Protein AF-0000000069109894 (afdb_homodimer)

InterPro domains:
  IPR000192 Aminotransferase class V domain [PF00266] (43-372)
  IPR015421 Pyridoxal phosphate-dependent transferase, major domain [G3DSA:3.40.640.10] (31-279)
  IPR015422 Pyridoxal phosphate-dependent transferase, small domain [G3DSA:3.90.1150.10] (18-378)
  IPR015424 Pyridoxal phosphate-dependent transferase [SSF53383] (7-384)
  IPR020578 Aminotransferase class-V, pyridoxal-phosphate binding site [PS00595] (197-217)
  IPR024169 Serine-pyruvate aminotransferase/2-aminoethylphosphonate-pyruvate transaminase [PIRSF000524] (18-386)

Solvent-accessible surface area (backbone atoms only — not comparable to full-atom values): 38710 Å² total; per-residue (Å²): 127,85,82,79,73,72,62,55,69,70,48,77,46,82,83,69,67,75,87,52,47,41,27,20,81,51,46,27,41,51,46,67,72,21,24,50,36,25,34,53,73,65,67,47,75,76,34,70,53,44,50,49,50,51,45,43,33,35,46,36,50,28,46,58,38,37,41,82,49,57,47,36,45,62,41,63,11,20,44,61,43,31,53,47,29,50,46,42,47,76,50,52,66,70,39,38,33,36,30,42,25,30,42,60,65,33,51,52,50,48,50,42,37,48,46,54,44,30,39,78,42,74,50,78,47,60,63,34,49,75,71,50,72,66,59,51,48,53,48,44,71,72,61,60,24,55,34,35,37,41,50,34,22,32,61,64,21,12,21,32,38,78,51,80,57,47,21,56,53,30,48,76,62,67,20,40,30,37,37,40,23,38,48,28,51,53,35,44,92,58,47,33,56,86,29,43,45,22,29,39,32,28,29,22,18,22,29,42,12,11,64,31,25,33,3,42,36,39,30,24,72,70,40,46,50,52,44,75,62,51,91,62,80,53,44,42,68,85,47,25,56,75,58,49,28,29,52,61,55,44,69,83,52,82,64,52,91,81,67,67,56,24,55,36,33,50,41,9,39,35,42,17,38,23,51,47,46,71,63,27,61,69,55,36,22,50,42,20,43,53,35,31,49,51,43,55,53,49,40,43,72,72,71,43,48,58,58,35,75,54,68,89,37,42,22,44,30,20,42,34,34,42,46,55,88,93,52,61,50,62,60,30,30,49,41,17,33,73,75,68,30,31,43,49,32,64,30,48,78,95,34,47,68,43,24,38,25,39,23,33,25,42,70,48,41,36,67,68,54,43,51,51,49,53,49,31,51,51,51,19,53,51,58,55,68,74,53,70,78,72,93,117,128,84,81,80,74,74,61,56,70,69,49,77,47,83,84,69,67,72,88,53,47,40,27,19,80,51,46,28,42,50,48,65,72,22,25,49,36,25,34,52,73,65,66,48,74,76,36,68,54,45,51,48,50,50,47,43,34,34,46,36,49,28,46,59,38,37,40,84,51,55,47,38,44,63,40,62,11,20,43,61,43,31,54,47,28,50,45,42,45,77,48,52,66,70,39,37,34,36,31,41,25,30,42,60,65,32,52,52,50,50,50,43,36,49,46,54,43,28,39,79,43,75,49,78,48,60,63,35,48,74,71,50,72,65,60,51,47,54,49,44,70,73,62,60,23,56,33,35,38,42,50,34,21,32,62,64,20,12,21,31,39,78,52,80,60,47,20,58,54,30,49,76,62,67,19,39,30,37,39,40,23,38,49,26,51,55,36,42,92,58,46,34,54,86,29,44,45,23,28,40,34,28,28,22,19,21,29,40,13,11,63,31,24,35,4,42,37,37,30,24,71,69,43,46,50,53,45,75,64,51,92,62,78,52,45,41,68,86,48,26,57,73,57,48,29,28,51,61,54,44,68,83,52,82,65,51,93,79,65,67,56,25,55,36,34,50,42,10,40,35,43,16,38,23,52,45,45,72,62,29,62,69,54,37,22,48,43,20,43,52,36,30,50,50,42,55,52,50,40,43,72,74,70,41,47,56,57,35,75,55,68,87,37,40,21,42,28,20,43,35,33,43,47,56,88,92,53,62,50,62,60,30,30,50,41,18,33,73,76,70,31,32,41,50,32,65,32,47,79,95,34,49,68,43,23,38,26,41,24,32,24,42,72,47,42,36,64,68,53,43,51,50,50,51,49,30,52,53,51,21,53,51,56,54,69,73,53,70,76,72,92,118

Sequence (784 aa):
MPTLSPPPQSLMKPMDFPQKLLMGPGPSNCPPRVLNASALPLLGHLHPEFTQIMDEVKAGIQYAFQTKNQWTVCVSGTGHGAMEAACTNLLEPSETVLVCENGLWGQRFADMCTRNGAVVQKIIKPMGQVFTLQDVEAGLQQHKPVLVFVTHGESSGSTLQPLEGLGQLCHKYNSLLLVDSVAACGGVPLFVDDWEIDAIYTGAQKVLSAPPGASPVSFSERAKNKVLNRKTPIRSYYFDMTHLANYWGCDGSARRYHHTGPISSVYAIREGLARLAEEGLEKSWETHRKCAEMLWEGAEKLGLELLVQEKANRLPCVTGIKVPEGVNWKDVSDYAMKTYKVEISGGLGAQAGKIWRVGIMGYNATPENVQKVLRALDEGLKSVRGNPRSQLMPTLSPPPQSLMKPMDFPQKLLMGPGPSNCPPRVLNASALPLLGHLHPEFTQIMDEVKAGIQYAFQTKNQWTVCVSGTGHGAMEAACTNLLEPSETVLVCENGLWGQRFADMCTRNGAVVQKIIKPMGQVFTLQDVEAGLQQHKPVLVFVTHGESSGSTLQPLEGLGQLCHKYNSLLLVDSVAACGGVPLFVDDWEIDAIYTGAQKVLSAPPGASPVSFSERAKNKVLNRKTPIRSYYFDMTHLANYWGCDGSARRYHHTGPISSVYAIREGLARLAEEGLEKSWETHRKCAEMLWEGAEKLGLELLVQEKANRLPCVTGIKVPEGVNWKDVSDYAMKTYKVEISGGLGAQAGKIWRVGIMGYNATPENVQKVLRALDEGLKSVRGNPRSQL

Structure (mmCIF, N/CA/C/O backbone):
data_AF-0000000069109894-model_v1
#
loop_
_entity.id
_entity.type
_entity.pdbx_description
1 polymer 'Alanine--glyoxylate aminotransferase'
#
loop_
_atom_site.group_PDB
_atom_site.id
_atom_site.type_symbol
_atom_site.label_atom_id
_atom_site.label_alt_id
_atom_site.label_comp_id
_atom_site.label_asym_id
_atom_site.label_entity_id
_atom_site.label_seq_id
_atom_site.pdbx_PDB_ins_code
_atom_site.Cartn_x
_atom_site.Cartn_y
_atom_site.Cartn_z
_atom_site.occupancy
_atom_site.B_iso_or_equiv
_atom_site.auth_seq_id
_atom_site.auth_comp_id
_atom_site.auth_asym_id
_atom_site.auth_atom_id
_atom_site.pdbx_PDB_model_num
ATOM 1 N N . MET A 1 1 ? 21.094 -21.969 -21.734 1 71.38 1 MET A N 1
ATOM 2 C CA . MET A 1 1 ? 20.5 -21.156 -20.672 1 71.38 1 MET A CA 1
ATOM 3 C C . MET A 1 1 ? 21.25 -19.828 -20.531 1 71.38 1 MET A C 1
ATOM 5 O O . MET A 1 1 ? 22.484 -19.781 -20.656 1 71.38 1 MET A O 1
ATOM 9 N N . PRO A 1 2 ? 20.359 -18.797 -20.422 1 86.25 2 PRO A N 1
ATOM 10 C CA . PRO A 1 2 ? 21.062 -17.516 -20.281 1 86.25 2 PRO A CA 1
ATOM 11 C C . PRO A 1 2 ? 22.016 -17.5 -19.078 1 86.25 2 PRO A C 1
ATOM 13 O O . PRO A 1 2 ? 21.844 -18.281 -18.141 1 86.25 2 PRO A O 1
ATOM 16 N N . THR A 1 3 ? 23.016 -16.766 -19.25 1 89.56 3 THR A N 1
ATOM 17 C CA . THR A 1 3 ? 23.953 -16.562 -18.141 1 89.56 3 THR A CA 1
ATOM 18 C C . THR A 1 3 ? 23.328 -15.688 -17.062 1 89.56 3 THR A C 1
ATOM 20 O O . THR A 1 3 ? 22.75 -14.633 -17.359 1 89.56 3 THR A O 1
ATOM 23 N N . LEU A 1 4 ? 23.453 -16.109 -15.82 1 94.94 4 LEU A N 1
ATOM 24 C CA . LEU A 1 4 ? 22.859 -15.391 -14.688 1 94.94 4 LEU A CA 1
ATOM 25 C C . LEU A 1 4 ? 23.766 -14.242 -14.242 1 94.94 4 LEU A C 1
ATOM 27 O O . LEU A 1 4 ? 24.984 -14.398 -14.164 1 94.94 4 LEU A O 1
ATOM 31 N N . SER A 1 5 ? 23.172 -13.055 -14.055 1 95.56 5 SER A N 1
ATOM 32 C CA . SER A 1 5 ? 23.875 -11.977 -13.375 1 95.56 5 SER A CA 1
ATOM 33 C C . SER A 1 5 ? 24.156 -12.32 -11.922 1 95.56 5 SER A C 1
ATOM 35 O O . SER A 1 5 ? 23.344 -12.992 -11.266 1 95.56 5 SER A O 1
ATOM 37 N N . PRO A 1 6 ? 25.281 -11.938 -11.406 1 95.31 6 PRO A N 1
ATOM 38 C CA . PRO A 1 6 ? 25.578 -12.211 -10 1 95.31 6 PRO A CA 1
ATOM 39 C C . PRO A 1 6 ? 24.719 -11.406 -9.039 1 95.31 6 PRO A C 1
ATOM 41 O O . PRO A 1 6 ? 24.188 -10.359 -9.414 1 95.31 6 PRO A O 1
ATOM 44 N N . PRO A 1 7 ? 24.531 -11.922 -7.785 1 97.31 7 PRO A N 1
ATOM 45 C CA . PRO A 1 7 ? 23.797 -11.141 -6.789 1 97.31 7 PRO A CA 1
ATOM 46 C C . PRO A 1 7 ? 24.484 -9.82 -6.453 1 97.31 7 PRO A C 1
ATOM 48 O O . PRO A 1 7 ? 25.719 -9.75 -6.41 1 97.31 7 PRO A O 1
ATOM 51 N N . PRO A 1 8 ? 23.688 -8.82 -6.227 1 97.38 8 PRO A N 1
ATOM 52 C CA . PRO A 1 8 ? 24.281 -7.547 -5.832 1 97.38 8 PRO A CA 1
ATOM 53 C C . PRO A 1 8 ? 25 -7.625 -4.48 1 97.38 8 PRO A C 1
ATOM 55 O O . PRO A 1 8 ? 24.422 -8.133 -3.51 1 97.38 8 PRO A O 1
ATOM 58 N N . GLN A 1 9 ? 26.125 -7.039 -4.41 1 97.38 9 GLN A N 1
ATOM 59 C CA . GLN A 1 9 ? 26.938 -7.09 -3.197 1 97.38 9 GLN A CA 1
ATOM 60 C C . GLN A 1 9 ? 26.312 -6.277 -2.074 1 97.38 9 GLN A C 1
ATOM 62 O O . GLN A 1 9 ? 26.5 -6.578 -0.895 1 97.38 9 GLN A O 1
ATOM 67 N N . SER A 1 10 ? 25.547 -5.297 -2.455 1 97.25 10 SER A N 1
ATOM 68 C CA . SER A 1 10 ? 24.906 -4.434 -1.467 1 97.25 10 SER A CA 1
ATOM 69 C C . SER A 1 10 ? 23.953 -5.223 -0.586 1 97.25 10 SER A C 1
ATOM 71 O O . SER A 1 10 ? 23.703 -4.859 0.567 1 97.25 10 SER A O 1
ATOM 73 N N . LEU A 1 11 ? 23.422 -6.312 -1.054 1 97.75 11 LEU A N 1
ATOM 74 C CA . LEU A 1 11 ? 22.438 -7.102 -0.321 1 97.75 11 LEU A CA 1
ATOM 75 C C . LEU A 1 11 ? 23.125 -8.055 0.65 1 97.75 11 LEU A C 1
ATOM 77 O O . LEU A 1 11 ? 22.453 -8.703 1.465 1 97.75 11 LEU A O 1
ATOM 81 N N . MET A 1 12 ? 24.469 -8.164 0.55 1 97.44 12 MET A N 1
ATOM 82 C CA . MET A 1 12 ? 25.219 -9.055 1.425 1 97.44 12 MET A CA 1
ATOM 83 C C . MET A 1 12 ? 25.625 -8.344 2.711 1 97.44 12 MET A C 1
ATOM 85 O O . MET A 1 12 ? 26.312 -8.922 3.559 1 97.44 12 MET A O 1
ATOM 89 N N . LYS A 1 13 ? 25.203 -7.125 2.871 1 96.5 13 LYS A N 1
ATOM 90 C CA . LYS A 1 13 ? 25.5 -6.316 4.051 1 96.5 13 LYS A CA 1
ATOM 91 C C . LYS A 1 13 ? 24.219 -5.938 4.793 1 96.5 13 LYS A C 1
ATOM 93 O O . LYS A 1 13 ? 23.141 -5.883 4.195 1 96.5 13 LYS A O 1
ATOM 98 N N . PRO A 1 14 ? 24.344 -5.785 6.105 1 95.88 14 PRO A N 1
ATOM 99 C CA . PRO A 1 14 ? 23.172 -5.324 6.844 1 95.88 14 PRO A CA 1
ATOM 100 C C . PRO A 1 14 ? 22.703 -3.938 6.41 1 95.88 14 PRO A C 1
ATOM 102 O O . PRO A 1 14 ? 23.484 -3.162 5.863 1 95.88 14 PRO A O 1
ATOM 105 N N . MET A 1 15 ? 21.438 -3.648 6.598 1 96.19 15 MET A N 1
ATOM 106 C CA . MET A 1 15 ? 20.906 -2.32 6.324 1 96.19 15 MET A CA 1
ATOM 107 C C . MET A 1 15 ? 21.453 -1.295 7.309 1 96.19 15 MET A C 1
ATOM 109 O O . MET A 1 15 ? 21.75 -1.629 8.461 1 96.19 15 MET A O 1
ATOM 113 N N . ASP A 1 16 ? 21.641 -0.102 6.855 1 94.69 16 ASP A N 1
ATOM 114 C CA . ASP A 1 16 ? 21.938 1.037 7.719 1 94.69 16 ASP A CA 1
ATOM 115 C C . ASP A 1 16 ? 20.656 1.767 8.125 1 94.69 16 ASP A C 1
ATOM 117 O O . ASP A 1 16 ? 19.984 2.367 7.289 1 94.69 16 ASP A O 1
ATOM 121 N N . PHE A 1 17 ? 20.328 1.719 9.367 1 94.06 17 PHE A N 1
ATOM 122 C CA . PHE A 1 17 ? 19.109 2.318 9.867 1 94.06 17 PHE A CA 1
ATOM 123 C C . PHE A 1 17 ? 19.344 3.016 11.203 1 94.06 17 PHE A C 1
ATOM 125 O O . PHE A 1 17 ? 18.734 2.656 12.219 1 94.06 17 PHE A O 1
ATOM 132 N N . PRO A 1 18 ? 20.078 4.078 11.219 1 95.81 18 PRO A N 1
ATOM 133 C CA . PRO A 1 18 ? 20.312 4.789 12.477 1 95.81 18 PRO A CA 1
ATOM 134 C C . PRO A 1 18 ? 19.031 5.258 13.148 1 95.81 18 PRO A C 1
ATOM 136 O O . PRO A 1 18 ? 18.016 5.441 12.477 1 95.81 18 PRO A O 1
ATOM 139 N N . GLN A 1 19 ? 19.109 5.414 14.469 1 96.75 19 GLN A N 1
ATOM 140 C CA . GLN A 1 19 ? 17.984 5.973 15.211 1 96.75 19 GLN A CA 1
ATOM 141 C C . GLN A 1 19 ? 17.922 7.488 15.07 1 96.75 19 GLN A C 1
ATOM 143 O O . GLN A 1 19 ? 18.891 8.188 15.391 1 96.75 19 GLN A O 1
ATOM 148 N N . LYS A 1 20 ? 16.922 7.953 14.562 1 98.44 20 LYS A N 1
ATOM 149 C CA . LYS A 1 20 ? 16.688 9.383 14.367 1 98.44 20 LYS A CA 1
ATOM 150 C C . LYS A 1 20 ? 15.359 9.805 14.977 1 98.44 20 LYS A C 1
ATOM 152 O O . LYS A 1 20 ? 14.398 9.031 14.984 1 98.44 20 LYS A O 1
ATOM 157 N N . LEU A 1 21 ? 15.312 10.953 15.578 1 98.69 21 LEU A N 1
ATOM 158 C CA . LEU A 1 21 ? 14.062 11.555 16.031 1 98.69 21 LEU A CA 1
ATOM 159 C C . LEU A 1 21 ? 13.383 12.312 14.891 1 98.69 21 LEU A C 1
ATOM 161 O O . LEU A 1 21 ? 13.898 13.336 14.438 1 98.69 21 LEU A O 1
ATOM 165 N N . LEU A 1 22 ? 12.227 11.836 14.438 1 98.81 22 LEU A N 1
ATOM 166 C CA . LEU A 1 22 ? 11.555 12.344 13.25 1 98.81 22 LEU A CA 1
ATOM 167 C C . LEU A 1 22 ? 10.547 13.43 13.617 1 98.81 22 LEU A C 1
ATOM 169 O O . LEU A 1 22 ? 9.359 13.156 13.766 1 98.81 22 LEU A O 1
ATOM 173 N N . MET A 1 23 ? 11.023 14.641 13.68 1 98.81 23 MET A N 1
ATOM 174 C CA . MET A 1 23 ? 10.203 15.773 14.102 1 98.81 23 MET A CA 1
ATOM 175 C C . MET A 1 23 ? 9.812 16.641 12.914 1 98.81 23 MET A C 1
ATOM 177 O O . MET A 1 23 ? 9.656 17.859 13.047 1 98.81 23 MET A O 1
ATOM 181 N N . GLY A 1 24 ? 9.805 16.125 11.68 1 98.12 24 GLY A N 1
ATOM 182 C CA . GLY A 1 24 ? 9.195 16.766 10.523 1 98.12 24 GLY A CA 1
ATOM 183 C C . GLY A 1 24 ? 7.711 16.5 10.414 1 98.12 24 GLY A C 1
ATOM 184 O O . GLY A 1 24 ? 7.078 16.047 11.367 1 98.12 24 GLY A O 1
ATOM 185 N N . PRO A 1 25 ? 7.09 16.766 9.242 1 97.81 25 PRO A N 1
ATOM 186 C CA . PRO A 1 25 ? 5.648 16.578 9.055 1 97.81 25 PRO A CA 1
ATOM 187 C C . PRO A 1 25 ? 5.262 15.125 8.844 1 97.81 25 PRO A C 1
ATOM 189 O O . PRO A 1 25 ? 4.141 14.836 8.422 1 97.81 25 PRO A O 1
ATOM 192 N N . GLY A 1 26 ? 6.137 14.188 9.039 1 96.25 26 GLY A N 1
ATOM 193 C CA . GLY A 1 26 ? 5.895 12.766 8.867 1 96.25 26 GLY A CA 1
ATOM 194 C C . GLY A 1 26 ? 6.875 12.102 7.918 1 96.25 26 GLY A C 1
ATOM 195 O O . GLY A 1 26 ? 7.355 12.734 6.973 1 96.25 26 GLY A O 1
ATOM 196 N N . PRO A 1 27 ? 7.207 10.883 8.242 1 97.88 27 PRO A N 1
ATOM 197 C CA . PRO A 1 27 ? 6.648 10.023 9.289 1 97.88 27 PRO A CA 1
ATOM 198 C C . PRO A 1 27 ? 7.145 10.398 10.688 1 97.88 27 PRO A C 1
ATOM 200 O O . PRO A 1 27 ? 8.188 11.039 10.82 1 97.88 27 PRO A O 1
ATOM 203 N N . SER A 1 28 ? 6.344 10.094 11.68 1 98.56 28 SER A N 1
ATOM 204 C CA . SER A 1 28 ? 6.762 10.211 13.07 1 98.56 28 SER A CA 1
ATOM 205 C C . SER A 1 28 ? 7.352 8.898 13.586 1 98.56 28 SER A C 1
ATOM 207 O O . SER A 1 28 ? 7.195 7.852 12.953 1 98.56 28 SER A O 1
ATOM 209 N N . ASN A 1 29 ? 8.07 8.969 14.68 1 98.75 29 ASN A N 1
ATOM 210 C CA . ASN A 1 29 ? 8.578 7.734 15.273 1 98.75 29 ASN A CA 1
ATOM 211 C C . ASN A 1 29 ? 7.445 6.82 15.734 1 98.75 29 ASN A C 1
ATOM 213 O O . ASN A 1 29 ? 6.383 7.297 16.141 1 98.75 29 ASN A O 1
ATOM 217 N N . CYS A 1 30 ? 7.664 5.59 15.602 1 98.62 30 CYS A N 1
ATOM 218 C CA . CYS A 1 30 ? 6.73 4.59 16.109 1 98.62 30 CYS A CA 1
ATOM 219 C C . CYS A 1 30 ? 7.191 4.039 17.453 1 98.62 30 CYS A C 1
ATOM 221 O O . CYS A 1 30 ? 8.383 3.764 17.641 1 98.62 30 CYS A O 1
ATOM 223 N N . PRO A 1 31 ? 6.289 3.914 18.375 1 98.44 31 PRO A N 1
ATOM 224 C CA . PRO A 1 31 ? 6.695 3.266 19.625 1 98.44 31 PRO A CA 1
ATOM 225 C C . PRO A 1 31 ? 7.035 1.788 19.438 1 98.44 31 PRO A C 1
ATOM 227 O O . PRO A 1 31 ? 6.516 1.142 18.516 1 98.44 31 PRO A O 1
ATOM 230 N N . PRO A 1 32 ? 7.805 1.236 20.328 1 98.06 32 PRO A N 1
ATOM 231 C CA . PRO A 1 32 ? 8.25 -0.152 20.203 1 98.06 32 PRO A CA 1
ATOM 232 C C . PRO A 1 32 ? 7.094 -1.138 20.062 1 98.06 32 PRO A C 1
ATOM 234 O O . PRO A 1 32 ? 7.176 -2.096 19.297 1 98.06 32 PRO A O 1
ATOM 237 N N . ARG A 1 33 ? 6.047 -0.937 20.812 1 97.88 33 ARG A N 1
ATOM 238 C CA . ARG A 1 33 ? 4.914 -1.855 20.766 1 97.88 33 ARG A CA 1
ATOM 239 C C . ARG A 1 33 ? 4.34 -1.941 19.359 1 97.88 33 ARG A C 1
ATOM 241 O O . ARG A 1 33 ? 3.965 -3.021 18.891 1 97.88 33 ARG A O 1
ATOM 248 N N . VAL A 1 34 ? 4.242 -0.792 18.688 1 98.69 34 VAL A N 1
ATOM 249 C CA . VAL A 1 34 ? 3.701 -0.735 17.328 1 98.69 34 VAL A CA 1
ATOM 250 C C . VAL A 1 34 ? 4.684 -1.38 16.344 1 98.69 34 VAL A C 1
ATOM 252 O O . VAL A 1 34 ? 4.285 -2.152 15.477 1 98.69 34 VAL A O 1
ATOM 255 N N . LEU A 1 35 ? 5.98 -1.057 16.469 1 98.69 35 LEU A N 1
ATOM 256 C CA . LEU A 1 35 ? 7.004 -1.664 15.633 1 98.69 35 LEU A CA 1
ATOM 257 C C . LEU A 1 35 ? 7.02 -3.18 15.797 1 98.69 35 LEU A C 1
ATOM 259 O O . LEU A 1 35 ? 7.094 -3.918 14.812 1 98.69 35 LEU A O 1
ATOM 263 N N . ASN A 1 36 ? 6.934 -3.641 17 1 98.25 36 ASN A N 1
ATOM 264 C CA . ASN A 1 36 ? 6.965 -5.074 17.281 1 98.25 36 ASN A CA 1
ATOM 265 C C . ASN A 1 36 ? 5.773 -5.793 16.656 1 98.25 36 ASN A C 1
ATOM 267 O O . ASN A 1 36 ? 5.887 -6.953 16.25 1 98.25 36 ASN A O 1
ATOM 271 N N . ALA A 1 37 ? 4.641 -5.129 16.578 1 98.56 37 ALA A N 1
ATOM 272 C CA . ALA A 1 37 ? 3.471 -5.719 15.922 1 98.56 37 ALA A CA 1
ATOM 273 C C . ALA A 1 37 ? 3.764 -6.047 14.461 1 98.56 37 ALA A C 1
ATOM 275 O O . ALA A 1 37 ? 3.24 -7.027 13.922 1 98.56 37 ALA A O 1
ATOM 276 N N . SER A 1 38 ? 4.609 -5.277 13.82 1 98.12 38 SER A N 1
ATOM 277 C CA . SER A 1 38 ? 4.957 -5.484 12.422 1 98.12 38 SER A CA 1
ATOM 278 C C . SER A 1 38 ? 5.758 -6.77 12.234 1 98.12 38 SER A C 1
ATOM 280 O O . SER A 1 38 ? 5.879 -7.277 11.117 1 98.12 38 SER A O 1
ATOM 282 N N . ALA A 1 39 ? 6.328 -7.285 13.266 1 98.19 39 ALA A N 1
ATOM 283 C CA . ALA A 1 39 ? 7.211 -8.445 13.172 1 98.19 39 ALA A CA 1
ATOM 284 C C . ALA A 1 39 ? 6.465 -9.734 13.523 1 98.19 39 ALA A C 1
ATOM 286 O O . ALA A 1 39 ? 7.059 -10.812 13.547 1 98.19 39 ALA A O 1
ATOM 287 N N . LEU A 1 40 ? 5.168 -9.641 13.867 1 98.31 40 LEU A N 1
ATOM 288 C CA . LEU A 1 40 ? 4.371 -10.82 14.188 1 98.31 40 LEU A CA 1
ATOM 289 C C . LEU A 1 40 ? 4.215 -11.719 12.969 1 98.31 40 LEU A C 1
ATOM 291 O O . LEU A 1 40 ? 4.309 -11.258 11.836 1 98.31 40 LEU A O 1
ATOM 295 N N . PRO A 1 41 ? 3.992 -13.016 13.211 1 97.88 41 PRO A N 1
ATOM 296 C CA . PRO A 1 41 ? 3.832 -13.938 12.086 1 97.88 41 PRO A CA 1
ATOM 297 C C . PRO A 1 41 ? 2.611 -13.609 11.227 1 97.88 41 PRO A C 1
ATOM 299 O O . PRO A 1 41 ? 1.574 -13.195 11.758 1 97.88 41 PRO A O 1
ATOM 302 N N . LEU A 1 42 ? 2.684 -13.898 9.977 1 98.31 42 LEU A N 1
ATOM 303 C CA . LEU A 1 42 ? 1.602 -13.594 9.055 1 98.31 42 LEU A CA 1
ATOM 304 C C . LEU A 1 42 ? 0.43 -14.547 9.242 1 98.31 42 LEU A C 1
ATOM 306 O O . LEU A 1 42 ? 0.627 -15.719 9.578 1 98.31 42 LEU A O 1
ATOM 310 N N . LEU A 1 43 ? -0.663 -14.039 9.094 1 98.06 43 LEU A N 1
ATOM 311 C CA . LEU A 1 43 ? -1.896 -14.805 8.945 1 98.06 43 LEU A CA 1
ATOM 312 C C . LEU A 1 43 ? -2.385 -14.766 7.496 1 98.06 43 LEU A C 1
ATOM 314 O O . LEU A 1 43 ? -2.008 -13.867 6.738 1 98.06 43 LEU A O 1
ATOM 318 N N . GLY A 1 44 ? -3.154 -15.773 7.113 1 95.88 44 GLY A N 1
ATOM 319 C CA . GLY A 1 44 ? -3.787 -15.711 5.805 1 95.88 44 GLY A CA 1
ATOM 320 C C . GLY A 1 44 ? -4.773 -14.57 5.676 1 95.88 44 GLY A C 1
ATOM 321 O O . GLY A 1 44 ? -5.32 -14.094 6.676 1 95.88 44 GLY A O 1
ATOM 322 N N . HIS A 1 45 ? -5.035 -14.148 4.453 1 89.19 45 HIS A N 1
ATOM 323 C CA . HIS A 1 45 ? -5.785 -12.938 4.156 1 89.19 45 HIS A CA 1
ATOM 324 C C . HIS A 1 45 ? -7.25 -13.078 4.555 1 89.19 45 HIS A C 1
ATOM 326 O O . HIS A 1 45 ? -7.961 -12.086 4.699 1 89.19 45 HIS A O 1
ATOM 332 N N . LEU A 1 46 ? -7.746 -14.328 4.719 1 94.19 46 LEU A N 1
ATOM 333 C CA . LEU A 1 46 ? -9.133 -14.5 5.145 1 94.19 46 LEU A CA 1
ATOM 334 C C . LEU A 1 46 ? -9.219 -15.406 6.371 1 94.19 46 LEU A C 1
ATOM 336 O O . LEU A 1 46 ? -10.289 -15.914 6.699 1 94.19 46 LEU A O 1
ATOM 340 N N . HIS A 1 47 ? -8.078 -15.672 7.012 1 96.94 47 HIS A N 1
ATOM 341 C CA . HIS A 1 47 ? -8.125 -16.359 8.297 1 96.94 47 HIS A CA 1
ATOM 342 C C . HIS A 1 47 ? -9.023 -15.633 9.289 1 96.94 47 HIS A C 1
ATOM 344 O O . HIS A 1 47 ? -9.016 -14.398 9.344 1 96.94 47 HIS A O 1
ATOM 350 N N . PRO A 1 48 ? -9.789 -16.375 10.062 1 96.94 48 PRO A N 1
ATOM 351 C CA . PRO A 1 48 ? -10.695 -15.727 11.008 1 96.94 48 PRO A CA 1
ATOM 352 C C . PRO A 1 48 ? -9.977 -14.781 11.961 1 96.94 48 PRO A C 1
ATOM 354 O O . PRO A 1 48 ? -10.516 -13.727 12.312 1 96.94 48 PRO A O 1
ATOM 357 N N . GLU A 1 49 ? -8.773 -15.141 12.359 1 98.06 49 GLU A N 1
ATOM 358 C CA . GLU A 1 49 ? -8.023 -14.281 13.273 1 98.06 49 GLU A CA 1
ATOM 359 C C . GLU A 1 49 ? -7.648 -12.961 12.617 1 98.06 49 GLU A C 1
ATOM 361 O O . GLU A 1 49 ? -7.684 -11.906 13.258 1 98.06 49 GLU A O 1
ATOM 366 N N . PHE A 1 50 ? -7.328 -12.992 11.352 1 98.38 50 PHE A N 1
ATOM 367 C CA . PHE A 1 50 ? -6.969 -11.758 10.664 1 98.38 50 PHE A CA 1
ATOM 368 C C . PHE A 1 50 ? -8.195 -10.883 10.438 1 98.38 50 PHE A C 1
ATOM 370 O O . PHE A 1 50 ? -8.141 -9.672 10.625 1 98.38 50 PHE A O 1
ATOM 377 N N . THR A 1 51 ? -9.273 -11.461 9.992 1 98 51 THR A N 1
ATOM 378 C CA . THR A 1 51 ? -10.484 -10.68 9.781 1 98 51 THR A CA 1
ATOM 379 C C . THR A 1 51 ? -10.977 -10.07 11.086 1 98 51 THR A C 1
ATOM 381 O O . THR A 1 51 ? -11.539 -8.977 11.094 1 98 51 THR A O 1
ATOM 384 N N . GLN A 1 52 ? -10.719 -10.789 12.203 1 98.25 52 GLN A N 1
ATOM 385 C CA . GLN A 1 52 ? -11.023 -10.203 13.5 1 98.25 52 GLN A CA 1
ATOM 386 C C . GLN A 1 52 ? -10.164 -8.977 13.773 1 98.25 52 GLN A C 1
ATOM 388 O O . GLN A 1 52 ? -10.656 -7.969 14.289 1 98.25 52 GLN A O 1
ATOM 393 N N . ILE A 1 53 ? -8.938 -9.047 13.469 1 98.62 53 ILE A N 1
ATOM 394 C CA . ILE A 1 53 ? -8.047 -7.906 13.625 1 98.62 53 ILE A CA 1
ATOM 395 C C . ILE A 1 53 ? -8.516 -6.754 12.742 1 98.62 53 ILE A C 1
ATOM 397 O O . ILE A 1 53 ? -8.508 -5.598 13.164 1 98.62 53 ILE A O 1
ATOM 401 N N . MET A 1 54 ? -8.914 -7.074 11.5 1 98.62 54 MET A N 1
ATOM 402 C CA . MET A 1 54 ? -9.469 -6.062 10.609 1 98.62 54 MET A CA 1
ATOM 403 C C . MET A 1 54 ? -10.688 -5.398 11.234 1 98.62 54 MET A C 1
ATOM 405 O O . MET A 1 54 ? -10.852 -4.18 11.148 1 98.62 54 MET A O 1
ATOM 409 N N . ASP A 1 55 ? -11.531 -6.191 11.867 1 98.5 55 ASP A N 1
ATOM 410 C CA . ASP A 1 55 ? -12.695 -5.645 12.555 1 98.5 55 ASP A CA 1
ATOM 411 C C . ASP A 1 55 ? -12.281 -4.703 13.688 1 98.5 55 ASP A C 1
ATOM 413 O O . ASP A 1 55 ? -12.914 -3.67 13.906 1 98.5 55 ASP A O 1
ATOM 417 N N . GLU A 1 56 ? -11.281 -5.059 14.406 1 98.81 56 GLU A N 1
ATOM 418 C CA . GLU A 1 56 ? -10.766 -4.223 15.484 1 98.81 56 GLU A CA 1
ATOM 419 C C . GLU A 1 56 ? -10.203 -2.91 14.953 1 98.81 56 GLU A C 1
ATOM 421 O O . GLU A 1 56 ? -10.398 -1.854 15.555 1 98.81 56 GLU A O 1
ATOM 426 N N . VAL A 1 57 ? -9.516 -3.016 13.852 1 98.88 57 VAL A N 1
ATOM 427 C CA . VAL A 1 57 ? -9 -1.817 13.195 1 98.88 57 VAL A CA 1
ATOM 428 C C . VAL A 1 57 ? -10.156 -0.908 12.797 1 98.88 57 VAL A C 1
ATOM 430 O O . VAL A 1 57 ? -10.125 0.301 13.031 1 98.88 57 VAL A O 1
ATOM 433 N N . LYS A 1 58 ? -11.18 -1.486 12.156 1 98.75 58 LYS A N 1
ATOM 434 C CA . LYS A 1 58 ? -12.359 -0.725 11.766 1 98.75 58 LYS A CA 1
ATOM 435 C C . LYS A 1 58 ? -12.961 0.008 12.961 1 98.75 58 LYS A C 1
ATOM 437 O O . LYS A 1 58 ? -13.258 1.203 12.883 1 98.75 58 LYS A O 1
ATOM 442 N N . ALA A 1 59 ? -13.102 -0.681 14.062 1 98.75 59 ALA A N 1
ATOM 443 C CA . ALA A 1 59 ? -13.641 -0.078 15.281 1 98.75 59 ALA A CA 1
ATOM 444 C C . ALA A 1 59 ? -12.742 1.057 15.773 1 98.75 59 ALA A C 1
ATOM 446 O O . ALA A 1 59 ? -13.234 2.088 16.234 1 98.75 59 ALA A O 1
ATOM 447 N N . GLY A 1 60 ? -11.492 0.843 15.719 1 98.88 60 GLY A N 1
ATOM 448 C CA . GLY A 1 60 ? -10.539 1.873 16.109 1 98.88 60 GLY A CA 1
ATOM 449 C C . GLY A 1 60 ? -10.617 3.113 15.242 1 98.88 60 GLY A C 1
ATOM 450 O O . GLY A 1 60 ? -10.523 4.234 15.742 1 98.88 60 GLY A O 1
ATOM 451 N N . ILE A 1 61 ? -10.75 2.91 13.953 1 98.94 61 ILE A N 1
ATOM 452 C CA . ILE A 1 61 ? -10.883 4.027 13.023 1 98.94 61 ILE A CA 1
ATOM 453 C C . ILE A 1 61 ? -12.156 4.809 13.328 1 98.94 61 ILE A C 1
ATOM 455 O O . ILE A 1 61 ? -12.148 6.043 13.344 1 98.94 61 ILE A O 1
ATOM 459 N N . GLN A 1 62 ? -13.203 4.082 13.516 1 98.88 62 GLN A N 1
ATOM 460 C CA . GLN A 1 62 ? -14.461 4.73 13.859 1 98.88 62 GLN A CA 1
ATOM 461 C C . GLN A 1 62 ? -14.328 5.562 15.133 1 98.88 62 GLN A C 1
ATOM 463 O O . GLN A 1 62 ? -14.875 6.664 15.227 1 98.88 62 GLN A O 1
ATOM 468 N N . TYR A 1 63 ? -13.625 5.055 16.094 1 98.88 63 TYR A N 1
ATOM 469 C CA . TYR A 1 63 ? -13.367 5.789 17.328 1 98.88 63 TYR A CA 1
ATOM 470 C C . TYR A 1 63 ? -12.555 7.047 17.047 1 98.88 63 TYR A C 1
ATOM 472 O O . TYR A 1 63 ? -12.922 8.141 17.484 1 98.88 63 TYR A O 1
ATOM 480 N N . ALA A 1 64 ? -11.484 6.906 16.328 1 98.88 64 ALA A N 1
ATOM 481 C CA . ALA A 1 64 ? -10.602 8.031 16.031 1 98.88 64 ALA A CA 1
ATOM 482 C C . ALA A 1 64 ? -11.344 9.133 15.289 1 98.88 64 ALA A C 1
ATOM 484 O O . ALA A 1 64 ? -11.125 10.32 15.547 1 98.88 64 ALA A O 1
ATOM 485 N N . PHE A 1 65 ? -12.25 8.727 14.359 1 98.88 65 PHE A N 1
ATOM 486 C CA . PHE A 1 65 ? -12.992 9.656 13.523 1 98.88 65 PHE A CA 1
ATOM 487 C C . PHE A 1 65 ? -14.258 10.133 14.227 1 98.88 65 PHE A C 1
ATOM 489 O O . PHE A 1 65 ? -14.883 11.109 13.805 1 98.88 65 PHE A O 1
ATOM 496 N N . GLN A 1 66 ? -14.656 9.367 15.312 1 98.69 66 GLN A N 1
ATOM 497 C CA . GLN A 1 66 ? -15.93 9.625 15.984 1 98.69 66 GLN A CA 1
ATOM 498 C C . GLN A 1 66 ? -17.094 9.523 15.008 1 98.69 66 GLN A C 1
ATOM 500 O O . GLN A 1 66 ? -17.891 10.453 14.891 1 98.69 66 GLN A O 1
ATOM 505 N N . THR A 1 67 ? -17.188 8.328 14.414 1 98.75 67 THR A N 1
ATOM 506 C CA . THR A 1 67 ? -18.219 8.078 13.43 1 98.75 67 THR A CA 1
ATOM 507 C C . THR A 1 67 ? -18.797 6.672 13.594 1 98.75 67 THR A C 1
ATOM 509 O O . THR A 1 67 ? -18.156 5.805 14.188 1 98.75 67 THR A O 1
ATOM 512 N N . LYS A 1 68 ? -19.953 6.504 13.109 1 98.06 68 LYS A N 1
ATOM 513 C CA . LYS A 1 68 ? -20.609 5.199 13.078 1 98.06 68 LYS A CA 1
ATOM 514 C C . LYS A 1 68 ? -20.703 4.672 11.648 1 98.06 68 LYS A C 1
ATOM 516 O O . LYS A 1 68 ? -21.391 3.676 11.391 1 98.06 68 LYS A O 1
ATOM 521 N N . ASN A 1 69 ? -20.047 5.355 10.734 1 98.69 69 ASN A N 1
ATOM 522 C CA . ASN A 1 69 ? -20.078 4.941 9.336 1 98.69 69 ASN A CA 1
ATOM 523 C C . ASN A 1 69 ? -19.75 3.461 9.18 1 98.69 69 ASN A C 1
ATOM 525 O O . ASN A 1 69 ? -18.719 2.996 9.672 1 98.69 69 ASN A O 1
ATOM 529 N N . GLN A 1 70 ? -20.547 2.76 8.438 1 98 70 GLN A N 1
ATOM 530 C CA . GLN A 1 70 ? -20.281 1.35 8.18 1 98 70 GLN A CA 1
ATOM 531 C C . GLN A 1 70 ? -19.141 1.179 7.184 1 98 70 GLN A C 1
ATOM 533 O O . GLN A 1 70 ? -18.297 0.283 7.332 1 98 70 GLN A O 1
ATOM 538 N N . TRP A 1 71 ? -19.141 2.037 6.156 1 98.69 71 TRP A N 1
ATOM 539 C CA . TRP A 1 71 ? -18.062 1.979 5.18 1 98.69 71 TRP A CA 1
ATOM 540 C C . TRP A 1 71 ? -16.797 2.633 5.727 1 98.69 71 TRP A C 1
ATOM 542 O O . TRP A 1 71 ? -16.438 3.736 5.312 1 98.69 71 TRP A O 1
ATOM 552 N N . THR A 1 72 ? -16.219 2.008 6.707 1 98.88 72 THR A N 1
ATOM 553 C CA . THR A 1 72 ? -14.938 2.354 7.316 1 98.88 72 THR A CA 1
ATOM 554 C C . THR A 1 72 ? -13.93 1.228 7.125 1 98.88 72 THR A C 1
ATOM 556 O O . THR A 1 72 ? -14.156 0.101 7.57 1 98.88 72 THR A O 1
ATOM 559 N N . VAL A 1 73 ? -12.852 1.509 6.344 1 98.75 73 VAL A N 1
ATOM 560 C CA . VAL A 1 73 ? -11.867 0.488 5.996 1 98.75 73 VAL A CA 1
ATOM 561 C C . VAL A 1 73 ? -10.461 1.075 6.078 1 98.75 73 VAL A C 1
ATOM 563 O O . VAL A 1 73 ? -10.289 2.254 6.395 1 98.75 73 VAL A O 1
ATOM 566 N N . CYS A 1 74 ? -9.5 0.245 5.887 1 98.06 74 CYS A N 1
ATOM 567 C CA . CYS A 1 74 ? -8.133 0.662 5.602 1 98.06 74 CYS A CA 1
ATOM 568 C C . CYS A 1 74 ? -7.738 0.304 4.172 1 98.06 74 CYS A C 1
ATOM 570 O O . CYS A 1 74 ? -7.781 -0.865 3.785 1 98.06 74 CYS A O 1
ATOM 572 N N . VAL A 1 75 ? -7.395 1.312 3.467 1 98.06 75 VAL A N 1
ATOM 573 C CA . VAL A 1 75 ? -6.887 1.03 2.127 1 98.06 75 VAL A CA 1
ATOM 574 C C . VAL A 1 75 ? -5.488 0.428 2.219 1 98.06 75 VAL A C 1
ATOM 576 O O . VAL A 1 75 ? -4.707 0.789 3.102 1 98.06 75 VAL A O 1
ATOM 579 N N . SER A 1 76 ? -5.18 -0.568 1.335 1 98.38 76 SER A N 1
ATOM 580 C CA . SER A 1 76 ? -3.85 -1.159 1.235 1 98.38 76 SER A CA 1
ATOM 581 C C . SER A 1 76 ? -2.889 -0.233 0.497 1 98.38 76 SER A C 1
ATOM 583 O O . SER A 1 76 ? -2.479 -0.524 -0.628 1 98.38 76 SER A O 1
ATOM 585 N N . GLY A 1 77 ? -2.43 0.807 1.094 1 98.12 77 GLY A N 1
ATOM 586 C CA . GLY A 1 77 ? -1.585 1.873 0.58 1 98.12 77 GLY A CA 1
ATOM 587 C C . GLY A 1 77 ? -1.311 2.961 1.601 1 98.12 77 GLY A C 1
ATOM 588 O O . GLY A 1 77 ? -1.825 2.914 2.719 1 98.12 77 GLY A O 1
ATOM 589 N N . THR A 1 78 ? -0.524 3.926 1.263 1 98.31 78 THR A N 1
ATOM 590 C CA . THR A 1 78 ? -0.193 5.027 2.16 1 98.31 78 THR A CA 1
ATOM 591 C C . THR A 1 78 ? -1.202 6.16 2.02 1 98.31 78 THR A C 1
ATOM 593 O O . THR A 1 78 ? -2.27 5.98 1.43 1 98.31 78 THR A O 1
ATOM 596 N N . GLY A 1 79 ? -0.957 7.266 2.664 1 98 79 GLY A N 1
ATOM 597 C CA . GLY A 1 79 ? -1.911 8.359 2.715 1 98 79 GLY A CA 1
ATOM 598 C C . GLY A 1 79 ? -2.383 8.805 1.343 1 98 79 GLY A C 1
ATOM 599 O O . GLY A 1 79 ? -3.576 9.039 1.138 1 98 79 GLY A O 1
ATOM 600 N N . HIS A 1 80 ? -1.487 8.93 0.335 1 98.44 80 HIS A N 1
ATOM 601 C CA . HIS A 1 80 ? -1.855 9.328 -1.02 1 98.44 80 HIS A CA 1
ATOM 602 C C . HIS A 1 80 ? -2.729 8.266 -1.686 1 98.44 80 HIS A C 1
ATOM 604 O O . HIS A 1 80 ? -3.539 8.586 -2.559 1 98.44 80 HIS A O 1
ATOM 610 N N . GLY A 1 81 ? -2.492 6.965 -1.267 1 98.5 81 GLY A N 1
ATOM 611 C CA . GLY A 1 81 ? -3.412 5.934 -1.722 1 98.5 81 GLY A CA 1
ATOM 612 C C . GLY A 1 81 ? -4.84 6.168 -1.271 1 98.5 81 GLY A C 1
ATOM 613 O O . GLY A 1 81 ? -5.777 6.027 -2.062 1 98.5 81 GLY A O 1
ATOM 614 N N . ALA A 1 82 ? -5.008 6.535 -0.015 1 98.81 82 ALA A N 1
ATOM 615 C CA . ALA A 1 82 ? -6.332 6.84 0.52 1 98.81 82 ALA A CA 1
ATOM 616 C C . ALA A 1 82 ? -6.938 8.055 -0.174 1 98.81 82 ALA A C 1
ATOM 618 O O . ALA A 1 82 ? -8.141 8.094 -0.441 1 98.81 82 ALA A O 1
ATOM 619 N N . MET A 1 83 ? -6.137 9.062 -0.418 1 98.81 83 MET A N 1
ATOM 620 C CA . MET A 1 83 ? -6.559 10.25 -1.153 1 98.81 83 MET A CA 1
ATOM 621 C C . MET A 1 83 ? -7.109 9.875 -2.525 1 98.81 83 MET A C 1
ATOM 623 O O . MET A 1 83 ? -8.195 10.312 -2.902 1 98.81 83 MET A O 1
ATOM 627 N N . GLU A 1 84 ? -6.395 9.07 -3.232 1 98.69 84 GLU A N 1
ATOM 628 C CA . GLU A 1 84 ? -6.828 8.672 -4.566 1 98.69 84 GLU A CA 1
ATOM 629 C C . GLU A 1 84 ? -8.055 7.77 -4.504 1 98.69 84 GLU A C 1
ATOM 631 O O . GLU A 1 84 ? -8.922 7.832 -5.375 1 98.69 84 GLU A O 1
ATOM 636 N N . ALA A 1 85 ? -8.094 6.867 -3.494 1 98.81 85 ALA A N 1
ATOM 637 C CA . ALA A 1 85 ? -9.281 6.039 -3.303 1 98.81 85 ALA A CA 1
ATOM 638 C C . ALA A 1 85 ? -10.531 6.902 -3.172 1 98.81 85 ALA A C 1
ATOM 640 O O . ALA A 1 85 ? -11.57 6.598 -3.771 1 98.81 85 ALA A O 1
ATOM 641 N N . ALA A 1 86 ? -10.406 7.969 -2.389 1 98.81 86 ALA A N 1
ATOM 642 C CA . ALA A 1 86 ? -11.547 8.867 -2.232 1 98.81 86 ALA A CA 1
ATOM 643 C C . ALA A 1 86 ? -11.938 9.5 -3.566 1 98.81 86 ALA A C 1
ATOM 645 O O . ALA A 1 86 ? -13.117 9.539 -3.924 1 98.81 86 ALA A O 1
ATOM 646 N N . CYS A 1 87 ? -10.984 9.938 -4.332 1 98.62 87 CYS A N 1
ATOM 647 C CA . CYS A 1 87 ? -11.188 10.602 -5.617 1 98.62 87 CYS A CA 1
ATOM 648 C C . CYS A 1 87 ? -11.875 9.664 -6.605 1 98.62 87 CYS A C 1
ATOM 650 O O . CYS A 1 87 ? -12.914 10.008 -7.172 1 98.62 87 CYS A O 1
ATOM 652 N N . THR A 1 88 ? -11.328 8.461 -6.77 1 98.44 88 THR A N 1
ATOM 653 C CA . THR A 1 88 ? -11.789 7.547 -7.809 1 98.44 88 THR A CA 1
ATOM 654 C C . THR A 1 88 ? -13.188 7.031 -7.484 1 98.44 88 THR A C 1
ATOM 656 O O . THR A 1 88 ? -13.953 6.68 -8.391 1 98.44 88 THR A O 1
ATOM 659 N N . ASN A 1 89 ? -13.562 6.988 -6.238 1 98.88 89 ASN A N 1
ATOM 660 C CA . ASN A 1 89 ? -14.867 6.473 -5.852 1 98.88 89 ASN A CA 1
ATOM 661 C C . ASN A 1 89 ? -15.938 7.566 -5.895 1 98.88 89 ASN A C 1
ATOM 663 O O . ASN A 1 89 ? -17.062 7.324 -6.34 1 98.88 89 ASN A O 1
ATOM 667 N N . LEU A 1 90 ? -15.617 8.805 -5.488 1 98.88 90 LEU A N 1
ATOM 668 C CA . LEU A 1 90 ? -16.641 9.812 -5.219 1 98.88 90 LEU A CA 1
ATOM 669 C C . LEU A 1 90 ? -16.859 10.695 -6.441 1 98.88 90 LEU A C 1
ATOM 671 O O . LEU A 1 90 ? -17.812 11.484 -6.48 1 98.88 90 LEU A O 1
ATOM 675 N N . LEU A 1 91 ? -16.016 10.539 -7.473 1 98.69 91 LEU A N 1
ATOM 676 C CA . LEU A 1 91 ? -16.141 11.391 -8.648 1 98.69 91 LEU A CA 1
ATOM 677 C C . LEU A 1 91 ? -16.266 10.555 -9.914 1 98.69 91 LEU A C 1
ATOM 679 O O . LEU A 1 91 ? -15.578 9.539 -10.062 1 98.69 91 LEU A O 1
ATOM 683 N N . GLU A 1 92 ? -17.125 10.93 -10.75 1 98.19 92 GLU A N 1
ATOM 684 C CA . GLU A 1 92 ? -17.234 10.422 -12.109 1 98.19 92 GLU A CA 1
ATOM 685 C C . GLU A 1 92 ? -16.703 11.438 -13.125 1 98.19 92 GLU A C 1
ATOM 687 O O . GLU A 1 92 ? -16.609 12.625 -12.812 1 98.19 92 GLU A O 1
ATOM 692 N N . PRO A 1 93 ? -16.328 10.938 -14.305 1 97 93 PRO A N 1
ATOM 693 C CA . PRO A 1 93 ? -15.914 11.891 -15.344 1 97 93 PRO A CA 1
ATOM 694 C C . PRO A 1 93 ? -16.938 13 -15.578 1 97 93 PRO A C 1
ATOM 696 O O . PRO A 1 93 ? -18.141 12.75 -15.562 1 97 93 PRO A O 1
ATOM 699 N N . SER A 1 94 ? -16.469 14.258 -15.711 1 98.12 94 SER A N 1
ATOM 700 C CA . SER A 1 94 ? -17.219 15.453 -16.078 1 98.12 94 SER A CA 1
ATOM 701 C C . SER A 1 94 ? -17.953 16.031 -14.891 1 98.12 94 SER A C 1
ATOM 703 O O . SER A 1 94 ? -18.594 17.078 -14.992 1 98.12 94 SER A O 1
ATOM 705 N N . GLU A 1 95 ? -17.922 15.414 -13.734 1 98.69 95 GLU A N 1
ATOM 706 C CA . GLU A 1 95 ? -18.484 16.016 -12.531 1 98.69 95 GLU A CA 1
ATOM 707 C C . GLU A 1 95 ? -17.578 17.125 -12 1 98.69 95 GLU A C 1
ATOM 709 O O . GLU A 1 95 ? -16.359 17.078 -12.156 1 98.69 95 GLU A O 1
ATOM 714 N N . THR A 1 96 ? -18.188 18.094 -11.406 1 98.88 96 THR A N 1
ATOM 715 C CA . THR A 1 96 ? -17.453 19.25 -10.898 1 98.88 96 THR A CA 1
ATOM 716 C C . THR A 1 96 ? -17.047 19.031 -9.438 1 98.88 96 THR A C 1
ATOM 718 O O . THR A 1 96 ? -17.875 18.625 -8.617 1 98.88 96 THR A O 1
ATOM 721 N N . VAL A 1 97 ? -15.852 19.25 -9.133 1 98.94 97 VAL A N 1
ATOM 722 C CA . VAL A 1 97 ? -15.336 19.219 -7.77 1 98.94 97 VAL A CA 1
ATOM 723 C C . VAL A 1 97 ? -14.773 20.594 -7.406 1 98.94 97 VAL A C 1
ATOM 725 O O . VAL A 1 97 ? -14.18 21.266 -8.25 1 98.94 97 VAL A O 1
ATOM 728 N N . LEU A 1 98 ? -15.016 21.062 -6.195 1 98.94 98 LEU A N 1
ATOM 729 C CA . LEU A 1 98 ? -14.422 22.281 -5.645 1 98.94 98 LEU A CA 1
ATOM 730 C C . LEU A 1 98 ? -13.297 21.938 -4.672 1 98.94 98 LEU A C 1
ATOM 732 O O . LEU A 1 98 ? -13.531 21.328 -3.627 1 98.94 98 LEU A O 1
ATOM 736 N N . VAL A 1 99 ? -12.086 22.328 -5.012 1 98.94 99 VAL A N 1
ATOM 737 C CA . VAL A 1 99 ? -10.914 22.062 -4.184 1 98.94 99 VAL A CA 1
ATOM 738 C C . VAL A 1 99 ? -10.516 23.328 -3.438 1 98.94 99 VAL A C 1
ATOM 740 O O . VAL A 1 99 ? -10.211 24.359 -4.059 1 98.94 99 VAL A O 1
ATOM 743 N N . CYS A 1 100 ? -10.562 23.25 -2.121 1 98.94 100 CYS A N 1
ATOM 744 C CA . CYS A 1 100 ? -9.977 24.312 -1.308 1 98.94 100 CYS A CA 1
ATOM 745 C C . CYS A 1 100 ? -8.469 24.141 -1.179 1 98.94 100 CYS A C 1
ATOM 747 O O . CYS A 1 100 ? -8.008 23.266 -0.434 1 98.94 100 CYS A O 1
ATOM 749 N N . GLU A 1 101 ? -7.738 24.984 -1.862 1 98.75 101 GLU A N 1
ATOM 750 C CA . GLU A 1 101 ? -6.297 24.797 -1.99 1 98.75 101 GLU A CA 1
ATOM 751 C C . GLU A 1 101 ? -5.535 25.891 -1.236 1 98.75 101 GLU A C 1
ATOM 753 O O . GLU A 1 101 ? -5.523 27.047 -1.657 1 98.75 101 GLU A O 1
ATOM 758 N N . ASN A 1 102 ? -4.977 25.578 -0.117 1 98.44 102 ASN A N 1
ATOM 759 C CA . ASN A 1 102 ? -4.117 26.5 0.614 1 98.44 102 ASN A CA 1
ATOM 760 C C . ASN A 1 102 ? -2.762 25.875 0.934 1 98.44 102 ASN A C 1
ATOM 762 O O . ASN A 1 102 ? -2.113 26.25 1.909 1 98.44 102 ASN A O 1
ATOM 766 N N . GLY A 1 103 ? -2.42 24.844 0.145 1 97.81 103 GLY A N 1
ATOM 767 C CA . GLY A 1 103 ? -1.155 24.141 0.271 1 97.81 103 GLY A CA 1
ATOM 768 C C . GLY A 1 103 ? -0.992 23.016 -0.739 1 97.81 103 GLY A C 1
ATOM 769 O O . GLY A 1 103 ? -1.683 22.984 -1.76 1 97.81 103 GLY A O 1
ATOM 770 N N . LEU A 1 104 ? -0.063 22.172 -0.489 1 97.75 104 LEU A N 1
ATOM 771 C CA . LEU A 1 104 ? 0.343 21.156 -1.463 1 97.75 104 LEU A CA 1
ATOM 772 C C . LEU A 1 104 ? -0.731 20.094 -1.616 1 97.75 104 LEU A C 1
ATOM 774 O O . LEU A 1 104 ? -0.887 19.516 -2.695 1 97.75 104 LEU A O 1
ATOM 778 N N . TRP A 1 105 ? -1.482 19.781 -0.58 1 98.38 105 TRP A N 1
ATOM 779 C CA . TRP A 1 105 ? -2.379 18.641 -0.605 1 98.38 105 TRP A CA 1
ATOM 780 C C . TRP A 1 105 ? -3.613 18.922 -1.451 1 98.38 105 TRP A C 1
ATOM 782 O O . TRP A 1 105 ? -4.105 18.047 -2.16 1 98.38 105 TRP A O 1
ATOM 792 N N . GLY A 1 106 ? -4.125 20.172 -1.368 1 98.5 106 GLY A N 1
ATOM 793 C CA . GLY A 1 106 ? -5.16 20.562 -2.312 1 98.5 106 GLY A CA 1
ATOM 794 C C . GLY A 1 106 ? -4.711 20.484 -3.758 1 98.5 106 GLY A C 1
ATOM 795 O O . GLY A 1 106 ? -5.48 20.078 -4.633 1 98.5 106 GLY A O 1
ATOM 796 N N . GLN A 1 107 ? -3.43 20.875 -3.969 1 98.19 107 GLN A N 1
ATOM 797 C CA . GLN A 1 107 ? -2.861 20.797 -5.309 1 98.19 107 GLN A CA 1
ATOM 798 C C . GLN A 1 107 ? -2.822 19.359 -5.809 1 98.19 107 GLN A C 1
ATOM 800 O O . GLN A 1 107 ? -3.166 19.078 -6.961 1 98.19 107 GLN A O 1
ATOM 805 N N . ARG A 1 108 ? -2.42 18.453 -4.977 1 98.19 108 ARG A N 1
ATOM 806 C CA . ARG A 1 108 ? -2.326 17.031 -5.324 1 98.19 108 ARG A CA 1
ATOM 807 C C . ARG A 1 108 ? -3.705 16.453 -5.617 1 98.19 108 ARG A C 1
ATOM 809 O O . ARG A 1 108 ? -3.871 15.688 -6.57 1 98.19 108 ARG A O 1
ATOM 816 N N . PHE A 1 109 ? -4.641 16.781 -4.77 1 98.88 109 PHE A N 1
ATOM 817 C CA . PHE A 1 109 ? -5.988 16.266 -4.973 1 98.88 109 PHE A CA 1
ATOM 818 C C . PHE A 1 109 ? -6.57 16.781 -6.289 1 98.88 109 PHE A C 1
ATOM 820 O O . PHE A 1 109 ? -7.199 16.016 -7.027 1 98.88 109 PHE A O 1
ATOM 827 N N . ALA A 1 110 ? -6.367 18.047 -6.555 1 98.88 110 ALA A N 1
ATOM 828 C CA . ALA A 1 110 ? -6.824 18.609 -7.824 1 98.88 110 ALA A CA 1
ATOM 829 C C . ALA A 1 110 ? -6.223 17.859 -9.008 1 98.88 110 ALA A C 1
ATOM 831 O O . ALA A 1 110 ? -6.914 17.594 -9.992 1 98.88 110 ALA A O 1
ATOM 832 N N . ASP A 1 111 ? -4.98 17.547 -8.906 1 98.56 111 ASP A N 1
ATOM 833 C CA . ASP A 1 111 ? -4.309 16.797 -9.953 1 98.56 111 ASP A CA 1
ATOM 834 C C . ASP A 1 111 ? -4.957 15.422 -10.133 1 98.56 111 ASP A C 1
ATOM 836 O O . ASP A 1 111 ? -5.227 15 -11.266 1 98.56 111 ASP A O 1
ATOM 840 N N . MET A 1 112 ? -5.215 14.727 -9.062 1 98.56 112 MET A N 1
ATOM 841 C CA . MET A 1 112 ? -5.852 13.414 -9.109 1 98.56 112 MET A CA 1
ATOM 842 C C . MET A 1 112 ? -7.23 13.508 -9.758 1 98.56 112 MET A C 1
ATOM 844 O O . MET A 1 112 ? -7.617 12.633 -10.539 1 98.56 112 MET A O 1
ATOM 848 N N . CYS A 1 113 ? -7.961 14.57 -9.398 1 98.69 113 CYS A N 1
ATOM 849 C CA . CYS A 1 113 ? -9.297 14.758 -9.953 1 98.69 113 CYS A CA 1
ATOM 850 C C . CYS A 1 113 ? -9.242 14.977 -11.461 1 98.69 113 CYS A C 1
ATOM 852 O O . CYS A 1 113 ? -10.047 14.422 -12.211 1 98.69 113 CYS A O 1
ATOM 854 N N . THR A 1 114 ? -8.258 15.781 -11.891 1 98.31 114 THR A N 1
ATOM 855 C CA . THR A 1 114 ? -8.086 16.047 -13.312 1 98.31 114 THR A CA 1
ATOM 856 C C . THR A 1 114 ? -7.777 14.75 -14.062 1 98.31 114 THR A C 1
ATOM 858 O O . THR A 1 114 ? -8.359 14.484 -15.117 1 98.31 114 THR A O 1
ATOM 861 N N . ARG A 1 115 ? -6.934 13.961 -13.508 1 97.12 115 ARG A N 1
ATOM 862 C CA . ARG A 1 115 ? -6.566 12.68 -14.094 1 97.12 115 ARG A CA 1
ATOM 863 C C . ARG A 1 115 ? -7.777 11.758 -14.195 1 97.12 115 ARG A C 1
ATOM 865 O O . ARG A 1 115 ? -7.852 10.914 -15.086 1 97.12 115 ARG A O 1
ATOM 872 N N . ASN A 1 116 ? -8.703 11.945 -13.305 1 94.69 116 ASN A N 1
ATOM 873 C CA . ASN A 1 116 ? -9.906 11.117 -13.242 1 94.69 116 ASN A CA 1
ATOM 874 C C . ASN A 1 116 ? -11 11.648 -14.156 1 94.69 116 ASN A C 1
ATOM 876 O O . ASN A 1 116 ? -12.102 11.086 -14.211 1 94.69 116 ASN A O 1
ATOM 880 N N . GLY A 1 117 ? -10.773 12.766 -14.836 1 96.31 117 GLY A N 1
ATOM 881 C CA . GLY A 1 117 ? -11.703 13.297 -15.812 1 96.31 117 GLY A CA 1
ATOM 882 C C . GLY A 1 117 ? -12.727 14.25 -15.211 1 96.31 117 GLY A C 1
ATOM 883 O O . GLY A 1 117 ? -13.688 14.633 -15.875 1 96.31 117 GLY A O 1
ATOM 884 N N . ALA A 1 118 ? -12.547 14.625 -13.961 1 98.25 118 ALA A N 1
ATOM 885 C CA . ALA A 1 118 ? -13.469 15.562 -13.312 1 98.25 118 ALA A CA 1
ATOM 886 C C . ALA A 1 118 ? -13.156 17 -13.719 1 98.25 118 ALA A C 1
ATOM 888 O O . ALA A 1 118 ? -12.094 17.281 -14.273 1 98.25 118 ALA A O 1
ATOM 889 N N . VAL A 1 119 ? -14.125 17.891 -13.555 1 98.81 119 VAL A N 1
ATOM 890 C CA . VAL A 1 119 ? -13.938 19.312 -13.734 1 98.81 119 VAL A CA 1
ATOM 891 C C . VAL A 1 119 ? -13.523 19.953 -12.414 1 98.81 119 VAL A C 1
ATOM 893 O O . VAL A 1 119 ? -14.328 20.047 -11.477 1 98.81 119 VAL A O 1
ATOM 896 N N . VAL A 1 120 ? -12.336 20.484 -12.398 1 98.88 120 VAL A N 1
ATOM 897 C CA . VAL A 1 120 ? -11.766 20.969 -11.141 1 98.88 120 VAL A CA 1
ATOM 898 C C . VAL A 1 120 ? -11.961 22.484 -11.047 1 98.88 120 VAL A C 1
ATOM 900 O O . VAL A 1 120 ? -11.547 23.219 -11.938 1 98.88 120 VAL A O 1
ATOM 903 N N . GLN A 1 121 ? -12.641 22.906 -10.039 1 98.94 121 GLN A N 1
ATOM 904 C CA . GLN A 1 121 ? -12.703 24.297 -9.602 1 98.94 121 GLN A CA 1
ATOM 905 C C . GLN A 1 121 ? -11.961 24.484 -8.289 1 98.94 121 GLN A C 1
ATOM 907 O O . GLN A 1 121 ? -11.867 23.562 -7.477 1 98.94 121 GLN A O 1
ATOM 912 N N . LYS A 1 122 ? -11.406 25.719 -8.102 1 98.88 122 LYS A N 1
ATOM 913 C CA . LYS A 1 122 ? -10.586 25.922 -6.914 1 98.88 122 LYS A CA 1
ATOM 914 C C . LYS A 1 122 ? -10.945 27.219 -6.207 1 98.88 122 LYS A C 1
ATOM 916 O O . LYS A 1 122 ? -11.359 28.188 -6.852 1 98.88 122 LYS A O 1
ATOM 921 N N . ILE A 1 123 ? -10.883 27.188 -4.953 1 98.75 123 ILE A N 1
ATOM 922 C CA . ILE A 1 123 ? -10.672 28.359 -4.105 1 98.75 123 ILE A CA 1
ATOM 923 C C . ILE A 1 123 ? -9.242 28.344 -3.555 1 98.75 123 ILE A C 1
ATOM 925 O O . ILE A 1 123 ? -8.852 27.391 -2.877 1 98.75 123 ILE A O 1
ATOM 929 N N . ILE A 1 124 ? -8.484 29.359 -3.848 1 98.56 124 ILE A N 1
ATOM 930 C CA . ILE A 1 124 ? -7.062 29.344 -3.518 1 98.56 124 ILE A CA 1
ATOM 931 C C . ILE A 1 124 ? -6.758 30.406 -2.465 1 98.56 124 ILE A C 1
ATOM 933 O O . ILE A 1 124 ? -7.207 31.547 -2.58 1 98.56 124 ILE A O 1
ATOM 937 N N . LYS A 1 125 ? -6.109 30.062 -1.466 1 98.12 125 LYS A N 1
ATOM 938 C CA . LYS A 1 125 ? -5.531 30.969 -0.472 1 98.12 125 LYS A CA 1
ATOM 939 C C . LYS A 1 125 ? -4.043 30.672 -0.27 1 98.12 125 LYS A C 1
ATOM 941 O O . LYS A 1 125 ? -3.586 29.562 -0.504 1 98.12 125 LYS A O 1
ATOM 946 N N . PRO A 1 126 ? -3.299 31.688 0.096 1 97.25 126 PRO A N 1
ATOM 947 C CA . PRO A 1 126 ? -1.882 31.438 0.374 1 97.25 126 PRO A CA 1
ATOM 948 C C . PRO A 1 126 ? -1.67 30.484 1.539 1 97.25 126 PRO A C 1
ATOM 950 O O . PRO A 1 126 ? -2.518 30.391 2.432 1 97.25 126 PRO A O 1
ATOM 953 N N . MET A 1 127 ? -0.525 29.781 1.48 1 97.5 127 MET A N 1
ATOM 954 C CA . MET A 1 127 ? -0.129 28.969 2.633 1 97.5 127 MET A CA 1
ATOM 955 C C . MET A 1 127 ? -0.12 29.812 3.906 1 97.5 127 MET A C 1
ATOM 957 O O . MET A 1 127 ? 0.297 30.969 3.887 1 97.5 127 MET A O 1
ATOM 961 N N . GLY A 1 128 ? -0.643 29.188 4.992 1 97.44 128 GLY A N 1
ATOM 962 C CA . GLY A 1 128 ? -0.748 29.922 6.25 1 97.44 128 GLY A CA 1
ATOM 963 C C . GLY A 1 128 ? -2.133 30.484 6.5 1 97.44 128 GLY A C 1
ATOM 964 O O . GLY A 1 128 ? -2.424 30.969 7.598 1 97.44 128 GLY A O 1
ATOM 965 N N . GLN A 1 129 ? -2.988 30.328 5.52 1 98.06 129 GLN A N 1
ATOM 966 C CA . GLN A 1 129 ? -4.352 30.812 5.66 1 98.06 129 GLN A CA 1
ATOM 967 C C . GLN A 1 129 ? -5.367 29.688 5.527 1 98.06 129 GLN A C 1
ATOM 969 O O . GLN A 1 129 ? -5.047 28.625 4.992 1 98.06 129 GLN A O 1
ATOM 974 N N . VAL A 1 130 ? -6.586 29.891 6.082 1 98.69 130 VAL A N 1
ATOM 975 C CA . VAL A 1 130 ? -7.652 28.891 6.039 1 98.69 130 VAL A CA 1
ATOM 976 C C . VAL A 1 130 ? -8.883 29.484 5.344 1 98.69 130 VAL A C 1
ATOM 978 O O . VAL A 1 130 ? -8.906 30.672 5.02 1 98.69 130 VAL A O 1
ATOM 981 N N . PHE A 1 131 ? -9.852 28.688 5.082 1 98.81 131 PHE A N 1
ATOM 982 C CA . PHE A 1 131 ? -11.078 29.078 4.406 1 98.81 131 PHE A CA 1
ATOM 983 C C . PHE A 1 131 ? -12.211 29.297 5.41 1 98.81 131 PHE A C 1
ATOM 985 O O . PHE A 1 131 ? -12.352 28.516 6.355 1 98.81 131 PHE A O 1
ATOM 992 N N . THR A 1 132 ? -12.969 30.375 5.234 1 98.5 132 THR A N 1
ATOM 993 C CA . THR A 1 132 ? -14.172 30.594 6.023 1 98.5 132 THR A CA 1
ATOM 994 C C . THR A 1 132 ? -15.383 29.922 5.375 1 98.5 132 THR A C 1
ATOM 996 O O . THR A 1 132 ? -15.312 29.5 4.219 1 98.5 132 THR A O 1
ATOM 999 N N . LEU A 1 133 ? -16.453 29.781 6.152 1 98.81 133 LEU A N 1
ATOM 1000 C CA . LEU A 1 133 ? -17.688 29.266 5.582 1 98.81 133 LEU A CA 1
ATOM 1001 C C . LEU A 1 133 ? -18.141 30.125 4.398 1 98.81 133 LEU A C 1
ATOM 1003 O O . LEU A 1 133 ? -18.672 29.594 3.414 1 98.81 133 LEU A O 1
ATOM 1007 N N . GLN A 1 134 ? -17.875 31.438 4.492 1 98.62 134 GLN A N 1
ATOM 1008 C CA . GLN A 1 134 ? -18.266 32.344 3.424 1 98.62 134 GLN A CA 1
ATOM 1009 C C . GLN A 1 134 ? -17.469 32.062 2.152 1 98.62 134 GLN A C 1
ATOM 1011 O O . GLN A 1 134 ? -18.016 32.125 1.048 1 98.62 134 GLN A O 1
ATOM 1016 N N . ASP A 1 135 ? -16.172 31.844 2.281 1 98.62 135 ASP A N 1
ATOM 1017 C CA . ASP A 1 135 ? -15.352 31.5 1.13 1 98.62 135 ASP A CA 1
ATOM 1018 C C . ASP A 1 135 ? -15.906 30.281 0.396 1 98.62 135 ASP A C 1
ATOM 1020 O O . ASP A 1 135 ? -16.047 30.312 -0.83 1 98.62 135 ASP A O 1
ATOM 1024 N N . VAL A 1 136 ? -16.25 29.25 1.151 1 98.88 136 VAL A N 1
ATOM 1025 C CA . VAL A 1 136 ? -16.703 27.984 0.574 1 98.88 136 VAL A CA 1
ATOM 1026 C C . VAL A 1 136 ? -18.094 28.156 -0.035 1 98.88 136 VAL A C 1
ATOM 1028 O O . VAL A 1 136 ? -18.391 27.625 -1.105 1 98.88 136 VAL A O 1
ATOM 1031 N N . GLU A 1 137 ? -18.922 28.891 0.676 1 98.88 137 GLU A N 1
ATOM 1032 C CA . GLU A 1 137 ? -20.281 29.109 0.155 1 98.88 137 GLU A CA 1
ATOM 1033 C C . GLU A 1 137 ? -20.234 29.812 -1.201 1 98.88 137 GLU A C 1
ATOM 1035 O O . GLU A 1 137 ? -21.016 29.484 -2.096 1 98.88 137 GLU A O 1
ATOM 1040 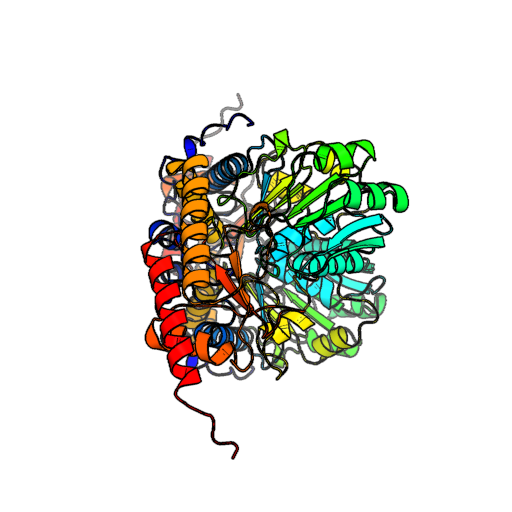N N . ALA A 1 138 ? -19.391 30.797 -1.336 1 98.81 138 ALA A N 1
ATOM 1041 C CA . ALA A 1 138 ? -19.234 31.484 -2.617 1 98.81 138 ALA A CA 1
ATOM 1042 C C . ALA A 1 138 ? -18.875 30.5 -3.725 1 98.81 138 ALA A C 1
ATOM 1044 O O . ALA A 1 138 ? -19.391 30.594 -4.84 1 98.81 138 ALA A O 1
ATOM 1045 N N . GLY A 1 139 ? -17.984 29.578 -3.43 1 98.75 139 GLY A N 1
ATOM 1046 C CA . GLY A 1 139 ? -17.625 28.547 -4.387 1 98.75 139 GLY A CA 1
ATOM 1047 C C . GLY A 1 139 ? -18.766 27.594 -4.719 1 98.75 139 GLY A C 1
ATOM 1048 O O . GLY A 1 139 ? -18.938 27.219 -5.875 1 98.75 139 GLY A O 1
ATOM 1049 N N . LEU A 1 140 ? -19.5 27.234 -3.676 1 98.88 140 LEU A N 1
ATOM 1050 C CA . LEU A 1 140 ? -20.641 26.344 -3.854 1 98.88 140 LEU A CA 1
ATOM 1051 C C . LEU A 1 140 ? -21.688 26.984 -4.77 1 98.88 140 LEU A C 1
ATOM 1053 O O . LEU A 1 140 ? -22.234 26.328 -5.645 1 98.88 140 LEU A O 1
ATOM 1057 N N . GLN A 1 141 ? -21.922 28.266 -4.523 1 98.69 141 GLN A N 1
ATOM 1058 C CA . GLN A 1 141 ? -22.906 28.984 -5.32 1 98.69 141 GLN A CA 1
ATOM 1059 C C . GLN A 1 141 ? -22.453 29.109 -6.773 1 98.69 141 GLN A C 1
ATOM 1061 O O . GLN A 1 141 ? -23.25 28.938 -7.691 1 98.69 141 GLN A O 1
ATOM 1066 N N . GLN A 1 142 ? -21.25 29.344 -6.926 1 98.69 142 GLN A N 1
ATOM 1067 C CA . GLN A 1 142 ? -20.719 29.641 -8.25 1 98.69 142 GLN A CA 1
ATOM 1068 C C . GLN A 1 142 ? -20.594 28.375 -9.086 1 98.69 142 GLN A C 1
ATOM 1070 O O . GLN A 1 142 ? -20.906 28.375 -10.281 1 98.69 142 GLN A O 1
ATOM 1075 N N . HIS A 1 143 ? -20.156 27.234 -8.484 1 98.69 143 HIS A N 1
ATOM 1076 C CA . HIS A 1 143 ? -19.688 26.125 -9.289 1 98.69 143 HIS A CA 1
ATOM 1077 C C . HIS A 1 143 ? -20.609 24.922 -9.148 1 98.69 143 HIS A C 1
ATOM 1079 O O . HIS A 1 143 ? -20.547 23.984 -9.961 1 98.69 143 HIS A O 1
ATOM 1085 N N . LYS A 1 144 ? -21.438 24.844 -8.117 1 98.62 144 LYS A N 1
ATOM 1086 C CA . LYS A 1 144 ? -22.391 23.766 -7.867 1 98.62 144 LYS A CA 1
ATOM 1087 C C . LYS A 1 144 ? -21.703 22.406 -7.965 1 98.62 144 LYS A C 1
ATOM 1089 O O . LYS A 1 144 ? -22.172 21.516 -8.695 1 98.62 144 LYS A O 1
ATOM 1094 N N . PRO A 1 145 ? -20.641 22.219 -7.234 1 98.94 145 PRO A N 1
ATOM 1095 C CA . PRO A 1 145 ? -19.891 20.969 -7.289 1 98.94 145 PRO A CA 1
ATOM 1096 C C . PRO A 1 145 ? -20.625 19.812 -6.629 1 98.94 145 PRO A C 1
ATOM 1098 O O . PRO A 1 145 ? -21.484 20.031 -5.762 1 98.94 145 PRO A O 1
ATOM 1101 N N . VAL A 1 146 ? -20.312 18.562 -7.008 1 98.88 146 VAL A N 1
ATOM 1102 C CA . VAL A 1 146 ? -20.875 17.391 -6.348 1 98.88 146 VAL A CA 1
ATOM 1103 C C . VAL A 1 146 ? -20.062 17.047 -5.109 1 98.88 146 VAL A C 1
ATOM 1105 O O . VAL A 1 146 ? -20.516 16.297 -4.242 1 98.88 146 VAL A O 1
ATOM 1108 N N . LEU A 1 147 ? -18.828 17.594 -5.047 1 98.94 147 LEU A N 1
ATOM 1109 C CA . LEU A 1 147 ? -17.859 17.266 -3.998 1 98.94 147 LEU A CA 1
ATOM 1110 C C . LEU A 1 147 ? -17.031 18.5 -3.645 1 98.94 147 LEU A C 1
ATOM 1112 O O . LEU A 1 147 ? -16.609 19.234 -4.531 1 98.94 147 LEU A O 1
ATOM 1116 N N . VAL A 1 148 ? -16.812 18.75 -2.375 1 99 148 VAL A N 1
ATOM 1117 C CA . VAL A 1 148 ? -15.891 19.766 -1.86 1 99 148 VAL A CA 1
ATOM 1118 C C . VAL A 1 148 ? -14.758 19.078 -1.102 1 99 148 VAL A C 1
ATOM 1120 O O . VAL A 1 148 ? -14.992 18.219 -0.262 1 99 148 VAL A O 1
ATOM 1123 N N . PHE A 1 149 ? -13.539 19.469 -1.43 1 98.94 149 PHE A N 1
ATOM 1124 C CA . PHE A 1 149 ? -12.359 18.938 -0.762 1 98.94 149 PHE A CA 1
ATOM 1125 C C . PHE A 1 149 ? -11.703 20 0.112 1 98.94 149 PHE A C 1
ATOM 1127 O O . PHE A 1 149 ? -11.469 21.125 -0.337 1 98.94 149 PHE A O 1
ATOM 1134 N N . VAL A 1 150 ? -11.359 19.625 1.354 1 98.88 150 VAL A N 1
ATOM 1135 C CA . VAL A 1 150 ? -10.594 20.484 2.238 1 98.88 150 VAL A CA 1
ATOM 1136 C C . VAL A 1 150 ? -9.547 19.672 2.986 1 98.88 150 VAL A C 1
ATOM 1138 O O . VAL A 1 150 ? -9.742 18.484 3.248 1 98.88 150 VAL A O 1
ATOM 1141 N N . THR A 1 151 ? -8.438 20.281 3.23 1 98.88 151 THR A N 1
ATOM 1142 C CA . THR A 1 151 ? -7.418 19.688 4.09 1 98.88 151 THR A CA 1
ATOM 1143 C C . THR A 1 151 ? -7.562 20.188 5.523 1 98.88 151 THR A C 1
ATOM 1145 O O . THR A 1 151 ? -7.371 21.375 5.793 1 98.88 151 THR A O 1
ATOM 1148 N N . HIS A 1 152 ? -7.867 19.234 6.43 1 98.88 152 HIS A N 1
ATOM 1149 C CA . HIS A 1 152 ? -8.062 19.531 7.844 1 98.88 152 HIS A CA 1
ATOM 1150 C C . HIS A 1 152 ? -6.77 20.031 8.484 1 98.88 152 HIS A C 1
ATOM 1152 O O . HIS A 1 152 ? -6.73 21.125 9.047 1 98.88 152 HIS A O 1
ATOM 1158 N N . GLY A 1 153 ? -5.781 19.234 8.492 1 98.75 153 GLY A N 1
ATOM 1159 C CA . GLY A 1 153 ? -4.43 19.609 8.875 1 98.75 153 GLY A CA 1
ATOM 1160 C C . GLY A 1 153 ? -3.496 19.75 7.684 1 98.75 153 GLY A C 1
ATOM 1161 O O . GLY A 1 153 ? -2.873 18.781 7.258 1 98.75 153 GLY A O 1
ATOM 1162 N N . GLU A 1 154 ? -3.381 20.953 7.152 1 98.56 154 GLU A N 1
ATOM 1163 C CA . GLU A 1 154 ? -2.492 21.203 6.023 1 98.56 154 GLU A CA 1
ATOM 1164 C C . GLU A 1 154 ? -1.041 21.328 6.484 1 98.56 154 GLU A C 1
ATOM 1166 O O . GLU A 1 154 ? -0.6 22.406 6.875 1 98.56 154 GLU A O 1
ATOM 1171 N N . SER A 1 155 ? -0.287 20.312 6.34 1 98.19 155 SER A N 1
ATOM 1172 C CA . SER A 1 155 ? 1.058 20.25 6.902 1 98.19 155 SER A CA 1
ATOM 1173 C C . SER A 1 155 ? 2.033 21.094 6.09 1 98.19 155 SER A C 1
ATOM 1175 O O . SER A 1 155 ? 3.068 21.531 6.602 1 98.19 155 SER A O 1
ATOM 1177 N N . SER A 1 156 ? 1.769 21.328 4.773 1 97.69 156 SER A N 1
ATOM 1178 C CA . SER A 1 156 ? 2.652 22.172 3.965 1 97.69 156 SER A CA 1
ATOM 1179 C C . SER A 1 156 ? 2.52 23.641 4.34 1 97.69 156 SER A C 1
ATOM 1181 O O . SER A 1 156 ? 3.477 24.406 4.215 1 97.69 156 SER A O 1
ATOM 1183 N N . GLY A 1 157 ? 1.354 24 4.84 1 97.44 157 GLY A N 1
ATOM 1184 C CA . GLY A 1 157 ? 1.088 25.375 5.23 1 97.44 157 GLY A CA 1
ATOM 1185 C C . GLY A 1 157 ? 0.878 25.547 6.727 1 97.44 157 GLY A C 1
ATOM 1186 O O . GLY A 1 157 ? 0.672 26.656 7.211 1 97.44 157 GLY A O 1
ATOM 1187 N N . SER A 1 158 ? 0.837 24.438 7.402 1 98.56 158 SER A N 1
ATOM 1188 C CA . SER A 1 158 ? 0.812 24.344 8.859 1 98.56 158 SER A CA 1
ATOM 1189 C C . SER A 1 158 ? -0.489 24.922 9.422 1 98.56 158 SER A C 1
ATOM 1191 O O . SER A 1 158 ? -0.5 25.5 10.508 1 98.56 158 SER A O 1
ATOM 1193 N N . THR A 1 159 ? -1.556 24.812 8.727 1 98.81 159 THR A N 1
ATOM 1194 C CA . THR A 1 159 ? -2.828 25.359 9.18 1 98.81 159 THR A CA 1
ATOM 1195 C C . THR A 1 159 ? -3.781 24.25 9.602 1 98.81 159 THR A C 1
ATOM 1197 O O . THR A 1 159 ? -3.711 23.125 9.086 1 98.81 159 THR A O 1
ATOM 1200 N N . LEU A 1 160 ? -4.621 24.547 10.5 1 98.88 160 LEU A N 1
ATOM 1201 C CA . LEU A 1 160 ? -5.766 23.75 10.898 1 98.88 160 LEU A CA 1
ATOM 1202 C C . LEU A 1 160 ? -7.066 24.344 10.367 1 98.88 160 LEU A C 1
ATOM 1204 O O . LEU A 1 160 ? -7.527 25.375 10.859 1 98.88 160 LEU A O 1
ATOM 1208 N N . GLN A 1 161 ? -7.652 23.688 9.398 1 98.81 161 GLN A N 1
ATOM 1209 C CA . GLN A 1 161 ? -8.891 24.156 8.789 1 98.81 161 GLN A CA 1
ATOM 1210 C C . GLN A 1 161 ? -10.086 23.938 9.711 1 98.81 161 GLN A C 1
ATOM 1212 O O . GLN A 1 161 ? -10.344 22.797 10.125 1 98.81 161 GLN A O 1
ATOM 1217 N N . PRO A 1 162 ? -10.82 25.031 10.117 1 98.25 162 PRO A N 1
ATOM 1218 C CA . PRO A 1 162 ? -12.078 24.781 10.836 1 98.25 162 PRO A CA 1
ATOM 1219 C C . PRO A 1 162 ? -13.086 23.984 10.016 1 98.25 162 PRO A C 1
ATOM 1221 O O . PRO A 1 162 ? -13.281 24.266 8.828 1 98.25 162 PRO A O 1
ATOM 1224 N N . LEU A 1 163 ? -13.711 22.984 10.648 1 98.5 163 LEU A N 1
ATOM 1225 C CA . LEU A 1 163 ? -14.594 22.094 9.898 1 98.5 163 LEU A CA 1
ATOM 1226 C C . LEU A 1 163 ? -16.047 22.266 10.344 1 98.5 163 LEU A C 1
ATOM 1228 O O . LEU A 1 163 ? -16.969 21.844 9.641 1 98.5 163 LEU A O 1
ATOM 1232 N N . GLU A 1 164 ? -16.266 22.812 11.578 1 97.38 164 GLU A N 1
ATOM 1233 C CA . GLU A 1 164 ? -17.625 22.984 12.102 1 97.38 164 GLU A CA 1
ATOM 1234 C C . GLU A 1 164 ? -18.5 23.781 11.141 1 97.38 164 GLU A C 1
ATOM 1236 O O . GLU A 1 164 ? -18.109 24.859 10.688 1 97.38 164 GLU A O 1
ATOM 1241 N N . GLY A 1 165 ? -19.625 23.234 10.812 1 98.25 165 GLY A N 1
ATOM 1242 C CA . GLY A 1 165 ? -20.578 23.906 9.945 1 98.25 165 GLY A CA 1
ATOM 1243 C C . GLY A 1 165 ? -20.344 23.641 8.469 1 98.25 165 GLY A C 1
ATOM 1244 O O . GLY A 1 165 ? -21.219 23.891 7.641 1 98.25 165 GLY A O 1
ATOM 1245 N N . LEU A 1 166 ? -19.188 23.188 8.094 1 98.81 166 LEU A N 1
ATOM 1246 C CA . LEU A 1 166 ? -18.828 23.016 6.695 1 98.81 166 LEU A CA 1
ATOM 1247 C C . LEU A 1 166 ? -19.656 21.891 6.059 1 98.81 166 LEU A C 1
ATOM 1249 O O . LEU A 1 166 ? -20.094 22.016 4.91 1 98.81 166 LEU A O 1
ATOM 1253 N N . GLY A 1 167 ? -19.797 20.766 6.766 1 98.81 167 GLY A N 1
ATOM 1254 C CA . GLY A 1 167 ? -20.625 19.672 6.254 1 98.81 167 GLY A CA 1
ATOM 1255 C C . GLY A 1 167 ? -22.047 20.094 5.977 1 98.81 167 GLY A C 1
ATOM 1256 O O . GLY A 1 167 ? -22.594 19.812 4.91 1 98.81 167 GLY A O 1
ATOM 1257 N N . GLN A 1 168 ? -22.641 20.797 6.938 1 98.62 168 GLN A N 1
ATOM 1258 C CA . GLN A 1 168 ? -23.984 21.312 6.781 1 98.62 168 GLN A CA 1
ATOM 1259 C C . GLN A 1 168 ? -24.094 22.25 5.582 1 98.62 168 GLN A C 1
ATOM 1261 O O . GLN A 1 168 ? -25.062 22.188 4.82 1 98.62 168 GLN A O 1
ATOM 1266 N N . LEU A 1 169 ? -23.125 23.109 5.477 1 98.88 169 LEU A N 1
ATOM 1267 C CA . LEU A 1 169 ? -23.094 24.047 4.359 1 98.88 169 LEU A CA 1
ATOM 1268 C C . LEU A 1 169 ? -23.062 23.297 3.029 1 98.88 169 LEU A C 1
ATOM 1270 O O . LEU A 1 169 ? -23.781 23.641 2.098 1 98.88 169 LEU A O 1
ATOM 1274 N N . CYS A 1 170 ? -22.172 22.312 2.889 1 98.94 170 CYS A N 1
ATOM 1275 C CA . CYS A 1 170 ? -22.078 21.516 1.667 1 98.94 170 CYS A CA 1
ATOM 1276 C C . CYS A 1 170 ? -23.422 20.844 1.353 1 98.94 170 CYS A C 1
ATOM 1278 O O . CYS A 1 170 ? -23.859 20.844 0.201 1 98.94 170 CYS A O 1
ATOM 1280 N N . HIS A 1 171 ? -24.078 20.312 2.377 1 98.81 171 HIS A N 1
ATOM 1281 C CA . HIS A 1 171 ? -25.344 19.625 2.201 1 98.81 171 HIS A CA 1
ATOM 1282 C C . HIS A 1 171 ? -26.422 20.562 1.699 1 98.81 171 HIS A C 1
ATOM 1284 O O . HIS A 1 171 ? -27.266 20.188 0.88 1 98.81 171 HIS A O 1
ATOM 1290 N N . LYS A 1 172 ? -26.391 21.781 2.24 1 98.62 172 LYS A N 1
ATOM 1291 C CA . LYS A 1 172 ? -27.328 22.797 1.79 1 98.62 172 LYS A CA 1
ATOM 1292 C C . LYS A 1 172 ? -27.266 22.969 0.275 1 98.62 172 LYS A C 1
ATOM 1294 O O . LYS A 1 172 ? -28.281 23.281 -0.36 1 98.62 172 LYS A O 1
ATOM 1299 N N . TYR A 1 173 ? -26.141 22.75 -0.332 1 98.62 173 TYR A N 1
ATOM 1300 C CA . TYR A 1 173 ? -25.953 22.938 -1.767 1 98.62 173 TYR A CA 1
ATOM 1301 C C . TYR A 1 173 ? -25.844 21.594 -2.48 1 98.62 173 TYR A C 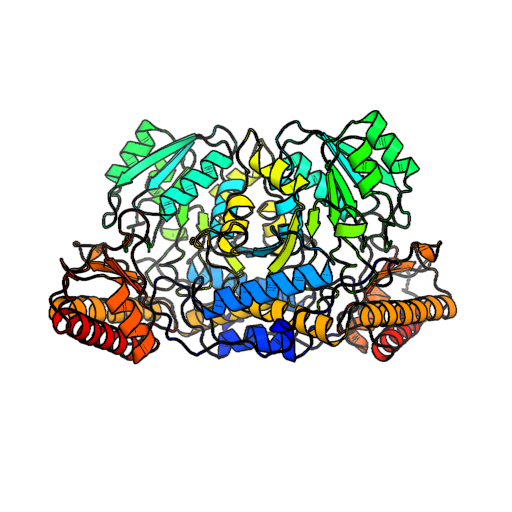1
ATOM 1303 O O . TYR A 1 173 ? -25.344 21.516 -3.602 1 98.62 173 TYR A O 1
ATOM 1311 N N . ASN A 1 174 ? -26.219 20.5 -1.821 1 98.5 174 ASN A N 1
ATOM 1312 C CA . ASN A 1 174 ? -26.25 19.141 -2.355 1 98.5 174 ASN A CA 1
ATOM 1313 C C . ASN A 1 174 ? -24.859 18.688 -2.779 1 98.5 174 ASN A C 1
ATOM 1315 O O . ASN A 1 174 ? -24.703 18.062 -3.832 1 98.5 174 ASN A O 1
ATOM 1319 N N . SER A 1 175 ? -23.891 19.047 -2.041 1 98.88 175 SER A N 1
ATOM 1320 C CA . SER A 1 175 ? -22.5 18.641 -2.25 1 98.88 175 SER A CA 1
ATOM 1321 C C . SER A 1 175 ? -22.016 17.75 -1.115 1 98.88 175 SER A C 1
ATOM 1323 O O . SER A 1 175 ? -22.484 17.859 0.018 1 98.88 175 SER A O 1
ATOM 1325 N N . LEU A 1 176 ? -21.156 16.797 -1.445 1 98.94 176 LEU A N 1
ATOM 1326 C CA . LEU A 1 176 ? -20.453 16.016 -0.426 1 98.94 176 LEU A CA 1
ATOM 1327 C C . LEU A 1 176 ? -19.234 16.75 0.087 1 98.94 176 LEU A C 1
ATOM 1329 O O . LEU A 1 176 ? -18.625 17.547 -0.642 1 98.94 176 LEU A O 1
ATOM 1333 N N . LEU A 1 177 ? -18.859 16.5 1.331 1 98.94 177 LEU A N 1
ATOM 1334 C CA . LEU A 1 177 ? -17.641 17.031 1.914 1 98.94 177 LEU A CA 1
ATOM 1335 C C . LEU A 1 177 ? -16.594 15.938 2.1 1 98.94 177 LEU A C 1
ATOM 1337 O O . LEU A 1 177 ? -16.844 14.945 2.791 1 98.94 177 LEU A O 1
ATOM 1341 N N . LEU A 1 178 ? -15.484 16.031 1.451 1 99 178 LEU A N 1
ATOM 1342 C CA . LEU A 1 178 ? -14.312 15.172 1.635 1 99 178 LEU A CA 1
ATOM 1343 C C . LEU A 1 178 ? -13.227 15.891 2.418 1 99 178 LEU A C 1
ATOM 1345 O O . LEU A 1 178 ? -12.789 16.984 2.023 1 99 178 LEU A O 1
ATOM 1349 N N . VAL A 1 179 ? -12.719 15.25 3.494 1 99 179 VAL A N 1
ATOM 1350 C CA . VAL A 1 179 ? -11.75 15.883 4.383 1 99 179 VAL A CA 1
ATOM 1351 C C . VAL A 1 179 ? -10.477 15.055 4.434 1 99 179 VAL A C 1
ATOM 1353 O O . VAL A 1 179 ? -10.523 13.844 4.672 1 99 179 VAL A O 1
ATOM 1356 N N . ASP A 1 180 ? -9.352 15.672 4.133 1 98.94 180 ASP A N 1
ATOM 1357 C CA . ASP A 1 180 ? -8.023 15.125 4.395 1 98.94 180 ASP A CA 1
ATOM 1358 C C . ASP A 1 180 ? -7.57 15.438 5.82 1 98.94 180 ASP A C 1
ATOM 1360 O O . ASP A 1 180 ? -7.289 16.594 6.148 1 98.94 180 ASP A O 1
ATOM 1364 N N . SER A 1 181 ? -7.434 14.43 6.621 1 98.94 181 SER A N 1
ATOM 1365 C CA . SER A 1 181 ? -7.027 14.664 8 1 98.94 181 SER A CA 1
ATOM 1366 C C . SER A 1 181 ? -5.734 13.93 8.336 1 98.94 181 SER A C 1
ATOM 1368 O O . SER A 1 181 ? -5.5 13.562 9.484 1 98.94 181 SER A O 1
ATOM 1370 N N . VAL A 1 182 ? -4.887 13.742 7.41 1 98.88 182 VAL A N 1
ATOM 1371 C CA . VAL A 1 182 ? -3.658 12.961 7.527 1 98.88 182 VAL A CA 1
ATOM 1372 C C . VAL A 1 182 ? -2.785 13.531 8.641 1 98.88 182 VAL A C 1
ATOM 1374 O O . VAL A 1 182 ? -2.322 12.797 9.516 1 98.88 182 VAL A O 1
ATOM 1377 N N . ALA A 1 183 ? -2.627 14.82 8.734 1 98.69 183 ALA A N 1
ATOM 1378 C CA . ALA A 1 183 ? -1.704 15.43 9.695 1 98.69 183 ALA A CA 1
ATOM 1379 C C . ALA A 1 183 ? -2.451 15.984 10.898 1 98.69 183 ALA A C 1
ATOM 1381 O O . ALA A 1 183 ? -1.942 16.859 11.602 1 98.69 183 ALA A O 1
ATOM 1382 N N . ALA A 1 184 ? -3.74 15.531 11.141 1 98.81 184 ALA A N 1
ATOM 1383 C CA . ALA A 1 184 ? -4.512 16.156 12.211 1 98.81 184 ALA A CA 1
ATOM 1384 C C . ALA A 1 184 ? -5.227 15.117 13.062 1 98.81 184 ALA A C 1
ATOM 1386 O O . ALA A 1 184 ? -5.281 15.234 14.289 1 98.81 184 ALA A O 1
ATOM 1387 N N . CYS A 1 185 ? -5.77 14.031 12.469 1 98.81 185 CYS A N 1
ATOM 1388 C CA . CYS A 1 185 ? -6.562 13.023 13.164 1 98.81 185 CYS A CA 1
ATOM 1389 C C . CYS A 1 185 ? -5.801 12.461 14.359 1 98.81 185 CYS A C 1
ATOM 1391 O O . CYS A 1 185 ? -4.656 12.031 14.227 1 98.81 185 CYS A O 1
ATOM 1393 N N . GLY A 1 186 ? -6.441 12.453 15.492 1 98.69 186 GLY A N 1
ATOM 1394 C CA . GLY A 1 186 ? -5.844 11.977 16.734 1 98.69 186 GLY A CA 1
ATOM 1395 C C . GLY A 1 186 ? -5.168 13.078 17.516 1 98.69 186 GLY A C 1
ATOM 1396 O O . GLY A 1 186 ? -4.996 12.961 18.734 1 98.69 186 GLY A O 1
ATOM 1397 N N . GLY A 1 187 ? -4.715 14.18 16.828 1 98.81 187 GLY A N 1
ATOM 1398 C CA . GLY A 1 187 ? -3.984 15.25 17.484 1 98.81 187 GLY A CA 1
ATOM 1399 C C . GLY A 1 187 ? -4.844 16.469 17.797 1 98.81 187 GLY A C 1
ATOM 1400 O O . GLY A 1 187 ? -4.457 17.312 18.594 1 98.81 187 GLY A O 1
ATOM 1401 N N . VAL A 1 188 ? -5.984 16.578 17.125 1 98.62 188 VAL A N 1
ATOM 1402 C CA . VAL A 1 188 ? -6.93 17.672 17.328 1 98.62 188 VAL A CA 1
ATOM 1403 C C . VAL A 1 188 ? -8.359 17.125 17.328 1 98.62 188 VAL A C 1
ATOM 1405 O O . VAL A 1 188 ? -8.609 16.031 16.828 1 98.62 188 VAL A O 1
ATOM 1408 N N . PRO A 1 189 ? -9.297 17.875 17.891 1 98.19 189 PRO A N 1
ATOM 1409 C CA . PRO A 1 189 ? -10.688 17.406 17.891 1 98.19 189 PRO A CA 1
ATOM 1410 C C . PRO A 1 189 ? -11.219 17.125 16.484 1 98.19 189 PRO A C 1
ATOM 1412 O O . PRO A 1 189 ? -10.961 17.906 15.555 1 98.19 189 PRO A O 1
ATOM 1415 N N . LEU A 1 190 ? -11.938 16.047 16.281 1 98.44 190 LEU A N 1
ATOM 1416 C CA . LEU A 1 190 ? -12.523 15.609 15.016 1 98.44 190 LEU A CA 1
ATOM 1417 C C . LEU A 1 190 ? -13.805 14.82 15.258 1 98.44 190 LEU A C 1
ATOM 1419 O O . LEU A 1 190 ? -13.781 13.797 15.945 1 98.44 190 LEU A O 1
ATOM 1423 N N . PHE A 1 191 ? -14.852 15.32 14.789 1 98.56 191 PHE A N 1
ATOM 1424 C CA . PHE A 1 191 ? -16.156 14.703 14.938 1 98.56 191 PHE A CA 1
ATOM 1425 C C . PHE A 1 191 ? -16.844 14.531 13.586 1 98.56 191 PHE A C 1
ATOM 1427 O O . PHE A 1 191 ? -17.672 15.359 13.195 1 98.56 191 PHE A O 1
ATOM 1434 N N . VAL A 1 192 ? -16.594 13.398 12.969 1 98.75 192 VAL A N 1
ATOM 1435 C CA . VAL A 1 192 ? -17 13.18 11.586 1 98.75 192 VAL A CA 1
ATOM 1436 C C . VAL A 1 192 ? -18.531 13.203 11.492 1 98.75 192 VAL A C 1
ATOM 1438 O O . VAL A 1 192 ? -19.094 13.883 10.633 1 98.75 192 VAL A O 1
ATOM 1441 N N . ASP A 1 193 ? -19.219 12.492 12.391 1 98.62 193 ASP A N 1
ATOM 1442 C CA . ASP A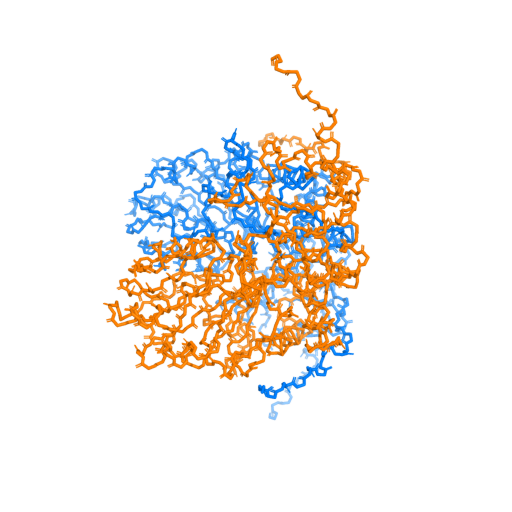 1 193 ? -20.672 12.438 12.328 1 98.62 193 ASP A CA 1
ATOM 1443 C C . ASP A 1 193 ? -21.281 13.789 12.688 1 98.62 193 ASP A C 1
ATOM 1445 O O . ASP A 1 193 ? -22.125 14.312 11.945 1 98.62 193 ASP A O 1
ATOM 1449 N N . ASP A 1 194 ? -20.828 14.383 13.781 1 98.44 194 ASP A N 1
ATOM 1450 C CA . ASP A 1 194 ? -21.422 15.625 14.273 1 98.44 194 ASP A CA 1
ATOM 1451 C C . ASP A 1 194 ? -21.203 16.766 13.281 1 98.44 194 ASP A C 1
ATOM 1453 O O . ASP A 1 194 ? -22.062 17.656 13.156 1 98.44 194 ASP A O 1
ATOM 1457 N N . TRP A 1 195 ? -20.094 16.734 12.594 1 98.5 195 TRP A N 1
ATOM 1458 C CA . TRP A 1 195 ? -19.781 17.812 11.656 1 98.5 195 TRP A CA 1
ATOM 1459 C C . TRP A 1 195 ? -20.234 17.469 10.242 1 98.5 195 TRP A C 1
ATOM 1461 O O . TRP A 1 195 ? -19.906 18.172 9.289 1 98.5 195 TRP A O 1
ATOM 1471 N N . GLU A 1 196 ? -20.906 16.344 10.055 1 98.56 196 GLU A N 1
ATOM 1472 C CA . GLU A 1 196 ? -21.547 15.914 8.82 1 98.56 196 GLU A CA 1
ATOM 1473 C C . GLU A 1 196 ? -20.516 15.781 7.691 1 98.56 196 GLU A C 1
ATOM 1475 O O . GLU A 1 196 ? -20.766 16.234 6.57 1 98.56 196 GLU A O 1
ATOM 1480 N N . ILE A 1 197 ? -19.375 15.258 8.023 1 98.94 197 ILE A N 1
ATOM 1481 C CA . ILE A 1 197 ? -18.344 14.969 7.023 1 98.94 197 ILE A CA 1
ATOM 1482 C C . ILE A 1 197 ? -18.734 13.703 6.258 1 98.94 197 ILE A C 1
ATOM 1484 O O . ILE A 1 197 ? -19 12.656 6.863 1 98.94 197 ILE A O 1
ATOM 1488 N N . ASP A 1 198 ? -18.766 13.727 4.934 1 98.94 198 ASP A N 1
ATOM 1489 C CA . ASP A 1 198 ? -19.266 12.617 4.125 1 98.94 198 ASP A CA 1
ATOM 1490 C C . ASP A 1 198 ? -18.156 11.586 3.869 1 98.94 198 ASP A C 1
ATOM 1492 O O . ASP A 1 198 ? -18.438 10.391 3.719 1 98.94 198 ASP A O 1
ATOM 1496 N N . ALA A 1 199 ? -16.969 12.031 3.691 1 98.94 199 ALA A N 1
ATOM 1497 C CA . ALA A 1 199 ? -15.805 11.18 3.486 1 98.94 199 ALA A CA 1
ATOM 1498 C C . ALA A 1 199 ? -14.562 11.773 4.152 1 98.94 199 ALA A C 1
ATOM 1500 O O . ALA A 1 199 ? -14.391 13 4.18 1 98.94 199 ALA A O 1
ATOM 1501 N N . ILE A 1 200 ? -13.75 10.906 4.668 1 98.94 200 ILE A N 1
ATOM 1502 C CA . ILE A 1 200 ? -12.531 11.344 5.352 1 98.94 200 ILE A CA 1
ATOM 1503 C C . ILE A 1 200 ? -11.461 10.258 5.242 1 98.94 200 ILE A C 1
ATOM 1505 O O . ILE A 1 200 ? -11.789 9.07 5.156 1 98.94 200 ILE A O 1
ATOM 1509 N N . TYR A 1 201 ? -10.25 10.641 5.18 1 98.94 201 TYR A N 1
ATOM 1510 C CA . TYR A 1 201 ? -9.141 9.695 5.273 1 98.94 201 TYR A CA 1
ATOM 1511 C C . TYR A 1 201 ? -8.016 10.266 6.125 1 98.94 201 TYR A C 1
ATOM 1513 O O . TYR A 1 201 ? -7.98 11.469 6.402 1 98.94 201 TYR A O 1
ATOM 1521 N N . THR A 1 202 ? -7.16 9.414 6.594 1 98.88 202 THR A N 1
ATOM 1522 C CA . THR A 1 202 ? -5.93 9.789 7.285 1 98.88 202 THR A CA 1
ATOM 1523 C C . THR A 1 202 ? -4.816 8.789 6.988 1 98.88 202 THR A C 1
ATOM 1525 O O . THR A 1 202 ? -4.965 7.93 6.121 1 98.88 202 THR A O 1
ATOM 1528 N N . GLY A 1 203 ? -3.65 9.016 7.508 1 98.31 203 GLY A N 1
ATOM 1529 C CA . GLY A 1 203 ? -2.5 8.141 7.344 1 98.31 203 GLY A CA 1
ATOM 1530 C C . GLY A 1 203 ? -2.004 7.562 8.656 1 98.31 203 GLY A C 1
ATOM 1531 O O . GLY A 1 203 ? -2.174 8.172 9.711 1 98.31 203 GLY A O 1
ATOM 1532 N N . ALA A 1 204 ? -1.367 6.5 8.562 1 98.44 204 ALA A N 1
ATOM 1533 C CA . ALA A 1 204 ? -0.907 5.773 9.742 1 98.44 204 ALA A CA 1
ATOM 1534 C C . ALA A 1 204 ? 0.312 6.449 10.367 1 98.44 204 ALA A C 1
ATOM 1536 O O . ALA A 1 204 ? 0.509 6.395 11.578 1 98.44 204 ALA A O 1
ATOM 1537 N N . GLN A 1 205 ? 1.129 7.148 9.594 1 98.44 205 GLN A N 1
ATOM 1538 C CA . GLN A 1 205 ? 2.514 7.449 9.945 1 98.44 205 GLN A CA 1
ATOM 1539 C C . GLN A 1 205 ? 2.627 8.82 10.609 1 98.44 205 GLN A C 1
ATOM 1541 O O . GLN A 1 205 ? 3.717 9.391 10.688 1 98.44 205 GLN A O 1
ATOM 1546 N N . LYS A 1 206 ? 1.562 9.398 10.969 1 98.56 206 LYS A N 1
ATOM 1547 C CA . LYS A 1 206 ? 1.548 10.719 11.578 1 98.56 206 LYS A CA 1
ATOM 1548 C C . LYS A 1 206 ? 1.226 10.633 13.07 1 98.56 206 LYS A C 1
ATOM 1550 O O . LYS A 1 206 ? 2.004 10.07 13.844 1 98.56 206 LYS A O 1
ATOM 1555 N N . VAL A 1 207 ? -0.003 10.984 13.469 1 98.75 207 VAL A N 1
ATOM 1556 C CA . VAL A 1 207 ? -0.375 11.008 14.883 1 98.75 207 VAL A CA 1
ATOM 1557 C C . VAL A 1 207 ? -0.575 9.586 15.391 1 98.75 207 VAL A C 1
ATOM 1559 O O . VAL A 1 207 ? -0.283 9.289 16.547 1 98.75 207 VAL A O 1
ATOM 1562 N N . LEU A 1 208 ? -1.017 8.656 14.5 1 98.69 208 LEU A N 1
ATOM 1563 C CA . LEU A 1 208 ? -1.259 7.273 14.906 1 98.69 208 LEU A CA 1
ATOM 1564 C C . LEU A 1 208 ? 0.055 6.551 15.18 1 98.69 208 LEU A C 1
ATOM 1566 O O . LEU A 1 208 ? 0.062 5.48 15.789 1 98.69 208 LEU A O 1
ATOM 1570 N N . SER A 1 209 ? 1.169 7.082 14.734 1 98.62 209 SER A N 1
ATOM 1571 C CA . SER A 1 209 ? 2.514 6.602 15.023 1 98.62 209 SER A CA 1
ATOM 1572 C C . SER A 1 209 ? 2.676 5.133 14.641 1 98.62 209 SER A C 1
ATOM 1574 O O . SER A 1 209 ? 3.219 4.34 15.406 1 98.62 209 SER A O 1
ATOM 1576 N N . ALA A 1 210 ? 2.121 4.742 13.562 1 98.81 210 ALA A N 1
ATOM 1577 C CA . ALA A 1 210 ? 2.326 3.447 12.922 1 98.81 210 ALA A CA 1
ATOM 1578 C C . ALA A 1 210 ? 3.029 3.609 11.578 1 98.81 210 ALA A C 1
ATOM 1580 O O . ALA A 1 210 ? 2.982 4.684 10.969 1 98.81 210 ALA A O 1
ATOM 1581 N N . PRO A 1 211 ? 3.75 2.588 11.133 1 98.69 211 PRO A N 1
ATOM 1582 C CA . PRO A 1 211 ? 4.402 2.713 9.82 1 98.69 211 PRO A CA 1
ATOM 1583 C C . PRO A 1 211 ? 3.406 2.949 8.688 1 98.69 211 PRO A C 1
ATOM 1585 O O . PRO A 1 211 ? 2.285 2.436 8.734 1 98.69 211 PRO A O 1
ATOM 1588 N N . PRO A 1 212 ? 3.812 3.738 7.664 1 98.56 212 PRO A N 1
ATOM 1589 C CA . PRO A 1 212 ? 2.926 3.898 6.508 1 98.56 212 PRO A CA 1
ATOM 1590 C C . PRO A 1 212 ? 2.715 2.594 5.742 1 98.56 212 PRO A C 1
ATOM 1592 O O . PRO A 1 212 ? 3.666 1.835 5.535 1 98.56 212 PRO A O 1
ATOM 1595 N N . GLY A 1 213 ? 1.511 2.281 5.324 1 98.12 213 GLY A N 1
ATOM 1596 C CA . GLY A 1 213 ? 1.258 1.073 4.555 1 98.12 213 GLY A CA 1
ATOM 1597 C C . GLY A 1 213 ? -0.203 0.663 4.551 1 98.12 213 GLY A C 1
ATOM 1598 O O . GLY A 1 213 ? -0.625 -0.139 3.715 1 98.12 213 GLY A O 1
ATOM 1599 N N . ALA A 1 214 ? -0.978 1.152 5.465 1 98.56 214 ALA A N 1
ATOM 1600 C CA . ALA A 1 214 ? -2.424 0.997 5.594 1 98.56 214 ALA A CA 1
ATOM 1601 C C . ALA A 1 214 ? -3.078 2.297 6.055 1 98.56 214 ALA A C 1
ATOM 1603 O O . ALA A 1 214 ? -2.705 2.855 7.09 1 98.56 214 ALA A O 1
ATOM 1604 N N . SER A 1 215 ? -4.039 2.789 5.289 1 98.88 215 SER A N 1
ATOM 1605 C CA . SER A 1 215 ? -4.543 4.129 5.574 1 98.88 215 SER A CA 1
ATOM 1606 C C . SER A 1 215 ? -6.051 4.121 5.793 1 98.88 215 SER A C 1
ATOM 1608 O O . SER A 1 215 ? -6.801 3.625 4.949 1 98.88 215 SER A O 1
ATOM 1610 N N . PRO A 1 216 ? -6.562 4.656 6.871 1 98.94 216 PRO A N 1
ATOM 1611 C CA . PRO A 1 216 ? -7.988 4.695 7.207 1 98.94 216 PRO A CA 1
ATOM 1612 C C . PRO A 1 216 ? -8.789 5.574 6.254 1 98.94 216 PRO A C 1
ATOM 1614 O O . PRO A 1 216 ? -8.328 6.648 5.855 1 98.94 216 PRO A O 1
ATOM 1617 N N . VAL A 1 217 ? -9.953 5.121 5.867 1 98.94 217 VAL A N 1
ATOM 1618 C CA . VAL A 1 217 ? -10.938 5.848 5.082 1 98.94 217 VAL A CA 1
ATOM 1619 C C . VAL A 1 217 ? -12.344 5.547 5.598 1 98.94 217 VAL A C 1
ATOM 1621 O O . VAL A 1 217 ? -12.633 4.414 5.996 1 98.94 217 VAL A O 1
ATOM 1624 N N . SER A 1 218 ? -13.188 6.504 5.621 1 98.94 218 SER A N 1
ATOM 1625 C CA . SER A 1 218 ? -14.578 6.305 6.027 1 98.94 218 SER A CA 1
ATOM 1626 C C . SER A 1 218 ? -15.531 7.094 5.141 1 98.94 218 SER A C 1
ATOM 1628 O O . SER A 1 218 ? -15.258 8.242 4.793 1 98.94 218 SER A O 1
ATOM 1630 N N . PHE A 1 219 ? -16.594 6.484 4.688 1 98.94 219 PHE A N 1
ATOM 1631 C CA . PHE A 1 219 ? -17.656 7.094 3.881 1 98.94 219 PHE A CA 1
ATOM 1632 C C . PHE A 1 219 ? -18.969 7.109 4.637 1 98.94 219 PHE A C 1
ATOM 1634 O O . PHE A 1 219 ? -19.375 6.098 5.219 1 98.94 219 PHE A O 1
ATOM 1641 N N . SER A 1 220 ? -19.641 8.25 4.695 1 98.88 220 SER A N 1
ATOM 1642 C CA . SER A 1 220 ? -20.984 8.344 5.242 1 98.88 220 SER A CA 1
ATOM 1643 C C . SER A 1 220 ? -21.984 7.609 4.359 1 98.88 220 SER A C 1
ATOM 1645 O O . SER A 1 220 ? -21.641 7.133 3.279 1 98.88 220 SER A O 1
ATOM 1647 N N . GLU A 1 221 ? -23.203 7.512 4.879 1 98.62 221 GLU A N 1
ATOM 1648 C CA . GLU A 1 221 ? -24.266 6.926 4.07 1 98.62 221 GLU A CA 1
ATOM 1649 C C . GLU A 1 221 ? -24.469 7.707 2.773 1 98.62 221 GLU A C 1
ATOM 1651 O O . GLU A 1 221 ? -24.75 7.117 1.727 1 98.62 221 GLU A O 1
ATOM 1656 N N . ARG A 1 222 ? -24.391 9.023 2.811 1 98.75 222 ARG A N 1
ATOM 1657 C CA . ARG A 1 222 ? -24.531 9.859 1.62 1 98.75 222 ARG A CA 1
ATOM 1658 C C . ARG A 1 222 ? -23.438 9.539 0.603 1 98.75 222 ARG A C 1
ATOM 1660 O O . ARG A 1 222 ? -23.719 9.398 -0.59 1 98.75 222 ARG A O 1
ATOM 1667 N N . ALA A 1 223 ? -22.219 9.422 1.077 1 98.88 223 ALA A N 1
ATOM 1668 C CA . ALA A 1 223 ? -21.109 9.094 0.201 1 98.88 223 ALA A CA 1
ATOM 1669 C C . ALA A 1 223 ? -21.25 7.684 -0.369 1 98.88 223 ALA A C 1
ATOM 1671 O O . ALA A 1 223 ? -21 7.461 -1.556 1 98.88 223 ALA A O 1
ATOM 1672 N N . LYS A 1 224 ? -21.594 6.777 0.507 1 98.75 224 LYS A N 1
ATOM 1673 C CA . LYS A 1 224 ? -21.859 5.41 0.078 1 98.75 224 LYS A CA 1
ATOM 1674 C C . LYS A 1 224 ? -22.906 5.371 -1.03 1 98.75 224 LYS A C 1
ATOM 1676 O O . LYS A 1 224 ? -22.703 4.707 -2.053 1 98.75 224 LYS A O 1
ATOM 1681 N N . ASN A 1 225 ? -23.984 6.039 -0.843 1 98.62 225 ASN A N 1
ATOM 1682 C CA . ASN A 1 225 ? -25.047 6.066 -1.835 1 98.62 225 ASN A CA 1
ATOM 1683 C C . ASN A 1 225 ? -24.578 6.672 -3.152 1 98.62 225 ASN A C 1
ATOM 1685 O O . ASN A 1 225 ? -24.969 6.219 -4.227 1 98.62 225 ASN A O 1
ATOM 1689 N N . LYS A 1 226 ? -23.781 7.707 -3.053 1 98.69 226 LYS A N 1
ATOM 1690 C CA . LYS A 1 226 ? -23.188 8.289 -4.254 1 98.69 226 LYS A CA 1
ATOM 1691 C C . LYS A 1 226 ? -22.391 7.246 -5.039 1 98.69 226 LYS A C 1
ATOM 1693 O O . LYS A 1 226 ? -22.516 7.16 -6.262 1 98.69 226 LYS A O 1
ATOM 1698 N N . VAL A 1 227 ? -21.609 6.445 -4.348 1 98.69 227 VAL A N 1
ATOM 1699 C CA . VAL A 1 227 ? -20.781 5.422 -4.977 1 98.69 227 VAL A CA 1
ATOM 1700 C C . VAL A 1 227 ? -21.672 4.348 -5.602 1 98.69 227 VAL A C 1
ATOM 1702 O O . VAL A 1 227 ? -21.469 3.953 -6.75 1 98.69 227 VAL A O 1
ATOM 1705 N N . LEU A 1 228 ? -22.641 3.922 -4.875 1 98.12 228 LEU A N 1
ATOM 1706 C CA . LEU A 1 228 ? -23.484 2.814 -5.309 1 98.12 228 LEU A CA 1
ATOM 1707 C C . LEU A 1 228 ? -24.359 3.227 -6.488 1 98.12 228 LEU A C 1
ATOM 1709 O O . LEU A 1 228 ? -24.859 2.375 -7.223 1 98.12 228 LEU A O 1
ATOM 1713 N N . ASN A 1 229 ? -24.562 4.535 -6.711 1 98.19 229 ASN A N 1
ATOM 1714 C CA . ASN A 1 229 ? -25.438 5.02 -7.773 1 98.19 229 ASN A CA 1
ATOM 1715 C C . ASN A 1 229 ? -24.641 5.582 -8.945 1 98.19 229 ASN A C 1
ATOM 1717 O O . ASN A 1 229 ? -25.203 6.266 -9.805 1 98.19 229 ASN A O 1
ATOM 1721 N N . ARG A 1 230 ? -23.438 5.352 -8.969 1 97.81 230 ARG A N 1
ATOM 1722 C CA . ARG A 1 230 ? -22.594 5.766 -10.078 1 97.81 230 ARG A CA 1
ATOM 1723 C C . ARG A 1 230 ? -23.141 5.262 -11.406 1 97.81 230 ARG A C 1
ATOM 1725 O O . ARG A 1 230 ? -23.766 4.199 -11.461 1 97.81 230 ARG A O 1
ATOM 1732 N N . LYS A 1 231 ? -22.766 6.012 -12.445 1 97.12 231 LYS A N 1
ATOM 1733 C CA . LYS A 1 231 ? -23.141 5.625 -13.805 1 97.12 231 LYS A CA 1
ATOM 1734 C C . LYS A 1 231 ? -21.984 4.961 -14.531 1 97.12 231 LYS A C 1
ATOM 1736 O O . LYS A 1 231 ? -22.188 4.27 -15.531 1 97.12 231 LYS A O 1
ATOM 1741 N N . THR A 1 232 ? -20.828 5.215 -14.094 1 95.88 232 THR A N 1
ATOM 1742 C CA . THR A 1 232 ? -19.625 4.617 -14.641 1 95.88 232 THR A CA 1
ATOM 1743 C C . THR A 1 232 ? -18.906 3.773 -13.586 1 95.88 232 THR A C 1
ATOM 1745 O O . THR A 1 232 ? -19.047 4.027 -12.391 1 95.88 232 THR A O 1
ATOM 1748 N N . PRO A 1 233 ? -18.188 2.762 -14.031 1 95.69 233 PRO A N 1
ATOM 1749 C CA . PRO A 1 233 ? -17.453 1.977 -13.039 1 95.69 233 PRO A CA 1
ATOM 1750 C C . PRO A 1 233 ? -16.406 2.803 -12.297 1 95.69 233 PRO A C 1
ATOM 1752 O O . PRO A 1 233 ? -15.906 3.799 -12.836 1 95.69 233 PRO A O 1
ATOM 1755 N N . ILE A 1 234 ? -16.156 2.416 -11.086 1 98 234 ILE A N 1
ATOM 1756 C CA . ILE A 1 234 ? -14.992 2.969 -10.391 1 98 234 ILE A CA 1
ATOM 1757 C C . ILE A 1 234 ? -13.719 2.623 -11.156 1 98 234 ILE A C 1
ATOM 1759 O O . ILE A 1 234 ? -13.43 1.449 -11.406 1 98 234 ILE A O 1
ATOM 1763 N N . ARG A 1 235 ? -12.969 3.525 -11.477 1 96.75 235 ARG A N 1
ATOM 1764 C CA . ARG A 1 235 ? -11.867 3.35 -12.422 1 96.75 235 ARG A CA 1
ATOM 1765 C C . ARG A 1 235 ? -10.781 2.459 -11.828 1 96.75 235 ARG A C 1
ATOM 1767 O O . ARG A 1 235 ? -10.086 1.753 -12.562 1 96.75 235 ARG A O 1
ATOM 1774 N N . SER A 1 236 ? -10.594 2.59 -10.531 1 98.38 236 SER A N 1
ATOM 1775 C CA . SER A 1 236 ? -9.562 1.789 -9.883 1 98.38 236 SER A CA 1
ATOM 1776 C C . SER A 1 236 ? -10.148 0.509 -9.289 1 98.38 236 SER A C 1
ATOM 1778 O O . SER A 1 236 ? -11.039 0.561 -8.445 1 98.38 236 SER A O 1
ATOM 1780 N N . TYR A 1 237 ? -9.672 -0.666 -9.773 1 98.44 237 TYR A N 1
ATOM 1781 C CA . TYR A 1 237 ? -10.062 -1.92 -9.141 1 98.44 237 TYR A CA 1
ATOM 1782 C C . TYR A 1 237 ? -9.508 -2.006 -7.723 1 98.44 237 TYR A C 1
ATOM 1784 O O . TYR A 1 237 ? -10.219 -2.398 -6.793 1 98.44 237 TYR A O 1
ATOM 1792 N N . TYR A 1 238 ? -8.266 -1.648 -7.566 1 98.62 238 TYR A N 1
ATOM 1793 C CA . TYR A 1 238 ? -7.508 -1.775 -6.324 1 98.62 238 TYR A CA 1
ATOM 1794 C C . TYR A 1 238 ? -8.133 -0.929 -5.223 1 98.62 238 TYR A C 1
ATOM 1796 O O . TYR A 1 238 ? -8.141 -1.328 -4.055 1 98.62 238 TYR A O 1
ATOM 1804 N N . PHE A 1 239 ? -8.758 0.26 -5.59 1 98.62 239 PHE A N 1
ATOM 1805 C CA . PHE A 1 239 ? -9.297 1.202 -4.617 1 98.62 239 PHE A CA 1
ATOM 1806 C C . PHE A 1 239 ? -10.82 1.218 -4.664 1 98.62 239 PHE A C 1
ATOM 1808 O O . PHE A 1 239 ? -11.453 2.104 -4.09 1 98.62 239 PHE A O 1
ATOM 1815 N N . ASP A 1 240 ? -11.43 0.268 -5.32 1 98.75 240 ASP A N 1
ATOM 1816 C CA . ASP A 1 240 ? -12.883 0.183 -5.441 1 98.75 240 ASP A CA 1
ATOM 1817 C C . ASP A 1 240 ? -13.531 -0.067 -4.082 1 98.75 240 ASP A C 1
ATOM 1819 O O . ASP A 1 240 ? -13.461 -1.176 -3.547 1 98.75 240 ASP A O 1
ATOM 1823 N N . MET A 1 241 ? -14.258 0.925 -3.641 1 98.62 241 MET A N 1
ATOM 1824 C CA . MET A 1 241 ? -14.805 0.878 -2.287 1 98.62 241 MET A CA 1
ATOM 1825 C C . MET A 1 241 ? -15.883 -0.2 -2.172 1 98.62 241 MET A C 1
ATOM 1827 O O . MET A 1 241 ? -16.125 -0.72 -1.083 1 98.62 241 MET A O 1
ATOM 1831 N N . THR A 1 242 ? -16.516 -0.565 -3.258 1 98.31 242 THR A N 1
ATOM 1832 C CA . THR A 1 242 ? -17.516 -1.624 -3.182 1 98.31 242 THR A CA 1
ATOM 1833 C C . THR A 1 242 ? -16.859 -2.963 -2.85 1 98.31 242 THR A C 1
ATOM 1835 O O . THR A 1 242 ? -17.406 -3.744 -2.062 1 98.31 242 THR A O 1
ATOM 1838 N N . HIS A 1 243 ? -15.68 -3.242 -3.438 1 98.06 243 HIS A N 1
ATOM 1839 C CA . HIS A 1 243 ? -14.93 -4.449 -3.117 1 98.06 243 HIS A CA 1
ATOM 1840 C C . HIS A 1 243 ? -14.305 -4.359 -1.73 1 98.06 243 HIS A C 1
ATOM 1842 O O . HIS A 1 243 ? -14.32 -5.328 -0.97 1 98.06 243 HIS A O 1
ATOM 1848 N N . LEU A 1 244 ? -13.766 -3.182 -1.416 1 98.56 244 LEU A N 1
ATOM 1849 C CA . LEU A 1 244 ? -13.086 -3.006 -0.137 1 98.56 244 LEU A CA 1
ATOM 1850 C C . LEU A 1 244 ? -14.07 -3.125 1.022 1 98.56 244 LEU A C 1
ATOM 1852 O O . LEU A 1 244 ? -13.742 -3.701 2.062 1 98.56 244 LEU A O 1
ATOM 1856 N N . ALA A 1 245 ? -15.258 -2.537 0.86 1 98.44 245 ALA A N 1
ATOM 1857 C CA . ALA A 1 245 ? -16.281 -2.625 1.898 1 98.44 245 ALA A CA 1
ATOM 1858 C C . ALA A 1 245 ? -16.641 -4.078 2.191 1 98.44 245 ALA A C 1
ATOM 1860 O O . ALA A 1 245 ? -16.812 -4.465 3.352 1 98.44 245 ALA A O 1
ATOM 1861 N N . ASN A 1 246 ? -16.766 -4.879 1.14 1 98.25 246 ASN A N 1
ATOM 1862 C CA . ASN A 1 246 ? -17 -6.301 1.359 1 98.25 246 ASN A CA 1
ATOM 1863 C C . ASN A 1 246 ? -15.82 -6.965 2.062 1 98.25 246 ASN A C 1
ATOM 1865 O O . ASN A 1 246 ? -16 -7.668 3.059 1 98.25 246 ASN A O 1
ATOM 1869 N N . TYR A 1 247 ? -14.648 -6.734 1.564 1 97.94 247 TYR A N 1
ATOM 1870 C CA . TYR A 1 247 ? -13.422 -7.336 2.088 1 97.94 247 TYR A CA 1
ATOM 1871 C C . TYR A 1 247 ? -13.273 -7.055 3.578 1 97.94 247 TYR A C 1
ATOM 1873 O O . TYR A 1 247 ? -12.82 -7.918 4.336 1 97.94 247 TYR A O 1
ATOM 1881 N N . TRP A 1 248 ? -13.727 -5.887 4.012 1 98.44 248 TRP A N 1
ATOM 1882 C CA . TRP A 1 248 ? -13.586 -5.453 5.398 1 98.44 248 TRP A CA 1
ATOM 1883 C C . TRP A 1 248 ? -14.852 -5.758 6.195 1 98.44 248 TRP A C 1
ATOM 1885 O O . TRP A 1 248 ? -14.984 -5.336 7.348 1 98.44 248 TRP A O 1
ATOM 1895 N N . GLY A 1 249 ? -15.812 -6.422 5.582 1 97.69 249 GLY A N 1
ATOM 1896 C CA . GLY A 1 249 ? -17 -6.895 6.281 1 97.69 249 GLY A CA 1
ATOM 1897 C C . GLY A 1 249 ? -18.016 -5.797 6.539 1 97.69 249 GLY A C 1
ATOM 1898 O O . GLY A 1 249 ? -18.719 -5.82 7.555 1 97.69 249 GLY A O 1
ATOM 1899 N N . CYS A 1 250 ? -18.094 -4.848 5.648 1 97.56 250 CYS A N 1
ATOM 1900 C CA . CYS A 1 250 ? -18.922 -3.67 5.891 1 97.56 250 CYS A CA 1
ATOM 1901 C C . CYS A 1 250 ? -20.297 -3.832 5.254 1 97.56 250 CYS A C 1
ATOM 1903 O O . CYS A 1 250 ? -21.188 -3.002 5.461 1 97.56 250 CYS A O 1
ATOM 1905 N N . ASP A 1 251 ? -20.516 -4.867 4.457 1 92 251 ASP A N 1
ATOM 1906 C CA . ASP A 1 251 ? -21.75 -4.887 3.697 1 92 251 ASP A CA 1
ATOM 1907 C C . ASP A 1 251 ? -22.641 -6.047 4.137 1 92 251 ASP A C 1
ATOM 1909 O O . ASP A 1 251 ? -23.656 -6.336 3.494 1 92 251 ASP A O 1
ATOM 1913 N N . GLY A 1 252 ? -22.328 -6.844 5.133 1 91.38 252 GLY A N 1
ATOM 1914 C CA . GLY A 1 252 ? -23.172 -7.867 5.715 1 91.38 252 GLY A CA 1
ATOM 1915 C C . GLY A 1 252 ? -23.094 -9.195 4.984 1 91.38 252 GLY A C 1
ATOM 1916 O O . GLY A 1 252 ? -23.719 -10.18 5.395 1 91.38 252 GLY A O 1
ATOM 1917 N N . SER A 1 253 ? -22.344 -9.234 3.936 1 94.62 253 SER A N 1
ATOM 1918 C CA . SER A 1 253 ? -22.172 -10.477 3.178 1 94.62 253 SER A CA 1
ATOM 1919 C C . SER A 1 253 ? -20.859 -11.164 3.539 1 94.62 253 SER A C 1
ATOM 1921 O O . SER A 1 253 ? -20 -10.586 4.219 1 94.62 253 SER A O 1
ATOM 1923 N N . ALA A 1 254 ? -20.734 -12.391 3.094 1 94.5 254 ALA A N 1
ATOM 1924 C CA . ALA A 1 254 ? -19.484 -13.117 3.303 1 94.5 254 ALA A CA 1
ATOM 1925 C C . ALA A 1 254 ? -18.312 -12.398 2.631 1 94.5 254 ALA A C 1
ATOM 1927 O O . ALA A 1 254 ? -18.438 -11.93 1.497 1 94.5 254 ALA A O 1
ATOM 1928 N N . ARG A 1 255 ? -17.219 -12.32 3.367 1 96.19 255 ARG A N 1
ATOM 1929 C CA . ARG A 1 255 ? -16.031 -11.672 2.822 1 96.19 255 ARG A CA 1
ATOM 1930 C C . ARG A 1 255 ? -15.492 -12.438 1.617 1 96.19 255 ARG A C 1
ATOM 1932 O O . ARG A 1 255 ? -15.422 -13.664 1.637 1 96.19 255 ARG A O 1
ATOM 1939 N N . ARG A 1 256 ? -15.164 -11.719 0.605 1 93.94 256 ARG A N 1
ATOM 1940 C CA . ARG A 1 256 ? -14.578 -12.289 -0.599 1 93.94 256 ARG A CA 1
ATOM 1941 C C . ARG A 1 256 ? -13.141 -11.82 -0.784 1 93.94 256 ARG A C 1
ATOM 1943 O O . ARG A 1 256 ? -12.789 -10.711 -0.381 1 93.94 256 ARG A O 1
ATOM 1950 N N . TYR A 1 257 ? -12.406 -12.711 -1.422 1 93.31 257 TYR A N 1
ATOM 1951 C CA . TYR A 1 257 ? -11.023 -12.344 -1.724 1 93.31 257 TYR A CA 1
ATOM 1952 C C . TYR A 1 257 ? -10.977 -11.203 -2.73 1 93.31 257 TYR A C 1
ATOM 1954 O O . TYR A 1 257 ? -11.484 -11.328 -3.844 1 93.31 257 TYR A O 1
ATOM 1962 N N . HIS A 1 258 ? -10.414 -10.062 -2.348 1 96.12 258 HIS A N 1
ATOM 1963 C CA . HIS A 1 258 ? -10.156 -8.922 -3.221 1 96.12 258 HIS A CA 1
ATOM 1964 C C . HIS A 1 258 ? -8.688 -8.883 -3.646 1 96.12 258 HIS A C 1
ATOM 1966 O O . HIS A 1 258 ? -8.383 -8.992 -4.836 1 96.12 258 HIS A O 1
ATOM 1972 N N . HIS A 1 259 ? -7.801 -8.852 -2.736 1 96.81 259 HIS A N 1
ATOM 1973 C CA . HIS A 1 259 ? -6.348 -8.914 -2.842 1 96.81 259 HIS A CA 1
ATOM 1974 C C . HIS A 1 259 ? -5.719 -9.367 -1.528 1 96.81 259 HIS A C 1
ATOM 1976 O O . HIS A 1 259 ? -6.402 -9.453 -0.505 1 96.81 259 HIS A O 1
ATOM 1982 N N . THR A 1 260 ? -4.441 -9.766 -1.598 1 96.12 260 THR A N 1
ATOM 1983 C CA . THR A 1 260 ? -3.732 -9.984 -0.344 1 96.12 260 THR A CA 1
ATOM 1984 C C . THR A 1 260 ? -3.453 -8.664 0.363 1 96.12 260 THR A C 1
ATOM 1986 O O . THR A 1 260 ? -2.734 -7.812 -0.163 1 96.12 260 THR A O 1
ATOM 1989 N N . GLY A 1 261 ? -4.055 -8.461 1.516 1 96.44 261 GLY A N 1
ATOM 1990 C CA . GLY A 1 261 ? -3.861 -7.227 2.26 1 96.44 261 GLY A CA 1
ATOM 1991 C C . GLY A 1 261 ? -2.484 -7.117 2.889 1 96.44 261 GLY A C 1
ATOM 1992 O O . GLY A 1 261 ? -1.759 -8.109 2.98 1 96.44 261 GLY A O 1
ATOM 1993 N N . PRO A 1 262 ? -2.074 -5.891 3.225 1 98.19 262 PRO A N 1
ATOM 1994 C CA . PRO A 1 262 ? -0.805 -5.676 3.924 1 98.19 262 PRO A CA 1
ATOM 1995 C C . PRO A 1 262 ? -0.868 -6.074 5.398 1 98.19 262 PRO A C 1
ATOM 1997 O O . PRO A 1 262 ? -0.921 -5.207 6.273 1 98.19 262 PRO A O 1
ATOM 2000 N N . ILE A 1 263 ? -0.748 -7.27 5.695 1 98.5 263 ILE A N 1
ATOM 2001 C CA . ILE A 1 263 ? -1.052 -7.918 6.969 1 98.5 263 ILE A CA 1
ATOM 2002 C C . ILE A 1 263 ? -0.263 -7.246 8.086 1 98.5 263 ILE A C 1
ATOM 2004 O O . ILE A 1 263 ? -0.84 -6.82 9.094 1 98.5 263 ILE A O 1
ATOM 2008 N N . SER A 1 264 ? 1.049 -7.105 7.922 1 98.69 264 SER A N 1
ATOM 2009 C CA . SER A 1 264 ? 1.896 -6.531 8.961 1 98.69 264 SER A CA 1
ATOM 2010 C C . SER A 1 264 ? 1.54 -5.07 9.219 1 98.69 264 SER A C 1
ATOM 2012 O O . SER A 1 264 ? 1.604 -4.602 10.359 1 98.69 264 SER A O 1
ATOM 2014 N N . SER A 1 265 ? 1.206 -4.324 8.164 1 98.75 265 SER A N 1
ATOM 2015 C CA . SER A 1 265 ? 0.782 -2.936 8.328 1 98.75 265 SER A CA 1
ATOM 2016 C C . SER A 1 265 ? -0.542 -2.848 9.086 1 98.75 265 SER A C 1
ATOM 2018 O O . SER A 1 265 ? -0.767 -1.907 9.844 1 98.75 265 SER A O 1
ATOM 2020 N N . VAL A 1 266 ? -1.416 -3.832 8.82 1 98.81 266 VAL A N 1
ATOM 2021 C CA . VAL A 1 266 ? -2.693 -3.871 9.523 1 98.81 266 VAL A CA 1
ATOM 2022 C C . VAL A 1 266 ? -2.461 -4.152 11.008 1 98.81 266 VAL A C 1
ATOM 2024 O O . VAL A 1 266 ? -3.088 -3.529 11.867 1 98.81 266 VAL A O 1
ATOM 2027 N N . TYR A 1 267 ? -1.498 -5.062 11.328 1 98.81 267 TYR A N 1
ATOM 2028 C CA . TYR A 1 267 ? -1.119 -5.297 12.719 1 98.81 267 TYR A CA 1
ATOM 2029 C C . TYR A 1 267 ? -0.639 -4.012 13.375 1 98.81 267 TYR A C 1
ATOM 2031 O O . TYR A 1 267 ? -1.055 -3.686 14.492 1 98.81 267 TYR A O 1
ATOM 2039 N N . ALA A 1 268 ? 0.181 -3.32 12.656 1 98.88 268 ALA A N 1
ATOM 2040 C CA . ALA A 1 268 ? 0.821 -2.131 13.211 1 98.88 268 ALA A CA 1
ATOM 2041 C C . ALA A 1 268 ? -0.201 -1.029 13.477 1 98.88 268 ALA A C 1
ATOM 2043 O O . ALA A 1 268 ? -0.184 -0.399 14.539 1 98.88 268 ALA A O 1
ATOM 2044 N N . ILE A 1 269 ? -1.064 -0.805 12.492 1 98.88 269 ILE A N 1
ATOM 2045 C CA . ILE A 1 269 ? -2.02 0.281 12.688 1 98.88 269 ILE A CA 1
ATOM 2046 C C . ILE A 1 269 ? -3.023 -0.104 13.773 1 98.88 269 ILE A C 1
ATOM 2048 O O . ILE A 1 269 ? -3.486 0.752 14.531 1 98.88 269 ILE A O 1
ATOM 2052 N N . ARG A 1 270 ? -3.338 -1.4 13.93 1 98.88 270 ARG A N 1
ATOM 2053 C CA . ARG A 1 270 ? -4.176 -1.84 15.047 1 98.88 270 ARG A CA 1
ATOM 2054 C C . ARG A 1 270 ? -3.578 -1.412 16.375 1 98.88 270 ARG A C 1
ATOM 2056 O O . ARG A 1 270 ? -4.289 -0.894 17.25 1 98.88 270 ARG A O 1
ATOM 2063 N N . GLU A 1 271 ? -2.281 -1.598 16.5 1 98.81 271 GLU A N 1
ATOM 2064 C CA . GLU A 1 271 ? -1.606 -1.207 17.734 1 98.81 271 GLU A CA 1
ATOM 2065 C C . GLU A 1 271 ? -1.562 0.311 17.891 1 98.81 271 GLU A C 1
ATOM 2067 O O . GLU A 1 271 ? -1.641 0.833 19 1 98.81 271 GLU A O 1
ATOM 2072 N N . GLY A 1 272 ? -1.337 1.026 16.766 1 98.81 272 GLY A N 1
ATOM 2073 C CA . GLY A 1 272 ? -1.419 2.477 16.812 1 98.81 272 GLY A CA 1
ATOM 2074 C C . GLY A 1 272 ? -2.76 2.98 17.328 1 98.81 272 GLY A C 1
ATOM 2075 O O . GLY A 1 272 ? -2.816 3.873 18.172 1 98.81 272 GLY A O 1
ATOM 2076 N N . LEU A 1 273 ? -3.803 2.393 16.797 1 98.88 273 LEU A N 1
ATOM 2077 C CA . LEU A 1 273 ? -5.156 2.742 17.219 1 98.88 273 LEU A CA 1
ATOM 2078 C C . LEU A 1 273 ? -5.398 2.348 18.672 1 98.88 273 LEU A C 1
ATOM 2080 O O . LEU A 1 273 ? -6.078 3.066 19.406 1 98.88 273 LEU A O 1
ATOM 2084 N N . ALA A 1 274 ? -4.863 1.192 19.062 1 98.81 274 ALA A N 1
ATOM 2085 C CA . ALA A 1 274 ? -4.984 0.756 20.453 1 98.81 274 ALA A CA 1
ATOM 2086 C C . ALA A 1 274 ? -4.328 1.755 21.406 1 98.81 274 ALA A C 1
ATOM 2088 O O . ALA A 1 274 ? -4.887 2.082 22.453 1 98.81 274 ALA A O 1
ATOM 2089 N N . ARG A 1 275 ? -3.195 2.209 21.047 1 98.38 275 ARG A N 1
ATOM 2090 C CA . ARG A 1 275 ? -2.496 3.205 21.844 1 98.38 275 ARG A CA 1
ATOM 2091 C C . ARG A 1 275 ? -3.336 4.469 22 1 98.38 275 ARG A C 1
ATOM 2093 O O . ARG A 1 275 ? -3.438 5.016 23.109 1 98.38 275 ARG A O 1
ATOM 2100 N N . LEU A 1 276 ? -3.881 4.949 20.906 1 98.62 276 LEU A N 1
ATOM 2101 C CA . LEU A 1 276 ? -4.734 6.133 20.938 1 98.62 276 LEU A CA 1
ATOM 2102 C C . LEU A 1 276 ? -5.949 5.906 21.828 1 98.62 276 LEU A C 1
ATOM 2104 O O . LEU A 1 276 ? -6.324 6.789 22.609 1 98.62 276 LEU A O 1
ATOM 2108 N N . ALA A 1 277 ? -6.543 4.762 21.688 1 98.5 277 ALA A N 1
ATOM 2109 C CA . ALA A 1 277 ? -7.723 4.41 22.484 1 98.5 277 ALA A CA 1
ATOM 2110 C C . ALA A 1 277 ? -7.391 4.363 23.969 1 98.5 277 ALA A C 1
ATOM 2112 O O . ALA A 1 277 ? -8.188 4.805 24.797 1 98.5 277 ALA A O 1
ATOM 2113 N N . GLU A 1 278 ? -6.27 3.812 24.328 1 98.31 278 GLU A N 1
ATOM 2114 C CA . GLU A 1 278 ? -5.824 3.727 25.719 1 98.31 278 GLU A CA 1
ATOM 2115 C C . GLU A 1 278 ? -5.586 5.113 26.297 1 98.31 278 GLU A C 1
ATOM 2117 O O . GLU A 1 278 ? -5.949 5.379 27.453 1 98.31 278 GLU A O 1
ATOM 2122 N N . GLU A 1 279 ? -4.973 5.938 25.516 1 97.81 279 GLU A N 1
ATOM 2123 C CA . GLU A 1 279 ? -4.723 7.309 25.953 1 97.81 279 GLU A CA 1
ATOM 2124 C C . GLU A 1 279 ? -6.023 8.094 26.094 1 97.81 279 GLU A C 1
ATOM 2126 O O . GLU A 1 279 ? -6.195 8.859 27.047 1 97.81 279 GLU A O 1
ATOM 2131 N N . GLY A 1 280 ? -6.906 7.883 25.141 1 98.19 280 GLY A N 1
ATOM 2132 C CA . GLY A 1 280 ? -8.125 8.672 25.031 1 98.19 280 GLY A CA 1
ATOM 2133 C C . GLY A 1 280 ? -7.965 9.883 24.141 1 98.19 280 GLY A C 1
ATOM 2134 O O . GLY A 1 280 ? -6.922 10.539 24.141 1 98.19 280 GLY A O 1
ATOM 2135 N N . LEU A 1 281 ? -8.969 10.211 23.453 1 98.5 281 LEU A N 1
ATOM 2136 C CA . LEU A 1 281 ? -8.914 11.273 22.453 1 98.5 281 LEU A CA 1
ATOM 2137 C C . LEU A 1 281 ? -8.688 12.633 23.109 1 98.5 281 LEU A C 1
ATOM 2139 O O . LEU A 1 281 ? -7.824 13.398 22.672 1 98.5 281 LEU A O 1
ATOM 2143 N N . GLU A 1 282 ? -9.391 12.93 24.125 1 98.12 282 GLU A N 1
ATOM 2144 C CA . GLU A 1 282 ? -9.289 14.234 24.766 1 98.12 282 GLU A CA 1
ATOM 2145 C C . GLU A 1 282 ? -7.875 14.469 25.312 1 98.12 282 GLU A C 1
ATOM 2147 O O . GLU A 1 282 ? -7.316 15.555 25.141 1 98.12 282 GLU A O 1
ATOM 2152 N N . LYS A 1 283 ? -7.352 13.461 25.953 1 98.44 283 LYS A N 1
ATOM 2153 C CA . LYS A 1 283 ? -5.984 13.57 26.469 1 98.44 283 LYS A CA 1
ATOM 2154 C C . LYS A 1 283 ? -4.984 13.727 25.312 1 98.44 283 LYS A C 1
ATOM 2156 O O . LYS A 1 283 ? -4.043 14.516 25.422 1 98.44 283 LYS A O 1
ATOM 2161 N N . SER A 1 284 ? -5.148 12.977 24.281 1 98.75 284 SER A N 1
ATOM 2162 C CA . SER A 1 284 ? -4.285 13.094 23.109 1 98.75 284 SER A CA 1
ATOM 2163 C C . SER A 1 284 ? -4.328 14.508 22.531 1 98.75 284 SER A C 1
ATOM 2165 O O . SER A 1 284 ? -3.285 15.086 22.219 1 98.75 284 SER A O 1
ATOM 2167 N N . TRP A 1 285 ? -5.582 15.07 22.375 1 98.62 285 TRP A N 1
ATOM 2168 C CA . TRP A 1 285 ? -5.75 16.422 21.875 1 98.62 285 TRP A CA 1
ATOM 2169 C C . TRP A 1 285 ? -5.027 17.438 22.766 1 98.62 285 TRP A C 1
ATOM 2171 O O . TRP A 1 285 ? -4.32 18.312 22.266 1 98.62 285 TRP A O 1
ATOM 2181 N N . GLU A 1 286 ? -5.184 17.25 23.984 1 98.62 286 GLU A N 1
ATOM 2182 C CA . GLU A 1 286 ? -4.582 18.156 24.969 1 98.62 286 GLU A CA 1
ATOM 2183 C C . GLU A 1 286 ? -3.059 18.094 24.906 1 98.62 286 GLU A C 1
ATOM 2185 O O . GLU A 1 286 ? -2.385 19.125 24.969 1 98.62 286 GLU A O 1
ATOM 2190 N N . THR A 1 287 ? -2.523 16.906 24.875 1 98.75 287 THR A N 1
ATOM 2191 C CA . THR A 1 287 ? -1.079 16.703 24.812 1 98.75 287 THR A CA 1
ATOM 2192 C C . THR A 1 287 ? -0.488 17.391 23.594 1 98.75 287 THR A C 1
ATOM 2194 O O . THR A 1 287 ? 0.533 18.062 23.688 1 98.75 287 THR A O 1
ATOM 2197 N N . HIS A 1 288 ? -1.11 17.188 22.484 1 98.88 288 HIS A N 1
ATOM 2198 C CA . HIS A 1 288 ? -0.626 17.812 21.266 1 98.88 288 HIS A CA 1
ATOM 2199 C C . HIS A 1 288 ? -0.695 19.344 21.344 1 98.88 288 HIS A C 1
ATOM 2201 O O . HIS A 1 288 ? 0.24 20.031 20.938 1 98.88 288 HIS A O 1
ATOM 2207 N N . ARG A 1 289 ? -1.758 19.844 21.859 1 98.69 289 ARG A N 1
ATOM 2208 C CA . ARG A 1 289 ? -1.914 21.281 22.031 1 98.69 289 ARG A CA 1
ATOM 2209 C C . ARG A 1 289 ? -0.841 21.844 22.953 1 98.69 289 ARG A C 1
ATOM 2211 O O . ARG A 1 289 ? -0.2 22.859 22.625 1 98.69 289 ARG A O 1
ATOM 2218 N N . LYS A 1 290 ? -0.63 21.219 24.016 1 98.81 290 LYS A N 1
ATOM 2219 C CA . LYS A 1 290 ? 0.355 21.672 25 1 98.81 290 LYS A CA 1
ATOM 2220 C C . LYS A 1 290 ? 1.757 21.703 24.391 1 98.81 290 LYS A C 1
ATOM 2222 O O . LYS A 1 290 ? 2.496 22.672 24.562 1 98.81 290 LYS A O 1
ATOM 2227 N N . CYS A 1 291 ? 2.125 20.625 23.766 1 98.94 291 CYS A N 1
ATOM 2228 C CA . CYS A 1 291 ? 3.441 20.531 23.141 1 98.94 291 CYS A CA 1
ATOM 2229 C C . CYS A 1 291 ? 3.586 21.578 22.047 1 98.94 291 CYS A C 1
ATOM 2231 O O . CYS A 1 291 ? 4.648 22.172 21.875 1 98.94 291 CYS A O 1
ATOM 2233 N N . ALA A 1 292 ? 2.527 21.766 21.281 1 98.88 292 ALA A N 1
ATOM 2234 C CA . ALA A 1 292 ? 2.551 22.766 20.219 1 98.88 292 ALA A CA 1
ATOM 2235 C C . ALA A 1 292 ? 2.771 24.172 20.781 1 98.88 292 ALA A C 1
ATOM 2237 O O . ALA A 1 292 ? 3.586 24.938 20.266 1 98.88 292 ALA A O 1
ATOM 2238 N N . GLU A 1 293 ? 2.057 24.484 21.766 1 98.81 293 GLU A N 1
ATOM 2239 C CA . GLU A 1 293 ? 2.184 25.797 22.391 1 98.81 293 GLU A CA 1
ATOM 2240 C C . GLU A 1 293 ? 3.586 26.016 22.953 1 98.81 293 GLU A C 1
ATOM 2242 O O . GLU A 1 293 ? 4.137 27.109 22.859 1 98.81 293 GLU A O 1
ATOM 2247 N N . MET A 1 294 ? 4.133 24.953 23.516 1 98.88 294 MET A N 1
ATOM 2248 C CA . MET A 1 294 ? 5.516 25 23.984 1 98.88 294 MET A CA 1
ATOM 2249 C C . MET A 1 294 ? 6.461 25.344 22.828 1 98.88 294 MET A C 1
ATOM 2251 O O . MET A 1 294 ? 7.387 26.141 23 1 98.88 294 MET A O 1
ATOM 2255 N N . LEU A 1 295 ? 6.277 24.719 21.734 1 98.94 295 LEU A N 1
ATOM 2256 C CA . LEU A 1 295 ? 7.109 24.984 20.562 1 98.94 295 LEU A CA 1
ATOM 2257 C C . LEU A 1 295 ? 6.914 26.406 20.047 1 98.94 295 LEU A C 1
ATOM 2259 O O . LEU A 1 295 ? 7.883 27.078 19.703 1 98.94 295 LEU A O 1
ATOM 2263 N N . TRP A 1 296 ? 5.598 26.844 19.922 1 98.88 296 TRP A N 1
ATOM 2264 C CA . TRP A 1 296 ? 5.289 28.188 19.438 1 98.88 296 TRP A CA 1
ATOM 2265 C C . TRP A 1 296 ? 5.953 29.25 20.328 1 98.88 296 TRP A C 1
ATOM 2267 O O . TRP A 1 296 ? 6.629 30.141 19.812 1 98.88 296 TRP A O 1
ATOM 2277 N N . GLU A 1 297 ? 5.801 29.094 21.594 1 98.69 297 GLU A N 1
ATOM 2278 C CA . GLU A 1 297 ? 6.379 30.031 22.531 1 98.69 297 GLU A CA 1
ATOM 2279 C C . GLU A 1 297 ? 7.906 30 22.5 1 98.69 297 GLU A C 1
ATOM 2281 O O . GLU A 1 297 ? 8.555 31.047 22.547 1 98.69 297 GLU A O 1
ATOM 2286 N N . GLY A 1 298 ? 8.438 28.797 22.438 1 98.81 298 GLY A N 1
ATOM 2287 C CA . GLY A 1 298 ? 9.883 28.641 22.359 1 98.81 298 GLY A CA 1
ATOM 2288 C C . GLY A 1 298 ? 10.477 29.266 21.109 1 98.81 298 GLY A C 1
ATOM 2289 O O . GLY A 1 298 ? 11.531 29.891 21.172 1 98.81 298 GLY A O 1
ATOM 2290 N N . ALA A 1 299 ? 9.875 29.047 19.984 1 98.75 299 ALA A N 1
ATOM 2291 C CA . ALA A 1 299 ? 10.336 29.641 18.734 1 98.75 299 ALA A CA 1
ATOM 2292 C C . ALA A 1 299 ? 10.312 31.156 18.812 1 98.75 299 ALA A C 1
ATOM 2294 O O . ALA A 1 299 ? 11.258 31.812 18.375 1 98.75 299 ALA A O 1
ATOM 2295 N N . GLU A 1 300 ? 9.258 31.672 19.344 1 98.25 300 GLU A N 1
ATOM 2296 C CA . GLU A 1 300 ? 9.133 33.125 19.484 1 98.25 300 GLU A CA 1
ATOM 2297 C C . GLU A 1 300 ? 10.211 33.656 20.422 1 98.25 300 GLU A C 1
ATOM 2299 O O . GLU A 1 300 ? 10.773 34.719 20.172 1 98.25 300 GLU A O 1
ATOM 2304 N N . LYS A 1 301 ? 10.461 32.969 21.453 1 98.25 301 LYS A N 1
ATOM 2305 C CA . LYS A 1 301 ? 11.5 33.375 22.391 1 98.25 301 LYS A CA 1
ATOM 2306 C C . LYS A 1 301 ? 12.867 33.406 21.719 1 98.25 301 LYS A C 1
ATOM 2308 O O . LYS A 1 301 ? 13.742 34.188 22.094 1 98.25 301 LYS A O 1
ATOM 2313 N N . LEU A 1 302 ? 13.086 32.531 20.766 1 97.94 302 LEU A N 1
ATOM 2314 C CA . LEU A 1 302 ? 14.328 32.5 20 1 97.94 302 LEU A CA 1
ATOM 2315 C C . LEU A 1 302 ? 14.367 33.594 18.953 1 97.94 302 LEU A C 1
ATOM 2317 O O . LEU A 1 302 ? 15.336 33.719 18.203 1 97.94 302 LEU A O 1
ATOM 2321 N N . GLY A 1 303 ? 13.273 34.406 18.828 1 97.5 303 GLY A N 1
ATOM 2322 C CA . GLY A 1 303 ? 13.203 35.469 17.875 1 97.5 303 GLY A CA 1
ATOM 2323 C C . GLY A 1 303 ? 12.688 35.031 16.516 1 97.5 303 GLY A C 1
ATOM 2324 O O . GLY A 1 303 ? 12.836 35.75 15.523 1 97.5 303 GLY A O 1
ATOM 2325 N N . LEU A 1 304 ? 12.141 33.875 16.469 1 98.44 304 LEU A N 1
ATOM 2326 C CA . LEU A 1 304 ? 11.633 33.375 15.203 1 98.44 304 LEU A CA 1
ATOM 2327 C C . LEU A 1 304 ? 10.148 33.688 15.039 1 98.44 304 LEU A C 1
ATOM 2329 O O . LEU A 1 304 ? 9.453 33.906 16.031 1 98.44 304 LEU A O 1
ATOM 2333 N N . GLU A 1 305 ? 9.766 33.75 13.82 1 98.44 305 GLU A N 1
ATOM 2334 C CA . GLU A 1 305 ? 8.367 34 13.484 1 98.44 305 GLU A CA 1
ATOM 2335 C C . GLU A 1 305 ? 7.684 32.719 12.969 1 98.44 305 GLU A C 1
ATOM 2337 O O . GLU A 1 305 ? 8.281 31.953 12.219 1 98.44 305 GLU A O 1
ATOM 2342 N N . LEU A 1 306 ? 6.477 32.594 13.367 1 98.69 306 LEU A N 1
ATOM 2343 C CA . LEU A 1 306 ? 5.688 31.469 12.859 1 98.69 306 LEU A CA 1
ATOM 2344 C C . LEU A 1 306 ? 4.988 31.844 11.555 1 98.69 306 LEU A C 1
ATOM 2346 O O . LEU A 1 306 ? 4.594 33 11.367 1 98.69 306 LEU A O 1
ATOM 2350 N N . LEU A 1 307 ? 4.816 30.875 10.656 1 98.56 307 LEU A N 1
ATOM 2351 C CA . LEU A 1 307 ? 4.172 31.109 9.367 1 98.56 307 LEU A CA 1
ATOM 2352 C C . LEU A 1 307 ? 2.721 31.547 9.562 1 98.56 307 LEU A C 1
ATOM 2354 O O . LEU A 1 307 ? 2.264 32.5 8.922 1 98.56 307 LEU A O 1
ATOM 2358 N N . VAL A 1 308 ? 1.984 30.75 10.406 1 98.69 308 VAL A N 1
ATOM 2359 C CA . VAL A 1 308 ? 0.573 31.031 10.648 1 98.69 308 VAL A CA 1
ATOM 2360 C C . VAL A 1 308 ? 0.434 32.062 11.758 1 98.69 308 VAL A C 1
ATOM 2362 O O . VAL A 1 308 ? 0.76 31.797 12.914 1 98.69 308 VAL A O 1
ATOM 2365 N N . GLN A 1 309 ? -0.085 33.156 11.438 1 96.81 309 GLN A N 1
ATOM 2366 C CA . GLN A 1 309 ? -0.12 34.281 12.367 1 96.81 309 GLN A CA 1
ATOM 2367 C C . GLN A 1 309 ? -1.271 34.156 13.359 1 96.81 309 GLN A C 1
ATOM 2369 O O . GLN A 1 309 ? -1.106 34.406 14.547 1 96.81 309 GLN A O 1
ATOM 2374 N N . GLU A 1 310 ? -2.398 33.75 12.852 1 97 310 GLU A N 1
ATOM 2375 C CA . GLU A 1 310 ? -3.549 33.562 13.734 1 97 310 GLU A CA 1
ATOM 2376 C C . GLU A 1 310 ? -3.439 32.281 14.531 1 97 310 GLU A C 1
ATOM 2378 O O . GLU A 1 310 ? -3.539 31.172 13.977 1 97 310 GLU A O 1
ATOM 2383 N N . LYS A 1 311 ? -3.328 32.344 15.773 1 97.5 311 LYS A N 1
ATOM 2384 C CA . LYS A 1 311 ? -3.082 31.219 16.656 1 97.5 311 LYS A CA 1
ATOM 2385 C C . LYS A 1 311 ? -4.168 30.156 16.5 1 97.5 311 LYS A C 1
ATOM 2387 O O . LYS A 1 311 ? -3.885 28.953 16.531 1 97.5 311 LYS A O 1
ATOM 2392 N N . ALA A 1 312 ? -5.391 30.562 16.312 1 96.75 312 ALA A N 1
ATOM 2393 C CA . ALA A 1 312 ? -6.527 29.641 16.234 1 96.75 312 ALA A CA 1
ATOM 2394 C C . ALA A 1 312 ? -6.434 28.766 14.977 1 96.75 312 ALA A C 1
ATOM 2396 O O . ALA A 1 312 ? -7.082 27.734 14.891 1 96.75 312 ALA A O 1
ATOM 2397 N N . ASN A 1 313 ? -5.625 29.25 14.008 1 98.31 313 ASN A N 1
ATOM 2398 C CA . ASN A 1 313 ? -5.516 28.531 12.742 1 98.31 313 ASN A CA 1
ATOM 2399 C C . ASN A 1 313 ? -4.262 27.656 12.688 1 98.31 313 ASN A C 1
ATOM 2401 O O . ASN A 1 313 ? -4.016 26.984 11.695 1 98.31 313 ASN A O 1
ATOM 2405 N N . ARG A 1 314 ? -3.508 27.703 13.797 1 98.81 314 ARG A N 1
ATOM 2406 C CA . ARG A 1 314 ? -2.268 26.938 13.805 1 98.81 314 ARG A CA 1
ATOM 2407 C C . ARG A 1 314 ? -2.543 25.453 14 1 98.81 314 ARG A C 1
ATOM 2409 O O . ARG A 1 314 ? -3.326 25.078 14.875 1 98.81 314 ARG A O 1
ATOM 2416 N N . LEU A 1 315 ? -1.968 24.609 13.156 1 98.81 315 LEU A N 1
ATOM 2417 C CA . LEU A 1 315 ? -2.021 23.156 13.305 1 98.81 315 LEU A CA 1
ATOM 2418 C C . LEU A 1 315 ? -1.143 22.703 14.461 1 98.81 315 LEU A C 1
ATOM 2420 O O . LEU A 1 315 ? 0.081 22.844 14.414 1 98.81 315 LEU A O 1
ATOM 2424 N N . PRO A 1 316 ? -1.711 22.172 15.492 1 98.81 316 PRO A N 1
ATOM 2425 C CA . PRO A 1 316 ? -0.897 21.688 16.609 1 98.81 316 PRO A CA 1
ATOM 2426 C C . PRO A 1 316 ? 0.092 20.609 16.203 1 98.81 316 PRO A C 1
ATOM 2428 O O . PRO A 1 316 ? 1.177 20.5 16.781 1 98.81 316 PRO A O 1
ATOM 2431 N N . CYS A 1 317 ? -0.197 19.828 15.195 1 98.88 317 CYS A N 1
ATOM 2432 C CA . CYS A 1 317 ? 0.587 18.672 14.812 1 98.88 317 CYS A CA 1
ATOM 2433 C C . CYS A 1 317 ? 1.803 19.062 13.992 1 98.88 317 CYS A C 1
ATOM 2435 O O . CYS A 1 317 ? 2.785 18.328 13.914 1 98.88 317 CYS A O 1
ATOM 2437 N N . VAL A 1 318 ? 1.738 20.219 13.305 1 98.88 318 VAL A N 1
ATOM 2438 C CA . VAL A 1 318 ? 2.846 20.672 12.469 1 98.88 318 VAL A CA 1
ATOM 2439 C C . VAL A 1 318 ? 2.961 22.188 12.539 1 98.88 318 VAL A C 1
ATOM 2441 O O . VAL A 1 318 ? 2.004 22.906 12.234 1 98.88 318 VAL A O 1
ATOM 2444 N N . THR A 1 319 ? 4.094 22.703 12.867 1 98.88 319 THR A N 1
ATOM 2445 C CA . THR A 1 319 ? 4.348 24.125 12.977 1 98.88 319 THR A CA 1
ATOM 2446 C C . THR A 1 319 ? 5.293 24.594 11.875 1 98.88 319 THR A C 1
ATOM 2448 O O . THR A 1 319 ? 6.332 23.984 11.641 1 98.88 319 THR A O 1
ATOM 2451 N N . GLY A 1 320 ? 4.855 25.625 11.148 1 98.81 320 GLY A N 1
ATOM 2452 C CA . GLY A 1 320 ? 5.742 26.297 10.219 1 98.81 320 GLY A CA 1
ATOM 2453 C C . GLY A 1 320 ? 6.465 27.484 10.836 1 98.81 320 GLY A C 1
ATOM 2454 O O . GLY A 1 320 ? 5.828 28.406 11.352 1 98.81 320 GLY A O 1
ATOM 2455 N N . ILE A 1 321 ? 7.805 27.422 10.844 1 98.88 321 ILE A N 1
ATOM 2456 C CA . ILE A 1 321 ? 8.648 28.484 11.375 1 98.88 321 ILE A CA 1
ATOM 2457 C C . ILE A 1 321 ? 9.391 29.172 10.234 1 98.88 321 ILE A C 1
ATOM 2459 O O . ILE A 1 321 ? 10.094 28.516 9.461 1 98.88 321 ILE A O 1
ATOM 2463 N N . LYS A 1 322 ? 9.289 30.453 10.141 1 98.69 322 LYS A N 1
ATOM 2464 C CA . LYS A 1 322 ? 9.945 31.188 9.062 1 98.69 322 LYS A CA 1
ATOM 2465 C C . LYS A 1 322 ? 11.461 31.172 9.234 1 98.69 322 LYS A C 1
ATOM 2467 O O . LYS A 1 322 ? 11.961 31.375 10.344 1 98.69 322 LYS A O 1
ATOM 2472 N N . VAL A 1 323 ? 12.125 30.938 8.18 1 98.25 323 VAL A N 1
ATOM 2473 C CA . VAL A 1 323 ? 13.578 31.016 8.172 1 98.25 323 VAL A CA 1
ATOM 2474 C C . VAL A 1 323 ? 14.008 32.5 8.125 1 98.25 323 VAL A C 1
ATOM 2476 O O . VAL A 1 323 ? 13.539 33.25 7.281 1 98.25 323 VAL A O 1
ATOM 2479 N N . PRO A 1 324 ? 14.859 32.875 8.984 1 97.25 324 PRO A N 1
ATOM 2480 C CA . PRO A 1 324 ? 15.297 34.281 8.969 1 97.25 324 PRO A CA 1
ATOM 2481 C C . PRO A 1 324 ? 16.047 34.625 7.684 1 97.25 324 PRO A C 1
ATOM 2483 O O . PRO A 1 324 ? 16.641 33.781 7.047 1 97.25 324 PRO A O 1
ATOM 2486 N N . GLU A 1 325 ? 15.984 35.938 7.41 1 94.81 325 GLU A N 1
ATOM 2487 C CA . GLU A 1 325 ? 16.719 36.438 6.25 1 94.81 325 GLU A CA 1
ATOM 2488 C C . GLU A 1 325 ? 18.203 36.094 6.348 1 94.81 325 GLU A C 1
ATOM 2490 O O . GLU A 1 325 ? 18.797 36.188 7.422 1 94.81 325 GLU A O 1
ATOM 2495 N N . GLY A 1 326 ? 18.75 35.625 5.281 1 93.38 326 GLY A N 1
ATOM 2496 C CA . GLY A 1 326 ? 20.172 35.375 5.219 1 93.38 326 GLY A CA 1
ATOM 2497 C C . GLY A 1 326 ? 20.547 33.969 5.711 1 93.38 326 GLY A C 1
ATOM 2498 O O . GLY A 1 326 ? 21.703 33.562 5.594 1 93.38 326 GLY A O 1
ATOM 2499 N N . VAL A 1 327 ? 19.641 33.312 6.258 1 96.19 327 VAL A N 1
ATOM 2500 C CA . VAL A 1 327 ? 19.906 31.953 6.773 1 96.19 327 VAL A CA 1
ATOM 2501 C C . VAL A 1 327 ? 19.484 30.922 5.73 1 96.19 327 VAL A C 1
ATOM 2503 O O . VAL A 1 327 ? 18.391 31 5.164 1 96.19 327 VAL A O 1
ATOM 2506 N N . ASN A 1 328 ? 20.438 30.062 5.387 1 96.69 328 ASN A N 1
ATOM 2507 C CA . ASN A 1 328 ? 20.047 28.891 4.613 1 96.69 328 ASN A CA 1
ATOM 2508 C C . ASN A 1 328 ? 19.375 27.844 5.488 1 96.69 328 ASN A C 1
ATOM 2510 O O . ASN A 1 328 ? 19.984 27.266 6.387 1 96.69 328 ASN A O 1
ATOM 2514 N N . TRP A 1 329 ? 18.109 27.547 5.227 1 97.56 329 TRP A N 1
ATOM 2515 C CA . TRP A 1 329 ? 17.312 26.656 6.066 1 97.56 329 TRP A CA 1
ATOM 2516 C C . TRP A 1 329 ? 18.016 25.328 6.277 1 97.56 329 TRP A C 1
ATOM 2518 O O . TRP A 1 329 ? 17.953 24.75 7.367 1 97.56 329 TRP A O 1
ATOM 2528 N N . LYS A 1 330 ? 18.656 24.844 5.23 1 97.44 330 LYS A N 1
ATOM 2529 C CA . LYS A 1 330 ? 19.234 23.5 5.207 1 97.44 330 LYS A CA 1
ATOM 2530 C C . LYS A 1 330 ? 20.422 23.406 6.164 1 97.44 330 LYS A C 1
ATOM 2532 O O . LYS A 1 330 ? 20.656 22.344 6.75 1 97.44 330 LYS A O 1
ATOM 2537 N N . ASP A 1 331 ? 21.172 24.453 6.352 1 97.62 331 ASP A N 1
ATOM 2538 C CA . ASP A 1 331 ? 22.312 24.438 7.27 1 97.62 331 ASP A CA 1
ATOM 2539 C C . ASP A 1 331 ? 21.844 24.156 8.703 1 97.62 331 ASP A C 1
ATOM 2541 O O . ASP A 1 331 ? 22.5 23.422 9.438 1 97.62 331 ASP A O 1
ATOM 2545 N N . VAL A 1 332 ? 20.766 24.781 9.055 1 98.06 332 VAL A N 1
ATOM 2546 C CA . VAL A 1 332 ? 20.234 24.594 10.406 1 98.06 332 VAL A CA 1
ATOM 2547 C C . VAL A 1 332 ? 19.672 23.188 10.547 1 98.06 332 VAL A C 1
ATOM 2549 O O . VAL A 1 332 ? 19.906 22.516 11.555 1 98.06 332 VAL A O 1
ATOM 2552 N N . SER A 1 333 ? 18.906 22.766 9.57 1 98 333 SER A N 1
ATOM 2553 C CA . SER A 1 333 ? 18.344 21.406 9.586 1 98 333 SER A CA 1
ATOM 2554 C C . SER A 1 333 ? 19.453 20.359 9.609 1 98 333 SER A C 1
ATOM 2556 O O . SER A 1 333 ? 19.344 19.359 10.32 1 98 333 SER A O 1
ATOM 2558 N N . ASP A 1 334 ? 20.516 20.531 8.789 1 97.81 334 ASP A N 1
ATOM 2559 C CA . ASP A 1 334 ? 21.641 19.609 8.766 1 97.81 334 ASP A CA 1
ATOM 2560 C C . ASP A 1 334 ? 22.344 19.578 10.117 1 97.81 334 ASP A C 1
ATOM 2562 O O . ASP A 1 334 ? 22.797 18.516 10.562 1 97.81 334 ASP A O 1
ATOM 2566 N N . TYR A 1 335 ? 22.547 20.75 10.703 1 97.81 335 TYR A N 1
ATOM 2567 C CA . TYR A 1 335 ? 23.141 20.812 12.039 1 97.81 335 TYR A CA 1
ATOM 2568 C C . TYR A 1 335 ? 22.328 19.984 13.039 1 97.81 335 TYR A C 1
ATOM 2570 O O . TYR A 1 335 ? 22.906 19.219 13.812 1 97.81 335 TYR A O 1
ATOM 2578 N N . ALA A 1 336 ? 21.016 20.219 13.039 1 98.56 336 ALA A N 1
ATOM 2579 C CA . ALA A 1 336 ? 20.125 19.484 13.938 1 98.56 336 ALA A CA 1
ATOM 2580 C C . ALA A 1 336 ? 20.266 17.984 13.75 1 98.56 336 ALA A C 1
ATOM 2582 O O . ALA A 1 336 ? 20.312 17.234 14.727 1 98.56 336 ALA A O 1
ATOM 2583 N N . MET A 1 337 ? 20.312 17.5 12.516 1 98.25 337 MET A N 1
ATOM 2584 C CA . MET A 1 337 ? 20.438 16.078 12.203 1 98.25 337 MET A CA 1
ATOM 2585 C C . MET A 1 337 ? 21.781 15.539 12.641 1 98.25 337 MET A C 1
ATOM 2587 O O . MET A 1 337 ? 21.875 14.492 13.273 1 98.25 337 MET A O 1
ATOM 2591 N N . LYS A 1 338 ? 22.812 16.219 12.32 1 97.5 338 LYS A N 1
ATOM 2592 C CA . LYS A 1 338 ? 24.172 15.766 12.594 1 97.5 338 LYS A CA 1
ATOM 2593 C C . LYS A 1 338 ? 24.453 15.727 14.094 1 97.5 338 LYS A C 1
ATOM 2595 O O . LYS A 1 338 ? 25.031 14.766 14.602 1 97.5 338 LYS A O 1
ATOM 2600 N N . THR A 1 339 ? 24.016 16.766 14.797 1 97.88 339 THR A N 1
ATOM 2601 C CA . THR A 1 339 ? 24.406 16.953 16.188 1 97.88 339 THR A CA 1
ATOM 2602 C C . THR A 1 339 ? 23.422 16.266 17.125 1 97.88 339 THR A C 1
ATOM 2604 O O . THR A 1 339 ? 23.812 15.711 18.156 1 97.88 339 THR A O 1
ATOM 2607 N N . TYR A 1 340 ? 22.141 16.297 16.781 1 97.88 340 TYR A N 1
ATOM 2608 C CA . TYR A 1 340 ? 21.125 15.828 17.703 1 97.88 340 TYR A CA 1
ATOM 2609 C C . TYR A 1 340 ? 20.375 14.625 17.141 1 97.88 340 TYR A C 1
ATOM 2611 O O . TYR A 1 340 ? 19.594 13.992 17.844 1 97.88 340 TYR A O 1
ATOM 2619 N N . LYS A 1 341 ? 20.531 14.258 15.82 1 98.12 341 LYS A N 1
ATOM 2620 C CA . LYS A 1 341 ? 19.766 13.227 15.117 1 98.12 341 LYS A CA 1
ATOM 2621 C C . LYS A 1 341 ? 18.281 13.547 15.117 1 98.12 341 LYS A C 1
ATOM 2623 O O . LYS A 1 341 ? 17.453 12.656 15.297 1 98.12 341 LYS A O 1
ATOM 2628 N N . VAL A 1 342 ? 18.031 14.867 14.984 1 98.5 342 VAL A N 1
ATOM 2629 C CA . VAL A 1 342 ? 16.656 15.359 14.945 1 98.5 342 VAL A CA 1
ATOM 2630 C C . VAL A 1 342 ? 16.328 15.852 13.547 1 98.5 342 VAL A C 1
ATOM 2632 O O . VAL A 1 342 ? 17.062 16.656 12.969 1 98.5 342 VAL A O 1
ATOM 2635 N N . GLU A 1 343 ? 15.258 15.344 13.039 1 98.19 343 GLU A N 1
ATOM 2636 C CA . GLU A 1 343 ? 14.789 15.797 11.734 1 98.19 343 GLU A CA 1
ATOM 2637 C C . GLU A 1 343 ? 13.953 17.062 11.852 1 98.19 343 GLU A C 1
ATOM 2639 O O . GLU A 1 343 ? 12.969 17.109 12.594 1 98.19 343 GLU A O 1
ATOM 2644 N N . ILE A 1 344 ? 14.297 18.078 11.211 1 97.75 344 ILE A N 1
ATOM 2645 C CA . ILE A 1 344 ? 13.531 19.297 10.93 1 97.75 344 ILE A CA 1
ATOM 2646 C C . ILE A 1 344 ? 13.406 19.484 9.422 1 97.75 344 ILE A C 1
ATOM 2648 O O . ILE A 1 344 ? 14.414 19.594 8.719 1 97.75 344 ILE A O 1
ATOM 2652 N N . SER A 1 345 ? 12.203 19.547 8.922 1 97.5 345 SER A N 1
ATOM 2653 C CA . SER A 1 345 ? 11.977 19.531 7.484 1 97.5 345 SER A CA 1
ATOM 2654 C C . SER A 1 345 ? 11.828 20.953 6.93 1 97.5 345 SER A C 1
ATOM 2656 O O . SER A 1 345 ? 11.461 21.875 7.66 1 97.5 345 SER A O 1
ATOM 2658 N N . GLY A 1 346 ? 12.148 21.062 5.656 1 96.88 346 GLY A N 1
ATOM 2659 C CA . GLY A 1 346 ? 11.93 22.328 4.965 1 96.88 346 GLY A CA 1
ATOM 2660 C C . GLY A 1 346 ? 10.516 22.484 4.438 1 96.88 346 GLY A C 1
ATOM 2661 O O . GLY A 1 346 ? 9.703 21.562 4.531 1 96.88 346 GLY A O 1
ATOM 2662 N N . GLY A 1 347 ? 10.273 23.688 3.934 1 96.69 347 GLY A N 1
ATOM 2663 C CA . GLY A 1 347 ? 8.984 23.953 3.309 1 96.69 347 GLY A CA 1
ATOM 2664 C C . GLY A 1 347 ? 8.805 23.234 1.984 1 96.69 347 GLY A C 1
ATOM 2665 O O . GLY A 1 347 ? 9.773 22.719 1.41 1 96.69 347 GLY A O 1
ATOM 2666 N N . LEU A 1 348 ? 7.602 23.141 1.525 1 93.94 348 LEU A N 1
ATOM 2667 C CA . LEU A 1 348 ? 7.234 22.562 0.236 1 93.94 348 LEU A CA 1
ATOM 2668 C C . LEU A 1 348 ? 6.578 23.609 -0.66 1 93.94 348 LEU A C 1
ATOM 2670 O O . LEU A 1 348 ? 6.016 24.578 -0.168 1 93.94 348 LEU A O 1
ATOM 2674 N N . GLY A 1 349 ? 6.68 23.359 -1.93 1 91.81 349 GLY A N 1
ATOM 2675 C CA . GLY A 1 349 ? 6 24.25 -2.859 1 91.81 349 GLY A CA 1
ATOM 2676 C C . GLY A 1 349 ? 6.434 25.688 -2.725 1 91.81 349 GLY A C 1
ATOM 2677 O O . GLY A 1 349 ? 7.633 25.984 -2.748 1 91.81 349 GLY A O 1
ATOM 2678 N N . ALA A 1 350 ? 5.488 26.594 -2.441 1 92.19 350 ALA A N 1
ATOM 2679 C CA . ALA A 1 350 ? 5.719 28.031 -2.385 1 92.19 350 ALA A CA 1
ATOM 2680 C C . ALA A 1 350 ? 6.586 28.406 -1.183 1 92.19 350 ALA A C 1
ATOM 2682 O O . ALA A 1 350 ? 7.152 29.5 -1.13 1 92.19 350 ALA A O 1
ATOM 2683 N N . GLN A 1 351 ? 6.703 27.453 -0.249 1 95.75 351 GLN A N 1
ATOM 2684 C CA . GLN A 1 351 ? 7.438 27.75 0.975 1 95.75 351 GLN A CA 1
ATOM 2685 C C . GLN A 1 351 ? 8.797 27.062 0.99 1 95.75 351 GLN A C 1
ATOM 2687 O O . GLN A 1 351 ? 9.492 27.078 2.004 1 95.75 351 GLN A O 1
ATOM 2692 N N . ALA A 1 352 ? 9.133 26.453 -0.123 1 95 352 ALA A N 1
ATOM 2693 C CA . ALA A 1 352 ? 10.438 25.797 -0.208 1 95 352 ALA A CA 1
ATOM 2694 C C . ALA A 1 352 ? 11.562 26.766 0.136 1 95 352 ALA A C 1
ATOM 2696 O O . ALA A 1 352 ? 11.625 27.859 -0.412 1 95 352 ALA A O 1
ATOM 2697 N N . GLY A 1 353 ? 12.336 26.375 1.127 1 96.19 353 GLY A N 1
ATOM 2698 C CA . GLY A 1 353 ? 13.492 27.156 1.526 1 96.19 353 GLY A CA 1
ATOM 2699 C C . GLY A 1 353 ? 13.141 28.312 2.438 1 96.19 353 GLY A C 1
ATOM 2700 O O . GLY A 1 353 ? 14.031 29.016 2.941 1 96.19 353 GLY A O 1
ATOM 2701 N N . LYS A 1 354 ? 11.836 28.5 2.699 1 97.94 354 LYS A N 1
ATOM 2702 C CA . LYS A 1 354 ? 11.406 29.719 3.387 1 97.94 354 LYS A CA 1
ATOM 2703 C C . LYS A 1 354 ? 10.953 29.406 4.812 1 97.94 354 LYS A C 1
ATOM 2705 O O . LYS A 1 354 ? 10.852 30.312 5.645 1 97.94 354 LYS A O 1
ATOM 2710 N N . ILE A 1 355 ? 10.703 28.172 5.074 1 98.62 355 ILE A N 1
ATOM 2711 C CA . ILE A 1 355 ? 10.273 27.812 6.422 1 98.62 355 ILE A CA 1
ATOM 2712 C C . ILE A 1 355 ? 10.891 26.484 6.832 1 98.62 355 ILE A C 1
ATOM 2714 O O . ILE A 1 355 ? 11.383 25.734 5.984 1 98.62 355 ILE A O 1
ATOM 2718 N N . TRP A 1 356 ? 10.938 26.281 8.117 1 98.75 356 TRP A N 1
ATOM 2719 C CA . TRP A 1 356 ? 11.078 24.953 8.695 1 98.75 356 TRP A CA 1
ATOM 2720 C C . TRP A 1 356 ? 9.719 24.391 9.102 1 98.75 356 TRP A C 1
ATOM 2722 O O . TRP A 1 356 ? 8.852 25.125 9.57 1 98.75 356 TRP A O 1
ATOM 2732 N N . ARG A 1 357 ? 9.508 23.203 8.898 1 98.75 357 ARG A N 1
ATOM 2733 C CA . ARG A 1 357 ? 8.32 22.516 9.391 1 98.75 357 ARG A CA 1
ATOM 2734 C C . ARG A 1 357 ? 8.672 21.516 10.492 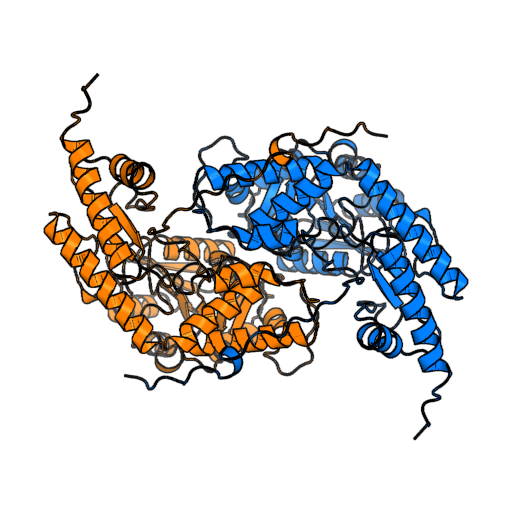1 98.75 357 ARG A C 1
ATOM 2736 O O . ARG A 1 357 ? 9.461 20.594 10.266 1 98.75 357 ARG A O 1
ATOM 2743 N N . VAL A 1 358 ? 8.109 21.703 11.648 1 98.88 358 VAL A N 1
ATOM 2744 C CA . VAL A 1 358 ? 8.344 20.859 12.82 1 98.88 358 VAL A CA 1
ATOM 2745 C C . VAL A 1 358 ? 7.066 20.109 13.188 1 98.88 358 VAL A C 1
ATOM 2747 O O . VAL A 1 358 ? 6.02 20.734 13.406 1 98.88 358 VAL A O 1
ATOM 2750 N N . GLY A 1 359 ? 7.18 18.812 13.203 1 98.69 359 GLY A N 1
ATOM 2751 C CA . GLY A 1 359 ? 6.023 17.984 13.516 1 98.69 359 GLY A CA 1
ATOM 2752 C C . GLY A 1 359 ? 5.988 17.547 14.969 1 98.69 359 GLY A C 1
ATOM 2753 O O . GLY A 1 359 ? 7.012 17.141 15.523 1 98.69 359 GLY A O 1
ATOM 2754 N N . ILE A 1 360 ? 4.898 17.688 15.625 1 98.56 360 ILE A N 1
ATOM 2755 C CA . ILE A 1 360 ? 4.551 17.141 16.922 1 98.56 360 ILE A CA 1
ATOM 2756 C C . ILE A 1 360 ? 3.391 16.156 16.781 1 98.56 360 ILE A C 1
ATOM 2758 O O . ILE A 1 360 ? 2.225 16.547 16.844 1 98.56 360 ILE A O 1
ATOM 2762 N N . MET A 1 361 ? 3.734 14.891 16.625 1 98.69 361 MET A N 1
ATOM 2763 C CA . MET A 1 361 ? 2.689 13.938 16.25 1 98.69 361 MET A CA 1
ATOM 2764 C C . MET A 1 361 ? 2.832 12.641 17.031 1 98.69 361 MET A C 1
ATOM 2766 O O . MET A 1 361 ? 3.867 11.977 16.953 1 98.69 361 MET A O 1
ATOM 2770 N N . GLY A 1 362 ? 1.772 12.273 17.719 1 98.38 362 GLY A N 1
ATOM 2771 C CA . GLY A 1 362 ? 1.666 10.961 18.344 1 98.38 362 GLY A CA 1
ATOM 2772 C C . GLY A 1 362 ? 2.768 10.695 19.359 1 98.38 362 GLY A C 1
ATOM 2773 O O . GLY A 1 362 ? 2.977 11.492 20.281 1 98.38 362 GLY A O 1
ATOM 2774 N N . TYR A 1 363 ? 3.518 9.648 19.109 1 98.5 363 TYR A N 1
ATOM 2775 C CA . TYR A 1 363 ? 4.582 9.172 19.984 1 98.5 363 TYR A CA 1
ATOM 2776 C C . TYR A 1 363 ? 5.629 10.258 20.219 1 98.5 363 TYR A C 1
ATOM 2778 O O . TYR A 1 363 ? 6.27 10.289 21.266 1 98.5 363 TYR A O 1
ATOM 2786 N N . ASN A 1 364 ? 5.727 11.227 19.328 1 98.75 364 ASN A N 1
ATOM 2787 C CA . ASN A 1 364 ? 6.746 12.266 19.391 1 98.75 364 ASN A CA 1
ATOM 2788 C C . ASN A 1 364 ? 6.262 13.477 20.172 1 98.75 364 ASN A C 1
ATOM 2790 O O . ASN A 1 364 ? 7.043 14.391 20.453 1 98.75 364 ASN A O 1
ATOM 2794 N N . ALA A 1 365 ? 4.996 13.5 20.531 1 98.81 365 ALA A N 1
ATOM 2795 C CA . ALA A 1 365 ? 4.422 14.664 21.203 1 98.81 365 ALA A CA 1
ATOM 2796 C C . ALA A 1 365 ? 4.766 14.672 22.688 1 98.81 365 ALA A C 1
ATOM 2798 O O . ALA A 1 365 ? 3.904 14.422 23.531 1 98.81 365 ALA A O 1
ATOM 2799 N N . THR A 1 366 ? 5.996 15.031 23.031 1 98.75 366 THR A N 1
ATOM 2800 C CA . THR A 1 366 ? 6.449 15.141 24.406 1 98.75 366 THR A CA 1
ATOM 2801 C C . THR A 1 366 ? 7.211 16.453 24.625 1 98.75 366 THR A C 1
ATOM 2803 O O . THR A 1 366 ? 7.852 16.953 23.703 1 98.75 366 THR A O 1
ATOM 2806 N N . PRO A 1 367 ? 7.125 16.938 25.844 1 98.69 367 PRO A N 1
ATOM 2807 C CA . PRO A 1 367 ? 7.887 18.156 26.141 1 98.69 367 PRO A CA 1
ATOM 2808 C C . PRO A 1 367 ? 9.383 18 25.891 1 98.69 367 PRO A C 1
ATOM 2810 O O . PRO A 1 367 ? 10.047 18.938 25.438 1 98.69 367 PRO A O 1
ATOM 2813 N N . GLU A 1 368 ? 9.906 16.812 26.172 1 98.75 368 GLU A N 1
ATOM 2814 C CA . GLU A 1 368 ? 11.328 16.547 26 1 98.75 368 GLU A CA 1
ATOM 2815 C C . GLU A 1 368 ? 11.734 16.688 24.531 1 98.75 368 GLU A C 1
ATOM 2817 O O . GLU A 1 368 ? 12.773 17.281 24.219 1 98.75 368 GLU A O 1
ATOM 2822 N N . ASN A 1 369 ? 10.961 16.156 23.656 1 98.88 369 ASN A N 1
ATOM 2823 C CA . ASN A 1 369 ? 11.258 16.266 22.234 1 98.88 369 ASN A CA 1
ATOM 2824 C C . ASN A 1 369 ? 11.148 17.703 21.734 1 98.88 369 ASN A C 1
ATOM 2826 O O . ASN A 1 369 ? 11.945 18.141 20.906 1 98.88 369 ASN A O 1
ATOM 2830 N N . VAL A 1 370 ? 10.141 18.453 22.25 1 98.88 370 VAL A N 1
ATOM 2831 C CA . VAL A 1 370 ? 9.984 19.859 21.891 1 98.88 370 VAL A CA 1
ATOM 2832 C C . VAL A 1 370 ? 11.219 20.641 22.312 1 98.88 370 VAL A C 1
ATOM 2834 O O . VAL A 1 370 ? 11.758 21.438 21.547 1 98.88 370 VAL A O 1
ATOM 2837 N N . GLN A 1 371 ? 11.672 20.375 23.484 1 98.75 371 GLN A N 1
ATOM 2838 C CA . GLN A 1 371 ? 12.859 21.062 24 1 98.75 371 GLN A CA 1
ATOM 2839 C C . GLN A 1 371 ? 14.086 20.734 23.156 1 98.75 371 GLN A C 1
ATOM 2841 O O . GLN A 1 371 ? 14.922 21.609 22.906 1 98.75 371 GLN A O 1
ATOM 2846 N N . LYS A 1 372 ? 14.203 19.5 22.781 1 98.75 372 LYS A N 1
ATOM 2847 C CA . LYS A 1 372 ? 15.32 19.078 21.938 1 98.75 372 LYS A CA 1
ATOM 2848 C C . LYS A 1 372 ? 15.312 19.828 20.609 1 98.75 372 LYS A C 1
ATOM 2850 O O . LYS A 1 372 ? 16.375 20.25 20.125 1 98.75 372 LYS A O 1
ATOM 2855 N N . VAL A 1 373 ? 14.172 20 20 1 98.88 373 VAL A N 1
ATOM 2856 C CA . VAL A 1 373 ? 14.047 20.719 18.75 1 98.88 373 VAL A CA 1
ATOM 2857 C C . VAL A 1 373 ? 14.445 22.188 18.938 1 98.88 373 VAL A C 1
ATOM 2859 O O . VAL A 1 373 ? 15.18 22.75 18.125 1 98.88 373 VAL A O 1
ATOM 2862 N N . LEU A 1 374 ? 13.945 22.766 20.031 1 98.81 374 LEU A N 1
ATOM 2863 C CA . LEU A 1 374 ? 14.234 24.172 20.297 1 98.81 374 LEU A CA 1
ATOM 2864 C C . LEU A 1 374 ? 15.734 24.375 20.516 1 98.81 374 LEU A C 1
ATOM 2866 O O . LEU A 1 374 ? 16.297 25.375 20.047 1 98.81 374 LEU A O 1
ATOM 2870 N N . ARG A 1 375 ? 16.359 23.453 21.188 1 98.62 375 ARG A N 1
ATOM 2871 C CA . ARG A 1 375 ? 17.812 23.516 21.359 1 98.62 375 ARG A CA 1
ATOM 2872 C C . ARG A 1 375 ? 18.547 23.391 20.031 1 98.62 375 ARG A C 1
ATOM 2874 O O . ARG A 1 375 ? 19.5 24.125 19.766 1 98.62 375 ARG A O 1
ATOM 2881 N N . ALA A 1 376 ? 18.109 22.438 19.266 1 98.56 376 ALA A N 1
ATOM 2882 C CA . ALA A 1 376 ? 18.719 22.234 17.938 1 98.56 376 ALA A CA 1
ATOM 2883 C C . ALA A 1 376 ? 18.578 23.469 17.078 1 98.56 376 ALA A C 1
ATOM 2885 O O . ALA A 1 376 ? 19.516 23.859 16.359 1 98.56 376 ALA A O 1
ATOM 2886 N N . LEU A 1 377 ? 17.406 24.141 17.094 1 98.25 377 LEU A N 1
ATOM 2887 C CA . LEU A 1 377 ? 17.172 25.359 16.344 1 98.25 377 LEU A CA 1
ATOM 2888 C C . LEU A 1 377 ? 18.078 26.484 16.844 1 98.25 377 LEU A C 1
ATOM 2890 O O . LEU A 1 377 ? 18.703 27.188 16.047 1 98.25 377 LEU A O 1
ATOM 2894 N N . ASP A 1 378 ? 18.156 26.594 18.109 1 98.25 378 ASP A N 1
ATOM 2895 C CA . ASP A 1 378 ? 18.969 27.656 18.734 1 98.25 378 ASP A CA 1
ATOM 2896 C C . ASP A 1 378 ? 20.438 27.516 18.359 1 98.25 378 ASP A C 1
ATOM 2898 O O . ASP A 1 378 ? 21.047 28.438 17.828 1 98.25 378 ASP A O 1
ATOM 2902 N N . GLU A 1 379 ? 20.938 26.312 18.578 1 98.12 379 GLU A N 1
ATOM 2903 C CA . GLU A 1 379 ? 22.344 26.062 18.297 1 98.12 379 GLU A CA 1
ATOM 2904 C C . GLU A 1 379 ? 22.625 26.094 16.797 1 98.12 379 GLU A C 1
ATOM 2906 O O . GLU A 1 379 ? 23.688 26.562 16.359 1 98.12 379 GLU A O 1
ATOM 2911 N N . GLY A 1 380 ? 21.734 25.531 16.078 1 97.56 380 GLY A N 1
ATOM 2912 C CA . GLY A 1 380 ? 21.891 25.594 14.633 1 97.56 380 GLY A CA 1
ATOM 2913 C C . GLY A 1 380 ? 21.953 27 14.094 1 97.56 380 GLY A C 1
ATOM 2914 O O . GLY A 1 380 ? 22.797 27.312 13.234 1 97.56 380 GLY A O 1
ATOM 2915 N N . LEU A 1 381 ? 21.094 27.891 14.578 1 97.31 381 LEU A N 1
ATOM 2916 C CA . LEU A 1 381 ? 21.078 29.281 14.172 1 97.31 381 LEU A CA 1
ATOM 2917 C C . LEU A 1 381 ? 22.391 29.984 14.562 1 97.31 381 LEU A C 1
ATOM 2919 O O . LEU A 1 381 ? 22.938 30.766 13.781 1 97.31 381 LEU A O 1
ATOM 2923 N N . LYS A 1 382 ? 22.906 29.656 15.703 1 96 382 LYS A N 1
ATOM 2924 C CA . LYS A 1 382 ? 24.156 30.234 16.172 1 96 382 LYS A CA 1
ATOM 2925 C C . LYS A 1 382 ? 25.344 29.75 15.336 1 96 382 LYS A C 1
ATOM 2927 O O . LYS A 1 382 ? 26.281 30.5 15.094 1 96 382 LYS A O 1
ATOM 2932 N N . SER A 1 383 ? 25.281 28.516 14.938 1 93.5 383 SER A N 1
ATOM 2933 C CA . SER A 1 383 ? 26.359 27.922 14.164 1 93.5 383 SER A CA 1
ATOM 2934 C C . SER A 1 383 ? 26.469 28.547 12.781 1 93.5 383 SER A C 1
ATOM 2936 O O . SER A 1 383 ? 27.562 28.594 12.195 1 93.5 383 SER A O 1
ATOM 2938 N N . VAL A 1 384 ? 25.469 29.016 12.211 1 89.38 384 VAL A N 1
ATOM 2939 C CA . VAL A 1 384 ? 25.469 29.562 10.859 1 89.38 384 VAL A CA 1
ATOM 2940 C C . VAL A 1 384 ? 25.719 31.062 10.922 1 89.38 384 VAL A C 1
ATOM 2942 O O . VAL A 1 384 ? 26.234 31.656 9.961 1 89.38 384 VAL A O 1
ATOM 2945 N N . ARG A 1 385 ? 25.297 31.812 11.883 1 80.56 385 ARG A N 1
ATOM 2946 C CA . ARG A 1 385 ? 25.578 33.25 12.031 1 80.56 385 ARG A CA 1
ATOM 2947 C C . ARG A 1 385 ? 27.047 33.469 12.375 1 80.56 385 ARG A C 1
ATOM 2949 O O . ARG A 1 385 ? 27.625 34.469 11.977 1 80.56 385 ARG A O 1
ATOM 2956 N N . GLY A 1 386 ? 27.656 32.656 13.234 1 64.44 386 GLY A N 1
ATOM 2957 C CA . GLY A 1 386 ? 29.062 32.812 13.578 1 64.44 386 GLY A CA 1
ATOM 2958 C C . GLY A 1 386 ? 30 32.438 12.438 1 64.44 386 GLY A C 1
ATOM 2959 O O . GLY A 1 386 ? 31.203 32.688 12.5 1 64.44 386 GLY A O 1
ATOM 2960 N N . ASN A 1 387 ? 29.734 31.484 11.43 1 53.09 387 ASN A N 1
ATOM 2961 C CA . ASN A 1 387 ? 30.578 31.172 10.281 1 53.09 387 ASN A CA 1
ATOM 2962 C C . ASN A 1 387 ? 30.219 32.031 9.07 1 53.09 387 ASN A C 1
ATOM 2964 O O . ASN A 1 387 ? 29.328 31.672 8.289 1 53.09 387 ASN A O 1
ATOM 2968 N N . PRO A 1 388 ? 30.656 33.312 8.992 1 41.91 388 PRO A N 1
ATOM 2969 C CA . PRO A 1 388 ? 30.422 34.062 7.762 1 41.91 388 PRO A CA 1
ATOM 2970 C C . PRO A 1 388 ? 30.938 33.344 6.516 1 41.91 388 PRO A C 1
ATOM 2972 O O . PRO A 1 388 ? 32.031 32.812 6.523 1 41.91 388 PRO A O 1
ATOM 2975 N N . ARG A 1 389 ? 30.219 32.656 5.625 1 43.47 389 ARG A N 1
ATOM 2976 C CA . ARG A 1 389 ? 30.719 32.219 4.324 1 43.47 389 ARG A CA 1
ATOM 2977 C C . ARG A 1 389 ? 31.594 33.312 3.689 1 43.47 389 ARG A C 1
ATOM 2979 O O . ARG A 1 389 ? 31.188 34.469 3.615 1 43.47 389 ARG A O 1
ATOM 2986 N N . SER A 1 390 ? 32.969 33.125 3.648 1 32.34 390 SER A N 1
ATOM 2987 C CA . SER A 1 390 ? 33.812 33.812 2.717 1 32.34 390 SER A CA 1
ATOM 2988 C C . SER A 1 390 ? 33.188 33.938 1.332 1 32.34 390 SER A C 1
ATOM 2990 O O . SER A 1 390 ? 32.625 32.938 0.833 1 32.34 390 SER A O 1
ATOM 2992 N N . GLN A 1 391 ? 32.656 35.094 0.965 1 30.69 391 GLN A N 1
ATOM 2993 C CA . GLN A 1 391 ? 32.5 35.406 -0.448 1 30.69 391 GLN A CA 1
ATOM 2994 C C . GLN A 1 391 ? 33.656 34.906 -1.271 1 30.69 391 GLN A C 1
ATOM 2996 O O . GLN A 1 391 ? 34.625 35.656 -1.504 1 30.69 391 GLN A O 1
ATOM 3001 N N . LEU A 1 392 ? 34.312 33.688 -1.14 1 20.55 392 LEU A N 1
ATOM 3002 C CA . LEU A 1 392 ? 35.031 33.281 -2.338 1 20.55 392 LEU A CA 1
ATOM 3003 C C . LEU A 1 392 ? 34.062 32.688 -3.365 1 20.55 392 LEU A C 1
ATOM 3005 O O . LEU A 1 392 ? 33.188 31.906 -3.014 1 20.55 392 LEU A O 1
ATOM 3009 N N . MET B 1 1 ? -19.703 20.953 22.953 1 71.06 1 MET B N 1
ATOM 3010 C CA . MET B 1 1 ? -18.844 19.953 22.328 1 71.06 1 MET B CA 1
ATOM 3011 C C . MET B 1 1 ? -19.547 18.609 22.219 1 71.06 1 MET B C 1
ATOM 3013 O O . MET B 1 1 ? -20.281 18.219 23.125 1 71.06 1 MET B O 1
ATOM 3017 N N . PRO B 1 2 ? -19.375 18.078 20.969 1 86.44 2 PRO B N 1
ATOM 3018 C CA . PRO B 1 2 ? -20.047 16.781 20.859 1 86.44 2 PRO B CA 1
ATOM 3019 C C . PRO B 1 2 ? -19.578 15.773 21.906 1 86.44 2 PRO B C 1
ATOM 3021 O O . PRO B 1 2 ? -18.484 15.914 22.453 1 86.44 2 PRO B O 1
ATOM 3024 N N . THR B 1 3 ? -20.453 14.961 22.25 1 89.62 3 THR B N 1
ATOM 3025 C CA . THR B 1 3 ? -20.109 13.883 23.156 1 89.62 3 THR B CA 1
ATOM 3026 C C . THR B 1 3 ? -19.25 12.836 22.469 1 89.62 3 THR B C 1
ATOM 3028 O O . THR B 1 3 ? -19.578 12.398 21.359 1 89.62 3 THR B O 1
ATOM 3031 N N . LEU B 1 4 ? -18.188 12.422 23.125 1 94.94 4 LEU B N 1
ATOM 3032 C CA . LEU B 1 4 ? -17.25 11.461 22.562 1 94.94 4 LEU B CA 1
ATOM 3033 C C . LEU B 1 4 ? -17.75 10.031 22.75 1 94.94 4 LEU B C 1
ATOM 3035 O O . LEU B 1 4 ? -18.234 9.688 23.828 1 94.94 4 LEU B O 1
ATOM 3039 N N . SER B 1 5 ? -17.703 9.25 21.688 1 95.56 5 SER B N 1
ATOM 3040 C CA . SER B 1 5 ? -17.906 7.809 21.812 1 95.56 5 SER B CA 1
ATOM 3041 C C . SER B 1 5 ? -16.781 7.164 22.609 1 95.56 5 SER B C 1
ATOM 3043 O O . SER B 1 5 ? -15.617 7.586 22.5 1 95.56 5 SER B O 1
ATOM 3045 N N . PRO B 1 6 ? -17.078 6.191 23.406 1 95.31 6 PRO B N 1
ATOM 3046 C CA . PRO B 1 6 ? -16.016 5.508 24.156 1 95.31 6 PRO B CA 1
ATOM 3047 C C . PRO B 1 6 ? -15.102 4.672 23.266 1 95.31 6 PRO B C 1
ATOM 3049 O O . PRO B 1 6 ? -15.508 4.262 22.172 1 95.31 6 PRO B O 1
ATOM 3052 N N . PRO B 1 7 ? -13.836 4.434 23.719 1 97.38 7 PRO B N 1
ATOM 3053 C CA . PRO B 1 7 ? -12.953 3.551 22.953 1 97.38 7 PRO B CA 1
ATOM 3054 C C . PRO B 1 7 ? -13.484 2.123 22.844 1 97.38 7 PRO B C 1
ATOM 3056 O O . PRO B 1 7 ? -14.086 1.614 23.797 1 97.38 7 PRO B O 1
ATOM 3059 N N . PRO B 1 8 ? -13.258 1.531 21.734 1 97.44 8 PRO B N 1
ATOM 3060 C CA . PRO B 1 8 ? -13.688 0.137 21.609 1 97.44 8 PRO B CA 1
ATOM 3061 C C . PRO B 1 8 ? -12.945 -0.799 22.547 1 97.44 8 PRO B C 1
ATOM 3063 O O . PRO B 1 8 ? -11.711 -0.757 22.625 1 97.44 8 PRO B O 1
ATOM 3066 N N . GLN B 1 9 ? -13.656 -1.679 23.141 1 97.38 9 GLN B N 1
ATOM 3067 C CA . GLN B 1 9 ? -13.078 -2.59 24.125 1 97.38 9 GLN B CA 1
ATOM 3068 C C . GLN B 1 9 ? -12.164 -3.607 23.453 1 97.38 9 GLN B C 1
ATOM 3070 O O . GLN B 1 9 ? -11.219 -4.098 24.078 1 97.38 9 GLN B O 1
ATOM 3075 N N . SER B 1 10 ? -12.43 -3.885 22.219 1 97.19 10 SER B N 1
ATOM 3076 C CA . SER B 1 10 ? -11.625 -4.859 21.484 1 97.19 10 SER B CA 1
ATOM 3077 C C . SER B 1 10 ? -10.172 -4.41 21.375 1 97.19 10 SER B C 1
ATOM 3079 O O . SER B 1 10 ? -9.266 -5.242 21.281 1 97.19 10 SER B O 1
ATOM 3081 N N . LEU B 1 11 ? -9.906 -3.148 21.438 1 97.75 11 LEU B N 1
ATOM 3082 C CA . LEU B 1 11 ? -8.555 -2.609 21.281 1 97.75 11 LEU B CA 1
ATOM 3083 C C . LEU B 1 11 ? -7.793 -2.664 22.609 1 97.75 11 LEU B C 1
ATOM 3085 O O . LEU B 1 11 ? -6.59 -2.389 22.641 1 97.75 11 LEU B O 1
ATOM 3089 N N . MET B 1 12 ? -8.508 -3 23.703 1 97.5 12 MET B N 1
ATOM 3090 C CA . MET B 1 12 ? -7.871 -3.07 25.016 1 97.5 12 MET B CA 1
ATOM 3091 C C . MET B 1 12 ? -7.301 -4.461 25.281 1 97.5 12 MET B C 1
ATOM 3093 O O . MET B 1 12 ? -6.77 -4.73 26.359 1 97.5 12 MET B O 1
ATOM 3097 N N . LYS B 1 13 ? -7.398 -5.324 24.297 1 96.56 13 LYS B N 1
ATOM 3098 C CA . LYS B 1 13 ? -6.887 -6.691 24.391 1 96.56 13 LYS B CA 1
ATOM 3099 C C . LYS B 1 13 ? -5.801 -6.938 23.344 1 96.56 13 LYS B C 1
ATOM 3101 O O . LYS B 1 13 ? -5.762 -6.273 22.312 1 96.56 13 LYS B O 1
ATOM 3106 N N . PRO B 1 14 ? -4.875 -7.828 23.688 1 95.94 14 PRO B N 1
ATOM 3107 C CA . PRO B 1 14 ? -3.865 -8.164 22.688 1 95.94 14 PRO B CA 1
ATOM 3108 C C . PRO B 1 14 ? -4.465 -8.812 21.438 1 95.94 14 PRO B C 1
ATOM 3110 O O . PRO B 1 14 ? -5.562 -9.375 21.5 1 95.94 14 PRO B O 1
ATOM 3113 N N . MET B 1 15 ? -3.789 -8.703 20.328 1 96.31 15 MET B N 1
ATOM 3114 C CA . MET B 1 15 ? -4.203 -9.375 19.094 1 96.31 15 MET B CA 1
ATOM 3115 C C . MET B 1 15 ? -4.051 -10.883 19.219 1 96.31 15 MET B C 1
ATOM 3117 O O . MET B 1 15 ? -3.168 -11.367 19.922 1 96.31 15 MET B O 1
ATOM 3121 N N . ASP B 1 16 ? -4.93 -11.602 18.594 1 94.88 16 ASP B N 1
ATOM 3122 C CA . ASP B 1 16 ? -4.789 -13.047 18.422 1 94.88 16 ASP B CA 1
ATOM 3123 C C . ASP B 1 16 ? -4.082 -13.375 17.109 1 94.88 16 ASP B C 1
ATOM 3125 O O . ASP B 1 16 ? -4.625 -13.133 16.031 1 94.88 16 ASP B O 1
ATOM 3129 N N . PHE B 1 17 ? -2.914 -13.914 17.203 1 94.31 17 PHE B N 1
ATOM 3130 C CA . PHE B 1 17 ? -2.113 -14.211 16.016 1 94.31 17 PHE B CA 1
ATOM 3131 C C . PHE B 1 17 ? -1.419 -15.555 16.156 1 94.31 17 PHE B C 1
ATOM 3133 O O . PHE B 1 17 ? -0.189 -15.633 16.125 1 94.31 17 PHE B O 1
ATOM 3140 N N . PRO B 1 18 ? -2.133 -16.625 16.156 1 95.88 18 PRO B N 1
ATOM 3141 C CA . PRO B 1 18 ? -1.507 -17.938 16.266 1 95.88 18 PRO B CA 1
ATOM 3142 C C . PRO B 1 18 ? -0.499 -18.219 15.156 1 95.88 18 PRO B C 1
ATOM 3144 O O . PRO B 1 18 ? -0.59 -17.625 14.078 1 95.88 18 PRO B O 1
ATOM 3147 N N . GLN B 1 19 ? 0.444 -19.094 15.469 1 96.75 19 GLN B N 1
ATOM 3148 C CA . GLN B 1 19 ? 1.396 -19.547 14.461 1 96.75 19 GLN B CA 1
ATOM 3149 C C . GLN B 1 19 ? 0.771 -20.578 13.539 1 96.75 19 GLN B C 1
ATOM 3151 O O . GLN B 1 19 ? 0.283 -21.609 14 1 96.75 19 GLN B O 1
ATOM 3156 N N . LYS B 1 20 ? 0.719 -20.297 12.352 1 98.44 20 LYS B N 1
ATOM 3157 C CA . LYS B 1 20 ? 0.181 -21.188 11.328 1 98.44 20 LYS B CA 1
ATOM 3158 C C . LYS B 1 20 ? 1.18 -21.375 10.188 1 98.44 20 LYS B C 1
ATOM 3160 O O . LYS B 1 20 ? 1.937 -20.469 9.859 1 98.44 20 LYS B O 1
ATOM 3165 N N . LEU B 1 21 ? 1.278 -22.578 9.672 1 98.75 21 LEU B N 1
ATOM 3166 C CA . LEU B 1 21 ? 2.049 -22.828 8.461 1 98.75 21 LEU B CA 1
ATOM 3167 C C . LEU B 1 21 ? 1.219 -22.547 7.219 1 98.75 21 LEU B C 1
ATOM 3169 O O . LEU B 1 21 ? 0.242 -23.25 6.941 1 98.75 21 LEU B O 1
ATOM 3173 N N . LEU B 1 22 ? 1.598 -21.531 6.449 1 98.81 22 LEU B N 1
ATOM 3174 C CA . LEU B 1 22 ? 0.814 -21.031 5.328 1 98.81 22 LEU B CA 1
ATOM 3175 C C . LEU B 1 22 ? 1.225 -21.703 4.023 1 98.81 22 LEU B C 1
ATOM 3177 O O . LEU B 1 22 ? 2.033 -21.156 3.268 1 98.81 22 LEU B O 1
ATOM 3181 N N . MET B 1 23 ? 0.616 -22.812 3.74 1 98.81 23 MET B N 1
ATOM 3182 C CA . MET B 1 23 ? 0.971 -23.609 2.57 1 98.81 23 MET B CA 1
ATOM 3183 C C . MET B 1 23 ? -0.084 -23.469 1.478 1 98.81 23 MET B C 1
ATOM 3185 O O . MET B 1 23 ? -0.323 -24.406 0.717 1 98.81 23 MET B O 1
ATOM 3189 N N . GLY B 1 24 ? -0.885 -22.406 1.451 1 98.12 24 GLY B N 1
ATOM 3190 C CA . GLY B 1 24 ? -1.723 -22.047 0.32 1 98.12 24 GLY B CA 1
ATOM 3191 C C . GLY B 1 24 ? -0.979 -21.25 -0.745 1 98.12 24 GLY B C 1
ATOM 3192 O O . GLY B 1 24 ? 0.254 -21.234 -0.758 1 98.12 24 GLY B O 1
ATOM 3193 N N . PRO B 1 25 ? -1.696 -20.594 -1.68 1 97.81 25 PRO B N 1
ATOM 3194 C CA . PRO B 1 25 ? -1.058 -19.844 -2.77 1 97.81 25 PRO B CA 1
ATOM 3195 C C . PRO B 1 25 ? -0.519 -18.484 -2.324 1 97.81 25 PRO B C 1
ATOM 3197 O O . PRO B 1 25 ? -0.191 -17.641 -3.162 1 97.81 25 PRO B O 1
ATOM 3200 N N . GLY B 1 26 ? -0.476 -18.203 -1.055 1 96.38 26 GLY B N 1
ATOM 3201 C CA . GLY B 1 26 ? 0.011 -16.938 -0.509 1 96.38 26 GLY B CA 1
ATOM 3202 C C . GLY B 1 26 ? -0.994 -16.266 0.398 1 96.38 26 GLY B C 1
ATOM 3203 O O . GLY B 1 26 ? -2.203 -16.375 0.191 1 96.38 26 GLY B O 1
ATOM 3204 N N . PRO B 1 27 ? -0.478 -15.633 1.416 1 97.88 27 PRO B N 1
ATOM 3205 C CA . PRO B 1 27 ? 0.931 -15.367 1.713 1 97.88 27 PRO B CA 1
ATOM 3206 C C . PRO B 1 27 ? 1.663 -16.594 2.254 1 97.88 27 PRO B C 1
ATOM 3208 O O . PRO B 1 27 ? 1.027 -17.531 2.756 1 97.88 27 PRO B O 1
ATOM 3211 N N . SER B 1 28 ? 2.953 -16.641 2.041 1 98.5 28 SER B N 1
ATOM 3212 C CA . SER B 1 28 ? 3.811 -17.641 2.664 1 98.5 28 SER B CA 1
ATOM 3213 C C . SER B 1 28 ? 4.383 -17.125 3.984 1 98.5 28 SER B C 1
ATOM 3215 O O . SER B 1 28 ? 4.316 -15.938 4.281 1 98.5 28 SER B O 1
ATOM 3217 N N . ASN B 1 29 ? 4.871 -18.047 4.797 1 98.75 29 ASN B N 1
ATOM 3218 C CA . ASN B 1 29 ? 5.52 -17.609 6.031 1 98.75 29 ASN B CA 1
ATOM 3219 C C . ASN B 1 29 ? 6.766 -16.781 5.75 1 98.75 29 ASN B C 1
ATOM 3221 O O . ASN B 1 29 ? 7.445 -16.984 4.746 1 98.75 29 ASN B O 1
ATOM 3225 N N . CYS B 1 30 ? 6.988 -15.852 6.57 1 98.62 30 CYS B N 1
ATOM 3226 C CA . CYS B 1 30 ? 8.203 -15.047 6.512 1 98.62 30 CYS B CA 1
ATOM 3227 C C . CYS B 1 30 ? 9.234 -15.531 7.527 1 98.62 30 CYS B C 1
ATOM 3229 O O . CYS B 1 30 ? 8.883 -15.844 8.664 1 98.62 30 CYS B O 1
ATOM 3231 N N . PRO B 1 31 ? 10.453 -15.625 7.117 1 98.44 31 PRO B N 1
ATOM 3232 C CA . PRO B 1 31 ? 11.469 -15.969 8.117 1 98.44 31 PRO B CA 1
ATOM 3233 C C . PRO B 1 31 ? 11.664 -14.867 9.156 1 98.44 31 PRO B C 1
ATOM 3235 O O . PRO B 1 31 ? 11.422 -13.688 8.867 1 98.44 31 PRO B O 1
ATOM 3238 N N . PRO B 1 32 ? 12.164 -15.211 10.305 1 98.06 32 PRO B N 1
ATOM 3239 C CA . PRO B 1 32 ? 12.32 -14.242 11.391 1 98.06 32 PRO B CA 1
ATOM 3240 C C . PRO B 1 32 ? 13.148 -13.023 10.992 1 98.06 32 PRO B C 1
ATOM 3242 O O . PRO B 1 32 ? 12.828 -11.898 11.383 1 98.06 32 PRO B O 1
ATOM 3245 N N . ARG B 1 33 ? 14.203 -13.211 10.234 1 97.81 33 ARG B N 1
ATOM 3246 C CA . ARG B 1 33 ? 15.047 -12.094 9.836 1 97.81 33 ARG B CA 1
ATOM 3247 C C . ARG B 1 33 ? 14.25 -11.047 9.062 1 97.81 33 ARG B C 1
ATOM 3249 O O . ARG B 1 33 ? 14.445 -9.844 9.25 1 97.81 33 ARG B O 1
ATOM 3256 N N . VAL B 1 34 ? 13.359 -11.523 8.18 1 98.69 34 VAL B N 1
ATOM 3257 C CA . VAL B 1 34 ? 12.539 -10.633 7.371 1 98.69 34 VAL B CA 1
ATOM 3258 C C . VAL B 1 34 ? 11.492 -9.945 8.258 1 98.69 34 VAL B C 1
ATOM 3260 O O . VAL B 1 34 ? 11.273 -8.734 8.141 1 98.69 34 VAL B O 1
ATOM 3263 N N . LEU B 1 35 ? 10.836 -10.703 9.133 1 98.69 35 LEU B N 1
ATOM 3264 C CA . LEU B 1 35 ? 9.867 -10.133 10.062 1 98.69 35 LEU B CA 1
ATOM 3265 C C . LEU B 1 35 ? 10.523 -9.086 10.953 1 98.69 35 LEU B C 1
ATOM 3267 O O . LEU B 1 35 ? 9.961 -8.016 11.172 1 98.69 35 LEU B O 1
ATOM 3271 N N . ASN B 1 36 ? 11.672 -9.375 11.453 1 98.25 36 ASN B N 1
ATOM 3272 C CA . ASN B 1 36 ? 12.383 -8.461 12.344 1 98.25 36 ASN B CA 1
ATOM 3273 C C . ASN B 1 36 ? 12.727 -7.152 11.641 1 98.25 36 ASN B C 1
ATOM 3275 O O . ASN B 1 36 ? 12.766 -6.094 12.266 1 98.25 36 ASN B O 1
ATOM 3279 N N . ALA B 1 37 ? 13 -7.215 10.344 1 98.56 37 ALA B N 1
ATOM 3280 C CA . ALA B 1 37 ? 13.281 -6.004 9.578 1 98.56 37 ALA B CA 1
ATOM 3281 C C . ALA B 1 37 ? 12.094 -5.047 9.617 1 98.56 37 ALA B C 1
ATOM 3283 O O . ALA B 1 37 ? 12.266 -3.826 9.617 1 98.56 37 ALA B O 1
ATOM 3284 N N . SER B 1 38 ? 10.891 -5.574 9.695 1 98.19 38 SER B N 1
ATOM 3285 C CA . SER B 1 38 ? 9.672 -4.762 9.734 1 98.19 38 SER B CA 1
ATOM 3286 C C . SER B 1 38 ? 9.578 -3.967 11.031 1 98.19 38 SER B C 1
ATOM 3288 O O . SER B 1 38 ? 8.812 -3.004 11.125 1 98.19 38 SER B O 1
ATOM 3290 N N . ALA B 1 39 ? 10.297 -4.344 12.039 1 98.19 39 ALA B N 1
ATOM 3291 C CA . ALA B 1 39 ? 10.188 -3.727 13.359 1 98.19 39 ALA B CA 1
ATOM 3292 C C . ALA B 1 39 ? 11.289 -2.689 13.57 1 98.19 39 ALA B C 1
ATOM 3294 O O . ALA B 1 39 ? 11.391 -2.096 14.648 1 98.19 39 ALA B O 1
ATOM 3295 N N . LEU B 1 40 ? 12.172 -2.486 12.578 1 98.31 40 LEU B N 1
ATOM 3296 C CA . LEU B 1 40 ? 13.234 -1.498 12.68 1 98.31 40 LEU B CA 1
ATOM 3297 C C . LEU B 1 40 ? 12.664 -0.085 12.742 1 98.31 40 LEU B C 1
ATOM 3299 O O . LEU B 1 40 ? 11.555 0.16 12.266 1 98.31 40 LEU B O 1
ATOM 3303 N N . PRO B 1 41 ? 13.422 0.834 13.344 1 97.88 41 PRO B N 1
ATOM 3304 C CA . PRO B 1 41 ? 12.93 2.211 13.438 1 97.88 41 PRO B CA 1
ATOM 3305 C C . PRO B 1 41 ? 12.742 2.865 12.07 1 97.88 41 PRO B C 1
ATOM 3307 O O . PRO B 1 41 ? 13.531 2.619 11.148 1 97.88 41 PRO B O 1
ATOM 3310 N N . LEU B 1 42 ? 11.82 3.75 11.969 1 98.31 42 LEU B N 1
ATOM 3311 C CA . LEU B 1 42 ? 11.516 4.402 10.703 1 98.31 42 LEU B CA 1
ATOM 3312 C C . LEU B 1 42 ? 12.586 5.43 10.352 1 98.31 42 LEU B C 1
ATOM 3314 O O . LEU B 1 42 ? 13.164 6.066 11.234 1 98.31 42 LEU B O 1
ATOM 3318 N N . LEU B 1 43 ? 12.836 5.512 9.164 1 98.06 43 LEU B N 1
ATOM 3319 C CA . LEU B 1 43 ? 13.594 6.605 8.57 1 98.06 43 LEU B CA 1
ATOM 3320 C C . LEU B 1 43 ? 12.68 7.543 7.793 1 98.06 43 LEU B C 1
ATOM 3322 O O . LEU B 1 43 ? 11.586 7.152 7.391 1 98.06 43 LEU B O 1
ATOM 3326 N N . GLY B 1 44 ? 13.109 8.789 7.656 1 95.88 44 GLY B N 1
ATOM 3327 C CA . GLY B 1 44 ? 12.367 9.688 6.789 1 95.88 44 GLY B CA 1
ATOM 3328 C C . GLY B 1 44 ? 12.352 9.242 5.34 1 95.88 44 GLY B C 1
ATOM 3329 O O . GLY B 1 44 ? 13.25 8.531 4.895 1 95.88 44 GLY B O 1
ATOM 3330 N N . HIS B 1 45 ? 11.359 9.703 4.586 1 89.25 45 HIS B N 1
ATOM 3331 C CA . HIS B 1 45 ? 11.07 9.211 3.242 1 89.25 45 HIS B CA 1
ATOM 3332 C C . HIS B 1 45 ? 12.164 9.617 2.264 1 89.25 45 HIS B C 1
ATOM 3334 O O . HIS B 1 45 ? 12.289 9.031 1.186 1 89.25 45 HIS B O 1
ATOM 3340 N N . LEU B 1 46 ? 12.977 10.641 2.602 1 94.12 46 LEU B N 1
ATOM 3341 C CA . LEU B 1 46 ? 14.055 11.023 1.702 1 94.12 46 LEU B CA 1
ATOM 3342 C C . LEU B 1 46 ? 15.391 11.047 2.439 1 94.12 46 LEU B C 1
ATOM 3344 O O . LEU B 1 46 ? 16.359 11.625 1.947 1 94.12 46 LEU B O 1
ATOM 3348 N N . HIS B 1 47 ? 15.445 10.508 3.65 1 96.88 47 HIS B N 1
ATOM 3349 C CA . HIS B 1 47 ? 16.719 10.336 4.324 1 96.88 47 HIS B CA 1
ATOM 3350 C C . HIS B 1 47 ? 17.703 9.547 3.459 1 96.88 47 HIS B C 1
ATOM 3352 O O . HIS B 1 47 ? 17.312 8.586 2.795 1 96.88 47 HIS B O 1
ATOM 3358 N N . PRO B 1 48 ? 18.953 9.953 3.471 1 96.88 48 PRO B N 1
ATOM 3359 C CA . PRO B 1 48 ? 19.938 9.258 2.627 1 96.88 48 PRO B CA 1
ATOM 3360 C C . PRO B 1 48 ? 20 7.762 2.922 1 96.88 48 PRO B C 1
ATOM 3362 O O . PRO B 1 48 ? 20.188 6.953 2.004 1 96.88 48 PRO B O 1
ATOM 3365 N N . GLU B 1 49 ? 19.859 7.395 4.184 1 98.06 49 GLU B N 1
ATOM 3366 C CA . GLU B 1 49 ? 19.906 5.98 4.543 1 98.06 49 GLU B CA 1
ATOM 3367 C C . GLU B 1 49 ? 18.734 5.219 3.938 1 98.06 49 GLU B C 1
ATOM 3369 O O . GLU B 1 49 ? 18.875 4.074 3.496 1 98.06 49 GLU B O 1
ATOM 3374 N N . PHE B 1 50 ? 17.594 5.801 3.895 1 98.31 50 PHE B N 1
ATOM 3375 C CA . PHE B 1 50 ? 16.438 5.129 3.322 1 98.31 50 PHE B CA 1
ATOM 3376 C C . PHE B 1 50 ? 16.562 5.016 1.808 1 98.31 50 PHE B C 1
ATOM 3378 O O . PHE B 1 50 ? 16.266 3.971 1.229 1 98.31 50 PHE B O 1
ATOM 3385 N N . THR B 1 51 ? 16.938 6.098 1.131 1 98 51 THR B N 1
ATOM 3386 C CA . THR B 1 51 ? 17.094 6.051 -0.319 1 98 51 THR B CA 1
ATOM 3387 C C . THR B 1 51 ? 18.172 5.039 -0.712 1 98 51 THR B C 1
ATOM 3389 O O . THR B 1 51 ? 18.078 4.402 -1.764 1 98 51 THR B O 1
ATOM 3392 N N . GLN B 1 52 ? 19.172 4.867 0.183 1 98.25 52 GLN B N 1
ATOM 3393 C CA . GLN B 1 52 ? 20.156 3.816 -0.053 1 98.25 52 GLN B CA 1
ATOM 3394 C C . GLN B 1 52 ? 19.516 2.436 0.016 1 98.25 52 GLN B C 1
ATOM 3396 O O . GLN B 1 52 ? 19.812 1.561 -0.799 1 98.25 52 GLN B O 1
ATOM 3401 N N . ILE B 1 53 ? 18.688 2.223 0.961 1 98.62 53 ILE B N 1
ATOM 3402 C CA . ILE B 1 53 ? 17.953 0.961 1.079 1 98.62 53 ILE B CA 1
ATOM 3403 C C . ILE B 1 53 ? 17.094 0.744 -0.16 1 98.62 53 ILE B C 1
ATOM 3405 O O . ILE B 1 53 ? 17.016 -0.368 -0.688 1 98.62 53 ILE B O 1
ATOM 3409 N N . MET B 1 54 ? 16.422 1.81 -0.618 1 98.62 54 MET B N 1
ATOM 3410 C CA . MET B 1 54 ? 15.633 1.731 -1.847 1 98.62 54 MET B CA 1
ATOM 3411 C C . MET B 1 54 ? 16.5 1.309 -3.023 1 98.62 54 MET B C 1
ATOM 3413 O O . MET B 1 54 ? 16.094 0.492 -3.848 1 98.62 54 MET B O 1
ATOM 3417 N N . ASP B 1 55 ? 17.703 1.854 -3.088 1 98.5 55 ASP B N 1
ATOM 3418 C CA . ASP B 1 55 ? 18.641 1.469 -4.141 1 98.5 55 ASP B CA 1
ATOM 3419 C C . ASP B 1 55 ? 18.984 -0.013 -4.047 1 98.5 55 ASP B C 1
ATOM 3421 O O . ASP B 1 55 ? 19.125 -0.693 -5.066 1 98.5 55 ASP B O 1
ATOM 3425 N N . GLU B 1 56 ? 19.203 -0.497 -2.863 1 98.81 56 GLU B N 1
ATOM 3426 C CA . GLU B 1 56 ? 19.5 -1.906 -2.643 1 98.81 56 GLU B CA 1
ATOM 3427 C C . GLU B 1 56 ? 18.344 -2.797 -3.062 1 98.81 56 GLU B C 1
ATOM 3429 O O . GLU B 1 56 ? 18.547 -3.861 -3.648 1 98.81 56 GLU B O 1
ATOM 3434 N N . VAL B 1 57 ? 17.156 -2.354 -2.74 1 98.88 57 VAL B N 1
ATOM 3435 C CA . VAL B 1 57 ? 15.961 -3.076 -3.16 1 98.88 57 VAL B CA 1
ATOM 3436 C C . VAL B 1 57 ? 15.898 -3.135 -4.684 1 98.88 57 VAL B C 1
ATOM 3438 O O . VAL B 1 57 ? 15.648 -4.195 -5.262 1 98.88 57 VAL B O 1
ATOM 3441 N N . LYS B 1 58 ? 16.109 -1.987 -5.336 1 98.75 58 LYS B N 1
ATOM 3442 C CA . LYS B 1 58 ? 16.109 -1.933 -6.793 1 98.75 58 LYS B CA 1
ATOM 3443 C C . LYS B 1 58 ? 17.109 -2.939 -7.375 1 98.75 58 LYS B C 1
ATOM 3445 O O . LYS B 1 58 ? 16.766 -3.697 -8.281 1 98.75 58 LYS B O 1
ATOM 3450 N N . ALA B 1 59 ? 18.281 -2.975 -6.82 1 98.75 59 ALA B N 1
ATOM 3451 C CA . ALA B 1 59 ? 19.312 -3.914 -7.273 1 98.75 59 ALA B CA 1
ATOM 3452 C C . ALA B 1 59 ? 18.859 -5.355 -7.066 1 98.75 59 ALA B C 1
ATOM 3454 O O . ALA B 1 59 ? 19.109 -6.219 -7.91 1 98.75 59 ALA B O 1
ATOM 3455 N N . GLY B 1 60 ? 18.266 -5.609 -5.961 1 98.88 60 GLY B N 1
ATOM 3456 C CA . GLY B 1 60 ? 17.75 -6.938 -5.68 1 98.88 60 GLY B CA 1
ATOM 3457 C C . GLY B 1 60 ? 16.656 -7.367 -6.648 1 98.88 60 GLY B C 1
ATOM 3458 O O . GLY B 1 60 ? 16.625 -8.523 -7.066 1 98.88 60 GLY B O 1
ATOM 3459 N N . ILE B 1 61 ? 15.773 -6.453 -6.977 1 98.94 61 ILE B N 1
ATOM 3460 C CA . ILE B 1 61 ? 14.711 -6.738 -7.938 1 98.94 61 ILE B CA 1
ATOM 3461 C C . ILE B 1 61 ? 15.312 -7.051 -9.305 1 98.94 61 ILE B C 1
ATOM 3463 O O . ILE B 1 61 ? 14.891 -7.996 -9.969 1 98.94 61 ILE B O 1
ATOM 3467 N N . GLN B 1 62 ? 16.234 -6.234 -9.68 1 98.88 62 GLN B N 1
ATOM 3468 C CA . GLN B 1 62 ? 16.906 -6.473 -10.953 1 98.88 62 GLN B CA 1
ATOM 3469 C C . GLN B 1 62 ? 17.562 -7.852 -10.984 1 98.88 62 GLN B C 1
ATOM 3471 O O . GLN B 1 62 ? 17.516 -8.547 -12 1 98.88 62 GLN B O 1
ATOM 3476 N N . TYR B 1 63 ? 18.156 -8.242 -9.898 1 98.88 63 TYR B N 1
ATOM 3477 C CA . TYR B 1 63 ? 18.75 -9.57 -9.789 1 98.88 63 TYR B CA 1
ATOM 3478 C C . TYR B 1 63 ? 17.688 -10.656 -9.906 1 98.88 63 TYR B C 1
ATOM 3480 O O . TYR B 1 63 ? 17.844 -11.594 -10.688 1 98.88 63 TYR B O 1
ATOM 3488 N N . ALA B 1 64 ? 16.625 -10.531 -9.164 1 98.88 64 ALA B N 1
ATOM 3489 C CA . ALA B 1 64 ? 15.562 -11.523 -9.156 1 98.88 64 ALA B CA 1
ATOM 3490 C C . ALA B 1 64 ? 14.961 -11.695 -10.555 1 98.88 64 ALA B C 1
ATOM 3492 O O . ALA B 1 64 ? 14.648 -12.812 -10.969 1 98.88 64 ALA B O 1
ATOM 3493 N N . PHE B 1 65 ? 14.812 -10.547 -11.281 1 98.88 65 PHE B N 1
ATOM 3494 C CA . PHE B 1 65 ? 14.195 -10.531 -12.602 1 98.88 65 PHE B CA 1
ATOM 3495 C C . PHE B 1 65 ? 15.219 -10.836 -13.688 1 98.88 65 PHE B C 1
ATOM 3497 O O . PHE B 1 65 ? 14.852 -11.117 -14.828 1 98.88 65 PHE B O 1
ATOM 3504 N N . GLN B 1 66 ? 16.547 -10.719 -13.305 1 98.69 66 GLN B N 1
ATOM 3505 C CA . GLN B 1 66 ? 17.625 -10.836 -14.281 1 98.69 66 GLN B CA 1
ATOM 3506 C C . GLN B 1 66 ? 17.469 -9.812 -15.406 1 98.69 66 GLN B C 1
ATOM 3508 O O . GLN B 1 66 ? 17.453 -10.172 -16.578 1 98.69 66 GLN B O 1
ATOM 3513 N N . THR B 1 67 ? 17.453 -8.555 -14.961 1 98.75 67 THR B N 1
ATOM 3514 C CA . THR B 1 67 ? 17.281 -7.449 -15.898 1 98.75 67 THR B CA 1
ATOM 3515 C C . THR B 1 67 ? 18.188 -6.277 -15.539 1 98.75 67 THR B C 1
ATOM 3517 O O . THR B 1 67 ? 18.641 -6.168 -14.398 1 98.75 67 THR B O 1
ATOM 3520 N N . LYS B 1 68 ? 18.453 -5.48 -16.484 1 98.06 68 LYS B N 1
ATOM 3521 C CA . LYS B 1 68 ? 19.203 -4.246 -16.297 1 98.06 68 LYS B CA 1
ATOM 3522 C C . LYS B 1 68 ? 18.297 -3.023 -16.438 1 98.06 68 LYS B C 1
ATOM 3524 O O . LYS B 1 68 ? 18.781 -1.89 -16.484 1 98.06 68 LYS B O 1
ATOM 3529 N N . ASN B 1 69 ? 17 -3.271 -16.516 1 98.69 69 ASN B N 1
ATOM 3530 C CA . ASN B 1 69 ? 16.062 -2.172 -16.672 1 98.69 69 ASN B CA 1
ATOM 3531 C C . ASN B 1 69 ? 16.281 -1.084 -15.633 1 98.69 69 ASN B C 1
ATOM 3533 O O . ASN B 1 69 ? 16.312 -1.368 -14.43 1 98.69 69 ASN B O 1
ATOM 3537 N N . GLN B 1 70 ? 16.344 0.132 -16.047 1 98 70 GLN B N 1
ATOM 3538 C CA . GLN B 1 70 ? 16.5 1.244 -15.117 1 98 70 GLN B CA 1
ATOM 3539 C C . GLN B 1 70 ? 15.195 1.529 -14.383 1 98 70 GLN B C 1
ATOM 3541 O O . GLN B 1 70 ? 15.203 1.834 -13.188 1 98 70 GLN B O 1
ATOM 3546 N N . TRP B 1 71 ? 14.086 1.45 -15.133 1 98.69 71 TRP B N 1
ATOM 3547 C CA . TRP B 1 71 ? 12.789 1.658 -14.492 1 98.69 71 TRP B CA 1
ATOM 3548 C C . TRP B 1 71 ? 12.359 0.419 -13.711 1 98.69 71 TRP B C 1
ATOM 3550 O O . TRP B 1 71 ? 11.461 -0.31 -14.141 1 98.69 71 TRP B O 1
ATOM 3560 N N . THR B 1 72 ? 13.062 0.155 -12.656 1 98.88 72 THR B N 1
ATOM 3561 C CA . THR B 1 72 ? 12.789 -0.892 -11.68 1 98.88 72 THR B CA 1
ATOM 3562 C C . THR B 1 72 ? 12.523 -0.29 -10.297 1 98.88 72 THR B C 1
ATOM 3564 O O . THR B 1 72 ? 13.391 0.394 -9.742 1 98.88 72 THR B O 1
ATOM 3567 N N . VAL B 1 73 ? 11.273 -0.449 -9.797 1 98.75 73 VAL B N 1
ATOM 3568 C CA . VAL B 1 73 ? 10.867 0.172 -8.539 1 98.75 73 VAL B CA 1
ATOM 3569 C C . VAL B 1 73 ? 10.023 -0.807 -7.73 1 98.75 73 VAL B C 1
ATOM 3571 O O . VAL B 1 73 ? 9.773 -1.933 -8.172 1 98.75 73 VAL B O 1
ATOM 3574 N N . CYS B 1 74 ? 9.68 -0.406 -6.555 1 98.06 74 CYS B N 1
ATOM 3575 C CA . CYS B 1 74 ? 8.633 -1.042 -5.773 1 98.06 74 CYS B CA 1
ATOM 3576 C C . CYS B 1 74 ? 7.426 -0.12 -5.625 1 98.06 74 CYS B C 1
ATOM 3578 O O . CYS B 1 74 ? 7.551 0.997 -5.121 1 98.06 74 CYS B O 1
ATOM 3580 N N . VAL B 1 75 ? 6.344 -0.625 -6.086 1 98.06 75 VAL B N 1
ATOM 3581 C CA . VAL B 1 75 ? 5.121 0.143 -5.871 1 98.06 75 VAL B CA 1
ATOM 3582 C C . VAL B 1 75 ? 4.707 0.058 -4.402 1 98.06 75 VAL B C 1
ATOM 3584 O O . VAL B 1 75 ? 4.898 -0.975 -3.756 1 98.06 75 VAL B O 1
ATOM 3587 N N . SER B 1 76 ? 4.203 1.197 -3.834 1 98.38 76 SER B N 1
ATOM 3588 C CA . SER B 1 76 ? 3.666 1.229 -2.479 1 98.38 76 SER B CA 1
ATOM 3589 C C . SER B 1 76 ? 2.279 0.598 -2.416 1 98.38 76 SER B C 1
ATOM 3591 O O . SER B 1 76 ? 1.282 1.294 -2.211 1 98.38 76 SER B O 1
ATOM 3593 N N . GLY B 1 77 ? 2.166 -0.676 -2.471 1 98.12 77 GLY B N 1
ATOM 3594 C CA . GLY B 1 77 ? 0.964 -1.493 -2.521 1 98.12 77 GLY B CA 1
ATOM 3595 C C . GLY B 1 77 ? 1.255 -2.977 -2.654 1 98.12 77 GLY B C 1
ATOM 3596 O O . GLY B 1 77 ? 2.414 -3.377 -2.775 1 98.12 77 GLY B O 1
ATOM 3597 N N . THR B 1 78 ? 0.26 -3.793 -2.637 1 98.25 78 THR B N 1
ATOM 3598 C CA . THR B 1 78 ? 0.42 -5.238 -2.758 1 98.25 78 THR B CA 1
ATOM 3599 C C . THR B 1 78 ? 0.421 -5.66 -4.227 1 98.25 78 THR B C 1
ATOM 3601 O O . THR B 1 78 ? 0.55 -4.82 -5.117 1 98.25 78 THR B O 1
ATOM 3604 N N . GLY B 1 79 ? 0.43 -6.938 -4.48 1 98 79 GLY B N 1
ATOM 3605 C CA . GLY B 1 79 ? 0.565 -7.457 -5.832 1 98 79 GLY B CA 1
ATOM 3606 C C . GLY B 1 79 ? -0.446 -6.871 -6.801 1 98 79 GLY B C 1
ATOM 3607 O O . GLY B 1 79 ? -0.1 -6.52 -7.93 1 98 79 GLY B O 1
ATOM 3608 N N . HIS B 1 80 ? -1.737 -6.723 -6.41 1 98.44 80 HIS B N 1
ATOM 3609 C CA . HIS B 1 80 ? -2.771 -6.145 -7.262 1 98.44 80 HIS B CA 1
ATOM 3610 C C . HIS B 1 80 ? -2.498 -4.672 -7.539 1 98.44 80 HIS B C 1
ATOM 3612 O O . HIS B 1 80 ? -2.898 -4.148 -8.578 1 98.44 80 HIS B O 1
ATOM 3618 N N . GLY B 1 81 ? -1.832 -4.004 -6.523 1 98.5 81 GLY B N 1
ATOM 3619 C CA . GLY B 1 81 ? -1.377 -2.65 -6.801 1 98.5 81 GLY B CA 1
ATOM 3620 C C . GLY B 1 81 ? -0.391 -2.576 -7.953 1 98.5 81 GLY B C 1
ATOM 3621 O O . GLY B 1 81 ? -0.505 -1.704 -8.82 1 98.5 81 GLY B O 1
ATOM 3622 N N . ALA B 1 82 ? 0.56 -3.482 -7.973 1 98.81 82 ALA B N 1
ATOM 3623 C CA . ALA B 1 82 ? 1.538 -3.543 -9.055 1 98.81 82 ALA B CA 1
ATOM 3624 C C . ALA B 1 82 ? 0.864 -3.869 -10.383 1 98.81 82 ALA B C 1
ATOM 3626 O O . ALA B 1 82 ? 1.24 -3.33 -11.43 1 98.81 82 ALA B O 1
ATOM 3627 N N . MET B 1 83 ? -0.08 -4.777 -10.367 1 98.88 83 MET B N 1
ATOM 3628 C CA . MET B 1 83 ? -0.868 -5.125 -11.547 1 98.88 83 MET B CA 1
ATOM 3629 C C . MET B 1 83 ? -1.553 -3.889 -12.125 1 98.88 83 MET B C 1
ATOM 3631 O O . MET B 1 83 ? -1.464 -3.631 -13.328 1 98.88 83 MET B O 1
ATOM 3635 N N . GLU B 1 84 ? -2.191 -3.139 -11.297 1 98.75 84 GLU B N 1
ATOM 3636 C CA . GLU B 1 84 ? -2.895 -1.944 -11.758 1 98.75 84 GLU B CA 1
ATOM 3637 C C . GLU B 1 84 ? -1.915 -0.871 -12.219 1 98.75 84 GLU B C 1
ATOM 3639 O O . GLU B 1 84 ? -2.199 -0.131 -13.164 1 98.75 84 GLU B O 1
ATOM 3644 N N . ALA B 1 85 ? -0.785 -0.734 -11.492 1 98.81 85 ALA B N 1
ATOM 3645 C CA . ALA B 1 85 ? 0.247 0.203 -11.922 1 98.81 85 ALA B CA 1
ATOM 3646 C C . ALA B 1 85 ? 0.676 -0.083 -13.359 1 98.81 85 ALA B C 1
ATOM 3648 O O . ALA B 1 85 ? 0.813 0.838 -14.172 1 98.81 85 ALA B O 1
ATOM 3649 N N . ALA B 1 86 ? 0.869 -1.366 -13.648 1 98.81 86 ALA B N 1
ATOM 3650 C CA . ALA B 1 86 ? 1.249 -1.73 -15.016 1 98.81 86 ALA B CA 1
ATOM 3651 C C . ALA B 1 86 ? 0.162 -1.339 -16.016 1 98.81 86 ALA B C 1
ATOM 3653 O O . ALA B 1 86 ? 0.452 -0.758 -17.062 1 98.81 86 ALA B O 1
ATOM 3654 N N . CYS B 1 87 ? -1.078 -1.595 -15.688 1 98.69 87 CYS B N 1
ATOM 3655 C CA . CYS B 1 87 ? -2.227 -1.31 -16.547 1 98.69 87 CYS B CA 1
ATOM 3656 C C . CYS B 1 87 ? -2.34 0.184 -16.828 1 98.69 87 CYS B C 1
ATOM 3658 O O . CYS B 1 87 ? -2.387 0.6 -17.984 1 98.69 87 CYS B O 1
ATOM 3660 N N . THR B 1 88 ? -2.322 0.997 -15.766 1 98.5 88 THR B N 1
ATOM 3661 C CA . THR B 1 88 ? -2.598 2.424 -15.898 1 98.5 88 THR B CA 1
ATOM 3662 C C . THR B 1 88 ? -1.463 3.129 -16.641 1 98.5 88 THR B C 1
ATOM 3664 O O . THR B 1 88 ? -1.681 4.152 -17.281 1 98.5 88 THR B O 1
ATOM 3667 N N . ASN B 1 89 ? -0.272 2.602 -16.578 1 98.88 89 ASN B N 1
ATOM 3668 C CA . ASN B 1 89 ? 0.866 3.238 -17.234 1 98.88 89 ASN B CA 1
ATOM 3669 C C . ASN B 1 89 ? 0.981 2.812 -18.688 1 98.88 89 ASN B C 1
ATOM 3671 O O . ASN B 1 89 ? 1.267 3.637 -19.562 1 98.88 89 ASN B O 1
ATOM 3675 N N . LEU B 1 90 ? 0.714 1.541 -19.031 1 98.88 90 LEU B N 1
ATOM 3676 C CA . LEU B 1 90 ? 1.078 0.991 -20.328 1 98.88 90 LEU B CA 1
ATOM 3677 C C . LEU B 1 90 ? -0.092 1.076 -21.297 1 98.88 90 LEU B C 1
ATOM 3679 O O . LEU B 1 90 ? 0.073 0.837 -22.5 1 98.88 90 LEU B O 1
ATOM 3683 N N . LEU B 1 91 ? -1.276 1.469 -20.797 1 98.75 91 LEU B N 1
ATOM 3684 C CA . LEU B 1 91 ? -2.445 1.517 -21.672 1 98.75 91 LEU B CA 1
ATOM 3685 C C . LEU B 1 91 ? -3.1 2.893 -21.625 1 98.75 91 LEU B C 1
ATOM 3687 O O . LEU B 1 91 ? -3.227 3.49 -20.562 1 98.75 91 LEU B O 1
ATOM 3691 N N . GLU B 1 92 ? -3.443 3.377 -22.734 1 98.19 92 GLU B N 1
ATOM 3692 C CA . GLU B 1 92 ? -4.297 4.551 -22.875 1 98.19 92 GLU B CA 1
ATOM 3693 C C . GLU B 1 92 ? -5.715 4.156 -23.281 1 98.19 92 GLU B C 1
ATOM 3695 O O . GLU B 1 92 ? -5.941 3.049 -23.766 1 98.19 92 GLU B O 1
ATOM 3700 N N . PRO B 1 93 ? -6.668 5.055 -23 1 97 93 PRO B N 1
ATOM 3701 C CA . PRO B 1 93 ? -8.031 4.762 -23.453 1 97 93 PRO B CA 1
ATOM 3702 C C . PRO B 1 93 ? -8.094 4.414 -24.938 1 97 93 PRO B C 1
ATOM 3704 O O . PRO B 1 93 ? -7.395 5.02 -25.75 1 97 93 PRO B O 1
ATOM 3707 N N . SER B 1 94 ? -8.883 3.371 -25.297 1 98.06 94 SER B N 1
ATOM 3708 C CA . SER B 1 94 ? -9.219 2.939 -26.656 1 98.06 94 SER B CA 1
ATOM 3709 C C . SER B 1 94 ? -8.102 2.1 -27.266 1 98.06 94 SER B C 1
ATOM 3711 O O . SER B 1 94 ? -8.242 1.579 -28.375 1 98.06 94 SER B O 1
ATOM 3713 N N . GLU B 1 95 ? -6.992 1.917 -26.594 1 98.75 95 GLU B N 1
ATOM 3714 C CA . GLU B 1 95 ? -5.969 0.991 -27.078 1 98.75 95 GLU B CA 1
ATOM 3715 C C . GLU B 1 95 ? -6.391 -0.459 -26.844 1 98.75 95 GLU B C 1
ATOM 3717 O O . GLU B 1 95 ? -7.098 -0.764 -25.891 1 98.75 95 GLU B O 1
ATOM 3722 N N . THR B 1 96 ? -5.961 -1.31 -27.719 1 98.88 96 THR B N 1
ATOM 3723 C CA . THR B 1 96 ? -6.324 -2.719 -27.641 1 98.88 96 THR B CA 1
ATOM 3724 C C . THR B 1 96 ? -5.285 -3.5 -26.828 1 98.88 96 THR B C 1
ATOM 3726 O O . THR B 1 96 ? -4.082 -3.359 -27.062 1 98.88 96 THR B O 1
ATOM 3729 N N . VAL B 1 97 ? -5.715 -4.258 -25.922 1 98.94 97 VAL B N 1
ATOM 3730 C CA . VAL B 1 97 ? -4.883 -5.176 -25.141 1 98.94 97 VAL B CA 1
ATOM 3731 C C . VAL B 1 97 ? -5.355 -6.609 -25.375 1 98.94 97 VAL B C 1
ATOM 3733 O O . VAL B 1 97 ? -6.555 -6.867 -25.484 1 98.94 97 VAL B O 1
ATOM 3736 N N . LEU B 1 98 ? -4.438 -7.543 -25.516 1 98.94 98 LEU B N 1
ATOM 3737 C CA . LEU B 1 98 ? -4.723 -8.977 -25.578 1 98.94 98 LEU B CA 1
ATOM 3738 C C . LEU B 1 98 ? -4.395 -9.648 -24.25 1 98.94 98 LEU B C 1
ATOM 3740 O O . LEU B 1 98 ? -3.232 -9.688 -23.828 1 98.94 98 LEU B O 1
ATOM 3744 N N . VAL B 1 99 ? -5.402 -10.188 -23.594 1 98.94 99 VAL B N 1
ATOM 3745 C CA . VAL B 1 99 ? -5.234 -10.852 -22.312 1 98.94 99 VAL B CA 1
ATOM 3746 C C . VAL B 1 99 ? -5.285 -12.367 -22.5 1 98.94 99 VAL B C 1
ATOM 3748 O O . VAL B 1 99 ? -6.289 -12.906 -22.969 1 98.94 99 VAL B O 1
ATOM 3751 N N . CYS B 1 100 ? -4.188 -13.008 -22.156 1 98.94 100 CYS B N 1
ATOM 3752 C CA . CYS B 1 100 ? -4.203 -14.469 -22.062 1 98.94 100 CYS B CA 1
ATOM 3753 C C . CYS B 1 100 ? -4.789 -14.93 -20.734 1 98.94 100 CYS B C 1
ATOM 3755 O O . CYS B 1 100 ? -4.129 -14.844 -19.703 1 98.94 100 CYS B O 1
ATOM 3757 N N . GLU B 1 101 ? -5.98 -15.461 -20.797 1 98.75 101 GLU B N 1
ATOM 3758 C CA . GLU B 1 101 ? -6.738 -15.766 -19.578 1 98.75 101 GLU B CA 1
ATOM 3759 C C . GLU B 1 101 ? -6.898 -17.266 -19.391 1 98.75 101 GLU B C 1
ATOM 3761 O O . GLU B 1 101 ? -7.645 -17.922 -20.125 1 98.75 101 GLU B O 1
ATOM 3766 N N . ASN B 1 102 ? -6.184 -17.844 -18.484 1 98.44 102 ASN B N 1
ATOM 3767 C CA . ASN B 1 102 ? -6.352 -19.25 -18.141 1 98.44 102 ASN B CA 1
ATOM 3768 C C . ASN B 1 102 ? -6.559 -19.438 -16.641 1 98.44 102 ASN B C 1
ATOM 3770 O O . ASN B 1 102 ? -6.254 -20.5 -16.094 1 98.44 102 ASN B O 1
ATOM 3774 N N . GLY B 1 103 ? -6.988 -18.344 -15.992 1 97.81 103 GLY B N 1
ATOM 3775 C CA . GLY B 1 103 ? -7.277 -18.328 -14.57 1 97.81 103 GLY B CA 1
ATOM 3776 C C . GLY B 1 103 ? -7.766 -16.969 -14.078 1 97.81 103 GLY B C 1
ATOM 3777 O O . GLY B 1 103 ? -8.227 -16.156 -14.867 1 97.81 103 GLY B O 1
ATOM 3778 N N . LEU B 1 104 ? -7.723 -16.781 -12.805 1 97.75 104 LEU B N 1
ATOM 3779 C CA . LEU B 1 104 ? -8.344 -15.625 -12.172 1 97.75 104 LEU B CA 1
ATOM 3780 C C . LEU B 1 104 ? -7.559 -14.352 -12.477 1 97.75 104 LEU B C 1
ATOM 3782 O O . LEU B 1 104 ? -8.133 -13.266 -12.555 1 97.75 104 LEU B O 1
ATOM 3786 N N . TRP B 1 105 ? -6.258 -14.438 -12.656 1 98.38 105 TRP B N 1
ATOM 3787 C CA . TRP B 1 105 ? -5.43 -13.242 -12.734 1 98.38 105 TRP B CA 1
ATOM 3788 C C . TRP B 1 105 ? -5.586 -12.562 -14.094 1 98.38 105 TRP B C 1
ATOM 3790 O O . TRP B 1 105 ? -5.594 -11.328 -14.18 1 98.38 105 TRP B O 1
ATOM 3800 N N . GLY B 1 106 ? -5.711 -13.367 -15.164 1 98.56 106 GLY B N 1
ATOM 3801 C CA . GLY B 1 106 ? -6.086 -12.781 -16.438 1 98.56 106 GLY B CA 1
ATOM 3802 C C . GLY B 1 106 ? -7.426 -12.078 -16.406 1 98.56 106 GLY B C 1
ATOM 3803 O O . GLY B 1 106 ? -7.598 -11.023 -17.016 1 98.56 106 GLY B O 1
ATOM 3804 N N . GLN B 1 107 ? -8.359 -12.703 -15.648 1 98.19 107 GLN B N 1
ATOM 3805 C CA . GLN B 1 107 ? -9.68 -12.102 -15.492 1 98.19 107 GLN B CA 1
ATOM 3806 C C . GLN B 1 107 ? -9.586 -10.75 -14.789 1 98.19 107 GLN B C 1
ATOM 3808 O O . GLN B 1 107 ? -10.227 -9.781 -15.203 1 98.19 107 GLN B O 1
ATOM 3813 N N . ARG B 1 108 ? -8.812 -10.672 -13.766 1 98.25 108 ARG B N 1
ATOM 3814 C CA . ARG B 1 108 ? -8.641 -9.445 -12.992 1 98.25 108 ARG B CA 1
ATOM 3815 C C . ARG B 1 108 ? -7.984 -8.359 -13.836 1 98.25 108 ARG B C 1
ATOM 3817 O O . ARG B 1 108 ? -8.391 -7.195 -13.789 1 98.25 108 ARG B O 1
ATOM 3824 N N . PHE B 1 109 ? -6.965 -8.75 -14.555 1 98.88 109 PHE B N 1
ATOM 3825 C CA . PHE B 1 109 ? -6.277 -7.766 -15.391 1 98.88 109 PHE B CA 1
ATOM 3826 C C . PHE B 1 109 ? -7.211 -7.219 -16.469 1 98.88 109 PHE B C 1
ATOM 3828 O O . PHE B 1 109 ? -7.219 -6.016 -16.734 1 98.88 109 PHE B O 1
ATOM 3835 N N . ALA B 1 110 ? -7.965 -8.102 -17.062 1 98.88 110 ALA B N 1
ATOM 3836 C CA . ALA B 1 110 ? -8.945 -7.668 -18.062 1 98.88 110 ALA B CA 1
ATOM 3837 C C . ALA B 1 110 ? -9.914 -6.656 -17.469 1 98.88 110 ALA B C 1
ATOM 3839 O O . ALA B 1 110 ? -10.258 -5.664 -18.109 1 98.88 110 ALA B O 1
ATOM 3840 N N . ASP B 1 111 ? -10.344 -6.91 -16.281 1 98.56 111 ASP B N 1
ATOM 3841 C CA . ASP B 1 111 ? -11.242 -5.992 -15.594 1 98.56 111 ASP B CA 1
ATOM 3842 C C . ASP B 1 111 ? -10.578 -4.629 -15.398 1 98.56 111 ASP B C 1
ATOM 3844 O O . ASP B 1 111 ? -11.195 -3.592 -15.664 1 98.56 111 ASP B O 1
ATOM 3848 N N . MET B 1 112 ? -9.359 -4.617 -14.953 1 98.62 112 MET B N 1
ATOM 3849 C CA . MET B 1 112 ? -8.617 -3.373 -14.75 1 98.62 112 MET B CA 1
ATOM 3850 C C . MET B 1 112 ? -8.477 -2.605 -16.062 1 98.62 112 MET B C 1
ATOM 3852 O O . MET B 1 112 ? -8.586 -1.379 -16.078 1 98.62 112 MET B O 1
ATOM 3856 N N . CYS B 1 113 ? -8.211 -3.34 -17.141 1 98.75 113 CYS B N 1
ATOM 3857 C CA . CYS B 1 113 ? -8.055 -2.709 -18.438 1 98.75 113 CYS B CA 1
ATOM 3858 C C . CYS B 1 113 ? -9.359 -2.068 -18.891 1 98.75 113 CYS B C 1
ATOM 3860 O O . CYS B 1 113 ? -9.352 -0.957 -19.422 1 98.75 113 CYS B O 1
ATOM 3862 N N . THR B 1 114 ? -10.461 -2.783 -18.672 1 98.31 114 THR B N 1
ATOM 3863 C CA . THR B 1 114 ? -11.766 -2.25 -19.031 1 98.31 114 THR B CA 1
ATOM 3864 C C . THR B 1 114 ? -12.062 -0.962 -18.266 1 98.31 114 THR B C 1
ATOM 3866 O O . THR B 1 114 ? -12.508 0.027 -18.859 1 98.31 114 THR B O 1
ATOM 3869 N N . ARG B 1 115 ? -11.758 -0.977 -17.016 1 97.25 115 ARG B N 1
ATOM 3870 C CA . ARG B 1 115 ? -11.953 0.195 -16.172 1 97.25 115 ARG B CA 1
ATOM 3871 C C . ARG B 1 115 ? -11.094 1.362 -16.656 1 97.25 115 ARG B C 1
ATOM 3873 O O . ARG B 1 115 ? -11.469 2.525 -16.484 1 97.25 115 ARG B O 1
ATOM 3880 N N . ASN B 1 116 ? -9.992 1.051 -17.25 1 95.5 116 ASN B N 1
ATOM 3881 C CA . ASN B 1 116 ? -9.047 2.051 -17.734 1 95.5 116 ASN B CA 1
ATOM 3882 C C . ASN B 1 116 ? -9.438 2.568 -19.109 1 95.5 116 ASN B C 1
ATOM 3884 O O . ASN B 1 116 ? -8.773 3.455 -19.656 1 95.5 116 ASN B O 1
ATOM 3888 N N . GLY B 1 117 ? -10.484 2.008 -19.734 1 96.44 117 GLY B N 1
ATOM 3889 C CA . GLY B 1 117 ? -10.984 2.479 -21.016 1 96.44 117 GLY B CA 1
ATOM 3890 C C . GLY B 1 117 ? -10.344 1.786 -22.203 1 96.44 117 GLY B C 1
ATOM 3891 O O . GLY B 1 117 ? -10.539 2.195 -23.344 1 96.44 117 GLY B O 1
ATOM 3892 N N . ALA B 1 118 ? -9.562 0.744 -21.969 1 98.25 118 ALA B N 1
ATOM 3893 C CA . ALA B 1 118 ? -8.93 0.005 -23.047 1 98.25 118 ALA B CA 1
ATOM 3894 C C . ALA B 1 118 ? -9.914 -0.965 -23.703 1 98.25 118 ALA B C 1
ATOM 3896 O O . ALA B 1 118 ? -10.977 -1.249 -23.141 1 98.25 118 ALA B O 1
ATOM 3897 N N . VAL B 1 119 ? -9.609 -1.391 -24.906 1 98.81 119 VAL B N 1
ATOM 3898 C CA . VAL B 1 119 ? -10.352 -2.439 -25.609 1 98.81 119 VAL B CA 1
ATOM 3899 C C . VAL B 1 119 ? -9.727 -3.801 -25.297 1 98.81 119 VAL B C 1
ATOM 3901 O O . VAL B 1 119 ? -8.617 -4.098 -25.734 1 98.81 119 VAL B O 1
ATOM 3904 N N . VAL B 1 120 ? -10.492 -4.625 -24.641 1 98.88 120 VAL B N 1
ATOM 3905 C CA . VAL B 1 120 ? -9.945 -5.887 -24.141 1 98.88 120 VAL B CA 1
ATOM 3906 C C . VAL B 1 120 ? -10.297 -7.016 -25.109 1 98.88 120 VAL B C 1
ATOM 3908 O O . VAL B 1 120 ? -11.477 -7.227 -25.422 1 98.88 120 VAL B O 1
ATOM 3911 N N . GLN B 1 121 ? -9.312 -7.652 -25.625 1 98.94 121 GLN B N 1
ATOM 3912 C CA . GLN B 1 121 ? -9.422 -8.922 -26.328 1 98.94 121 GLN B CA 1
ATOM 3913 C C . GLN B 1 121 ? -8.812 -10.062 -25.516 1 98.94 121 GLN B C 1
ATOM 3915 O O . GLN B 1 121 ? -7.895 -9.844 -24.734 1 98.94 121 GLN B O 1
ATOM 3920 N N . LYS B 1 122 ? -9.367 -11.281 -25.703 1 98.88 122 LYS B N 1
ATOM 3921 C CA . LYS B 1 122 ? -8.906 -12.375 -24.859 1 98.88 122 LYS B CA 1
ATOM 3922 C C . LYS B 1 122 ? -8.617 -13.625 -25.688 1 98.88 122 LYS B C 1
ATOM 3924 O O . LYS B 1 122 ? -9.266 -13.859 -26.719 1 98.88 122 LYS B O 1
ATOM 3929 N N . ILE B 1 123 ? -7.641 -14.312 -25.312 1 98.75 123 ILE B N 1
ATOM 3930 C CA . ILE B 1 123 ? -7.484 -15.742 -25.562 1 98.75 123 ILE B CA 1
ATOM 3931 C C . ILE B 1 123 ? -7.75 -16.531 -24.281 1 98.75 123 ILE B C 1
ATOM 3933 O O . ILE B 1 123 ? -7.078 -16.328 -23.266 1 98.75 123 ILE B O 1
ATOM 3937 N N . ILE B 1 124 ? -8.719 -17.406 -24.312 1 98.62 124 ILE B N 1
ATOM 3938 C CA . ILE B 1 124 ? -9.156 -18.078 -23.094 1 98.62 124 ILE B CA 1
ATOM 3939 C C . ILE B 1 124 ? -8.844 -19.562 -23.172 1 98.62 124 ILE B C 1
ATOM 3941 O O . ILE B 1 124 ? -9.109 -20.203 -24.188 1 98.62 124 ILE B O 1
ATOM 3945 N N . LYS B 1 125 ? -8.258 -20.094 -22.219 1 98.12 125 LYS B N 1
ATOM 3946 C CA . LYS B 1 125 ? -8.07 -21.531 -22 1 98.12 125 LYS B CA 1
ATOM 3947 C C . LYS B 1 125 ? -8.547 -21.953 -20.625 1 98.12 125 LYS B C 1
ATOM 3949 O O . LYS B 1 125 ? -8.57 -21.125 -19.688 1 98.12 125 LYS B O 1
ATOM 3954 N N . PRO B 1 126 ? -8.977 -23.172 -20.5 1 97.31 126 PRO B N 1
ATOM 3955 C CA . PRO B 1 126 ? -9.375 -23.641 -19.156 1 97.31 126 PRO B CA 1
ATOM 3956 C C . PRO B 1 126 ? -8.219 -23.625 -18.172 1 97.31 126 PRO B C 1
ATOM 3958 O O . PRO B 1 126 ? -7.059 -23.75 -18.562 1 97.31 126 PRO B O 1
ATOM 3961 N N . MET B 1 127 ? -8.586 -23.469 -16.891 1 97.44 127 MET B N 1
ATOM 3962 C CA . MET B 1 127 ? -7.582 -23.641 -15.836 1 97.44 127 MET B CA 1
ATOM 3963 C C . MET B 1 127 ? -6.871 -24.984 -15.969 1 97.44 127 MET B C 1
ATOM 3965 O O . MET B 1 127 ? -7.5 -25.984 -16.281 1 97.44 127 MET B O 1
ATOM 3969 N N . GLY B 1 128 ? -5.543 -24.938 -15.766 1 97.44 128 GLY B N 1
ATOM 3970 C CA . GLY B 1 128 ? -4.742 -26.141 -15.93 1 97.44 128 GLY B CA 1
ATOM 3971 C C . GLY B 1 128 ? -4.055 -26.219 -17.281 1 97.44 128 GLY B C 1
ATOM 3972 O O . GLY B 1 128 ? -3.209 -27.078 -17.5 1 97.44 128 GLY B O 1
ATOM 3973 N N . GLN B 1 129 ? -4.359 -25.25 -18.125 1 98.06 129 GLN B N 1
ATOM 3974 C CA . GLN B 1 129 ? -3.74 -25.219 -19.453 1 98.06 129 GLN B CA 1
ATOM 3975 C C . GLN B 1 129 ? -2.945 -23.938 -19.656 1 98.06 129 GLN B C 1
ATOM 3977 O O . GLN B 1 129 ? -3.156 -22.953 -18.953 1 98.06 129 GLN B O 1
ATOM 3982 N N . VAL B 1 130 ? -1.974 -23.969 -20.594 1 98.69 130 VAL B N 1
ATOM 3983 C CA . VAL B 1 130 ? -1.129 -22.812 -20.906 1 98.69 130 VAL B CA 1
ATOM 3984 C C . VAL B 1 130 ? -1.278 -22.438 -22.375 1 98.69 130 VAL B C 1
ATOM 3986 O O . VAL B 1 130 ? -1.938 -23.156 -23.141 1 98.69 130 VAL B O 1
ATOM 3989 N N . PHE B 1 131 ? -0.717 -21.359 -22.766 1 98.81 131 PHE B N 1
ATOM 3990 C CA . PHE B 1 131 ? -0.784 -20.844 -24.141 1 98.81 131 PHE B CA 1
ATOM 3991 C C . PHE B 1 131 ? 0.499 -21.172 -24.891 1 98.81 131 PHE B C 1
ATOM 3993 O O . PHE B 1 131 ? 1.596 -21.047 -24.344 1 98.81 131 PHE B O 1
ATOM 4000 N N . THR B 1 132 ? 0.352 -21.625 -26.141 1 98.5 132 THR B N 1
ATOM 4001 C CA . THR B 1 132 ? 1.498 -21.812 -27.016 1 98.5 132 THR B CA 1
ATOM 4002 C C . THR B 1 132 ? 1.82 -20.531 -27.766 1 98.5 132 THR B C 1
ATOM 4004 O O . THR B 1 132 ? 1.019 -19.594 -27.781 1 98.5 132 THR B O 1
ATOM 4007 N N . LEU B 1 133 ? 3.029 -20.469 -28.344 1 98.81 133 LEU B N 1
ATOM 4008 C CA . LEU B 1 133 ? 3.371 -19.328 -29.188 1 98.81 133 LEU B CA 1
ATOM 4009 C C . LEU B 1 133 ? 2.361 -19.156 -30.312 1 98.81 133 LEU B C 1
ATOM 4011 O O . LEU B 1 133 ? 2.021 -18.031 -30.688 1 98.81 133 LEU B O 1
ATOM 4015 N N . GLN B 1 134 ? 1.846 -20.297 -30.812 1 98.62 134 GLN B N 1
ATOM 4016 C CA . GLN B 1 134 ? 0.872 -20.25 -31.891 1 98.62 134 GLN B CA 1
ATOM 4017 C C . GLN B 1 134 ? -0.441 -19.625 -31.438 1 98.62 134 GLN B C 1
ATOM 4019 O O . GLN B 1 134 ? -1.064 -18.859 -32.188 1 98.62 134 GLN B O 1
ATOM 4024 N N . ASP B 1 135 ? -0.903 -19.984 -30.25 1 98.62 135 ASP B N 1
ATOM 4025 C CA . ASP B 1 135 ? -2.109 -19.375 -29.703 1 98.62 135 ASP B CA 1
ATOM 4026 C C . ASP B 1 135 ? -1.992 -17.859 -29.656 1 98.62 135 ASP B C 1
ATOM 4028 O O . ASP B 1 135 ? -2.902 -17.141 -30.078 1 98.62 135 ASP B O 1
ATOM 4032 N N . VAL B 1 136 ? -0.858 -17.375 -29.156 1 98.88 136 VAL B N 1
ATOM 4033 C CA . VAL B 1 136 ? -0.652 -15.938 -28.969 1 98.88 136 VAL B CA 1
ATOM 4034 C C . VAL B 1 136 ? -0.503 -15.242 -30.312 1 98.88 136 VAL B C 1
ATOM 4036 O O . VAL B 1 136 ? -1.02 -14.141 -30.516 1 98.88 136 VAL B O 1
ATOM 4039 N N . GLU B 1 137 ? 0.225 -15.891 -31.203 1 98.88 137 GLU B N 1
ATOM 4040 C CA . GLU B 1 137 ? 0.407 -15.297 -32.531 1 98.88 137 GLU B CA 1
ATOM 4041 C C . GLU B 1 137 ? -0.933 -15.086 -33.219 1 98.88 137 GLU B C 1
ATOM 4043 O O . GLU B 1 137 ? -1.137 -14.07 -33.906 1 98.88 137 GLU B O 1
ATOM 4048 N N . ALA B 1 138 ? -1.81 -16.062 -33.156 1 98.81 138 ALA B N 1
ATOM 4049 C CA . ALA B 1 138 ? -3.141 -15.922 -33.719 1 98.81 138 ALA B CA 1
ATOM 4050 C C . ALA B 1 138 ? -3.857 -14.695 -33.188 1 98.81 138 ALA B C 1
ATOM 4052 O O . ALA B 1 138 ? -4.52 -13.969 -33.906 1 98.81 138 ALA B O 1
ATOM 4053 N N . GLY B 1 139 ? -3.746 -14.469 -31.875 1 98.75 139 GLY B N 1
ATOM 4054 C CA . GLY B 1 139 ? -4.328 -13.289 -31.25 1 98.75 139 GLY B CA 1
ATOM 4055 C C . GLY B 1 139 ? -3.691 -12 -31.719 1 98.75 139 GLY B C 1
ATOM 4056 O O . GLY B 1 139 ? -4.387 -11.008 -31.953 1 98.75 139 GLY B O 1
ATOM 4057 N N . LEU B 1 140 ? -2.365 -12.039 -31.844 1 98.88 140 LEU B N 1
ATOM 4058 C CA . LEU B 1 140 ? -1.625 -10.867 -32.312 1 98.88 140 LEU B CA 1
ATOM 4059 C C . LEU B 1 140 ? -2.059 -10.484 -33.719 1 98.88 140 LEU B C 1
ATOM 4061 O O . LEU B 1 140 ? -2.244 -9.297 -34 1 98.88 140 LEU B O 1
ATOM 4065 N N . GLN B 1 141 ? -2.182 -11.492 -34.562 1 98.69 141 GLN B N 1
ATOM 4066 C CA . GLN B 1 141 ? -2.578 -11.258 -35.938 1 98.69 141 GLN B CA 1
ATOM 4067 C C . GLN B 1 141 ? -3.998 -10.703 -36.031 1 98.69 141 GLN B C 1
ATOM 4069 O O . GLN B 1 141 ? -4.266 -9.773 -36.781 1 98.69 141 GLN B O 1
ATOM 4074 N N . GLN B 1 142 ? -4.805 -11.219 -35.25 1 98.69 142 GLN B N 1
ATOM 4075 C CA . GLN B 1 142 ? -6.227 -10.898 -35.312 1 98.69 142 GLN B CA 1
ATOM 4076 C C . GLN B 1 142 ? -6.508 -9.516 -34.719 1 98.69 142 GLN B C 1
ATOM 4078 O O . GLN B 1 142 ? -7.305 -8.758 -35.281 1 98.69 142 GLN B O 1
ATOM 4083 N N . HIS B 1 143 ? -5.852 -9.148 -33.594 1 98.69 143 HIS B N 1
ATOM 4084 C CA . HIS B 1 143 ? -6.336 -8.023 -32.812 1 98.69 143 HIS B CA 1
ATOM 4085 C C . HIS B 1 143 ? -5.344 -6.867 -32.844 1 98.69 143 HIS B C 1
ATOM 4087 O O . HIS B 1 143 ? -5.688 -5.738 -32.5 1 98.69 143 HIS B O 1
ATOM 4093 N N . LYS B 1 144 ? -4.082 -7.09 -33.188 1 98.62 144 LYS B N 1
ATOM 4094 C CA . LYS B 1 144 ? -3.033 -6.078 -33.281 1 98.62 144 LYS B CA 1
ATOM 4095 C C . LYS B 1 144 ? -2.973 -5.23 -32.031 1 98.62 144 LYS B C 1
ATOM 4097 O O . LYS B 1 144 ? -3.012 -4 -32.094 1 98.62 144 LYS B O 1
ATOM 4102 N N . PRO B 1 145 ? -2.871 -5.879 -30.891 1 98.94 145 PRO B N 1
ATOM 4103 C CA . PRO B 1 145 ? -2.846 -5.164 -29.609 1 98.94 145 PRO B CA 1
ATOM 4104 C C . PRO B 1 145 ? -1.545 -4.395 -29.391 1 98.94 145 PRO B C 1
ATOM 4106 O O . PRO B 1 145 ? -0.513 -4.742 -29.969 1 98.94 145 PRO B O 1
ATOM 4109 N N . VAL B 1 146 ? -1.569 -3.363 -28.531 1 98.88 146 VAL B N 1
ATOM 4110 C CA . VAL B 1 146 ? -0.351 -2.645 -28.172 1 98.88 146 VAL B CA 1
ATOM 4111 C C . VAL B 1 146 ? 0.344 -3.355 -27.016 1 98.88 146 VAL B C 1
ATOM 4113 O O . VAL B 1 146 ? 1.523 -3.111 -26.75 1 98.88 146 VAL B O 1
ATOM 4116 N N . LEU B 1 147 ? -0.415 -4.223 -26.328 1 98.94 147 LEU B N 1
ATOM 4117 C CA . LEU B 1 147 ? 0.051 -4.902 -25.125 1 98.94 147 LEU B CA 1
ATOM 4118 C C . LEU B 1 147 ? -0.517 -6.316 -25.047 1 98.94 147 LEU B C 1
ATOM 4120 O O . LEU B 1 147 ? -1.691 -6.535 -25.344 1 98.94 147 LEU B O 1
ATOM 4124 N N . VAL B 1 148 ? 0.296 -7.285 -24.688 1 99 148 VAL B N 1
ATOM 4125 C CA . VAL B 1 148 ? -0.107 -8.656 -24.391 1 99 148 VAL B CA 1
ATOM 4126 C C . VAL B 1 148 ? 0.168 -8.961 -22.922 1 99 148 VAL B C 1
ATOM 4128 O O . VAL B 1 148 ? 1.259 -8.68 -22.422 1 99 148 VAL B O 1
ATOM 4131 N N . PHE B 1 149 ? -0.835 -9.5 -22.25 1 98.94 149 PHE B N 1
ATOM 4132 C CA . PHE B 1 149 ? -0.704 -9.883 -20.859 1 98.94 149 PHE B CA 1
ATOM 4133 C C . PHE B 1 149 ? -0.708 -11.398 -20.703 1 98.94 149 PHE B C 1
ATOM 4135 O O . PHE B 1 149 ? -1.571 -12.078 -21.25 1 98.94 149 PHE B O 1
ATOM 4142 N N . VAL B 1 150 ? 0.241 -11.914 -19.891 1 98.88 150 VAL B N 1
ATOM 4143 C CA . VAL B 1 150 ? 0.258 -13.328 -19.547 1 98.88 150 VAL B CA 1
ATOM 4144 C C . VAL B 1 150 ? 0.619 -13.492 -18.078 1 98.88 150 VAL B C 1
ATOM 4146 O O . VAL B 1 150 ? 1.346 -12.672 -17.516 1 98.88 150 VAL B O 1
ATOM 4149 N N . THR B 1 151 ? 0.046 -14.469 -17.453 1 98.88 151 THR B N 1
ATOM 4150 C CA . THR B 1 151 ? 0.432 -14.852 -16.109 1 98.88 151 THR B CA 1
ATOM 4151 C C . THR B 1 151 ? 1.468 -15.977 -16.141 1 98.88 151 THR B C 1
ATOM 4153 O O . THR B 1 151 ? 1.175 -17.094 -16.578 1 98.88 151 THR B O 1
ATOM 4156 N N . HIS B 1 152 ? 2.678 -15.656 -15.625 1 98.88 152 HIS B N 1
ATOM 4157 C CA . HIS B 1 152 ? 3.791 -16.594 -15.594 1 98.88 152 HIS B CA 1
ATOM 4158 C C . HIS B 1 152 ? 3.488 -17.781 -14.68 1 98.88 152 HIS B C 1
ATOM 4160 O O . HIS B 1 152 ? 3.537 -18.922 -15.109 1 98.88 152 HIS B O 1
ATOM 4166 N N . GLY B 1 153 ? 3.271 -17.531 -13.453 1 98.75 153 GLY B N 1
ATOM 4167 C CA . GLY B 1 153 ? 2.77 -18.5 -12.492 1 98.75 153 GLY B CA 1
ATOM 4168 C C . GLY B 1 153 ? 1.314 -18.281 -12.125 1 98.75 153 GLY B C 1
ATOM 4169 O O . GLY B 1 153 ? 1.009 -17.531 -11.195 1 98.75 153 GLY B O 1
ATOM 4170 N N . GLU B 1 154 ? 0.418 -18.922 -12.836 1 98.62 154 GLU B N 1
ATOM 4171 C CA . GLU B 1 154 ? -1.011 -18.812 -12.555 1 98.62 154 GLU B CA 1
ATOM 4172 C C . GLU B 1 154 ? -1.408 -19.672 -11.352 1 98.62 154 GLU B C 1
ATOM 4174 O O . GLU B 1 154 ? -1.688 -20.859 -11.5 1 98.62 154 GLU B O 1
ATOM 4179 N N . SER B 1 155 ? -1.545 -19.062 -10.227 1 98.19 155 SER B N 1
ATOM 4180 C CA . SER B 1 155 ? -1.747 -19.812 -8.984 1 98.19 155 SER B CA 1
ATOM 4181 C C . SER B 1 155 ? -3.172 -20.344 -8.883 1 98.19 155 SER B C 1
ATOM 4183 O O . SER B 1 155 ? -3.432 -21.312 -8.164 1 98.19 155 SER B O 1
ATOM 4185 N N . SER B 1 156 ? -4.168 -19.703 -9.562 1 97.75 156 SER B N 1
ATOM 4186 C CA . SER B 1 156 ? -5.543 -20.203 -9.531 1 97.75 156 SER B CA 1
ATOM 4187 C C . SER B 1 156 ? -5.691 -21.469 -10.359 1 97.75 156 SER B C 1
ATOM 4189 O O . SER B 1 156 ? -6.527 -22.328 -10.047 1 97.75 156 SER B O 1
ATOM 4191 N N . GLY B 1 157 ? -4.836 -21.609 -11.359 1 97.5 157 GLY B N 1
ATOM 4192 C CA . GLY B 1 157 ? -4.871 -22.781 -12.234 1 97.5 157 GLY B CA 1
ATOM 4193 C C . GLY B 1 157 ? -3.643 -23.656 -12.109 1 97.5 157 GLY B C 1
ATOM 4194 O O . GLY B 1 157 ? -3.549 -24.703 -12.758 1 97.5 157 GLY B O 1
ATOM 4195 N N . SER B 1 158 ? -2.705 -23.188 -11.359 1 98.56 158 SER B N 1
ATOM 4196 C CA . SER B 1 158 ? -1.512 -23.922 -10.969 1 98.56 158 SER B CA 1
ATOM 4197 C C . SER B 1 158 ? -0.614 -24.203 -12.164 1 98.56 158 SER B C 1
ATOM 4199 O O . SER B 1 158 ? 0.045 -25.25 -12.227 1 98.56 158 SER B O 1
ATOM 4201 N N . THR B 1 159 ? -0.584 -23.359 -13.125 1 98.81 159 THR B N 1
ATOM 4202 C CA . THR B 1 159 ? 0.212 -23.578 -14.32 1 98.81 159 THR B CA 1
ATOM 4203 C C . THR B 1 159 ? 1.414 -22.641 -14.359 1 98.81 159 THR B C 1
ATOM 4205 O O . THR B 1 159 ? 1.363 -21.531 -13.805 1 98.81 159 THR B O 1
ATOM 4208 N N . LEU B 1 160 ? 2.434 -23.062 -14.961 1 98.88 160 LEU B N 1
ATOM 4209 C CA . LEU B 1 160 ? 3.605 -22.281 -15.32 1 98.88 160 LEU B CA 1
ATOM 4210 C C . LEU B 1 160 ? 3.625 -21.984 -16.812 1 98.88 160 LEU B C 1
ATOM 4212 O O . LEU B 1 160 ? 3.885 -22.875 -17.625 1 98.88 160 LEU B O 1
ATOM 4216 N N . GLN B 1 161 ? 3.363 -20.75 -17.172 1 98.81 161 GLN B N 1
ATOM 4217 C CA . GLN B 1 161 ? 3.33 -20.328 -18.578 1 98.81 161 GLN B CA 1
ATOM 4218 C C . GLN B 1 161 ? 4.738 -20.25 -19.156 1 98.81 161 GLN B C 1
ATOM 4220 O O . GLN B 1 161 ? 5.594 -19.531 -18.641 1 98.81 161 GLN B O 1
ATOM 4225 N N . PRO B 1 162 ? 5.051 -21.047 -20.234 1 98.25 162 PRO B N 1
ATOM 4226 C CA . PRO B 1 162 ? 6.328 -20.812 -20.922 1 98.25 162 PRO B CA 1
ATOM 4227 C C . PRO B 1 162 ? 6.453 -19.406 -21.484 1 98.25 162 PRO B C 1
ATOM 4229 O O . PRO B 1 162 ? 5.516 -18.891 -22.109 1 98.25 162 PRO B O 1
ATOM 4232 N N . LEU B 1 163 ? 7.621 -18.766 -21.266 1 98.5 163 LEU B N 1
ATOM 4233 C CA . LEU B 1 163 ? 7.77 -17.375 -21.672 1 98.5 163 LEU B CA 1
ATOM 4234 C C . LEU B 1 163 ? 8.781 -17.25 -22.812 1 98.5 163 LEU B C 1
ATOM 4236 O O . LEU B 1 163 ? 8.836 -16.219 -23.484 1 98.5 163 LEU B O 1
ATOM 4240 N N . GLU B 1 164 ? 9.695 -18.266 -22.984 1 97.38 164 GLU B N 1
ATOM 4241 C CA . GLU B 1 164 ? 10.727 -18.203 -24.016 1 97.38 164 GLU B CA 1
ATOM 4242 C C . GLU B 1 164 ? 10.117 -17.969 -25.391 1 97.38 164 GLU B C 1
ATOM 4244 O O . GLU B 1 164 ? 9.195 -18.672 -25.797 1 97.38 164 GLU B O 1
ATOM 4249 N N . GLY B 1 165 ? 10.594 -16.984 -26.062 1 98.25 165 GLY B N 1
ATOM 4250 C CA . GLY B 1 165 ? 10.148 -16.688 -27.422 1 98.25 165 GLY B CA 1
ATOM 4251 C C . GLY B 1 165 ? 8.945 -15.758 -27.453 1 98.25 165 GLY B C 1
ATOM 4252 O O . GLY B 1 165 ? 8.641 -15.172 -28.5 1 98.25 165 GLY B O 1
ATOM 4253 N N . LEU B 1 166 ? 8.234 -15.609 -26.391 1 98.81 166 LEU B N 1
ATOM 4254 C CA . LEU B 1 166 ? 7.004 -14.82 -26.359 1 98.81 166 LEU B CA 1
ATOM 4255 C C . LEU B 1 166 ? 7.297 -13.336 -26.547 1 98.81 166 LEU B C 1
ATOM 4257 O O . LEU B 1 166 ? 6.559 -12.641 -27.25 1 98.81 166 LEU B O 1
ATOM 4261 N N . GLY B 1 167 ? 8.328 -12.82 -25.844 1 98.81 167 GLY B N 1
ATOM 4262 C CA . GLY B 1 167 ? 8.711 -11.43 -26.031 1 98.81 167 GLY B CA 1
ATOM 4263 C C . GLY B 1 167 ? 9.055 -11.094 -27.469 1 98.81 167 GLY B C 1
ATOM 4264 O O . GLY B 1 167 ? 8.578 -10.094 -28.016 1 98.81 167 GLY B O 1
ATOM 4265 N N . GLN B 1 168 ? 9.867 -11.953 -28.078 1 98.69 168 GLN B N 1
ATOM 4266 C CA . GLN B 1 168 ? 10.242 -11.773 -29.484 1 98.69 168 GLN B CA 1
ATOM 4267 C C . GLN B 1 168 ? 9.016 -11.773 -30.391 1 98.69 168 GLN B C 1
ATOM 4269 O O . GLN B 1 168 ? 8.914 -10.969 -31.312 1 98.69 168 GLN B O 1
ATOM 4274 N N . LEU B 1 169 ? 8.133 -12.719 -30.125 1 98.88 169 LEU B N 1
ATOM 4275 C CA . LEU B 1 169 ? 6.906 -12.812 -30.906 1 98.88 169 LEU B CA 1
ATOM 4276 C C . LEU B 1 169 ? 6.094 -11.531 -30.797 1 98.88 169 LEU B C 1
ATOM 4278 O O . LEU B 1 169 ? 5.602 -11.016 -31.797 1 98.88 169 LEU B O 1
ATOM 4282 N N . CYS B 1 170 ? 5.883 -11.008 -29.594 1 98.88 170 CYS B N 1
ATOM 4283 C CA . CYS B 1 170 ? 5.148 -9.766 -29.391 1 98.88 170 CYS B CA 1
ATOM 4284 C C . CYS B 1 170 ? 5.797 -8.617 -30.156 1 98.88 170 CYS B C 1
ATOM 4286 O O . CYS B 1 170 ? 5.102 -7.828 -30.797 1 98.88 170 CYS B O 1
ATOM 4288 N N . HIS B 1 171 ? 7.133 -8.555 -30.109 1 98.81 171 HIS B N 1
ATOM 4289 C CA . HIS B 1 171 ? 7.867 -7.484 -30.781 1 98.81 171 HIS B CA 1
ATOM 4290 C C . HIS B 1 171 ? 7.676 -7.547 -32.281 1 98.81 171 HIS B C 1
ATOM 4292 O O . HIS B 1 171 ? 7.578 -6.508 -32.938 1 98.81 171 HIS B O 1
ATOM 4298 N N . LYS B 1 172 ? 7.664 -8.766 -32.781 1 98.62 172 LYS B N 1
ATOM 4299 C CA . LYS B 1 172 ? 7.422 -8.953 -34.219 1 98.62 172 LYS B CA 1
ATOM 4300 C C . LYS B 1 172 ? 6.125 -8.266 -34.656 1 98.62 172 LYS B C 1
ATOM 4302 O O . LYS B 1 172 ? 6.012 -7.801 -35.781 1 98.62 172 LYS B O 1
ATOM 4307 N N . TYR B 1 173 ? 5.16 -8.172 -33.781 1 98.62 173 TYR B N 1
ATOM 4308 C CA . TYR B 1 173 ? 3.863 -7.594 -34.125 1 98.62 173 TYR B CA 1
ATOM 4309 C C . TYR B 1 173 ? 3.709 -6.219 -33.469 1 98.62 173 TYR B C 1
ATOM 4311 O O . TYR B 1 173 ? 2.59 -5.727 -33.312 1 98.62 173 TYR B O 1
ATOM 4319 N N . ASN B 1 174 ? 4.797 -5.625 -33 1 98.5 174 ASN B N 1
ATOM 4320 C CA . ASN B 1 174 ? 4.863 -4.293 -32.406 1 98.5 174 ASN B CA 1
ATOM 4321 C C . ASN B 1 174 ? 3.998 -4.195 -31.141 1 98.5 174 ASN B C 1
ATOM 4323 O O . ASN B 1 174 ? 3.303 -3.195 -30.938 1 98.5 174 ASN B O 1
ATOM 4327 N N . SER B 1 175 ? 3.973 -5.219 -30.391 1 98.88 175 SER B N 1
ATOM 4328 C CA . SER B 1 175 ? 3.264 -5.277 -29.109 1 98.88 175 SER B CA 1
ATOM 4329 C C . SER B 1 175 ? 4.238 -5.402 -27.953 1 98.88 175 SER B C 1
ATOM 4331 O O . SER B 1 175 ? 5.332 -5.949 -28.094 1 98.88 175 SER B O 1
ATOM 4333 N N . LEU B 1 176 ? 3.875 -4.809 -26.812 1 98.94 176 LEU B N 1
ATOM 4334 C CA . LEU B 1 176 ? 4.617 -5.023 -25.578 1 98.94 176 LEU B CA 1
ATOM 4335 C C . LEU B 1 176 ? 4.156 -6.297 -24.875 1 98.94 176 LEU B C 1
ATOM 4337 O O . LEU B 1 176 ? 3 -6.703 -25.031 1 98.94 176 LEU B O 1
ATOM 4341 N N . LEU B 1 177 ? 5.039 -6.922 -24.141 1 98.94 177 LEU B N 1
ATOM 4342 C CA . LEU B 1 177 ? 4.707 -8.078 -23.312 1 98.94 177 LEU B CA 1
ATOM 4343 C C . LEU B 1 177 ? 4.723 -7.707 -21.828 1 98.94 177 LEU B C 1
ATOM 4345 O O . LEU B 1 177 ? 5.742 -7.246 -21.312 1 98.94 177 LEU B O 1
ATOM 4349 N N . LEU B 1 178 ? 3.617 -7.816 -21.156 1 99 178 LEU B N 1
ATOM 4350 C CA . LEU B 1 178 ? 3.482 -7.676 -19.719 1 99 178 LEU B CA 1
ATOM 4351 C C . LEU B 1 178 ? 3.307 -9.039 -19.047 1 99 178 LEU B C 1
ATOM 4353 O O . LEU B 1 178 ? 2.396 -9.789 -19.406 1 99 178 LEU B O 1
ATOM 4357 N N . VAL B 1 179 ? 4.141 -9.32 -18.016 1 99 179 VAL B N 1
ATOM 4358 C CA . VAL B 1 179 ? 4.141 -10.625 -17.375 1 99 179 VAL B CA 1
ATOM 4359 C C . VAL B 1 179 ? 3.834 -10.469 -15.891 1 99 179 VAL B C 1
ATOM 4361 O O . VAL B 1 179 ? 4.469 -9.672 -15.203 1 99 179 VAL B O 1
ATOM 4364 N N . ASP B 1 180 ? 2.818 -11.172 -15.414 1 98.94 180 ASP B N 1
ATOM 4365 C CA . ASP B 1 180 ? 2.557 -11.367 -13.992 1 98.94 180 ASP B CA 1
ATOM 4366 C C . ASP B 1 180 ? 3.354 -12.555 -13.445 1 98.94 180 ASP B C 1
ATOM 4368 O O . ASP B 1 180 ? 3.064 -13.703 -13.773 1 98.94 180 ASP B O 1
ATOM 4372 N N . SER B 1 181 ? 4.285 -12.273 -12.578 1 98.94 181 SER B N 1
ATOM 4373 C CA . SER B 1 181 ? 5.098 -13.359 -12.039 1 98.94 181 SER B CA 1
ATOM 4374 C C . SER B 1 181 ? 4.973 -13.438 -10.523 1 98.94 181 SER B C 1
ATOM 4376 O O . SER B 1 181 ? 5.898 -13.883 -9.836 1 98.94 181 SER B O 1
ATOM 4378 N N . VAL B 1 182 ? 3.875 -13.086 -9.969 1 98.88 182 VAL B N 1
ATOM 4379 C CA . VAL B 1 182 ? 3.631 -12.992 -8.539 1 98.88 182 VAL B CA 1
ATOM 4380 C C . VAL B 1 182 ? 3.879 -14.344 -7.879 1 98.88 182 VAL B C 1
ATOM 4382 O O . VAL B 1 182 ? 4.598 -14.438 -6.879 1 98.88 182 VAL B O 1
ATOM 4385 N N . ALA B 1 183 ? 3.439 -15.422 -8.438 1 98.75 183 ALA B N 1
ATOM 4386 C CA . ALA B 1 183 ? 3.525 -16.734 -7.793 1 98.75 183 ALA B CA 1
ATOM 4387 C C . ALA B 1 183 ? 4.664 -17.562 -8.383 1 98.75 183 ALA B C 1
ATOM 4389 O O . ALA B 1 183 ? 4.672 -18.797 -8.273 1 98.75 183 ALA B O 1
ATOM 4390 N N . ALA B 1 184 ? 5.648 -16.906 -9.102 1 98.81 184 ALA B N 1
ATOM 4391 C CA . ALA B 1 184 ? 6.66 -17.703 -9.789 1 98.81 184 ALA B CA 1
ATOM 4392 C C . ALA B 1 184 ? 8.055 -17.141 -9.562 1 98.81 184 ALA B C 1
ATOM 4394 O O . ALA B 1 184 ? 9.016 -17.891 -9.367 1 98.81 184 ALA B O 1
ATOM 4395 N N . CYS B 1 185 ? 8.227 -15.797 -9.555 1 98.81 185 CYS B N 1
ATOM 4396 C CA . CYS B 1 185 ? 9.523 -15.141 -9.445 1 98.81 185 CYS B CA 1
ATOM 4397 C C . CYS B 1 185 ? 10.297 -15.641 -8.227 1 98.81 185 CYS B C 1
ATOM 4399 O O . CYS B 1 185 ? 9.773 -15.648 -7.113 1 98.81 185 CYS B O 1
ATOM 4401 N N . GLY B 1 186 ? 11.523 -16.031 -8.445 1 98.69 186 GLY B N 1
ATOM 4402 C CA . GLY B 1 186 ? 12.375 -16.578 -7.391 1 98.69 186 GLY B CA 1
ATOM 4403 C C . GLY B 1 186 ? 12.281 -18.078 -7.266 1 98.69 186 GLY B C 1
ATOM 4404 O O . GLY B 1 186 ? 13.203 -18.719 -6.758 1 98.69 186 GLY B O 1
ATOM 4405 N N . GLY B 1 187 ? 11.125 -18.688 -7.691 1 98.81 187 GLY B N 1
ATOM 4406 C CA . GLY B 1 187 ? 10.906 -20.125 -7.535 1 98.81 187 GLY B CA 1
ATOM 4407 C C . GLY B 1 187 ? 11.148 -20.906 -8.812 1 98.81 187 GLY B C 1
ATOM 4408 O O . GLY B 1 187 ? 11.281 -22.125 -8.773 1 98.81 187 GLY B O 1
ATOM 4409 N N . VAL B 1 188 ? 11.164 -20.219 -9.945 1 98.62 188 VAL B N 1
ATOM 4410 C CA . VAL B 1 188 ? 11.398 -20.828 -11.25 1 98.62 188 VAL B CA 1
ATOM 4411 C C . VAL B 1 188 ? 12.305 -19.922 -12.086 1 98.62 188 VAL B C 1
ATOM 4413 O O . VAL B 1 188 ? 12.422 -18.719 -11.805 1 98.62 188 VAL B O 1
ATOM 4416 N N . PRO B 1 189 ? 12.961 -20.453 -13.102 1 98.19 189 PRO B N 1
ATOM 4417 C CA . PRO B 1 189 ? 13.812 -19.609 -13.945 1 98.19 189 PRO B CA 1
ATOM 4418 C C . PRO B 1 189 ? 13.055 -18.453 -14.57 1 98.19 189 PRO B C 1
ATOM 4420 O O . PRO B 1 189 ? 11.922 -18.609 -15.031 1 98.19 189 PRO B O 1
ATOM 4423 N N . LEU B 1 190 ? 13.633 -17.266 -14.602 1 98.44 190 LEU B N 1
ATOM 4424 C CA . LEU B 1 190 ? 13.062 -16.031 -15.141 1 98.44 190 LEU B CA 1
ATOM 4425 C C . LEU B 1 190 ? 14.164 -15.117 -15.656 1 98.44 190 LEU B C 1
ATOM 4427 O O . LEU B 1 190 ? 15.062 -14.727 -14.898 1 98.44 190 LEU B O 1
ATOM 4431 N N . PHE B 1 191 ? 14.148 -14.867 -16.891 1 98.56 191 PHE B N 1
ATOM 4432 C CA . PHE B 1 191 ? 15.133 -14.023 -17.547 1 98.56 191 PHE B CA 1
ATOM 4433 C C . PHE B 1 191 ? 14.453 -12.914 -18.344 1 98.56 191 PHE B C 1
ATOM 4435 O O . PHE B 1 191 ? 14.273 -13.023 -19.547 1 98.56 191 PHE B O 1
ATOM 4442 N N . VAL B 1 192 ? 14.234 -11.797 -17.672 1 98.75 192 VAL B N 1
ATOM 4443 C CA . VAL B 1 192 ? 13.414 -10.727 -18.234 1 98.75 192 VAL B CA 1
ATOM 4444 C C . VAL B 1 192 ? 14.086 -10.156 -19.469 1 98.75 192 VAL B C 1
ATOM 4446 O O . VAL B 1 192 ? 13.445 -10 -20.516 1 98.75 192 VAL B O 1
ATOM 4449 N N . ASP B 1 193 ? 15.391 -9.867 -19.391 1 98.62 193 ASP B N 1
ATOM 4450 C CA . ASP B 1 193 ? 16.078 -9.273 -20.531 1 98.62 193 ASP B CA 1
ATOM 4451 C C . ASP B 1 193 ? 16.219 -10.281 -21.688 1 98.62 193 ASP B C 1
ATOM 4453 O O . ASP B 1 193 ? 15.859 -9.984 -22.828 1 98.62 193 ASP B O 1
ATOM 4457 N N . ASP B 1 194 ? 16.656 -11.5 -21.375 1 98.44 194 ASP B N 1
ATOM 4458 C CA . ASP B 1 194 ? 16.906 -12.5 -22.406 1 98.44 194 ASP B CA 1
ATOM 4459 C C . ASP B 1 194 ? 15.609 -12.891 -23.109 1 98.44 194 ASP B C 1
ATOM 4461 O O . ASP B 1 194 ? 15.617 -13.195 -24.312 1 98.44 194 ASP B O 1
ATOM 4465 N N . TRP B 1 195 ? 14.516 -12.891 -22.391 1 98.5 195 TRP B N 1
ATOM 4466 C CA . TRP B 1 195 ? 13.234 -13.305 -22.969 1 98.5 195 TRP B CA 1
ATOM 4467 C C . TRP B 1 195 ? 12.461 -12.102 -23.5 1 98.5 195 TRP B C 1
ATOM 4469 O O . TRP B 1 195 ? 11.297 -12.219 -23.859 1 98.5 195 TRP B O 1
ATOM 4479 N N . GLU B 1 196 ? 13.039 -10.914 -23.453 1 98.56 196 GLU B N 1
ATOM 4480 C CA . GLU B 1 196 ? 12.523 -9.672 -24.031 1 98.56 196 GLU B CA 1
ATOM 4481 C C . GLU B 1 196 ? 11.172 -9.305 -23.438 1 98.56 196 GLU B C 1
ATOM 4483 O O . GLU B 1 196 ? 10.242 -8.953 -24.172 1 98.56 196 GLU B O 1
ATOM 4488 N N . ILE B 1 197 ? 11.039 -9.508 -22.156 1 98.94 197 ILE B N 1
ATOM 4489 C CA . ILE B 1 197 ? 9.844 -9.086 -21.438 1 98.94 197 ILE B CA 1
ATOM 4490 C C . ILE B 1 197 ? 9.867 -7.574 -21.234 1 98.94 197 ILE B C 1
ATOM 4492 O O . ILE B 1 197 ? 10.844 -7.027 -20.719 1 98.94 197 ILE B O 1
ATOM 4496 N N . ASP B 1 198 ? 8.828 -6.844 -21.594 1 98.94 198 ASP B N 1
ATOM 4497 C CA . ASP B 1 198 ? 8.828 -5.383 -21.594 1 98.94 198 ASP B CA 1
ATOM 4498 C C . ASP B 1 198 ? 8.438 -4.848 -20.219 1 98.94 198 ASP B C 1
ATOM 4500 O O . ASP B 1 198 ? 8.875 -3.766 -19.812 1 98.94 198 ASP B O 1
ATOM 4504 N N . ALA B 1 199 ? 7.535 -5.504 -19.562 1 98.94 199 ALA B N 1
ATOM 4505 C CA . ALA B 1 199 ? 7.086 -5.152 -18.219 1 98.94 199 ALA B CA 1
ATOM 4506 C C . ALA B 1 199 ? 6.789 -6.402 -17.391 1 98.94 199 ALA B C 1
ATOM 4508 O O . ALA B 1 199 ? 6.293 -7.398 -17.922 1 98.94 199 ALA B O 1
ATOM 4509 N N . ILE B 1 200 ? 7.105 -6.324 -16.141 1 98.94 200 ILE B N 1
ATOM 4510 C CA . ILE B 1 200 ? 6.887 -7.453 -15.234 1 98.94 200 ILE B CA 1
ATOM 4511 C C . ILE B 1 200 ? 6.652 -6.945 -13.82 1 98.94 200 ILE B C 1
ATOM 4513 O O . ILE B 1 200 ? 7.156 -5.887 -13.438 1 98.94 200 ILE B O 1
ATOM 4517 N N . TYR B 1 201 ? 5.859 -7.633 -13.078 1 98.94 201 TYR B N 1
ATOM 4518 C CA . TYR B 1 201 ? 5.715 -7.359 -11.648 1 98.94 201 TYR B CA 1
ATOM 4519 C C . TYR B 1 201 ? 5.625 -8.656 -10.852 1 98.94 201 TYR B C 1
ATOM 4521 O O . TYR B 1 201 ? 5.406 -9.727 -11.422 1 98.94 201 TYR B O 1
ATOM 4529 N N . THR B 1 202 ? 5.871 -8.562 -9.586 1 98.88 202 THR B N 1
ATOM 4530 C CA . THR B 1 202 ? 5.68 -9.656 -8.641 1 98.88 202 THR B CA 1
ATOM 4531 C C . THR B 1 202 ? 5.246 -9.133 -7.277 1 98.88 202 THR B C 1
ATOM 4533 O O . THR B 1 202 ? 4.949 -7.945 -7.133 1 98.88 202 THR B O 1
ATOM 4536 N N . GLY B 1 203 ? 4.984 -10 -6.348 1 98.31 203 GLY B N 1
ATOM 4537 C CA . GLY B 1 203 ? 4.594 -9.656 -4.992 1 98.31 203 GLY B CA 1
ATOM 4538 C C . GLY B 1 203 ? 5.59 -10.117 -3.945 1 98.31 203 GLY B C 1
ATOM 4539 O O . GLY B 1 203 ? 6.293 -11.109 -4.148 1 98.31 203 GLY B O 1
ATOM 4540 N N . ALA B 1 204 ? 5.578 -9.477 -2.879 1 98.44 204 ALA B N 1
ATOM 4541 C CA . ALA B 1 204 ? 6.543 -9.742 -1.815 1 98.44 204 ALA B CA 1
ATOM 4542 C C . ALA B 1 204 ? 6.191 -11.023 -1.064 1 98.44 204 ALA B C 1
ATOM 4544 O O . ALA B 1 204 ? 7.078 -11.727 -0.574 1 98.44 204 ALA B O 1
ATOM 4545 N N . GLN B 1 205 ? 4.93 -11.414 -0.991 1 98.44 205 GLN B N 1
ATOM 4546 C CA . GLN B 1 205 ? 4.414 -12.328 0.027 1 98.44 205 GLN B CA 1
ATOM 4547 C C . GLN B 1 205 ? 4.406 -13.766 -0.475 1 98.44 205 GLN B C 1
ATOM 4549 O O . GLN B 1 205 ? 3.727 -14.625 0.094 1 98.44 205 GLN B O 1
ATOM 4554 N N . LYS B 1 206 ? 5.004 -14.023 -1.557 1 98.5 206 LYS B N 1
ATOM 4555 C CA . LYS B 1 206 ? 5.039 -15.359 -2.146 1 98.5 206 LYS B CA 1
ATOM 4556 C C . LYS B 1 206 ? 6.41 -16 -1.975 1 98.5 206 LYS B C 1
ATOM 4558 O O . LYS B 1 206 ? 6.832 -16.281 -0.851 1 98.5 206 LYS B O 1
ATOM 4563 N N . VAL B 1 207 ? 7.227 -16.062 -3.047 1 98.75 207 VAL B N 1
ATOM 4564 C CA . VAL B 1 207 ? 8.523 -16.734 -2.998 1 98.75 207 VAL B CA 1
ATOM 4565 C C . VAL B 1 207 ? 9.523 -15.859 -2.238 1 98.75 207 VAL B C 1
ATOM 4567 O O . VAL B 1 207 ? 10.406 -16.375 -1.548 1 98.75 207 VAL B O 1
ATOM 4570 N N . LEU B 1 208 ? 9.359 -14.516 -2.299 1 98.69 208 LEU B N 1
ATOM 4571 C CA . LEU B 1 208 ? 10.281 -13.609 -1.624 1 98.69 208 LEU B CA 1
ATOM 4572 C C . LEU B 1 208 ? 10.102 -13.68 -0.111 1 98.69 208 LEU B C 1
ATOM 4574 O O . LEU B 1 208 ? 10.961 -13.211 0.642 1 98.69 208 LEU B O 1
ATOM 4578 N N . SER B 1 209 ? 9.008 -14.219 0.374 1 98.62 209 SER B N 1
ATOM 4579 C CA . SER B 1 209 ? 8.742 -14.484 1.782 1 98.62 209 SER B CA 1
ATOM 4580 C C . SER B 1 209 ? 8.859 -13.219 2.623 1 98.62 209 SER B C 1
ATOM 4582 O O . SER B 1 209 ? 9.477 -13.234 3.691 1 98.62 209 SER B O 1
ATOM 4584 N N . ALA B 1 210 ? 8.43 -12.133 2.129 1 98.81 210 ALA B N 1
ATOM 4585 C CA . ALA B 1 210 ? 8.266 -10.867 2.846 1 98.81 210 ALA B CA 1
ATOM 4586 C C . ALA B 1 210 ? 6.793 -10.492 2.971 1 98.81 210 ALA B C 1
ATOM 4588 O O . ALA B 1 210 ? 5.961 -10.953 2.186 1 98.81 210 ALA B O 1
ATOM 4589 N N . PRO B 1 211 ? 6.438 -9.734 4 1 98.69 211 PRO B N 1
ATOM 4590 C CA . PRO B 1 211 ? 5.035 -9.336 4.117 1 98.69 211 PRO B CA 1
ATOM 4591 C C . PRO B 1 211 ? 4.547 -8.531 2.912 1 98.69 211 PRO B C 1
ATOM 4593 O O . PRO B 1 211 ? 5.316 -7.773 2.318 1 98.69 211 PRO B O 1
ATOM 4596 N N . PRO B 1 212 ? 3.252 -8.711 2.531 1 98.56 212 PRO B N 1
ATOM 4597 C CA . PRO B 1 212 ? 2.719 -7.883 1.445 1 98.56 212 PRO B CA 1
ATOM 4598 C C . PRO B 1 212 ? 2.666 -6.398 1.803 1 98.56 212 PRO B C 1
ATOM 4600 O O . PRO B 1 212 ? 2.295 -6.043 2.924 1 98.56 212 PRO B O 1
ATOM 4603 N N . GLY B 1 213 ? 3.045 -5.508 0.905 1 98.06 213 GLY B N 1
ATOM 4604 C CA . GLY B 1 213 ? 2.977 -4.078 1.174 1 98.06 213 GLY B CA 1
ATOM 4605 C C . GLY B 1 213 ? 3.842 -3.254 0.241 1 98.06 213 GLY B C 1
ATOM 4606 O O . GLY B 1 213 ? 3.666 -2.039 0.136 1 98.06 213 GLY B O 1
ATOM 4607 N N . ALA B 1 214 ? 4.793 -3.857 -0.402 1 98.56 214 ALA B N 1
ATOM 4608 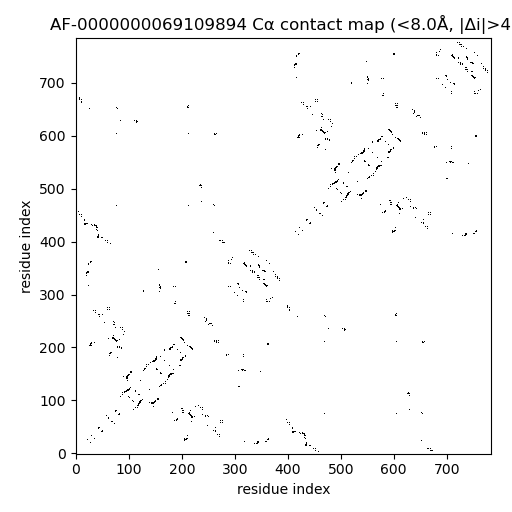C CA . ALA B 1 214 ? 5.668 -3.303 -1.431 1 98.56 214 ALA B CA 1
ATOM 4609 C C . ALA B 1 214 ? 5.902 -4.309 -2.553 1 98.56 214 ALA B C 1
ATOM 4611 O O . ALA B 1 214 ? 6.34 -5.434 -2.303 1 98.56 214 ALA B O 1
ATOM 4612 N N . SER B 1 215 ? 5.602 -3.916 -3.775 1 98.88 215 SER B N 1
ATOM 4613 C CA . SER B 1 215 ? 5.609 -4.91 -4.844 1 98.88 215 SER B CA 1
ATOM 4614 C C . SER B 1 215 ? 6.539 -4.496 -5.98 1 98.88 215 SER B C 1
ATOM 4616 O O . SER B 1 215 ? 6.418 -3.391 -6.512 1 98.88 215 SER B O 1
ATOM 4618 N N . PRO B 1 216 ? 7.453 -5.324 -6.414 1 98.94 216 PRO B N 1
ATOM 4619 C CA . PRO B 1 216 ? 8.414 -5.035 -7.484 1 98.94 216 PRO B CA 1
ATOM 4620 C C . PRO B 1 216 ? 7.746 -4.891 -8.852 1 98.94 216 PRO B C 1
ATOM 4622 O O . PRO B 1 216 ? 6.824 -5.645 -9.172 1 98.94 216 PRO B O 1
ATOM 4625 N N . VAL B 1 217 ? 8.18 -3.93 -9.617 1 98.94 217 VAL B N 1
ATOM 4626 C CA . VAL B 1 217 ? 7.793 -3.705 -11.008 1 98.94 217 VAL B CA 1
ATOM 4627 C C . VAL B 1 217 ? 9.008 -3.27 -11.82 1 98.94 217 VAL B C 1
ATOM 4629 O O . VAL B 1 217 ? 9.859 -2.533 -11.32 1 98.94 217 VAL B O 1
ATOM 4632 N N . SER B 1 218 ? 9.117 -3.701 -13.023 1 98.94 218 SER B N 1
ATOM 4633 C CA . SER B 1 218 ? 10.203 -3.291 -13.906 1 98.94 218 SER B CA 1
ATOM 4634 C C . SER B 1 218 ? 9.695 -3.062 -15.328 1 98.94 218 SER B C 1
ATOM 4636 O O . SER B 1 218 ? 8.883 -3.836 -15.836 1 98.94 218 SER B O 1
ATOM 4638 N N . PHE B 1 219 ? 10.086 -1.983 -15.953 1 98.94 219 PHE B N 1
ATOM 4639 C CA . PHE B 1 219 ? 9.758 -1.63 -17.328 1 98.94 219 PHE B CA 1
ATOM 4640 C C . PHE B 1 219 ? 11.016 -1.6 -18.188 1 98.94 219 PHE B C 1
ATOM 4642 O O . PHE B 1 219 ? 12.031 -1.019 -17.797 1 98.94 219 PHE B O 1
ATOM 4649 N N . SER B 1 220 ? 10.992 -2.26 -19.328 1 98.88 220 SER B N 1
ATOM 4650 C CA . SER B 1 220 ? 12.062 -2.158 -20.312 1 98.88 220 SER B CA 1
ATOM 4651 C C . SER B 1 220 ? 12.125 -0.764 -20.938 1 98.88 220 SER B C 1
ATOM 4653 O O . SER B 1 220 ? 11.258 0.075 -20.656 1 98.88 220 SER B O 1
ATOM 4655 N N . GLU B 1 221 ? 13.172 -0.558 -21.719 1 98.62 221 GLU B N 1
ATOM 4656 C CA . GLU B 1 221 ? 13.266 0.707 -22.438 1 98.62 221 GLU B CA 1
ATOM 4657 C C . GLU B 1 221 ? 12.062 0.906 -23.359 1 98.62 221 GLU B C 1
ATOM 4659 O O . GLU B 1 221 ? 11.578 2.027 -23.516 1 98.62 221 GLU B O 1
ATOM 4664 N N . ARG B 1 222 ? 11.586 -0.141 -24.016 1 98.75 222 ARG B N 1
ATOM 4665 C CA . ARG B 1 222 ? 10.414 -0.064 -24.891 1 98.75 222 ARG B CA 1
ATOM 4666 C C . ARG B 1 222 ? 9.18 0.357 -24.094 1 98.75 222 ARG B C 1
ATOM 4668 O O . ARG B 1 222 ? 8.422 1.223 -24.547 1 98.75 222 ARG B O 1
ATOM 4675 N N . ALA B 1 223 ? 8.992 -0.251 -22.953 1 98.88 223 ALA B N 1
ATOM 4676 C CA . ALA B 1 223 ? 7.855 0.091 -22.094 1 98.88 223 ALA B CA 1
ATOM 4677 C C . ALA B 1 223 ? 7.973 1.521 -21.578 1 98.88 223 ALA B C 1
ATOM 4679 O O . ALA B 1 223 ? 6.984 2.262 -21.562 1 98.88 223 ALA B O 1
ATOM 4680 N N . LYS B 1 224 ? 9.156 1.849 -21.125 1 98.75 224 LYS B N 1
ATOM 4681 C CA . LYS B 1 224 ? 9.422 3.215 -20.688 1 98.75 224 LYS B CA 1
ATOM 4682 C C . LYS B 1 224 ? 9.078 4.223 -21.781 1 98.75 224 LYS B C 1
ATOM 4684 O O . LYS B 1 224 ? 8.406 5.223 -21.516 1 98.75 224 LYS B O 1
ATOM 4689 N N . ASN B 1 225 ? 9.531 3.986 -22.953 1 98.62 225 ASN B N 1
ATOM 4690 C CA . ASN B 1 225 ? 9.266 4.887 -24.078 1 98.62 225 ASN B CA 1
ATOM 4691 C C . ASN B 1 225 ? 7.773 4.992 -24.375 1 98.62 225 ASN B C 1
ATOM 4693 O O . ASN B 1 225 ? 7.277 6.066 -24.703 1 98.62 225 ASN B O 1
ATOM 4697 N N . LYS B 1 226 ? 7.09 3.881 -24.281 1 98.69 226 LYS B N 1
ATOM 4698 C CA . LYS B 1 226 ? 5.637 3.898 -24.438 1 98.69 226 LYS B CA 1
ATOM 4699 C C . LYS B 1 226 ? 4.988 4.848 -23.438 1 98.69 226 LYS B C 1
ATOM 4701 O O . LYS B 1 226 ? 4.105 5.633 -23.797 1 98.69 226 LYS B O 1
ATOM 4706 N N . VAL B 1 227 ? 5.43 4.793 -22.188 1 98.69 227 VAL B N 1
ATOM 4707 C CA . VAL B 1 227 ? 4.879 5.625 -21.125 1 98.69 227 VAL B CA 1
ATOM 4708 C C . VAL B 1 227 ? 5.199 7.094 -21.406 1 98.69 227 VAL B C 1
ATOM 4710 O O . VAL B 1 227 ? 4.324 7.957 -21.312 1 98.69 227 VAL B O 1
ATOM 4713 N N . LEU B 1 228 ? 6.418 7.355 -21.75 1 98.12 228 LEU B N 1
ATOM 4714 C CA . LEU B 1 228 ? 6.883 8.727 -21.922 1 98.12 228 LEU B CA 1
ATOM 4715 C C . LEU B 1 228 ? 6.238 9.375 -23.141 1 98.12 228 LEU B C 1
ATOM 4717 O O . LEU B 1 228 ? 6.203 10.602 -23.25 1 98.12 228 LEU B O 1
ATOM 4721 N N . ASN B 1 229 ? 5.699 8.578 -24.078 1 98.19 229 ASN B N 1
ATOM 4722 C CA . ASN B 1 229 ? 5.129 9.109 -25.312 1 98.19 229 ASN B CA 1
ATOM 4723 C C . ASN B 1 229 ? 3.602 9.055 -25.281 1 98.19 229 ASN B C 1
ATOM 4725 O O . ASN B 1 229 ? 2.955 9.211 -26.328 1 98.19 229 ASN B O 1
ATOM 4729 N N . ARG B 1 230 ? 3.061 8.812 -24.203 1 97.81 230 ARG B N 1
ATOM 4730 C CA . ARG B 1 230 ? 1.609 8.82 -24.047 1 97.81 230 ARG B CA 1
ATOM 4731 C C . ARG B 1 230 ? 1.009 10.133 -24.531 1 97.81 230 ARG B C 1
ATOM 4733 O O . ARG B 1 230 ? 1.648 11.188 -24.453 1 97.81 230 ARG B O 1
ATOM 4740 N N . LYS B 1 231 ? -0.268 10.008 -24.922 1 97.06 231 LYS B N 1
ATOM 4741 C CA . LYS B 1 231 ? -1.018 11.188 -25.344 1 97.06 231 LYS B CA 1
ATOM 4742 C C . LYS B 1 231 ? -1.941 11.68 -24.234 1 97.06 231 LYS B C 1
ATOM 4744 O O . LYS B 1 231 ? -2.383 12.828 -24.266 1 97.06 231 LYS B O 1
ATOM 4749 N N . THR B 1 232 ? -2.26 10.836 -23.359 1 95.81 232 THR B N 1
ATOM 4750 C CA . THR B 1 232 ? -3.09 11.164 -22.203 1 95.81 232 THR B CA 1
ATOM 4751 C C . THR B 1 232 ? -2.312 10.961 -20.906 1 95.81 232 THR B C 1
ATOM 4753 O O . THR B 1 232 ? -1.395 10.148 -20.844 1 95.81 232 THR B O 1
ATOM 4756 N N . PRO B 1 233 ? -2.656 11.734 -19.891 1 95.62 233 PRO B N 1
ATOM 4757 C CA . PRO B 1 233 ? -1.977 11.516 -18.625 1 95.62 233 PRO B CA 1
ATOM 4758 C C . PRO B 1 233 ? -2.215 10.117 -18.047 1 95.62 233 PRO B C 1
ATOM 4760 O O . PRO B 1 233 ? -3.24 9.5 -18.344 1 95.62 233 PRO B O 1
ATOM 4763 N N . ILE B 1 234 ? -1.245 9.641 -17.328 1 98 234 ILE B N 1
ATOM 4764 C CA . ILE B 1 234 ? -1.471 8.43 -16.547 1 98 234 ILE B CA 1
ATOM 4765 C C . ILE B 1 234 ? -2.592 8.68 -15.539 1 98 234 ILE B C 1
ATOM 4767 O O . ILE B 1 234 ? -2.518 9.609 -14.734 1 98 234 ILE B O 1
ATOM 4771 N N . ARG B 1 235 ? -3.527 7.906 -15.516 1 96.75 235 ARG B N 1
ATOM 4772 C CA . ARG B 1 235 ? -4.754 8.188 -14.781 1 96.75 235 ARG B CA 1
ATOM 4773 C C . ARG B 1 235 ? -4.512 8.148 -13.273 1 96.75 235 ARG B C 1
ATOM 4775 O O . ARG B 1 235 ? -5.176 8.852 -12.516 1 96.75 235 ARG B O 1
ATOM 4782 N N . SER B 1 236 ? -3.627 7.262 -12.875 1 98.31 236 SER B N 1
ATOM 4783 C CA . SER B 1 236 ? -3.34 7.141 -11.453 1 98.31 236 SER B CA 1
ATOM 4784 C C . SER B 1 236 ? -2.133 7.984 -11.055 1 98.31 236 SER B C 1
ATOM 4786 O O . SER B 1 236 ? -1.033 7.789 -11.578 1 98.31 236 SER B O 1
ATOM 4788 N N . TYR B 1 237 ? -2.334 8.984 -10.156 1 98.38 237 TYR B N 1
ATOM 4789 C CA . TYR B 1 237 ? -1.198 9.719 -9.609 1 98.38 237 TYR B CA 1
ATOM 4790 C C . TYR B 1 237 ? -0.316 8.805 -8.766 1 98.38 237 TYR B C 1
ATOM 4792 O O . TYR B 1 237 ? 0.912 8.844 -8.875 1 98.38 237 TYR B O 1
ATOM 4800 N N . TYR B 1 238 ? -0.94 8.016 -7.941 1 98.56 238 TYR B N 1
ATOM 4801 C CA . TYR B 1 238 ? -0.284 7.164 -6.953 1 98.56 238 TYR B CA 1
ATOM 4802 C C . TYR B 1 238 ? 0.605 6.133 -7.633 1 98.56 238 TYR B C 1
ATOM 4804 O O . TYR B 1 238 ? 1.675 5.793 -7.125 1 98.56 238 TYR B O 1
ATOM 4812 N N . PHE B 1 239 ? 0.208 5.656 -8.883 1 98.62 239 PHE B N 1
ATOM 4813 C CA . PHE B 1 239 ? 0.918 4.594 -9.586 1 98.62 239 PHE B CA 1
ATOM 4814 C C . PHE B 1 239 ? 1.633 5.141 -10.82 1 98.62 239 PHE B C 1
ATOM 4816 O O . PHE B 1 239 ? 2.102 4.375 -11.664 1 98.62 239 PHE B O 1
ATOM 4823 N N . ASP B 1 240 ? 1.746 6.441 -10.945 1 98.75 240 ASP B N 1
ATOM 4824 C CA . ASP B 1 240 ? 2.404 7.082 -12.078 1 98.75 240 ASP B CA 1
ATOM 4825 C C . ASP B 1 240 ? 3.895 6.746 -12.109 1 98.75 240 ASP B C 1
ATOM 4827 O O . ASP B 1 240 ? 4.668 7.266 -11.305 1 98.75 240 ASP B O 1
ATOM 4831 N N . MET B 1 241 ? 4.254 6.004 -13.125 1 98.62 241 MET B N 1
ATOM 4832 C CA . MET B 1 241 ? 5.617 5.484 -13.188 1 98.62 241 MET B CA 1
ATOM 4833 C C . MET B 1 241 ? 6.621 6.609 -13.414 1 98.62 241 MET B C 1
ATOM 4835 O O . MET B 1 241 ? 7.789 6.488 -13.039 1 98.62 241 MET B O 1
ATOM 4839 N N . THR B 1 242 ? 6.211 7.711 -13.992 1 98.25 242 THR B N 1
ATOM 4840 C CA . THR B 1 242 ? 7.141 8.82 -14.18 1 98.25 242 THR B CA 1
ATOM 4841 C C . THR B 1 242 ? 7.551 9.422 -12.844 1 98.25 242 THR B C 1
ATOM 4843 O O . THR B 1 242 ? 8.719 9.766 -12.641 1 98.25 242 THR B O 1
ATOM 4846 N N . HIS B 1 243 ? 6.594 9.547 -11.898 1 98.06 243 HIS B N 1
ATOM 4847 C CA . HIS B 1 243 ? 6.895 10.023 -10.555 1 98.06 243 HIS B CA 1
ATOM 4848 C C . HIS B 1 243 ? 7.652 8.969 -9.758 1 98.06 243 HIS B C 1
ATOM 4850 O O . HIS B 1 243 ? 8.609 9.297 -9.039 1 98.06 243 HIS B O 1
ATOM 4856 N N . LEU B 1 244 ? 7.223 7.723 -9.906 1 98.56 244 LEU B N 1
ATOM 4857 C CA . LEU B 1 244 ? 7.836 6.645 -9.133 1 98.56 244 LEU B CA 1
ATOM 4858 C C . LEU B 1 244 ? 9.289 6.434 -9.555 1 98.56 244 LEU B C 1
ATOM 4860 O O . LEU B 1 244 ? 10.148 6.18 -8.711 1 98.56 244 LEU B O 1
ATOM 4864 N N . ALA B 1 245 ? 9.547 6.496 -10.867 1 98.44 245 ALA B N 1
ATOM 4865 C CA . ALA B 1 245 ? 10.906 6.344 -11.359 1 98.44 245 ALA B CA 1
ATOM 4866 C C . ALA B 1 245 ? 11.828 7.406 -10.773 1 98.44 245 ALA B C 1
ATOM 4868 O O . ALA B 1 245 ? 12.969 7.113 -10.398 1 98.44 245 ALA B O 1
ATOM 4869 N N . ASN B 1 246 ? 11.336 8.641 -10.703 1 98.25 246 ASN B N 1
ATOM 4870 C CA . ASN B 1 246 ? 12.133 9.672 -10.047 1 98.25 246 ASN B CA 1
ATOM 4871 C C . ASN B 1 246 ? 12.336 9.375 -8.562 1 98.25 246 ASN B C 1
ATOM 4873 O O . ASN B 1 246 ? 13.461 9.422 -8.062 1 98.25 246 ASN B O 1
ATOM 4877 N N . TYR B 1 247 ? 11.281 9.07 -7.879 1 97.94 247 TYR B N 1
ATOM 4878 C CA . TYR B 1 247 ? 11.297 8.805 -6.441 1 97.94 247 TYR B CA 1
ATOM 4879 C C . TYR B 1 247 ? 12.305 7.715 -6.098 1 97.94 247 TYR B C 1
ATOM 4881 O O . TYR B 1 247 ? 12.977 7.789 -5.07 1 97.94 247 TYR B O 1
ATOM 4889 N N . TRP B 1 248 ? 12.461 6.75 -7 1 98.44 248 TRP B N 1
ATOM 4890 C CA . TRP B 1 248 ? 13.336 5.605 -6.773 1 98.44 248 TRP B CA 1
ATOM 4891 C C . TRP B 1 248 ? 14.703 5.84 -7.406 1 98.44 248 TRP B C 1
ATOM 4893 O O . TRP B 1 248 ? 15.539 4.93 -7.445 1 98.44 248 TRP B O 1
ATOM 4903 N N . GLY B 1 249 ? 14.938 7.02 -7.961 1 97.69 249 GLY B N 1
ATOM 4904 C CA . GLY B 1 249 ? 16.25 7.406 -8.461 1 97.69 249 GLY B CA 1
ATOM 4905 C C . GLY B 1 249 ? 16.578 6.793 -9.812 1 97.69 249 GLY B C 1
ATOM 4906 O O . GLY B 1 249 ? 17.734 6.496 -10.102 1 97.69 249 GLY B O 1
ATOM 4907 N N . CYS B 1 250 ? 15.57 6.582 -10.625 1 97.5 250 CYS B N 1
ATOM 4908 C CA . CYS B 1 250 ? 15.758 5.848 -11.867 1 97.5 250 CYS B CA 1
ATOM 4909 C C . CYS B 1 250 ? 16 6.801 -13.031 1 97.5 250 CYS B C 1
ATOM 4911 O O . CYS B 1 250 ? 16.312 6.367 -14.141 1 97.5 250 CYS B O 1
ATOM 4913 N N . ASP B 1 251 ? 15.828 8.102 -12.82 1 91.88 251 ASP B N 1
ATOM 4914 C CA . ASP B 1 251 ? 15.859 8.969 -13.992 1 91.88 251 ASP B CA 1
ATOM 4915 C C . ASP B 1 251 ? 17.062 9.914 -13.945 1 91.88 251 ASP B C 1
ATOM 4917 O O . ASP B 1 251 ? 17.156 10.844 -14.75 1 91.88 251 ASP B O 1
ATOM 4921 N N . GLY B 1 252 ? 17.969 9.844 -13 1 91.12 252 GLY B N 1
ATOM 4922 C CA . GLY B 1 252 ? 19.203 10.594 -12.961 1 91.12 252 GLY B CA 1
ATOM 4923 C C . GLY B 1 252 ? 19.047 11.977 -12.352 1 91.12 252 GLY B C 1
ATOM 4924 O O . GLY B 1 252 ? 20.031 12.711 -12.211 1 91.12 252 GLY B O 1
ATOM 4925 N N . SER B 1 253 ? 17.875 12.328 -11.992 1 94.44 253 SER B N 1
ATOM 4926 C CA . SER B 1 253 ? 17.609 13.625 -11.367 1 94.44 253 SER B CA 1
ATOM 4927 C C . SER B 1 253 ? 17.484 13.492 -9.852 1 94.44 253 SER B C 1
ATOM 4929 O O . SER B 1 253 ? 17.391 12.375 -9.328 1 94.44 253 SER B O 1
ATOM 4931 N N . ALA B 1 254 ? 17.5 14.617 -9.188 1 94.44 254 ALA B N 1
ATOM 4932 C CA . ALA B 1 254 ? 17.297 14.609 -7.742 1 94.44 254 ALA B CA 1
ATOM 4933 C C . ALA B 1 254 ? 15.93 14.031 -7.383 1 94.44 254 ALA B C 1
ATOM 4935 O O . ALA B 1 254 ? 14.922 14.352 -8.031 1 94.44 254 ALA B O 1
ATOM 4936 N N . ARG B 1 255 ? 15.938 13.18 -6.371 1 96.12 255 ARG B N 1
ATOM 4937 C CA . ARG B 1 255 ? 14.68 12.578 -5.926 1 96.12 255 ARG B CA 1
ATOM 4938 C C . ARG B 1 255 ? 13.727 13.641 -5.391 1 96.12 255 ARG B C 1
ATOM 4940 O O . ARG B 1 255 ? 14.133 14.539 -4.652 1 96.12 255 ARG B O 1
ATOM 4947 N N . ARG B 1 256 ? 12.516 13.539 -5.789 1 93.88 256 ARG B N 1
ATOM 4948 C CA . ARG B 1 256 ? 11.461 14.43 -5.309 1 93.88 256 ARG B CA 1
ATOM 4949 C C . ARG B 1 256 ? 10.438 13.672 -4.477 1 93.88 256 ARG B C 1
ATOM 4951 O O . ARG B 1 256 ? 10.18 12.492 -4.723 1 93.88 256 ARG B O 1
ATOM 4958 N N . TYR B 1 257 ? 9.891 14.438 -3.545 1 93.19 257 TYR B N 1
ATOM 4959 C CA . TYR B 1 257 ? 8.836 13.844 -2.732 1 93.19 257 TYR B CA 1
ATOM 4960 C C . TYR B 1 257 ? 7.613 13.516 -3.58 1 93.19 257 TYR B C 1
ATOM 4962 O O . TYR B 1 257 ? 7.035 14.406 -4.211 1 93.19 257 TYR B O 1
ATOM 4970 N N . HIS B 1 258 ? 7.234 12.258 -3.664 1 96.12 258 HIS B N 1
ATOM 4971 C CA . HIS B 1 258 ? 6.012 11.789 -4.309 1 96.12 258 HIS B CA 1
ATOM 4972 C C . HIS B 1 258 ? 4.926 11.484 -3.283 1 96.12 258 HIS B C 1
ATOM 4974 O O . HIS B 1 258 ? 3.873 12.125 -3.277 1 96.12 258 HIS B O 1
ATOM 4980 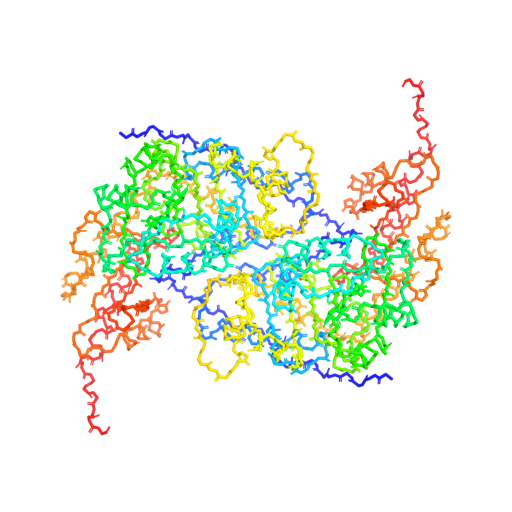N N . HIS B 1 259 ? 5.188 10.641 -2.369 1 96.81 259 HIS B N 1
ATOM 4981 C CA . HIS B 1 259 ? 4.398 10.242 -1.209 1 96.81 259 HIS B CA 1
ATOM 4982 C C . HIS B 1 259 ? 5.285 9.633 -0.127 1 96.81 259 HIS B C 1
ATOM 4984 O O . HIS B 1 259 ? 6.465 9.359 -0.364 1 96.81 259 HIS B O 1
ATOM 4990 N N . THR B 1 260 ? 4.734 9.539 1.089 1 96.25 260 THR B N 1
ATOM 4991 C CA . THR B 1 260 ? 5.449 8.758 2.096 1 96.25 260 THR B CA 1
ATOM 4992 C C . THR B 1 260 ? 5.395 7.27 1.771 1 96.25 260 THR B C 1
ATOM 4994 O O . THR B 1 260 ? 4.312 6.676 1.746 1 96.25 260 THR B O 1
ATOM 4997 N N . GLY B 1 261 ? 6.535 6.676 1.457 1 96.56 261 GLY B N 1
ATOM 4998 C CA . GLY B 1 261 ? 6.586 5.262 1.118 1 96.56 261 GLY B CA 1
ATOM 4999 C C . GLY B 1 261 ? 6.375 4.352 2.314 1 96.56 261 GLY B C 1
ATOM 5000 O O . GLY B 1 261 ? 6.438 4.801 3.461 1 96.56 261 GLY B O 1
ATOM 5001 N N . PRO B 1 262 ? 6.02 3.084 2.051 1 98.19 262 PRO B N 1
ATOM 5002 C CA . PRO B 1 262 ? 5.871 2.092 3.119 1 98.19 262 PRO B CA 1
ATOM 5003 C C . PRO B 1 262 ? 7.211 1.603 3.662 1 98.19 262 PRO B C 1
ATOM 5005 O O . PRO B 1 262 ? 7.633 0.485 3.357 1 98.19 262 PRO B O 1
ATOM 5008 N N . ILE B 1 263 ? 7.805 2.305 4.496 1 98.5 263 ILE B N 1
ATOM 5009 C CA . ILE B 1 263 ? 9.195 2.197 4.938 1 98.5 263 ILE B CA 1
ATOM 5010 C C . ILE B 1 263 ? 9.461 0.794 5.477 1 98.5 263 ILE B C 1
ATOM 5012 O O . ILE B 1 263 ? 10.391 0.117 5.035 1 98.5 263 ILE B O 1
ATOM 5016 N N . SER B 1 264 ? 8.625 0.322 6.398 1 98.69 264 SER B N 1
ATOM 5017 C CA . SER B 1 264 ? 8.828 -0.984 7.02 1 98.69 264 SER B CA 1
ATOM 5018 C C . SER B 1 264 ? 8.695 -2.107 5.996 1 98.69 264 SER B C 1
ATOM 5020 O O . SER B 1 264 ? 9.406 -3.113 6.078 1 98.69 264 SER B O 1
ATOM 5022 N N . SER B 1 265 ? 7.766 -1.975 5.047 1 98.75 265 SER B N 1
ATOM 5023 C CA . SER B 1 265 ? 7.621 -2.967 3.988 1 98.75 265 SER B CA 1
ATOM 5024 C C . SER B 1 265 ? 8.844 -2.986 3.078 1 98.75 265 SER B C 1
ATOM 5026 O O . SER B 1 265 ? 9.234 -4.043 2.572 1 98.75 265 SER B O 1
ATOM 5028 N N . VAL B 1 266 ? 9.414 -1.792 2.859 1 98.81 266 VAL B N 1
ATOM 5029 C CA . VAL B 1 266 ? 10.625 -1.703 2.043 1 98.81 266 VAL B CA 1
ATOM 5030 C C . VAL B 1 266 ? 11.781 -2.393 2.758 1 98.81 266 VAL B C 1
ATOM 5032 O O . VAL B 1 266 ? 12.555 -3.121 2.135 1 98.81 266 VAL B O 1
ATOM 5035 N N . TYR B 1 267 ? 11.883 -2.211 4.109 1 98.81 267 TYR B N 1
ATOM 5036 C CA . TYR B 1 267 ? 12.875 -2.934 4.895 1 98.81 267 TYR B CA 1
ATOM 5037 C C . TYR B 1 267 ? 12.711 -4.438 4.73 1 98.81 267 TYR B C 1
ATOM 5039 O O . TYR B 1 267 ? 13.688 -5.156 4.5 1 98.81 267 TYR B O 1
ATOM 5047 N N . ALA B 1 268 ? 11.484 -4.855 4.82 1 98.88 268 ALA B N 1
ATOM 5048 C CA . ALA B 1 268 ? 11.195 -6.289 4.812 1 98.88 268 ALA B CA 1
ATOM 5049 C C . ALA B 1 268 ? 11.523 -6.91 3.459 1 98.88 268 ALA B C 1
ATOM 5051 O O . ALA B 1 268 ? 12.141 -7.977 3.391 1 98.88 268 ALA B O 1
ATOM 5052 N N . ILE B 1 269 ? 11.102 -6.234 2.398 1 98.81 269 ILE B N 1
ATOM 5053 C CA . ILE B 1 269 ? 11.352 -6.828 1.09 1 98.81 269 ILE B CA 1
ATOM 5054 C C . ILE B 1 269 ? 12.852 -6.785 0.782 1 98.81 269 ILE B C 1
ATOM 5056 O O . ILE B 1 269 ? 13.375 -7.688 0.131 1 98.81 269 ILE B O 1
ATOM 5060 N N . ARG B 1 270 ? 13.586 -5.773 1.282 1 98.88 270 ARG B N 1
ATOM 5061 C CA . ARG B 1 270 ? 15.031 -5.766 1.142 1 98.88 270 ARG B CA 1
ATOM 5062 C C . ARG B 1 270 ? 15.648 -7.039 1.716 1 98.88 270 ARG B C 1
ATOM 5064 O O . ARG B 1 270 ? 16.5 -7.664 1.084 1 98.88 270 ARG B O 1
ATOM 5071 N N . GLU B 1 271 ? 15.164 -7.418 2.891 1 98.81 271 GLU B N 1
ATOM 5072 C CA . GLU B 1 271 ? 15.672 -8.633 3.523 1 98.81 271 GLU B CA 1
ATOM 5073 C C . GLU B 1 271 ? 15.234 -9.875 2.758 1 98.81 271 GLU B C 1
ATOM 5075 O O . GLU B 1 271 ? 15.977 -10.859 2.688 1 98.81 271 GLU B O 1
ATOM 5080 N N . GLY B 1 272 ? 13.984 -9.883 2.252 1 98.81 272 GLY B N 1
ATOM 5081 C CA . GLY B 1 272 ? 13.562 -10.984 1.398 1 98.81 272 GLY B CA 1
ATOM 5082 C C . GLY B 1 272 ? 14.445 -11.172 0.184 1 98.81 272 GLY B C 1
ATOM 5083 O O . GLY B 1 272 ? 14.836 -12.297 -0.141 1 98.81 272 GLY B O 1
ATOM 5084 N N . LEU B 1 273 ? 14.758 -10.07 -0.452 1 98.88 273 LEU B N 1
ATOM 5085 C CA . LEU B 1 273 ? 15.641 -10.094 -1.615 1 98.88 273 LEU B CA 1
ATOM 5086 C C . LEU B 1 273 ? 17.047 -10.516 -1.222 1 98.88 273 LEU B C 1
ATOM 5088 O O . LEU B 1 273 ? 17.719 -11.227 -1.972 1 98.88 273 LEU B O 1
ATOM 5092 N N . ALA B 1 274 ? 17.516 -10.039 -0.051 1 98.81 274 ALA B N 1
ATOM 5093 C CA . ALA B 1 274 ? 18.828 -10.438 0.444 1 98.81 274 ALA B CA 1
ATOM 5094 C C . ALA B 1 274 ? 18.906 -11.945 0.651 1 98.81 274 ALA B C 1
ATOM 5096 O O . ALA B 1 274 ? 19.906 -12.578 0.292 1 98.81 274 ALA B O 1
ATOM 5097 N N . ARG B 1 275 ? 17.891 -12.492 1.201 1 98.31 275 ARG B N 1
ATOM 5098 C CA . ARG B 1 275 ? 17.828 -13.938 1.406 1 98.31 275 ARG B CA 1
ATOM 5099 C C . ARG B 1 275 ? 17.938 -14.68 0.081 1 98.31 275 ARG B C 1
ATOM 5101 O O . ARG B 1 275 ? 18.672 -15.664 -0.027 1 98.31 275 ARG B O 1
ATOM 5108 N N . LEU B 1 276 ? 17.172 -14.25 -0.888 1 98.62 276 LEU B N 1
ATOM 5109 C CA . LEU B 1 276 ? 17.203 -14.859 -2.213 1 98.62 276 LEU B CA 1
ATOM 5110 C C . LEU B 1 276 ? 18.609 -14.75 -2.824 1 98.62 276 LEU B C 1
ATOM 5112 O O . LEU B 1 276 ? 19.094 -15.711 -3.412 1 98.62 276 LEU B O 1
ATOM 5116 N N . ALA B 1 277 ? 19.188 -13.602 -2.699 1 98.5 277 ALA B N 1
ATOM 5117 C CA . ALA B 1 277 ? 20.516 -13.352 -3.238 1 98.5 277 ALA B CA 1
ATOM 5118 C C . ALA B 1 277 ? 21.547 -14.258 -2.574 1 98.5 277 ALA B C 1
ATOM 5120 O O . ALA B 1 277 ? 22.453 -14.773 -3.24 1 98.5 277 ALA B O 1
ATOM 5121 N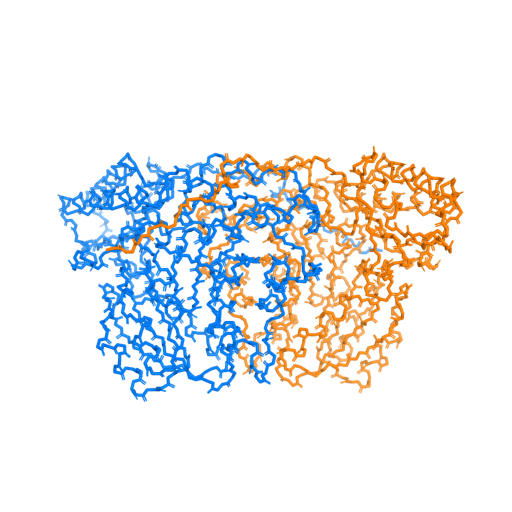 N . GLU B 1 278 ? 21.469 -14.43 -1.288 1 98.25 278 GLU B N 1
ATOM 5122 C CA . GLU B 1 278 ? 22.375 -15.289 -0.539 1 98.25 278 GLU B CA 1
ATOM 5123 C C . GLU B 1 278 ? 22.234 -16.75 -0.966 1 98.25 278 GLU B C 1
ATOM 5125 O O . GLU B 1 278 ? 23.234 -17.453 -1.106 1 98.25 278 GLU B O 1
ATOM 5130 N N . GLU B 1 279 ? 21.031 -17.156 -1.126 1 97.81 279 GLU B N 1
ATOM 5131 C CA . GLU B 1 279 ? 20.766 -18.516 -1.573 1 97.81 279 GLU B CA 1
ATOM 5132 C C . GLU B 1 279 ? 21.25 -18.734 -3.006 1 97.81 279 GLU B C 1
ATOM 5134 O O . GLU B 1 279 ? 21.812 -19.781 -3.326 1 97.81 279 GLU B O 1
ATOM 5139 N N . GLY B 1 280 ? 21.016 -17.75 -3.838 1 98.19 280 GLY B N 1
ATOM 5140 C CA . GLY B 1 280 ? 21.25 -17.859 -5.27 1 98.19 280 GLY B CA 1
ATOM 5141 C C . GLY B 1 280 ? 20.047 -18.328 -6.047 1 98.19 280 GLY B C 1
ATOM 5142 O O . GLY B 1 280 ? 19.297 -19.188 -5.574 1 98.19 280 GLY B O 1
ATOM 5143 N N . LEU B 1 281 ? 19.875 -17.844 -7.195 1 98.5 281 LEU B N 1
ATOM 5144 C CA . LEU B 1 281 ? 18.688 -18.109 -7.992 1 98.5 281 LEU B CA 1
ATOM 5145 C C . LEU B 1 281 ? 18.625 -19.578 -8.391 1 98.5 281 LEU B C 1
ATOM 5147 O O . LEU B 1 281 ? 17.578 -20.234 -8.234 1 98.5 281 LEU B O 1
ATOM 5151 N N . GLU B 1 282 ? 19.688 -20.141 -8.859 1 98.12 282 GLU B N 1
ATOM 5152 C CA . GLU B 1 282 ? 19.672 -21.516 -9.336 1 98.12 282 GLU B CA 1
ATOM 5153 C C . GLU B 1 282 ? 19.328 -22.484 -8.211 1 98.12 282 GLU B C 1
ATOM 5155 O O . GLU B 1 282 ? 18.531 -23.406 -8.406 1 98.12 282 GLU B O 1
ATOM 5160 N N . LYS B 1 283 ? 19.922 -22.266 -7.066 1 98.44 283 LYS B N 1
ATOM 5161 C CA . LYS B 1 283 ? 19.609 -23.109 -5.918 1 98.44 283 LYS B CA 1
ATOM 5162 C C . LYS B 1 283 ? 18.156 -22.938 -5.5 1 98.44 283 LYS B C 1
ATOM 5164 O O . LYS B 1 283 ? 17.484 -23.922 -5.16 1 98.44 283 LYS B O 1
ATOM 5169 N N . SER B 1 284 ? 17.672 -21.75 -5.477 1 98.75 284 SER B N 1
ATOM 5170 C CA . SER B 1 284 ? 16.266 -21.484 -5.156 1 98.75 284 SER B CA 1
ATOM 5171 C C . SER B 1 284 ? 15.344 -22.219 -6.117 1 98.75 284 SER B C 1
ATOM 5173 O O . SER B 1 284 ? 14.375 -22.859 -5.688 1 98.75 284 SER B O 1
ATOM 5175 N N . TRP B 1 285 ? 15.656 -22.125 -7.461 1 98.69 285 TRP B N 1
ATOM 5176 C CA . TRP B 1 285 ? 14.859 -22.812 -8.469 1 98.69 285 TRP B CA 1
ATOM 5177 C C . TRP B 1 285 ? 14.852 -24.312 -8.227 1 98.69 285 TRP B C 1
ATOM 5179 O O . TRP B 1 285 ? 13.797 -24.953 -8.273 1 98.69 285 TRP B O 1
ATOM 5189 N N . GLU B 1 286 ? 15.969 -24.812 -7.945 1 98.62 286 GLU B N 1
ATOM 5190 C CA . GLU B 1 286 ? 16.125 -26.25 -7.723 1 98.62 286 GLU B CA 1
ATOM 5191 C C . GLU B 1 286 ? 15.352 -26.703 -6.488 1 98.62 286 GLU B C 1
ATOM 5193 O O . GLU B 1 286 ? 14.703 -27.75 -6.512 1 98.62 286 GLU B O 1
ATOM 5198 N N . THR B 1 287 ? 15.477 -25.969 -5.41 1 98.75 287 THR B N 1
ATOM 5199 C CA . THR B 1 287 ? 14.781 -26.297 -4.168 1 98.75 287 THR B CA 1
ATOM 5200 C C . THR B 1 287 ? 13.273 -26.328 -4.387 1 98.75 287 THR B C 1
ATOM 5202 O O . THR B 1 287 ? 12.602 -27.266 -3.932 1 98.75 287 THR B O 1
ATOM 5205 N N . HIS B 1 288 ? 12.766 -25.359 -5.051 1 98.88 288 HIS B N 1
ATOM 5206 C CA . HIS B 1 288 ? 11.336 -25.328 -5.324 1 98.88 288 HIS B CA 1
ATOM 5207 C C . HIS B 1 288 ? 10.914 -26.5 -6.195 1 98.88 288 HIS B C 1
ATOM 5209 O O . HIS B 1 288 ? 9.883 -27.125 -5.938 1 98.88 288 HIS B O 1
ATOM 5215 N N . ARG B 1 289 ? 11.664 -26.797 -7.191 1 98.69 289 ARG B N 1
ATOM 5216 C CA . ARG B 1 289 ? 11.375 -27.922 -8.07 1 98.69 289 ARG B CA 1
ATOM 5217 C C . ARG B 1 289 ? 11.375 -29.234 -7.301 1 98.69 289 ARG B C 1
ATOM 5219 O O . ARG B 1 289 ? 10.445 -30.031 -7.43 1 98.69 289 ARG B O 1
ATOM 5226 N N . LYS B 1 290 ? 12.336 -29.422 -6.512 1 98.81 290 LYS B N 1
ATOM 5227 C CA . LYS B 1 290 ? 12.461 -30.656 -5.734 1 98.81 290 LYS B CA 1
ATOM 5228 C C . LYS B 1 290 ? 11.281 -30.828 -4.789 1 98.81 290 LYS B C 1
ATOM 5230 O O . LYS B 1 290 ? 10.703 -31.922 -4.699 1 98.81 290 LYS B O 1
ATOM 5235 N N . CYS B 1 291 ? 10.984 -29.797 -4.059 1 98.94 291 CYS B N 1
ATOM 5236 C CA . CYS B 1 291 ? 9.859 -29.859 -3.127 1 98.94 291 CYS B CA 1
ATOM 5237 C C . CYS B 1 291 ? 8.547 -30.078 -3.867 1 98.94 291 CYS B C 1
ATOM 5239 O O . CYS B 1 291 ? 7.68 -30.812 -3.395 1 98.94 291 CYS B O 1
ATOM 5241 N N . ALA B 1 292 ? 8.414 -29.422 -5 1 98.88 292 ALA B N 1
ATOM 5242 C CA . ALA B 1 292 ? 7.203 -29.609 -5.805 1 98.88 292 ALA B CA 1
ATOM 5243 C C . ALA B 1 292 ? 7.055 -31.047 -6.258 1 98.88 292 ALA B C 1
ATOM 5245 O O . ALA B 1 292 ? 5.969 -31.625 -6.168 1 98.88 292 ALA B O 1
ATOM 5246 N N . GLU B 1 293 ? 8.078 -31.594 -6.754 1 98.81 293 GLU B N 1
ATOM 5247 C CA . GLU B 1 293 ? 8.047 -32.969 -7.223 1 98.81 293 GLU B CA 1
ATOM 5248 C C . GLU B 1 293 ? 7.719 -33.938 -6.086 1 98.81 293 GLU B C 1
ATOM 5250 O O . GLU B 1 293 ? 6.984 -34.906 -6.277 1 98.81 293 GLU B O 1
ATOM 5255 N N . MET B 1 294 ? 8.266 -33.625 -4.918 1 98.88 294 MET B N 1
ATOM 5256 C CA . MET B 1 294 ? 7.926 -34.406 -3.738 1 98.88 294 MET B CA 1
ATOM 5257 C C . MET B 1 294 ? 6.426 -34.375 -3.465 1 98.88 294 MET B C 1
ATOM 5259 O O . MET B 1 294 ? 5.812 -35.375 -3.139 1 98.88 294 MET B O 1
ATOM 5263 N N . LEU B 1 295 ? 5.852 -33.219 -3.551 1 98.94 295 LEU B N 1
ATOM 5264 C CA . LEU B 1 295 ? 4.418 -33.062 -3.332 1 98.94 295 LEU B CA 1
ATOM 5265 C C . LEU B 1 295 ? 3.617 -33.781 -4.402 1 98.94 295 LEU B C 1
ATOM 5267 O O . LEU B 1 295 ? 2.627 -34.469 -4.098 1 98.94 295 LEU B O 1
ATOM 5271 N N . TRP B 1 296 ? 4.023 -33.594 -5.723 1 98.88 296 TRP B N 1
ATOM 5272 C CA . TRP B 1 296 ? 3.326 -34.25 -6.832 1 98.88 296 TRP B CA 1
ATOM 5273 C C . TRP B 1 296 ? 3.322 -35.75 -6.668 1 98.88 296 TRP B C 1
ATOM 5275 O O . TRP B 1 296 ? 2.27 -36.406 -6.754 1 98.88 296 TRP B O 1
ATOM 5285 N N . GLU B 1 297 ? 4.461 -36.281 -6.379 1 98.69 297 GLU B N 1
ATOM 5286 C CA . GLU B 1 297 ? 4.59 -37.719 -6.203 1 98.69 297 GLU B CA 1
ATOM 5287 C C . GLU B 1 297 ? 3.811 -38.219 -4.984 1 98.69 297 GLU B C 1
ATOM 5289 O O . GLU B 1 297 ? 3.16 -39.25 -5.031 1 98.69 297 GLU B O 1
ATOM 5294 N N . GLY B 1 298 ? 3.928 -37.469 -3.906 1 98.81 298 GLY B N 1
ATOM 5295 C CA . GLY B 1 298 ? 3.195 -37.812 -2.697 1 98.81 298 GLY B CA 1
ATOM 5296 C C . GLY B 1 298 ? 1.69 -37.781 -2.889 1 98.81 298 GLY B C 1
ATOM 5297 O O . GLY B 1 298 ? 0.988 -38.656 -2.391 1 98.81 298 GLY B O 1
ATOM 5298 N N . ALA B 1 299 ? 1.169 -36.781 -3.535 1 98.75 299 ALA B N 1
ATOM 5299 C CA . ALA B 1 299 ? -0.261 -36.719 -3.822 1 98.75 299 ALA B CA 1
ATOM 5300 C C . ALA B 1 299 ? -0.721 -37.906 -4.656 1 98.75 299 ALA B C 1
ATOM 5302 O O . ALA B 1 299 ? -1.771 -38.5 -4.387 1 98.75 299 ALA B O 1
ATOM 5303 N N . GLU B 1 300 ? 0.054 -38.219 -5.637 1 98.25 300 GLU B N 1
ATOM 5304 C CA . GLU B 1 300 ? -0.272 -39.344 -6.492 1 98.25 300 GLU B CA 1
ATOM 5305 C C . GLU B 1 300 ? -0.256 -40.656 -5.703 1 98.25 300 GLU B C 1
ATOM 5307 O O . GLU B 1 300 ? -1.107 -41.531 -5.91 1 98.25 300 GLU B O 1
ATOM 5312 N N . LYS B 1 301 ? 0.674 -40.781 -4.855 1 98.25 301 LYS B N 1
ATOM 5313 C CA . LYS B 1 301 ? 0.758 -41.969 -4.012 1 98.25 301 LYS B CA 1
ATOM 5314 C C . LYS B 1 301 ? -0.467 -42.094 -3.107 1 98.25 301 LYS B C 1
ATOM 5316 O O . LYS B 1 301 ? -0.875 -43.219 -2.752 1 98.25 301 LYS B O 1
ATOM 5321 N N . LEU B 1 302 ? -1.037 -41 -2.713 1 97.94 302 LEU B N 1
ATOM 5322 C CA . LEU B 1 302 ? -2.248 -40.969 -1.898 1 97.94 302 LEU B CA 1
ATOM 5323 C C . LEU B 1 302 ? -3.48 -41.25 -2.75 1 97.94 302 LEU B C 1
ATOM 5325 O O . LEU B 1 302 ? -4.602 -41.25 -2.24 1 97.94 302 LEU B O 1
ATOM 5329 N N . GLY B 1 303 ? -3.303 -41.406 -4.082 1 97.5 303 GLY B N 1
ATOM 5330 C CA . GLY B 1 303 ? -4.41 -41.656 -4.988 1 97.5 303 GLY B CA 1
ATOM 5331 C C . GLY B 1 303 ? -5.074 -40.375 -5.496 1 97.5 303 GLY B C 1
ATOM 5332 O O . GLY B 1 303 ? -6.188 -40.438 -6.027 1 97.5 303 GLY B O 1
ATOM 5333 N N . LEU B 1 304 ? -4.441 -39.281 -5.305 1 98.44 304 LEU B N 1
ATOM 5334 C CA . LEU B 1 304 ? -5.012 -38.031 -5.738 1 98.44 304 LEU B CA 1
ATOM 5335 C C . LEU B 1 304 ? -4.508 -37.656 -7.129 1 98.44 304 LEU B C 1
ATOM 5337 O O . LEU B 1 304 ? -3.451 -38.125 -7.559 1 98.44 304 LEU B O 1
ATOM 5341 N N . GLU B 1 305 ? -5.301 -36.906 -7.785 1 98.44 305 GLU B N 1
ATOM 5342 C CA . GLU B 1 305 ? -4.957 -36.406 -9.117 1 98.44 305 GLU B CA 1
ATOM 5343 C C . GLU B 1 305 ? -4.586 -34.938 -9.094 1 98.44 305 GLU B C 1
ATOM 5345 O O . GLU B 1 305 ? -5.215 -34.156 -8.391 1 98.44 305 GLU B O 1
ATOM 5350 N N . LEU B 1 306 ? -3.621 -34.625 -9.867 1 98.69 306 LEU B N 1
ATOM 5351 C CA . LEU B 1 306 ? -3.236 -33.219 -10.008 1 98.69 306 LEU B CA 1
ATOM 5352 C C . LEU B 1 306 ? -4.059 -32.531 -11.094 1 98.69 306 LEU B C 1
ATOM 5354 O O . LEU B 1 306 ? -4.414 -33.156 -12.094 1 98.69 306 LEU B O 1
ATOM 5358 N N . LEU B 1 307 ? -4.348 -31.25 -10.93 1 98.56 307 LEU B N 1
ATOM 5359 C CA . LEU B 1 307 ? -5.133 -30.5 -11.898 1 98.56 307 LEU B CA 1
ATOM 5360 C C . LEU B 1 307 ? -4.41 -30.422 -13.234 1 98.56 307 LEU B C 1
ATOM 5362 O O . LEU B 1 307 ? -5.02 -30.625 -14.289 1 98.56 307 LEU B O 1
ATOM 5366 N N . VAL B 1 308 ? -3.1 -30.031 -13.172 1 98.69 308 VAL B N 1
ATOM 5367 C CA . VAL B 1 308 ? -2.299 -29.875 -14.383 1 98.69 308 VAL B CA 1
ATOM 5368 C C . VAL B 1 308 ? -1.711 -31.234 -14.781 1 98.69 308 VAL B C 1
ATOM 5370 O O . VAL B 1 308 ? -0.859 -31.781 -14.078 1 98.69 308 VAL B O 1
ATOM 5373 N N . GLN B 1 309 ? -2.096 -31.703 -15.883 1 96.69 309 GLN B N 1
ATOM 5374 C CA . GLN B 1 309 ? -1.732 -33.062 -16.297 1 96.69 309 GLN B CA 1
ATOM 5375 C C . GLN B 1 309 ? -0.326 -33.094 -16.891 1 96.69 309 GLN B C 1
ATOM 5377 O O . GLN B 1 309 ? 0.446 -34 -16.609 1 96.69 309 GLN B O 1
ATOM 5382 N N . GLU B 1 310 ? -0.023 -32.094 -17.688 1 97 310 GLU B N 1
ATOM 5383 C CA . GLU B 1 310 ? 1.31 -32.031 -18.281 1 97 310 GLU B CA 1
ATOM 5384 C C . GLU B 1 310 ? 2.344 -31.547 -17.281 1 97 310 GLU B C 1
ATOM 5386 O O . GLU B 1 310 ? 2.33 -30.375 -16.891 1 97 310 GLU B O 1
ATOM 5391 N N . LYS B 1 311 ? 3.236 -32.344 -16.922 1 97.44 311 LYS B N 1
ATOM 5392 C CA . LYS B 1 311 ? 4.211 -32.031 -15.883 1 97.44 311 LYS B CA 1
ATOM 5393 C C . LYS B 1 311 ? 5 -30.781 -16.203 1 97.44 311 LYS B C 1
ATOM 5395 O O . LYS B 1 311 ? 5.301 -29.984 -15.305 1 97.44 311 LYS B O 1
ATOM 5400 N N . ALA B 1 312 ? 5.32 -30.547 -17.438 1 96.75 312 ALA B N 1
ATOM 5401 C CA . ALA B 1 312 ? 6.133 -29.406 -17.859 1 96.75 312 ALA B CA 1
ATOM 5402 C C . ALA B 1 312 ? 5.402 -28.094 -17.609 1 96.75 312 ALA B C 1
ATOM 5404 O O . ALA B 1 312 ? 6.023 -27.031 -17.578 1 96.75 312 ALA B O 1
ATOM 5405 N N . ASN B 1 313 ? 4.066 -28.203 -17.469 1 98.31 313 ASN B N 1
ATOM 5406 C CA . ASN B 1 313 ? 3.256 -27 -17.312 1 98.31 313 ASN B CA 1
ATOM 5407 C C . ASN B 1 313 ? 2.9 -26.75 -15.852 1 98.31 313 ASN B C 1
ATOM 5409 O O . ASN B 1 313 ? 2.229 -25.781 -15.523 1 98.31 313 ASN B O 1
ATOM 5413 N N . ARG B 1 314 ? 3.387 -27.656 -14.992 1 98.81 314 ARG B N 1
ATOM 5414 C CA . ARG B 1 314 ? 3.045 -27.531 -13.578 1 98.81 314 ARG B CA 1
ATOM 5415 C C . ARG B 1 314 ? 3.859 -26.406 -12.922 1 98.81 314 ARG B C 1
ATOM 5417 O O . ARG B 1 314 ? 5.074 -26.328 -13.117 1 98.81 314 ARG B O 1
ATOM 5424 N N . LEU B 1 315 ? 3.203 -25.516 -12.211 1 98.81 315 LEU B N 1
ATOM 5425 C CA . LEU B 1 315 ? 3.857 -24.484 -11.414 1 98.81 315 LEU B CA 1
ATOM 5426 C C . LEU B 1 315 ? 4.496 -25.078 -10.172 1 98.81 315 LEU B C 1
ATOM 5428 O O . LEU B 1 315 ? 3.799 -25.594 -9.297 1 98.81 315 LEU B O 1
ATOM 5432 N N . PRO B 1 316 ? 5.781 -25.047 -10.062 1 98.81 316 PRO B N 1
ATOM 5433 C CA . PRO B 1 316 ? 6.43 -25.594 -8.867 1 98.81 316 PRO B CA 1
ATOM 5434 C C . PRO B 1 316 ? 5.996 -24.891 -7.582 1 98.81 316 PRO B C 1
ATOM 5436 O O . PRO B 1 316 ? 5.953 -25.516 -6.516 1 98.81 316 PRO B O 1
ATOM 5439 N N . CYS B 1 317 ? 5.598 -23.656 -7.641 1 98.88 317 CYS B N 1
ATOM 5440 C CA . CYS B 1 317 ? 5.316 -22.828 -6.473 1 98.88 317 CYS B CA 1
ATOM 5441 C C . CYS B 1 317 ? 3.914 -23.109 -5.941 1 98.88 317 CYS B C 1
ATOM 5443 O O . CYS B 1 317 ? 3.629 -22.844 -4.77 1 98.88 317 CYS B O 1
ATOM 5445 N N . VAL B 1 318 ? 3.002 -23.562 -6.801 1 98.88 318 VAL B N 1
ATOM 5446 C CA . VAL B 1 318 ? 1.63 -23.844 -6.387 1 98.88 318 VAL B CA 1
ATOM 5447 C C . VAL B 1 318 ? 1.099 -25.062 -7.117 1 98.88 318 VAL B C 1
ATOM 5449 O O . VAL B 1 318 ? 1.09 -25.109 -8.352 1 98.88 318 VAL B O 1
ATOM 5452 N N . THR B 1 319 ? 0.61 -26.031 -6.418 1 98.88 319 THR B N 1
ATOM 5453 C CA . THR B 1 319 ? 0.072 -27.266 -6.98 1 98.88 319 THR B CA 1
ATOM 5454 C C . THR B 1 319 ? -1.438 -27.344 -6.773 1 98.88 319 THR B C 1
ATOM 5456 O O . THR B 1 319 ? -1.929 -27.094 -5.668 1 98.88 319 THR B O 1
ATOM 5459 N N . GLY B 1 320 ? -2.152 -27.562 -7.867 1 98.81 320 GLY B N 1
ATOM 5460 C CA . GLY B 1 320 ? -3.57 -27.875 -7.77 1 98.81 320 GLY B CA 1
ATOM 5461 C C . GLY B 1 320 ? -3.852 -29.359 -7.695 1 98.81 320 GLY B C 1
ATOM 5462 O O . GLY B 1 320 ? -3.439 -30.125 -8.578 1 98.81 320 GLY B O 1
ATOM 5463 N N . ILE B 1 321 ? -4.488 -29.781 -6.602 1 98.88 321 ILE B N 1
ATOM 5464 C CA . ILE B 1 321 ? -4.855 -31.188 -6.391 1 98.88 321 ILE B CA 1
ATOM 5465 C C . ILE B 1 321 ? -6.375 -31.328 -6.469 1 98.88 321 ILE B C 1
ATOM 5467 O O . ILE B 1 321 ? -7.109 -30.656 -5.746 1 98.88 321 ILE B O 1
ATOM 5471 N N . LYS B 1 322 ? -6.848 -32.219 -7.277 1 98.69 322 LYS B N 1
ATOM 5472 C CA . LYS B 1 322 ? -8.289 -32.406 -7.434 1 98.69 322 LYS B CA 1
ATOM 5473 C C . LYS B 1 322 ? -8.898 -33.031 -6.184 1 98.69 322 LYS B C 1
ATOM 5475 O O . LYS B 1 322 ? -8.336 -33.969 -5.613 1 98.69 322 LYS B O 1
ATOM 5480 N N . VAL B 1 323 ? -9.977 -32.5 -5.793 1 98.25 323 VAL B N 1
ATOM 5481 C CA . VAL B 1 323 ? -10.742 -33.062 -4.688 1 98.25 323 VAL B CA 1
ATOM 5482 C C . VAL B 1 323 ? -11.5 -34.281 -5.168 1 98.25 323 VAL B C 1
ATOM 5484 O O . VAL B 1 323 ? -12.203 -34.25 -6.18 1 98.25 323 VAL B O 1
ATOM 5487 N N . PRO B 1 324 ? -11.383 -35.375 -4.496 1 97.19 324 PRO B N 1
ATOM 5488 C CA . PRO B 1 324 ? -12.102 -36.562 -4.926 1 97.19 324 PRO B CA 1
ATOM 5489 C C . PRO B 1 324 ? -13.617 -36.406 -4.863 1 97.19 324 PRO B C 1
ATOM 5491 O O . PRO B 1 324 ? -14.125 -35.594 -4.07 1 97.19 324 PRO B O 1
ATOM 5494 N N . GLU B 1 325 ? -14.258 -37.188 -5.688 1 94.75 325 GLU B N 1
ATOM 5495 C CA . GLU B 1 325 ? -15.719 -37.188 -5.672 1 94.75 325 GLU B CA 1
ATOM 5496 C C . GLU B 1 325 ? -16.25 -37.5 -4.281 1 94.75 325 GLU B C 1
ATOM 5498 O O . GLU B 1 325 ? -15.742 -38.406 -3.596 1 94.75 325 GLU B O 1
ATOM 5503 N N . GLY B 1 326 ? -17.219 -36.781 -3.877 1 93.31 326 GLY B N 1
ATOM 5504 C CA . GLY B 1 326 ? -17.875 -37.031 -2.611 1 93.31 326 GLY B CA 1
ATOM 5505 C C . GLY B 1 326 ? -17.188 -36.375 -1.427 1 93.31 326 GLY B C 1
ATOM 5506 O O . GLY B 1 326 ? -17.703 -36.406 -0.309 1 93.31 326 GLY B O 1
ATOM 5507 N N . VAL B 1 327 ? -16.062 -35.844 -1.632 1 96.12 327 VAL B N 1
ATOM 5508 C CA . VAL B 1 327 ? -15.32 -35.219 -0.556 1 96.12 327 VAL B CA 1
ATOM 5509 C C . VAL B 1 327 ? -15.578 -33.719 -0.578 1 96.12 327 VAL B C 1
ATOM 5511 O O . VAL B 1 327 ? -15.516 -33.062 -1.637 1 96.12 327 VAL B O 1
ATOM 5514 N N . ASN B 1 328 ? -16.016 -33.188 0.557 1 96.69 328 ASN B N 1
ATOM 5515 C CA . ASN B 1 328 ? -16.031 -31.734 0.708 1 96.69 328 ASN B CA 1
ATOM 5516 C C . ASN B 1 328 ? -14.633 -31.188 0.965 1 96.69 328 ASN B C 1
ATOM 5518 O O . ASN B 1 328 ? -14.031 -31.469 2.002 1 96.69 328 ASN B O 1
ATOM 5522 N N . TRP B 1 329 ? -14.109 -30.375 0.074 1 97.5 329 TRP B N 1
ATOM 5523 C CA . TRP B 1 329 ? -12.734 -29.891 0.141 1 97.5 329 TRP B CA 1
ATOM 5524 C C . TRP B 1 329 ? -12.453 -29.25 1.492 1 97.5 329 TRP B C 1
ATOM 5526 O O . TRP B 1 329 ? -11.359 -29.391 2.037 1 97.5 329 TRP B O 1
ATOM 5536 N N . LYS B 1 330 ? -13.453 -28.531 2.01 1 97.44 330 LYS B N 1
ATOM 5537 C CA . LYS B 1 330 ? -13.289 -27.703 3.203 1 97.44 330 LYS B CA 1
ATOM 5538 C C . LYS B 1 330 ? -13.086 -28.578 4.445 1 97.44 330 LYS B C 1
ATOM 5540 O O . LYS B 1 330 ? -12.367 -28.188 5.367 1 97.44 330 LYS B O 1
ATOM 5545 N N . ASP B 1 331 ? -13.664 -29.734 4.5 1 97.69 331 ASP B N 1
ATOM 5546 C CA . ASP B 1 331 ? -13.492 -30.625 5.641 1 97.69 331 ASP B CA 1
ATOM 5547 C C . ASP B 1 331 ? -12.039 -31.047 5.797 1 97.69 331 ASP B C 1
ATOM 5549 O O . ASP B 1 331 ? -11.523 -31.109 6.914 1 97.69 331 ASP B O 1
ATOM 5553 N N . VAL B 1 332 ? -11.438 -31.328 4.684 1 98.06 332 VAL B N 1
ATOM 5554 C CA . VAL B 1 332 ? -10.039 -31.75 4.703 1 98.06 332 VAL B CA 1
ATOM 5555 C C . VAL B 1 332 ? -9.148 -30.562 5.078 1 98.06 332 VAL B C 1
ATOM 5557 O O . VAL B 1 332 ? -8.234 -30.703 5.898 1 98.06 332 VAL B O 1
ATOM 5560 N N . SER B 1 333 ? -9.398 -29.438 4.457 1 98 333 SER B N 1
ATOM 5561 C CA . SER B 1 333 ? -8.641 -28.219 4.773 1 98 333 SER B CA 1
ATOM 5562 C C . SER B 1 333 ? -8.805 -27.828 6.238 1 98 333 SER B C 1
ATOM 5564 O O . SER B 1 333 ? -7.844 -27.438 6.891 1 98 333 SER B O 1
ATOM 5566 N N . ASP B 1 334 ? -10.047 -27.891 6.766 1 97.81 334 ASP B N 1
ATOM 5567 C CA . ASP B 1 334 ? -10.305 -27.562 8.164 1 97.81 334 ASP B CA 1
ATOM 5568 C C . ASP B 1 334 ? -9.57 -28.531 9.094 1 97.81 334 ASP B C 1
ATOM 5570 O O . ASP B 1 334 ? -9.07 -28.141 10.148 1 97.81 334 ASP B O 1
ATOM 5574 N N . TYR B 1 335 ? -9.609 -29.812 8.758 1 97.88 335 TYR B N 1
ATOM 5575 C CA . TYR B 1 335 ? -8.875 -30.797 9.531 1 97.88 335 TYR B CA 1
ATOM 5576 C C . TYR B 1 335 ? -7.395 -30.453 9.602 1 97.88 335 TYR B C 1
ATOM 5578 O O . TYR B 1 335 ? -6.789 -30.484 10.672 1 97.88 335 TYR B O 1
ATOM 5586 N N . ALA B 1 336 ? -6.82 -30.172 8.438 1 98.56 336 ALA B N 1
ATOM 5587 C CA . ALA B 1 336 ? -5.41 -29.812 8.352 1 98.56 336 ALA B CA 1
ATOM 5588 C C . ALA B 1 336 ? -5.098 -28.609 9.25 1 98.56 336 ALA B C 1
ATOM 5590 O O . ALA B 1 336 ? -4.09 -28.609 9.953 1 98.56 336 ALA B O 1
ATOM 5591 N N . MET B 1 337 ? -5.934 -27.562 9.234 1 98.25 337 MET B N 1
ATOM 5592 C CA . MET B 1 337 ? -5.746 -26.359 10.039 1 98.25 337 MET B CA 1
ATOM 5593 C C . MET B 1 337 ? -5.883 -26.672 11.523 1 98.25 337 MET B C 1
ATOM 5595 O O . MET B 1 337 ? -5.051 -26.25 12.328 1 98.25 337 MET B O 1
ATOM 5599 N N . LYS B 1 338 ? -6.879 -27.359 11.891 1 97.5 338 LYS B N 1
ATOM 5600 C CA . LYS B 1 338 ? -7.184 -27.656 13.289 1 97.5 338 LYS B CA 1
ATOM 5601 C C . LYS B 1 338 ? -6.117 -28.547 13.906 1 97.5 338 LYS B C 1
ATOM 5603 O O . LYS B 1 338 ? -5.668 -28.312 15.031 1 97.5 338 LYS B O 1
ATOM 5608 N N . THR B 1 339 ? -5.707 -29.562 13.172 1 97.94 339 THR B N 1
ATOM 5609 C CA . THR B 1 339 ? -4.867 -30.625 13.727 1 97.94 339 THR B CA 1
ATOM 5610 C C . THR B 1 339 ? -3.389 -30.281 13.562 1 97.94 339 THR B C 1
ATOM 5612 O O . THR B 1 339 ? -2.578 -30.562 14.445 1 97.94 339 THR B O 1
ATOM 5615 N N . TYR B 1 340 ? -3.043 -29.672 12.453 1 97.88 340 TYR B N 1
ATOM 5616 C CA . TYR B 1 340 ? -1.633 -29.484 12.133 1 97.88 340 TYR B CA 1
ATOM 5617 C C . TYR B 1 340 ? -1.288 -28 12.07 1 97.88 340 TYR B C 1
ATOM 5619 O O . TYR B 1 340 ? -0.114 -27.625 11.977 1 97.88 340 TYR B O 1
ATOM 5627 N N . LYS B 1 341 ? -2.289 -27.031 12.055 1 98.19 341 LYS B N 1
ATOM 5628 C CA . LYS B 1 341 ? -2.109 -25.594 11.844 1 98.19 341 LYS B CA 1
ATOM 5629 C C . LYS B 1 341 ? -1.481 -25.312 10.484 1 98.19 341 LYS B C 1
ATOM 5631 O O . LYS B 1 341 ? -0.615 -24.453 10.359 1 98.19 341 LYS B O 1
ATOM 5636 N N . VAL B 1 342 ? -1.924 -26.156 9.523 1 98.5 342 VAL B N 1
ATOM 5637 C CA . VAL B 1 342 ? -1.439 -26.016 8.148 1 98.5 342 VAL B CA 1
ATOM 5638 C C . VAL B 1 342 ? -2.562 -25.5 7.254 1 98.5 342 VAL B C 1
ATOM 5640 O O . VAL B 1 342 ? -3.668 -26.047 7.254 1 98.5 342 VAL B O 1
ATOM 5643 N N . GLU B 1 343 ? -2.246 -24.469 6.566 1 98.25 343 GLU B N 1
ATOM 5644 C CA . GLU B 1 343 ? -3.205 -23.922 5.609 1 98.25 343 GLU B CA 1
ATOM 5645 C C . GLU B 1 343 ? -3.139 -24.656 4.277 1 98.25 343 GLU B C 1
ATOM 5647 O O . GLU B 1 343 ? -2.072 -24.75 3.664 1 98.25 343 GLU B O 1
ATOM 5652 N N . ILE B 1 344 ? -4.168 -25.203 3.812 1 97.75 344 ILE B N 1
ATOM 5653 C CA . ILE B 1 344 ? -4.434 -25.688 2.467 1 97.75 344 ILE B CA 1
ATOM 5654 C C . ILE B 1 344 ? -5.637 -24.953 1.877 1 97.75 344 ILE B C 1
ATOM 5656 O O . ILE B 1 344 ? -6.734 -25 2.438 1 97.75 344 ILE B O 1
ATOM 5660 N N . SER B 1 345 ? -5.457 -24.312 0.756 1 97.5 345 SER B N 1
ATOM 5661 C CA . SER B 1 345 ? -6.484 -23.422 0.219 1 97.5 345 SER B CA 1
ATOM 5662 C C . SER B 1 345 ? -7.344 -24.141 -0.818 1 97.5 345 SER B C 1
ATOM 5664 O O . SER B 1 345 ? -6.906 -25.109 -1.434 1 97.5 345 SER B O 1
ATOM 5666 N N . GLY B 1 346 ? -8.547 -23.641 -0.958 1 96.94 346 GLY B N 1
ATOM 5667 C CA . GLY B 1 346 ? -9.43 -24.125 -2.004 1 96.94 346 GLY B CA 1
ATOM 5668 C C . GLY B 1 346 ? -9.203 -23.453 -3.344 1 96.94 346 GLY B C 1
ATOM 5669 O O . GLY B 1 346 ? -8.406 -22.516 -3.447 1 96.94 346 GLY B O 1
ATOM 5670 N N . GLY B 1 347 ? -9.898 -24 -4.336 1 96.75 347 GLY B N 1
ATOM 5671 C CA . GLY B 1 347 ? -9.852 -23.406 -5.664 1 96.75 347 GLY B CA 1
ATOM 5672 C C . GLY B 1 347 ? -10.562 -22.078 -5.75 1 96.75 347 GLY B C 1
ATOM 5673 O O . GLY B 1 347 ? -11.32 -21.703 -4.852 1 96.75 347 GLY B O 1
ATOM 5674 N N . LEU B 1 348 ? -10.297 -21.312 -6.762 1 93.88 348 LEU B N 1
ATOM 5675 C CA . LEU B 1 348 ? -10.93 -20.047 -7.062 1 93.88 348 LEU B CA 1
ATOM 5676 C C . LEU B 1 348 ? -11.688 -20.109 -8.383 1 93.88 348 LEU B C 1
ATOM 5678 O O . LEU B 1 348 ? -11.367 -20.922 -9.25 1 93.88 348 LEU B O 1
ATOM 5682 N N . GLY B 1 349 ? -12.648 -19.25 -8.5 1 91.88 349 GLY B N 1
ATOM 5683 C CA . GLY B 1 349 ? -13.359 -19.172 -9.766 1 91.88 349 GLY B CA 1
ATOM 5684 C C . GLY B 1 349 ? -13.977 -20.5 -10.188 1 91.88 349 GLY B C 1
ATOM 5685 O O . GLY B 1 349 ? -14.695 -21.125 -9.406 1 91.88 349 GLY B O 1
ATOM 5686 N N . ALA B 1 350 ? -13.594 -21 -11.359 1 92.19 350 ALA B N 1
ATOM 5687 C CA . ALA B 1 350 ? -14.164 -22.203 -11.961 1 92.19 350 ALA B CA 1
ATOM 5688 C C . ALA B 1 350 ? -13.773 -23.453 -11.172 1 92.19 350 ALA B C 1
ATOM 5690 O O . ALA B 1 350 ? -14.398 -24.5 -11.305 1 92.19 350 ALA B O 1
ATOM 5691 N N . GLN B 1 351 ? -12.766 -23.281 -10.312 1 95.75 351 GLN B N 1
ATOM 5692 C CA . GLN B 1 351 ? -12.266 -24.453 -9.586 1 95.75 351 GLN B CA 1
ATOM 5693 C C . GLN B 1 351 ? -12.688 -24.406 -8.125 1 95.75 351 GLN B C 1
ATOM 5695 O O . GLN B 1 351 ? -12.234 -25.219 -7.316 1 95.75 351 GLN B O 1
ATOM 5700 N N . ALA B 1 352 ? -13.523 -23.453 -7.797 1 95 352 ALA B N 1
ATOM 5701 C CA . ALA B 1 352 ? -14.008 -23.359 -6.422 1 95 352 ALA B CA 1
ATOM 5702 C C . ALA B 1 352 ? -14.633 -24.688 -5.98 1 95 352 ALA B C 1
ATOM 5704 O O . ALA B 1 352 ? -15.484 -25.234 -6.68 1 95 352 ALA B O 1
ATOM 5705 N N . GLY B 1 353 ? -14.094 -25.203 -4.906 1 96.19 353 GLY B N 1
ATOM 5706 C CA . GLY B 1 353 ? -14.625 -26.422 -4.32 1 96.19 353 GLY B CA 1
ATOM 5707 C C . GLY B 1 353 ? -14.133 -27.688 -5.008 1 96.19 353 GLY B C 1
ATOM 5708 O O . GLY B 1 353 ? -14.406 -28.797 -4.555 1 96.19 353 GLY B O 1
ATOM 5709 N N . LYS B 1 354 ? -13.336 -27.516 -6.074 1 97.94 354 LYS B N 1
ATOM 5710 C CA . LYS B 1 354 ? -13 -28.656 -6.91 1 97.94 354 LYS B CA 1
ATOM 5711 C C . LYS B 1 354 ? -11.539 -29.062 -6.738 1 97.94 354 LYS B C 1
ATOM 5713 O O . LYS B 1 354 ? -11.148 -30.172 -7.102 1 97.94 354 LYS B O 1
ATOM 5718 N N . ILE B 1 355 ? -10.773 -28.188 -6.184 1 98.62 355 ILE B N 1
ATOM 5719 C CA . ILE B 1 355 ? -9.367 -28.516 -5.988 1 98.62 355 ILE B CA 1
ATOM 5720 C C . ILE B 1 355 ? -8.883 -27.953 -4.652 1 98.62 355 ILE B C 1
ATOM 5722 O O . ILE B 1 355 ? -9.539 -27.094 -4.062 1 98.62 355 ILE B O 1
ATOM 5726 N N . TRP B 1 356 ? -7.82 -28.516 -4.176 1 98.75 356 TRP B N 1
ATOM 5727 C CA . TRP B 1 356 ? -6.965 -27.875 -3.18 1 98.75 356 TRP B CA 1
ATOM 5728 C C . TRP B 1 356 ? -5.766 -27.203 -3.844 1 98.75 356 TRP B C 1
ATOM 5730 O O . TRP B 1 356 ? -5.219 -27.719 -4.82 1 98.75 356 TRP B O 1
ATOM 5740 N N . ARG B 1 357 ? -5.41 -26.109 -3.406 1 98.75 357 ARG B N 1
ATOM 5741 C CA . ARG B 1 357 ? -4.188 -25.453 -3.844 1 98.75 357 ARG B CA 1
ATOM 5742 C C . ARG B 1 357 ? -3.143 -25.438 -2.732 1 98.75 357 ARG B C 1
ATOM 5744 O O . ARG B 1 357 ? -3.389 -24.891 -1.653 1 98.75 357 ARG B O 1
ATOM 5751 N N . VAL B 1 358 ? -2.002 -26 -2.986 1 98.88 358 VAL B N 1
ATOM 5752 C CA . VAL B 1 358 ? -0.897 -26.094 -2.039 1 98.88 358 VAL B CA 1
ATOM 5753 C C . VAL B 1 358 ? 0.293 -25.297 -2.549 1 98.88 358 VAL B C 1
ATOM 5755 O O . VAL B 1 358 ? 0.771 -25.516 -3.664 1 98.88 358 VAL B O 1
ATOM 5758 N N . GLY B 1 359 ? 0.705 -24.359 -1.741 1 98.69 359 GLY B N 1
ATOM 5759 C CA . GLY B 1 359 ? 1.817 -23.5 -2.119 1 98.69 359 GLY B CA 1
ATOM 5760 C C . GLY B 1 359 ? 3.143 -23.953 -1.535 1 98.69 359 GLY B C 1
ATOM 5761 O O . GLY B 1 359 ? 3.221 -24.297 -0.355 1 98.69 359 GLY B O 1
ATOM 5762 N N . ILE B 1 360 ? 4.148 -24.047 -2.312 1 98.56 360 ILE B N 1
ATOM 5763 C CA . ILE B 1 360 ? 5.551 -24.234 -1.949 1 98.56 360 ILE B CA 1
ATOM 5764 C C . ILE B 1 360 ? 6.352 -23 -2.367 1 98.56 360 ILE B C 1
ATOM 5766 O O . ILE B 1 360 ? 6.852 -22.922 -3.494 1 98.56 360 ILE B O 1
ATOM 5770 N N . MET B 1 361 ? 6.492 -22.062 -1.438 1 98.69 361 MET B N 1
ATOM 5771 C CA . MET B 1 361 ? 7.047 -20.781 -1.838 1 98.69 361 MET B CA 1
ATOM 5772 C C . MET B 1 361 ? 8.047 -20.266 -0.806 1 98.69 361 MET B C 1
ATOM 5774 O O . MET B 1 361 ? 7.707 -20.094 0.365 1 98.69 361 MET B O 1
ATOM 5778 N N . GLY B 1 362 ? 9.25 -20 -1.27 1 98.38 362 GLY B N 1
ATOM 5779 C CA . GLY B 1 362 ? 10.266 -19.328 -0.471 1 98.38 362 GLY B CA 1
ATOM 5780 C C . GLY B 1 362 ? 10.609 -20.062 0.805 1 98.38 362 GLY B C 1
ATOM 5781 O O . GLY B 1 362 ? 10.961 -21.25 0.767 1 98.38 362 GLY B O 1
ATOM 5782 N N . TYR B 1 363 ? 10.414 -19.406 1.913 1 98.56 363 TYR B N 1
ATOM 5783 C CA . TYR B 1 363 ? 10.75 -19.891 3.246 1 98.56 363 TYR B CA 1
ATOM 5784 C C . TYR B 1 363 ? 10.031 -21.203 3.535 1 98.56 363 TYR B C 1
ATOM 5786 O O . TYR B 1 363 ? 10.539 -22.047 4.293 1 98.56 363 TYR B O 1
ATOM 5794 N N . ASN B 1 364 ? 8.938 -21.484 2.863 1 98.75 364 ASN B N 1
ATOM 5795 C CA . ASN B 1 364 ? 8.117 -22.656 3.117 1 98.75 364 ASN B CA 1
ATOM 5796 C C . ASN B 1 364 ? 8.562 -23.844 2.266 1 98.75 364 ASN B C 1
ATOM 5798 O O . ASN B 1 364 ? 8.086 -24.969 2.455 1 98.75 364 ASN B O 1
ATOM 5802 N N . ALA B 1 365 ? 9.469 -23.609 1.335 1 98.81 365 ALA B N 1
ATOM 5803 C CA . ALA B 1 365 ? 9.875 -24.656 0.405 1 98.81 365 ALA B CA 1
ATOM 5804 C C . ALA B 1 365 ? 10.883 -25.609 1.053 1 98.81 365 ALA B C 1
ATOM 5806 O O . ALA B 1 365 ? 12.07 -25.594 0.718 1 98.81 365 ALA B O 1
ATOM 5807 N N . THR B 1 366 ? 10.406 -26.516 1.907 1 98.75 366 THR B N 1
ATOM 5808 C CA . THR B 1 366 ? 11.242 -27.516 2.561 1 98.75 366 THR B CA 1
ATOM 5809 C C . THR B 1 366 ? 10.578 -28.891 2.496 1 98.75 366 THR B C 1
ATOM 5811 O O . THR B 1 366 ? 9.352 -28.984 2.488 1 98.75 366 THR B O 1
ATOM 5814 N N . PRO B 1 367 ? 11.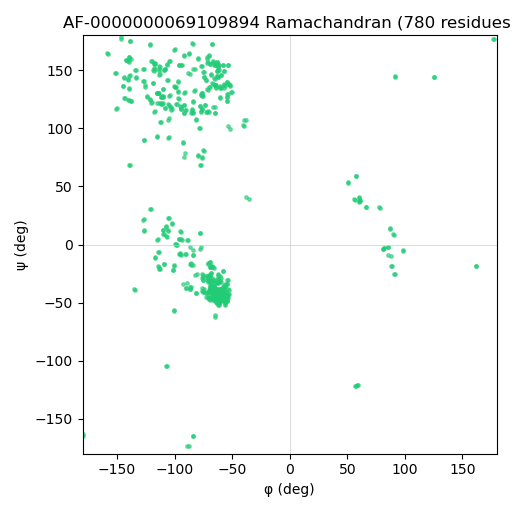406 -29.906 2.465 1 98.69 367 PRO B N 1
ATOM 5815 C CA . PRO B 1 367 ? 10.844 -31.266 2.479 1 98.69 367 PRO B CA 1
ATOM 5816 C C . PRO B 1 367 ? 9.953 -31.516 3.693 1 98.69 367 PRO B C 1
ATOM 5818 O O . PRO B 1 367 ? 8.945 -32.219 3.588 1 98.69 367 PRO B O 1
ATOM 5821 N N . GLU B 1 368 ? 10.336 -30.969 4.832 1 98.75 368 GLU B N 1
ATOM 5822 C CA . GLU B 1 368 ? 9.578 -31.156 6.066 1 98.75 368 GLU B CA 1
ATOM 5823 C C . GLU B 1 368 ? 8.164 -30.609 5.934 1 98.75 368 GLU B C 1
ATOM 5825 O O . GLU B 1 368 ? 7.199 -31.25 6.348 1 98.75 368 GLU B O 1
ATOM 5830 N N . ASN B 1 369 ? 8.039 -29.438 5.398 1 98.88 369 ASN B N 1
ATOM 5831 C CA . ASN B 1 369 ? 6.723 -28.844 5.215 1 98.88 369 ASN B CA 1
ATOM 5832 C C . ASN B 1 369 ? 5.883 -29.625 4.207 1 98.88 369 ASN B C 1
ATOM 5834 O O . ASN B 1 369 ? 4.672 -29.766 4.383 1 98.88 369 ASN B O 1
ATOM 5838 N N . VAL B 1 370 ? 6.531 -30.125 3.125 1 98.88 370 VAL B N 1
ATOM 5839 C CA . VAL B 1 370 ? 5.832 -30.922 2.131 1 98.88 370 VAL B CA 1
ATOM 5840 C C . VAL B 1 370 ? 5.281 -32.188 2.785 1 98.88 370 VAL B C 1
ATOM 5842 O O . VAL B 1 370 ? 4.125 -32.562 2.57 1 98.88 370 VAL B O 1
ATOM 5845 N N . GLN B 1 371 ? 6.082 -32.812 3.578 1 98.75 371 GLN B N 1
ATOM 5846 C CA . GLN B 1 371 ? 5.66 -34.031 4.266 1 98.75 371 GLN B CA 1
ATOM 5847 C C . GLN B 1 371 ? 4.492 -33.75 5.211 1 98.75 371 GLN B C 1
ATOM 5849 O O . GLN B 1 371 ? 3.57 -34.531 5.324 1 98.75 371 GLN B O 1
ATOM 5854 N N . LYS B 1 372 ? 4.57 -32.625 5.898 1 98.75 372 LYS B N 1
ATOM 5855 C CA . LYS B 1 372 ? 3.494 -32.25 6.801 1 98.75 372 LYS B CA 1
ATOM 5856 C C . LYS B 1 372 ? 2.18 -32.062 6.047 1 98.75 372 LYS B C 1
ATOM 5858 O O . LYS B 1 372 ? 1.125 -32.5 6.523 1 98.75 372 LYS B O 1
ATOM 5863 N N . VAL B 1 373 ? 2.207 -31.469 4.895 1 98.88 373 VAL B N 1
ATOM 5864 C CA . VAL B 1 373 ? 1.018 -31.266 4.07 1 98.88 373 VAL B CA 1
ATOM 5865 C C . VAL B 1 373 ? 0.467 -32.625 3.629 1 98.88 373 VAL B C 1
ATOM 5867 O O . VAL B 1 373 ? -0.742 -32.844 3.689 1 98.88 373 VAL B O 1
ATOM 5870 N N . LEU B 1 374 ? 1.371 -33.5 3.186 1 98.81 374 LEU B N 1
ATOM 5871 C CA . LEU B 1 374 ? 0.947 -34.812 2.709 1 98.81 374 LEU B CA 1
ATOM 5872 C C . LEU B 1 374 ? 0.298 -35.594 3.832 1 98.81 374 LEU B C 1
ATOM 5874 O O . LEU B 1 374 ? -0.702 -36.281 3.613 1 98.81 374 LEU B O 1
ATOM 5878 N N . ARG B 1 375 ? 0.835 -35.5 5.023 1 98.62 375 ARG B N 1
ATOM 5879 C CA . ARG B 1 375 ? 0.239 -36.156 6.18 1 98.62 375 ARG B CA 1
ATOM 5880 C C . ARG B 1 375 ? -1.14 -35.562 6.488 1 98.62 375 ARG B C 1
ATOM 5882 O O . ARG B 1 375 ? -2.08 -36.312 6.773 1 98.62 375 ARG B O 1
ATOM 5889 N N . ALA B 1 376 ? -1.199 -34.281 6.48 1 98.56 376 ALA B N 1
ATOM 5890 C CA . ALA B 1 376 ? -2.471 -33.594 6.738 1 98.56 376 ALA B CA 1
ATOM 5891 C C . ALA B 1 376 ? -3.527 -34 5.719 1 98.56 376 ALA B C 1
ATOM 5893 O O . ALA B 1 376 ? -4.688 -34.219 6.07 1 98.56 376 ALA B O 1
ATOM 5894 N N . LEU B 1 377 ? -3.158 -34.125 4.438 1 98.25 377 LEU B N 1
ATOM 5895 C CA . LEU B 1 377 ? -4.074 -34.531 3.383 1 98.25 377 LEU B CA 1
ATOM 5896 C C . LEU B 1 377 ? -4.52 -35.969 3.6 1 98.25 377 LEU B C 1
ATOM 5898 O O . LEU B 1 377 ? -5.711 -36.281 3.516 1 98.25 377 LEU B O 1
ATOM 5902 N N . ASP B 1 378 ? -3.594 -36.812 3.92 1 98.25 378 ASP B N 1
ATOM 5903 C CA . ASP B 1 378 ? -3.875 -38.219 4.125 1 98.25 378 ASP B CA 1
ATOM 5904 C C . ASP B 1 378 ? -4.852 -38.438 5.281 1 98.25 378 ASP B C 1
ATOM 5906 O O . ASP B 1 378 ? -5.898 -39.062 5.113 1 98.25 378 ASP B O 1
ATOM 5910 N N . GLU B 1 379 ? -4.516 -37.812 6.414 1 98.12 379 GLU B N 1
ATOM 5911 C CA . GLU B 1 379 ? -5.355 -37.969 7.598 1 98.12 379 GLU B CA 1
ATOM 5912 C C . GLU B 1 379 ? -6.695 -37.25 7.422 1 98.12 379 GLU B C 1
ATOM 5914 O O . GLU B 1 379 ? -7.73 -37.719 7.887 1 98.12 379 GLU B O 1
ATOM 5919 N N . GLY B 1 380 ? -6.617 -36.125 6.832 1 97.56 380 GLY B N 1
ATOM 5920 C CA . GLY B 1 380 ? -7.859 -35.438 6.555 1 97.56 380 GLY B CA 1
ATOM 5921 C C . GLY B 1 380 ? -8.82 -36.219 5.691 1 97.56 380 GLY B C 1
ATOM 5922 O O . GLY B 1 380 ? -10.016 -36.25 5.965 1 97.56 380 GLY B O 1
ATOM 5923 N N . LEU B 1 381 ? -8.312 -36.844 4.645 1 97.25 381 LEU B N 1
ATOM 5924 C CA . LEU B 1 381 ? -9.117 -37.688 3.758 1 97.25 381 LEU B CA 1
ATOM 5925 C C . LEU B 1 381 ? -9.695 -38.875 4.512 1 97.25 381 LEU B C 1
ATOM 5927 O O . LEU B 1 381 ? -10.859 -39.219 4.312 1 97.25 381 LEU B O 1
ATOM 5931 N N . LYS B 1 382 ? -8.938 -39.438 5.387 1 96 382 LYS B N 1
ATOM 5932 C CA . LYS B 1 382 ? -9.391 -40.594 6.184 1 96 382 LYS B CA 1
ATOM 5933 C C . LYS B 1 382 ? -10.469 -40.156 7.18 1 96 382 LYS B C 1
ATOM 5935 O O . LYS B 1 382 ? -11.398 -40.938 7.449 1 96 382 LYS B O 1
ATOM 5940 N N . SER B 1 383 ? -10.328 -39 7.711 1 93.44 383 SER B N 1
ATOM 5941 C CA . SER B 1 383 ? -11.273 -38.5 8.703 1 93.44 383 SER B CA 1
ATOM 5942 C C . SER B 1 383 ? -12.641 -38.25 8.086 1 93.44 383 SER B C 1
ATOM 5944 O O . SER B 1 383 ? -13.664 -38.312 8.773 1 93.44 383 SER B O 1
ATOM 5946 N N . VAL B 1 384 ? -12.758 -37.906 6.875 1 89.44 384 VAL B N 1
ATOM 5947 C CA . VAL B 1 384 ? -14.031 -37.594 6.23 1 89.44 384 VAL B CA 1
ATOM 5948 C C . VAL B 1 384 ? -14.641 -38.844 5.633 1 89.44 384 VAL B C 1
ATOM 5950 O O . VAL B 1 384 ? -15.859 -38.969 5.5 1 89.44 384 VAL B O 1
ATOM 5953 N N . ARG B 1 385 ? -13.914 -39.812 5.137 1 80.56 385 ARG B N 1
ATOM 5954 C CA . ARG B 1 385 ? -14.438 -41.062 4.621 1 80.56 385 ARG B CA 1
ATOM 5955 C C . ARG B 1 385 ? -14.984 -41.938 5.75 1 80.56 385 ARG B C 1
ATOM 5957 O O . ARG B 1 385 ? -15.953 -42.688 5.559 1 80.56 385 ARG B O 1
ATOM 5964 N N . GLY B 1 386 ? -14.312 -42 6.91 1 65.12 386 GLY B N 1
ATOM 5965 C CA . GLY B 1 386 ? -14.805 -42.781 8.039 1 65.12 386 GLY B CA 1
ATOM 5966 C C . GLY B 1 386 ? -16.031 -42.156 8.688 1 65.12 386 GLY B C 1
ATOM 5967 O O . GLY B 1 386 ? -16.688 -42.812 9.508 1 65.12 386 GLY B O 1
ATOM 5968 N N . ASN B 1 387 ? -16.375 -40.812 8.742 1 53.47 387 ASN B N 1
ATOM 5969 C CA . ASN B 1 387 ? -17.578 -40.188 9.281 1 53.47 387 ASN B CA 1
ATOM 5970 C C . ASN B 1 387 ? -18.641 -40.031 8.203 1 53.47 387 ASN B C 1
ATOM 5972 O O . ASN B 1 387 ? -18.672 -39 7.496 1 53.47 387 ASN B O 1
ATOM 5976 N N . PRO B 1 388 ? -19.344 -41.094 7.781 1 42 388 PRO B N 1
ATOM 5977 C CA . PRO B 1 388 ? -20.453 -40.906 6.84 1 42 388 PRO B CA 1
ATOM 5978 C C . PRO B 1 388 ? -21.438 -39.844 7.309 1 42 388 PRO B C 1
ATOM 5980 O O . PRO B 1 388 ? -21.828 -39.812 8.477 1 42 388 PRO B O 1
ATOM 5983 N N . ARG B 1 389 ? -21.516 -38.562 6.922 1 42.81 389 ARG B N 1
ATOM 5984 C CA . ARG B 1 389 ? -22.656 -37.688 7.199 1 42.81 389 ARG B CA 1
ATOM 5985 C C . ARG B 1 389 ? -23.969 -38.438 7.082 1 42.81 389 ARG B C 1
ATOM 5987 O O . ARG B 1 389 ? -24.203 -39.125 6.086 1 42.81 389 ARG B O 1
ATOM 5994 N N . SER B 1 390 ? -24.656 -38.75 8.234 1 32.34 390 SER B N 1
ATOM 5995 C CA . SER B 1 390 ? -26.078 -39.094 8.281 1 32.34 390 SER B CA 1
ATOM 5996 C C . SER B 1 390 ? -26.875 -38.188 7.336 1 32.34 390 SER B C 1
ATOM 5998 O O . SER B 1 390 ? -26.656 -36.969 7.277 1 32.34 390 SER B O 1
ATOM 6000 N N . GLN B 1 391 ? -27.266 -38.688 6.172 1 30.75 391 GLN B N 1
ATOM 6001 C CA . GLN B 1 391 ? -28.391 -38.125 5.469 1 30.75 391 GLN B CA 1
ATOM 6002 C C . GLN B 1 391 ? -29.469 -37.656 6.449 1 30.75 391 GLN B C 1
ATOM 6004 O O . GLN B 1 391 ? -30.422 -38.406 6.73 1 30.75 391 GLN B O 1
ATOM 6009 N N . LEU B 1 392 ? -29.266 -37.031 7.645 1 20.75 392 LEU B N 1
ATOM 6010 C CA . LEU B 1 392 ? -30.422 -36.281 8.117 1 20.75 392 LEU B CA 1
ATOM 6011 C C . LEU B 1 392 ? -30.516 -34.938 7.402 1 20.75 392 LEU B C 1
ATOM 6013 O O . LEU B 1 392 ? -29.5 -34.25 7.23 1 20.75 392 LEU B O 1
#

pLDDT: mean 96.86, std 8.07, range [20.55, 99.0]

Radius of gyration: 26.38 Å; Cα contacts (8 Å, |Δi|>4): 1910; chains: 2; bounding box: 66×79×62 Å

Nearest PDB structures (foldseek):
  2yob-assembly1_B  TM=9.933E-01  e=2.064E-55  Homo sapiens
  5luc-assembly1_A  TM=9.907E-01  e=2.897E-55  Homo sapiens
  4cbs-assembly1_A-2  TM=9.924E-01  e=1.139E-53  Homo sapiens
  6rv0-assembly1_A-2  TM=9.919E-01  e=1.692E-53  Homo sapiens
  6mfb-assembly1_B  TM=9.895E-01  e=4.949E-53  Aedes aegypti

Foldseek 3Di:
DDDDDDDDPVVVDDDDDDDFQEFFLDQGAADPVLVVLLVDDDDFLPPPVLLVLLLLLQVLLCQLQVHPFLLKGWAQFFLVLQLLLLLLQQDAAAFEEEFEEAFDVSVSSQVSNVVRRYHYHYDYDHQQDEDDLVSVLVVCVVGLGQEYEDEQQHQLSQWGYDQAPVLVSCVVSNHAYEYECALAGLQADHHCVNSNHAKYKYGCRFQLNHDGGIIIMGGHPSSVVSRVPDPDDRPDLSSRSVLRSLCSPSPVDHRDCSDRGPSSSSSSSSVSSVVSVVCDSVNSNVLLQVLQVVLQVLCVVLVWDWSNDDPVTGRSFKTKIFDDPPDFPVQLQVQLCVPVSYGWDFHDDPRGRTTIMTGQHHPCSDNVNSVSVSVSNNVSVVVRVVDDPPPD/DDDDDDDDPVVVDDDDDDDFQEFFLDQGAADPVLVVLLVDDFDFLQPPVLLVLLLLLQVLLCQLQVHPFLLKGKAQFFLVLQLLLLLLQQDAAAFEEEFEEAFDVSVSSQVSNVVRNYHYHYDYDHQLDEDDLVSVLVVCVVTLGQEYEDEQQHQLSQWGYDQAPVLVSCVVSNHAYEYECALAGLQADHHCVNSNHAKYKYGCRFQLNHDGGIIIMGGHPSSVVSSVPDPDDRPDLSSNSVLRSLCSPSPVDHRDDSDRGPSSSSSSSSVSSVVSVVCDSVNSNVLLQVLQVVLQVLCVVLVWDWSNPDPVTGRSFKTKIFDDPPDFPVQLQVQLCVPVSYGWDFHDDPRGRTTIMTGQHHPCSDNVNSVSVSVSNNVSVVVDVVPPPPPD

Secondary structure (DSSP, 8-state):
-PPPPPPPGGGGS-------EE-SSSPPPPPHHHHHHTTSPP--TT-HHHHHHHHHHHHHHHHHHT---SEEEEESS-HHHHHHHHHHHH--TT-EEEEEESSHHHHHHHHHHHHTT-EEEEEE--TT----HHHHHHHHHHH--SEEEEESEETTTTEE---TTHHHHHHHTT-EEEEE-TTTBTTB---TTTTT-SEEE--TTSTT---SS-EEEEE-HHHHHHHHT-SS--S-STT-HHHHHHHTT-SSSPP---S---HHHHHHHHHHHHHHHHH-HHHHHHHHHHHHHHHHHHHHHTT--BS--SGGGB-TTEEEEEPPTT--HHHHHHHHHHHH-EE-EEP-GGGTTTEEEEE--GGG--HHHHHHHHHHHHHHHHHHHSS-----/-PPPPPPPGGGGS-------EE-SSSPPPPPHHHHHHTTSPP--TT-HHHHHHHHHHHHHHHHHHT---SEEEEESS-HHHHHHHHHHHH--TT-EEEEEESSHHHHHHHHHHHHTT-EEEEEE--TT----HHHHHHHHHHH--SEEEEESEETTTTEE---TTHHHHHHHTT-EEEEE-TTTBTTB---TTTTT-SEEE--TTTTT---SS-EEEEE-HHHHHHHHT-SS--S-STT-HHHHHHHTT-SSSPP---S---HHHHHHHHHHHHHHHHH-HHHHHHHHHHHHHHHHHHHHHTT--BS--SGGGB-TTEEEEEPPTT--HHHHHHHHHHHH-EE-EEP-GGGTTTEEEEE--GGG-SHHHHHHHHHHHHHHHHHHHSS-----

Organism: Magallana gigas (NCBI:txid29159)